Protein AF-0000000066252183 (afdb_homodimer)

Structure (mmCIF, N/CA/C/O backbone):
data_AF-0000000066252183-model_v1
#
loop_
_entity.id
_entity.type
_entity.pdbx_description
1 polymer 'Terpene synthase 10'
#
loop_
_atom_site.group_PDB
_atom_site.id
_atom_site.type_symbol
_atom_site.label_atom_id
_atom_site.label_alt_id
_atom_site.label_comp_id
_atom_site.label_asym_id
_atom_site.label_entity_id
_atom_site.label_seq_id
_atom_site.pdbx_PDB_ins_code
_atom_site.Cartn_x
_atom_site.Cartn_y
_atom_site.Cartn_z
_atom_site.occupancy
_atom_site.B_iso_or_equiv
_atom_site.auth_seq_id
_atom_site.auth_comp_id
_atom_site.auth_asym_id
_atom_site.auth_atom_id
_atom_site.pdbx_PDB_model_num
ATOM 1 N N . MET A 1 1 ? -1.312 -33.531 32.344 1 22.98 1 MET A N 1
ATOM 2 C CA . MET A 1 1 ? -0.776 -32.156 32.281 1 22.98 1 MET A CA 1
A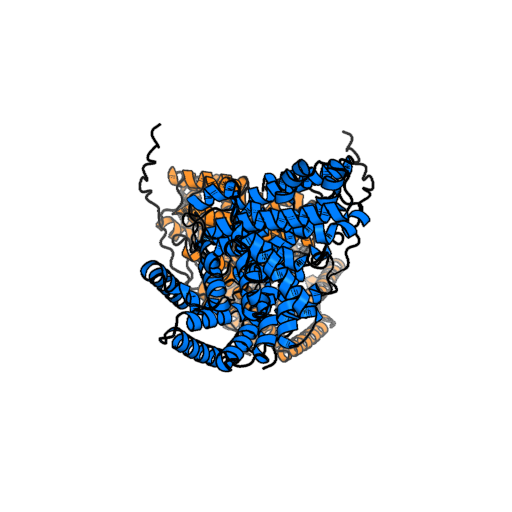TOM 3 C C . MET A 1 1 ? -1.88 -31.156 32 1 22.98 1 MET A C 1
ATOM 5 O O . MET A 1 1 ? -2.6 -31.281 31.016 1 22.98 1 MET A O 1
ATOM 9 N N . THR A 1 2 ? -2.449 -30.422 33 1 26.28 2 THR A N 1
ATOM 10 C CA . THR A 1 2 ? -3.789 -29.844 33.062 1 26.28 2 THR A CA 1
ATOM 11 C C . THR A 1 2 ? -3.896 -28.609 32.188 1 26.28 2 THR A C 1
ATOM 13 O O . THR A 1 2 ? -3.07 -27.688 32.281 1 26.28 2 THR A O 1
ATOM 16 N N . ASP A 1 3 ? -4.348 -28.656 31.016 1 26.62 3 ASP A N 1
ATOM 17 C CA . ASP A 1 3 ? -4.52 -27.625 30 1 26.62 3 ASP A CA 1
ATOM 18 C C . ASP A 1 3 ? -5.23 -26.406 30.562 1 26.62 3 ASP A C 1
ATOM 20 O O . ASP A 1 3 ? -6.344 -26.5 31.078 1 26.62 3 ASP A O 1
ATOM 24 N N . PRO A 1 4 ? -4.484 -25.469 31.281 1 29.45 4 PRO A N 1
ATOM 25 C CA . PRO A 1 4 ? -5.309 -24.516 32.031 1 29.45 4 PRO A CA 1
ATOM 26 C C . PRO A 1 4 ? -6.457 -23.953 31.203 1 29.45 4 PRO A C 1
ATOM 28 O O . PRO A 1 4 ? -6.254 -23.547 30.047 1 29.45 4 PRO A O 1
ATOM 31 N N . ILE A 1 5 ? -7.629 -24.359 31.375 1 32.97 5 ILE A N 1
ATOM 32 C CA . ILE A 1 5 ? -8.914 -23.859 30.891 1 32.97 5 ILE A CA 1
ATOM 33 C C . ILE A 1 5 ? -8.977 -22.344 31.062 1 32.97 5 ILE A C 1
ATOM 35 O O . ILE A 1 5 ? -9.039 -21.844 32.188 1 32.97 5 ILE A O 1
ATOM 39 N N . MET A 1 6 ? -8.047 -21.594 30.359 1 35.22 6 MET A N 1
ATOM 40 C CA . MET A 1 6 ? -8.148 -20.141 30.484 1 35.22 6 MET A CA 1
ATOM 41 C C . MET A 1 6 ? -9.609 -19.703 30.562 1 35.22 6 MET A C 1
ATOM 43 O O . MET A 1 6 ? -10.398 -20 29.672 1 35.22 6 MET A O 1
ATOM 47 N N . SER A 1 7 ? -10.133 -19.75 31.641 1 35.5 7 SER A N 1
ATOM 48 C CA . SER A 1 7 ? -11.461 -19.25 32 1 35.5 7 SER A CA 1
ATOM 49 C C . SER A 1 7 ? -11.797 -17.969 31.25 1 35.5 7 SER A C 1
ATOM 51 O O . SER A 1 7 ? -11.016 -17.016 31.25 1 35.5 7 SER A O 1
ATOM 53 N N . ASN A 1 8 ? -12.344 -18.016 30.094 1 42.97 8 ASN A N 1
ATOM 54 C CA . ASN A 1 8 ? -12.891 -16.906 29.328 1 42.97 8 ASN A CA 1
ATOM 55 C C . ASN A 1 8 ? -13.625 -15.906 30.234 1 42.97 8 ASN A C 1
ATOM 57 O O . ASN A 1 8 ? -14.828 -16.031 30.453 1 42.97 8 ASN A O 1
ATOM 61 N N . GLU A 1 9 ? -13.156 -15.547 31.297 1 46.84 9 GLU A N 1
ATOM 62 C CA . GLU A 1 9 ? -13.844 -14.539 32.094 1 46.84 9 GLU A CA 1
ATOM 63 C C . GLU A 1 9 ? -14.305 -13.367 31.234 1 46.84 9 GLU A C 1
ATOM 65 O O . GLU A 1 9 ? -13.555 -12.867 30.406 1 46.84 9 GLU A O 1
ATOM 70 N N . THR A 1 10 ? -15.578 -13.172 31.078 1 63.84 10 THR A N 1
ATOM 71 C CA . THR A 1 10 ? -16.312 -12.141 30.328 1 63.84 10 THR A CA 1
ATOM 72 C C . THR A 1 10 ? -15.781 -10.75 30.688 1 63.84 10 THR A C 1
ATOM 74 O O . THR A 1 10 ? -15.898 -10.305 31.828 1 63.84 10 THR A O 1
ATOM 77 N N . ILE A 1 11 ? -14.719 -10.242 30.078 1 77 11 ILE A N 1
ATOM 78 C CA . ILE A 1 11 ? -14.156 -8.906 30.266 1 77 11 ILE A CA 1
ATOM 79 C C . ILE A 1 11 ? -15.211 -7.852 29.969 1 77 11 ILE A C 1
ATOM 81 O O . ILE A 1 11 ? -15.805 -7.852 28.891 1 77 11 ILE A O 1
ATOM 85 N N . ILE A 1 12 ? -15.656 -7.188 31 1 79.44 12 ILE A N 1
ATOM 86 C CA . ILE A 1 12 ? -16.578 -6.074 30.812 1 79.44 12 ILE A CA 1
ATOM 87 C C . ILE A 1 12 ? -15.82 -4.875 30.234 1 79.44 12 ILE A C 1
ATOM 89 O O . ILE A 1 12 ? -14.883 -4.375 30.859 1 79.44 12 ILE A O 1
ATOM 93 N N . ARG A 1 13 ? -16.109 -4.496 29.016 1 87.31 13 ARG A N 1
ATOM 94 C CA . ARG A 1 13 ? -15.422 -3.398 28.344 1 87.31 13 ARG A CA 1
ATOM 95 C C . ARG A 1 13 ? -16.281 -2.139 28.328 1 87.31 13 ARG A C 1
ATOM 97 O O . ARG A 1 13 ? -17.5 -2.215 28.188 1 87.31 13 ARG A O 1
ATOM 104 N N . ARG A 1 14 ? -15.633 -1.031 28.516 1 83.94 14 ARG A N 1
ATOM 105 C CA . ARG A 1 14 ? -16.297 0.264 28.469 1 83.94 14 ARG A CA 1
ATOM 106 C C . ARG A 1 14 ? -16.562 0.686 27.016 1 83.94 14 ARG A C 1
ATOM 108 O O . ARG A 1 14 ? -15.898 0.203 26.094 1 83.94 14 ARG A O 1
ATOM 115 N N . SER A 1 15 ? -17.672 1.51 26.875 1 83 15 SER A N 1
ATOM 116 C CA . SER A 1 15 ? -18 2.102 25.578 1 83 15 SER A CA 1
ATOM 117 C C . SER A 1 15 ? -18.312 3.59 25.719 1 83 15 SER A C 1
ATOM 119 O O . SER A 1 15 ? -18.953 4.012 26.672 1 83 15 SER A O 1
ATOM 121 N N . ALA A 1 16 ? -17.734 4.379 24.906 1 82.62 16 ALA A N 1
ATOM 122 C CA . ALA A 1 16 ? -18.016 5.812 24.891 1 82.62 16 ALA A CA 1
ATOM 123 C C . ALA A 1 16 ? -19.188 6.141 23.984 1 82.62 16 ALA A C 1
ATOM 125 O O . ALA A 1 16 ? -19.688 7.262 23.984 1 82.62 16 ALA A O 1
ATOM 126 N N . ASN A 1 17 ? -19.703 5.25 23.281 1 82.94 17 ASN A N 1
ATOM 127 C CA . ASN A 1 17 ? -20.859 5.391 22.391 1 82.94 17 ASN A CA 1
ATOM 128 C C . ASN A 1 17 ? -20.656 6.508 21.375 1 82.94 17 ASN A C 1
ATOM 130 O O . ASN A 1 17 ? -21.5 7.387 21.234 1 82.94 17 ASN A O 1
ATOM 134 N N . TYR A 1 18 ? -19.5 6.449 20.781 1 86.81 18 TYR A N 1
ATOM 135 C CA . TYR A 1 18 ? -19.25 7.438 19.75 1 86.81 18 TYR A CA 1
ATOM 136 C C . TYR A 1 18 ? -20.219 7.262 18.578 1 86.81 18 TYR A C 1
ATOM 138 O O . TYR A 1 18 ? -20.562 6.137 18.219 1 86.81 18 TYR A O 1
ATOM 146 N N . ARG A 1 19 ? -20.688 8.383 18.016 1 88.38 19 ARG A N 1
ATOM 147 C CA . ARG A 1 19 ? -21.609 8.336 16.891 1 88.38 19 ARG A CA 1
ATOM 148 C C . ARG A 1 19 ? -20.891 7.883 15.617 1 88.38 19 ARG A C 1
ATOM 150 O O . ARG A 1 19 ? -19.703 8.172 15.43 1 88.38 19 ARG A O 1
ATOM 157 N N . PRO A 1 20 ? -21.531 7.246 14.703 1 90.06 20 PRO A N 1
ATOM 158 C CA . PRO A 1 20 ? -20.953 6.895 13.406 1 90.06 20 PRO A CA 1
ATOM 159 C C . PRO A 1 20 ? -20.578 8.117 12.578 1 90.06 20 PRO A C 1
ATOM 161 O O . PRO A 1 20 ? -21.109 9.211 12.805 1 90.06 20 PRO A O 1
ATOM 164 N N . PRO A 1 21 ? -19.703 7.898 11.688 1 92.19 21 PRO A N 1
ATOM 165 C CA . PRO A 1 21 ? -19.328 9.031 10.836 1 92.19 21 PRO A CA 1
ATOM 166 C C . PRO A 1 21 ? -20.484 9.531 9.984 1 92.19 21 PRO A C 1
ATOM 168 O O . PRO A 1 21 ? -21.297 8.727 9.508 1 92.19 21 PRO A O 1
ATOM 171 N N . ILE A 1 22 ? -20.562 10.797 9.742 1 92.25 22 ILE A N 1
ATOM 172 C CA . ILE A 1 22 ? -21.672 11.367 8.992 1 92.25 22 ILE A CA 1
ATOM 173 C C . ILE A 1 22 ? -21.297 11.477 7.516 1 92.25 22 ILE A C 1
ATOM 175 O O . ILE A 1 22 ? -22.141 11.797 6.676 1 92.25 22 ILE A O 1
ATOM 179 N N . TRP A 1 23 ? -20.078 11.297 7.184 1 92.88 23 TRP A N 1
ATOM 180 C CA . TRP A 1 23 ? -19.609 11.328 5.801 1 92.88 23 TRP A CA 1
ATOM 181 C C . TRP A 1 23 ? -19.391 9.914 5.273 1 92.88 23 TRP A C 1
ATOM 183 O O . TRP A 1 23 ? -18.438 9.227 5.676 1 92.88 23 TRP A O 1
ATOM 193 N N . ASP A 1 24 ? -20.172 9.523 4.383 1 90.25 24 ASP A N 1
ATOM 194 C CA . ASP A 1 24 ? -20.141 8.156 3.877 1 90.25 24 ASP A CA 1
ATOM 195 C C . ASP A 1 24 ? -19.047 7.988 2.82 1 90.25 24 ASP A C 1
ATOM 197 O O . ASP A 1 24 ? -18.672 8.953 2.156 1 90.25 24 ASP A O 1
ATOM 201 N N . PHE A 1 25 ? -18.578 6.762 2.725 1 93.75 25 PHE A N 1
ATOM 202 C CA . PHE A 1 25 ? -17.531 6.418 1.764 1 93.75 25 PHE A CA 1
ATOM 203 C C . PHE A 1 25 ? -17.938 6.816 0.351 1 93.75 25 PHE A C 1
ATOM 205 O O . PHE A 1 25 ? -17.172 7.434 -0.38 1 93.75 25 PHE A O 1
ATOM 212 N N . ASP A 1 26 ? -19.078 6.43 -0.057 1 94.5 26 ASP A N 1
ATOM 213 C CA . ASP A 1 26 ? -19.547 6.676 -1.415 1 94.5 26 ASP A CA 1
ATOM 214 C C . ASP A 1 26 ? -19.688 8.172 -1.688 1 94.5 26 ASP A C 1
ATOM 216 O O . ASP A 1 26 ? -19.438 8.625 -2.809 1 94.5 26 ASP A O 1
ATOM 220 N N . PHE A 1 27 ? -20.094 8.852 -0.647 1 95.81 27 PHE A N 1
ATOM 221 C CA . PHE A 1 27 ? -20.188 10.305 -0.787 1 95.81 27 PHE A CA 1
ATOM 222 C C . PHE A 1 27 ? -18.828 10.906 -1.111 1 95.81 27 PHE A C 1
ATOM 224 O O . PHE A 1 27 ? -18.703 11.68 -2.061 1 95.81 27 PHE A O 1
ATOM 231 N N . VAL A 1 28 ? -17.828 10.547 -0.334 1 96.44 28 VAL A N 1
ATOM 232 C CA . VAL A 1 28 ? -16.484 11.094 -0.521 1 96.44 28 VAL A CA 1
ATOM 233 C C . VAL A 1 28 ? -15.969 10.719 -1.905 1 96.44 28 VAL A C 1
ATOM 235 O O . VAL A 1 28 ? -15.375 11.547 -2.598 1 96.44 28 VAL A O 1
ATOM 238 N N . GLN A 1 29 ? -16.203 9.461 -2.354 1 96.38 29 GLN A N 1
ATOM 239 C CA . GLN A 1 29 ? -15.727 8.984 -3.645 1 96.38 29 GLN A CA 1
ATOM 240 C C . GLN A 1 29 ? -16.438 9.688 -4.797 1 96.38 29 GLN A C 1
ATOM 242 O O . GLN A 1 29 ? -15.93 9.727 -5.918 1 96.38 29 GLN A O 1
ATOM 247 N N . SER A 1 30 ? -17.578 10.281 -4.566 1 95.94 30 SER A N 1
ATOM 248 C CA . SER A 1 30 ? -18.375 10.922 -5.609 1 95.94 30 SER A CA 1
ATOM 249 C C . SER A 1 30 ? -17.969 12.383 -5.789 1 95.94 30 SER A C 1
ATOM 251 O O . SER A 1 30 ? -18.391 13.031 -6.746 1 95.94 30 SER A O 1
ATOM 253 N N . LEU A 1 31 ? -17.188 12.891 -4.828 1 95.75 31 LEU A N 1
ATOM 254 C CA . LEU A 1 31 ? -16.781 14.289 -4.914 1 95.75 31 LEU A CA 1
ATOM 255 C C . LEU A 1 31 ? -16.062 14.57 -6.23 1 95.75 31 LEU A C 1
ATOM 257 O O . LEU A 1 31 ? -15.195 13.805 -6.641 1 95.75 31 LEU A O 1
ATOM 261 N N . LYS A 1 32 ? -16.469 15.625 -6.98 1 92.25 32 LYS A N 1
ATOM 262 C CA . LYS A 1 32 ? -15.875 16.047 -8.25 1 92.25 32 LYS A CA 1
ATOM 263 C C . LYS A 1 32 ? -15.789 17.562 -8.344 1 92.25 32 LYS A C 1
ATOM 265 O O . LYS A 1 32 ? -16.531 18.281 -7.676 1 92.25 32 LYS A O 1
ATOM 270 N N . SER A 1 33 ? -14.82 18.016 -9.031 1 91.81 33 SER A N 1
ATOM 271 C CA . SER A 1 33 ? -14.664 19.453 -9.242 1 91.81 33 SER A CA 1
ATOM 272 C C . SER A 1 33 ? -14.812 19.812 -10.719 1 91.81 33 SER A C 1
ATOM 274 O O . SER A 1 33 ? -14.32 19.094 -11.594 1 91.81 33 SER A O 1
ATOM 276 N N . GLU A 1 34 ? -15.523 20.859 -11.016 1 88.44 34 GLU A N 1
ATOM 277 C CA . GLU A 1 34 ? -15.688 21.344 -12.375 1 88.44 34 GLU A CA 1
ATOM 278 C C . GLU A 1 34 ? -14.57 22.312 -12.75 1 88.44 34 GLU A C 1
ATOM 280 O O . GLU A 1 34 ? -14.5 22.781 -13.891 1 88.44 34 GLU A O 1
ATOM 285 N N . PHE A 1 35 ? -13.688 22.562 -11.875 1 89.06 35 PHE A N 1
ATOM 286 C CA . PHE A 1 35 ? -12.703 23.625 -12.078 1 89.06 35 PHE A CA 1
ATOM 287 C C . PHE A 1 35 ? -11.336 23.016 -12.406 1 89.06 35 PHE A C 1
ATOM 289 O O . PHE A 1 35 ? -10.312 23.703 -12.297 1 89.06 35 PHE A O 1
ATOM 296 N N . VAL A 1 36 ? -11.164 21.766 -12.758 1 87.19 36 VAL A N 1
ATOM 297 C CA . VAL A 1 36 ? -9.898 21.094 -13.047 1 87.19 36 VAL A CA 1
ATOM 298 C C . VAL A 1 36 ? -9.641 21.109 -14.555 1 87.19 36 VAL A C 1
ATOM 300 O O . VAL A 1 36 ? -8.562 20.719 -15.008 1 87.19 36 VAL A O 1
ATOM 303 N N . GLY A 1 37 ? -10.344 21.656 -15.336 1 86.12 37 GLY A N 1
ATOM 304 C CA . GLY A 1 37 ? -10.195 21.641 -16.781 1 86.12 37 GLY A CA 1
ATOM 305 C C . GLY A 1 37 ? -9.031 22.484 -17.266 1 86.12 37 GLY A C 1
ATOM 306 O O . GLY A 1 37 ? -8.57 23.375 -16.562 1 86.12 37 GLY A O 1
ATOM 307 N N . GLU A 1 38 ? -8.555 22.281 -18.359 1 89.31 38 GLU A N 1
ATOM 308 C CA . GLU A 1 38 ? -7.418 22.953 -18.969 1 89.31 38 GLU A CA 1
ATOM 309 C C . GLU A 1 38 ? -7.672 24.453 -19.094 1 89.31 38 GLU A C 1
ATOM 311 O O . GLU A 1 38 ? -6.754 25.266 -18.953 1 89.31 38 GLU A O 1
ATOM 316 N N . LEU A 1 39 ? -8.859 24.812 -19.297 1 90.5 39 LEU A N 1
ATOM 317 C CA . LEU A 1 39 ? -9.195 26.234 -19.484 1 90.5 39 LEU A CA 1
ATOM 318 C C . LEU A 1 39 ? -9 27 -18.172 1 90.5 39 LEU A C 1
ATOM 320 O O . LEU A 1 39 ? -8.484 28.125 -18.188 1 90.5 39 LEU A O 1
ATOM 324 N N . ASN A 1 40 ? -9.445 26.516 -17.125 1 92.44 40 ASN A N 1
ATOM 325 C CA . ASN A 1 40 ? -9.273 27.156 -15.82 1 92.44 40 ASN A CA 1
ATOM 326 C C . ASN A 1 40 ? -7.797 27.266 -15.445 1 92.44 40 ASN A C 1
ATOM 328 O O . ASN A 1 40 ? -7.371 28.281 -14.883 1 92.44 40 ASN A O 1
ATOM 332 N N . ILE A 1 41 ? -7.078 26.266 -15.789 1 93.19 41 ILE A N 1
ATOM 333 C CA . ILE A 1 41 ? -5.652 26.266 -15.477 1 93.19 41 ILE A CA 1
ATOM 334 C C . ILE A 1 41 ? -4.945 27.359 -16.266 1 93.19 41 ILE A C 1
ATOM 336 O O . ILE A 1 41 ? -4.098 28.078 -15.734 1 93.19 41 ILE A O 1
ATOM 340 N N . LYS A 1 42 ? -5.297 27.469 -17.516 1 94.88 42 LYS A N 1
ATOM 341 C CA . LYS A 1 42 ? -4.715 28.516 -18.344 1 94.88 42 LYS A CA 1
ATOM 342 C C . LYS A 1 42 ? -5.062 29.906 -17.797 1 94.88 42 LYS A C 1
ATOM 344 O O . LYS A 1 42 ? -4.219 30.797 -17.812 1 94.88 42 LYS A O 1
ATOM 349 N N . ARG A 1 43 ? -6.277 30.078 -17.391 1 96.38 43 ARG A N 1
ATOM 350 C CA . ARG A 1 43 ? -6.703 31.359 -16.828 1 96.38 43 ARG A CA 1
ATOM 351 C C . ARG A 1 43 ? -5.953 31.672 -15.547 1 96.38 43 ARG A C 1
ATOM 353 O O . ARG A 1 43 ? -5.527 32.812 -15.336 1 96.38 43 ARG A O 1
ATOM 360 N N . ILE A 1 44 ? -5.805 30.734 -14.68 1 96.69 44 ILE A N 1
ATOM 361 C CA . ILE A 1 44 ? -5.055 30.891 -13.445 1 96.69 44 ILE A CA 1
ATOM 362 C C . ILE A 1 44 ? -3.623 31.328 -13.758 1 96.69 44 ILE A C 1
ATOM 364 O O . ILE A 1 44 ? -3.088 32.219 -13.117 1 96.69 44 ILE A O 1
ATOM 368 N N . ASP A 1 45 ? -3.061 30.703 -14.75 1 96.81 45 ASP A N 1
ATOM 369 C CA . ASP A 1 45 ? -1.682 31.016 -15.109 1 96.81 45 ASP A CA 1
ATOM 370 C C . ASP A 1 45 ? -1.559 32.438 -15.617 1 96.81 45 ASP A C 1
ATOM 372 O O . ASP A 1 45 ? -0.596 33.156 -15.289 1 96.81 45 ASP A O 1
ATOM 376 N N . LYS A 1 46 ? -2.518 32.781 -16.359 1 97.44 46 LYS A N 1
ATOM 377 C CA . LYS A 1 46 ? -2.516 34.156 -16.859 1 97.44 46 LYS A CA 1
ATOM 378 C C . LYS A 1 46 ? -2.662 35.156 -15.711 1 97.44 46 LYS A C 1
ATOM 380 O O . LYS A 1 46 ? -1.974 36.188 -15.68 1 97.44 46 LYS A O 1
ATOM 385 N N . LEU A 1 47 ? -3.555 34.938 -14.812 1 97.94 47 LEU A N 1
ATOM 386 C CA . LEU A 1 47 ? -3.779 35.812 -13.672 1 97.94 47 LEU A CA 1
ATOM 387 C C . LEU A 1 47 ? -2.543 35.875 -12.781 1 97.94 47 LEU A C 1
ATOM 389 O O . LEU A 1 47 ? -2.221 36.938 -12.227 1 97.94 47 LEU A O 1
ATOM 393 N N . LYS A 1 48 ? -1.855 34.812 -12.562 1 97.56 48 LYS A N 1
ATOM 394 C CA . LYS A 1 48 ? -0.622 34.781 -11.789 1 97.56 48 LYS A CA 1
ATOM 395 C C . LYS A 1 48 ? 0.432 35.688 -12.391 1 97.56 48 LYS A C 1
ATOM 397 O O . LYS A 1 48 ? 1.15 36.375 -11.672 1 97.56 48 LYS A O 1
ATOM 402 N N . GLU A 1 49 ? 0.483 35.656 -13.734 1 96.75 49 GLU A N 1
ATOM 403 C CA . GLU A 1 49 ? 1.418 36.531 -14.414 1 96.75 49 GLU A CA 1
ATOM 404 C C . GLU A 1 49 ? 1.068 38 -14.172 1 96.75 49 GLU A C 1
ATOM 406 O O . GLU A 1 49 ? 1.957 38.844 -13.984 1 96.75 49 GLU A O 1
ATOM 411 N N . ASP A 1 50 ? -0.139 38.281 -14.203 1 96.19 50 ASP A N 1
ATOM 412 C CA . ASP A 1 50 ? -0.591 39.625 -13.938 1 96.19 50 ASP A CA 1
ATOM 413 C C . ASP A 1 50 ? -0.198 40.062 -12.531 1 96.19 50 ASP A C 1
ATOM 415 O O . ASP A 1 50 ? 0.235 41.219 -12.328 1 96.19 50 ASP A O 1
ATOM 419 N N . VAL A 1 51 ? -0.424 39.219 -11.594 1 96.06 51 VAL A N 1
ATOM 420 C CA . VAL A 1 51 ? -0.11 39.562 -10.203 1 96.06 51 VAL A CA 1
ATOM 421 C C . VAL A 1 51 ? 1.399 39.719 -10.039 1 96.06 51 VAL A C 1
ATOM 423 O O . VAL A 1 51 ? 1.859 40.594 -9.297 1 96.06 51 VAL A O 1
ATOM 426 N N . LYS A 1 52 ? 2.195 38.844 -10.688 1 95.38 52 LYS A N 1
ATOM 427 C CA . LYS A 1 52 ? 3.646 39 -10.656 1 95.38 52 LYS A CA 1
ATOM 428 C C . LYS A 1 52 ? 4.07 40.375 -11.172 1 95.38 52 LYS A C 1
ATOM 430 O O . LYS A 1 52 ? 4.988 41 -10.625 1 95.38 52 LYS A O 1
ATOM 435 N N . MET A 1 53 ? 3.367 40.781 -12.18 1 93.81 53 MET A N 1
ATOM 436 C CA . MET A 1 53 ? 3.65 42.125 -12.719 1 93.81 53 MET A CA 1
ATOM 437 C C . MET A 1 53 ? 3.318 43.188 -11.703 1 93.81 53 MET A C 1
ATOM 439 O O . MET A 1 53 ? 4.047 44.188 -11.578 1 93.81 53 MET A O 1
ATOM 443 N N . MET A 1 54 ? 2.225 43 -11 1 92.81 54 MET A N 1
ATOM 444 C CA . MET A 1 54 ? 1.837 43.969 -9.953 1 92.81 54 MET A CA 1
ATOM 445 C C . MET A 1 54 ? 2.898 44.031 -8.859 1 92.81 54 MET A C 1
ATOM 447 O O . MET A 1 54 ? 3.223 45.094 -8.375 1 92.81 54 MET A O 1
ATOM 451 N N . LEU A 1 55 ? 3.457 42.906 -8.484 1 93 55 LEU A N 1
ATOM 452 C CA . LEU A 1 55 ? 4.438 42.781 -7.41 1 93 55 LEU A CA 1
ATOM 453 C C . LEU A 1 55 ? 5.77 43.406 -7.828 1 93 55 LEU A C 1
ATOM 455 O O . LEU A 1 55 ? 6.527 43.875 -6.984 1 93 55 LEU A O 1
ATOM 459 N N . ASN A 1 56 ? 5.977 43.438 -9.062 1 89.38 56 ASN A N 1
ATOM 460 C CA . ASN A 1 56 ? 7.25 43.938 -9.562 1 89.38 56 ASN A CA 1
ATOM 461 C C . ASN A 1 56 ? 7.168 45.438 -9.891 1 89.38 56 ASN A C 1
ATOM 463 O O . ASN A 1 56 ? 8.188 46.062 -10.148 1 89.38 56 ASN A O 1
ATOM 467 N N . LYS A 1 57 ? 6.02 45.875 -9.836 1 86.88 57 LYS A N 1
ATOM 468 C CA . LYS A 1 57 ? 5.863 47.281 -10.086 1 86.88 57 LYS A CA 1
ATOM 469 C C . LYS A 1 57 ? 6.418 48.125 -8.93 1 86.88 57 LYS A C 1
ATOM 471 O O . LYS A 1 57 ? 6.297 47.719 -7.77 1 86.88 57 LYS A O 1
ATOM 476 N N . THR A 1 58 ? 6.953 49.219 -9.273 1 77.25 58 THR A N 1
ATOM 477 C CA . THR A 1 58 ? 7.469 50.125 -8.258 1 77.25 58 THR A CA 1
ATOM 478 C C . THR A 1 58 ? 6.324 50.844 -7.531 1 77.25 58 THR A C 1
ATOM 480 O O . THR A 1 58 ? 5.492 51.5 -8.164 1 77.25 58 THR A O 1
ATOM 483 N N . MET A 1 59 ? 6.203 50.594 -6.281 1 81.38 59 MET A N 1
ATOM 484 C CA . MET A 1 59 ? 5.188 51.188 -5.43 1 81.38 59 MET A CA 1
ATOM 485 C C . MET A 1 59 ? 5.781 51.625 -4.094 1 81.38 59 MET A C 1
ATOM 487 O O . MET A 1 59 ? 6.898 51.219 -3.75 1 81.38 59 MET A O 1
ATOM 491 N N . ALA A 1 60 ? 5.008 52.438 -3.49 1 84.5 60 ALA A N 1
ATOM 492 C CA . ALA A 1 60 ? 5.379 52.781 -2.121 1 84.5 60 ALA A CA 1
ATOM 493 C C . ALA A 1 60 ? 5.371 51.531 -1.221 1 84.5 60 ALA A C 1
ATOM 495 O O . ALA A 1 60 ? 4.551 50.656 -1.401 1 84.5 60 ALA A O 1
ATOM 496 N N . PRO A 1 61 ? 6.293 51.562 -0.328 1 84.31 61 PRO A N 1
ATOM 497 C CA . PRO A 1 61 ? 6.391 50.406 0.572 1 84.31 61 PRO A CA 1
ATOM 498 C C . PRO A 1 61 ? 5.059 50.062 1.241 1 84.31 61 PRO A C 1
ATOM 500 O O . PRO A 1 61 ? 4.73 48.906 1.413 1 84.31 61 PRO A O 1
ATOM 503 N N . SER A 1 62 ? 4.293 51.031 1.54 1 87.38 62 SER A N 1
ATOM 504 C CA . SER A 1 62 ? 3.004 50.812 2.189 1 87.38 62 SER A CA 1
ATOM 505 C C . SER A 1 62 ? 2.049 50.031 1.278 1 87.38 62 SER A C 1
ATOM 507 O O . SER A 1 62 ? 1.349 49.125 1.728 1 87.38 62 SER A O 1
ATOM 509 N N . ASP A 1 63 ? 2.086 50.375 0.046 1 90.25 63 ASP A N 1
ATOM 510 C CA . ASP A 1 63 ? 1.22 49.719 -0.921 1 90.25 63 ASP A CA 1
ATOM 511 C C . ASP A 1 63 ? 1.67 48.281 -1.16 1 90.25 63 ASP A C 1
ATOM 513 O O . ASP A 1 63 ? 0.842 47.375 -1.381 1 90.25 63 ASP A O 1
ATOM 517 N N . GLN A 1 64 ? 2.951 48.125 -1.095 1 91.44 64 GLN A N 1
ATOM 518 C CA . GLN A 1 64 ? 3.5 46.781 -1.291 1 91.44 64 GLN A CA 1
ATOM 519 C C . GLN A 1 64 ? 3.102 45.844 -0.149 1 91.44 64 GLN A C 1
ATOM 521 O O . GLN A 1 64 ? 2.721 44.688 -0.382 1 91.44 64 GLN A O 1
ATOM 526 N N . PHE A 1 65 ? 3.152 46.375 1.006 1 92.56 65 PHE A N 1
ATOM 527 C CA . PHE A 1 65 ? 2.797 45.562 2.164 1 92.56 65 PHE A CA 1
ATOM 528 C C . PHE A 1 65 ? 1.3 45.281 2.191 1 92.56 65 PHE A C 1
ATOM 530 O O . PHE A 1 65 ? 0.873 44.188 2.617 1 92.56 65 PHE A O 1
ATOM 537 N N . GLU A 1 66 ? 0.529 46.25 1.72 1 93.62 66 GLU A N 1
ATOM 538 C CA . GLU A 1 66 ? -0.908 46 1.621 1 93.62 66 GLU A CA 1
ATOM 539 C C . GLU A 1 66 ? -1.219 44.906 0.622 1 93.62 66 GLU A C 1
ATOM 541 O O . GLU A 1 66 ? -2.119 44.094 0.848 1 93.62 66 GLU A O 1
ATOM 546 N N . LEU A 1 67 ? -0.465 44.938 -0.431 1 95.06 67 LEU A N 1
ATOM 547 C CA . LEU A 1 67 ? -0.647 43.906 -1.448 1 95.06 67 LEU A CA 1
ATOM 548 C C . LEU A 1 67 ? -0.246 42.562 -0.914 1 95.06 67 LEU A C 1
ATOM 550 O O . LEU A 1 67 ? -0.956 41.562 -1.126 1 95.06 67 LEU A O 1
ATOM 554 N N . ILE A 1 68 ? 0.89 42.5 -0.217 1 95.88 68 ILE A N 1
ATOM 555 C CA . ILE A 1 68 ? 1.374 41.25 0.344 1 95.88 68 ILE A CA 1
ATOM 556 C C . ILE A 1 68 ? 0.364 40.719 1.355 1 95.88 68 ILE A C 1
ATOM 558 O O . ILE A 1 68 ? 0.046 39.5 1.353 1 95.88 68 ILE A O 1
ATOM 562 N N . ASP A 1 69 ? -0.104 41.562 2.213 1 96.38 69 ASP A N 1
ATOM 563 C CA . ASP A 1 69 ? -1.109 41.156 3.195 1 96.38 69 ASP A CA 1
ATOM 564 C C . ASP A 1 69 ? -2.35 40.594 2.514 1 96.38 69 ASP A C 1
ATOM 566 O O . ASP A 1 69 ? -2.887 39.562 2.951 1 96.38 69 ASP A O 1
ATOM 570 N N . THR A 1 70 ? -2.77 41.281 1.464 1 96.88 70 THR A N 1
ATOM 571 C CA . THR A 1 70 ? -3.945 40.844 0.719 1 96.88 70 THR A CA 1
ATOM 572 C C . THR A 1 70 ? -3.709 39.469 0.089 1 96.88 70 THR A C 1
ATOM 574 O O . THR A 1 70 ? -4.574 38.594 0.154 1 96.88 70 THR A O 1
ATOM 577 N N . LEU A 1 71 ? -2.545 39.281 -0.482 1 97.69 71 LEU A N 1
ATOM 578 C CA . LEU A 1 71 ? -2.213 38.031 -1.113 1 97.69 71 LEU A CA 1
ATOM 579 C C . LEU A 1 71 ? -2.189 36.906 -0.085 1 97.69 71 LEU A C 1
ATOM 581 O O . LEU A 1 71 ? -2.652 35.781 -0.361 1 97.69 71 LEU A O 1
ATOM 585 N N . GLN A 1 72 ? -1.684 37.188 1.067 1 97.19 72 GLN A N 1
ATOM 586 C CA . GLN A 1 72 ? -1.629 36.188 2.129 1 97.19 72 GLN A CA 1
ATOM 587 C C . GLN A 1 72 ? -3.029 35.812 2.604 1 97.19 72 GLN A C 1
ATOM 589 O O . GLN A 1 72 ? -3.342 34.625 2.758 1 97.19 72 GLN A O 1
ATOM 594 N N . ARG A 1 73 ? -3.834 36.781 2.793 1 97.38 73 ARG A N 1
ATOM 595 C CA . ARG A 1 73 ? -5.168 36.562 3.338 1 97.38 73 ARG A CA 1
ATOM 596 C C . ARG A 1 73 ? -6.074 35.906 2.307 1 97.38 73 ARG A C 1
ATOM 598 O O . ARG A 1 73 ? -7.004 35.188 2.664 1 97.38 73 ARG A O 1
ATOM 605 N N . LEU A 1 74 ? -5.758 36.094 1.008 1 98.25 74 LEU A N 1
ATOM 606 C CA . LEU A 1 74 ? -6.504 35.469 -0.069 1 98.25 74 LEU A CA 1
ATOM 607 C C . LEU A 1 74 ? -5.977 34.062 -0.336 1 98.25 74 LEU A C 1
ATOM 609 O O . LEU A 1 74 ? -6.531 33.312 -1.164 1 98.25 74 LEU A O 1
ATOM 613 N N . GLY A 1 75 ? -4.945 33.688 0.368 1 97.44 75 GLY A N 1
ATOM 614 C CA . GLY A 1 75 ? -4.391 32.344 0.22 1 97.44 75 GLY A CA 1
ATOM 615 C C . GLY A 1 75 ? -3.6 32.188 -1.062 1 97.44 75 GLY A C 1
ATOM 616 O O . GLY A 1 75 ? -3.516 31.062 -1.597 1 97.44 75 GLY A O 1
ATOM 617 N N . LEU A 1 76 ? -2.986 33.25 -1.573 1 97.94 76 LEU A N 1
ATOM 618 C CA . LEU A 1 76 ? -2.309 33.219 -2.865 1 97.94 76 LEU A CA 1
ATOM 619 C C . LEU A 1 76 ? -0.799 33.344 -2.689 1 97.94 76 LEU A C 1
ATOM 621 O O . LEU A 1 76 ? -0.038 33.125 -3.637 1 97.94 76 LEU A O 1
ATOM 625 N N . ALA A 1 77 ? -0.365 33.625 -1.5 1 96.5 77 ALA A N 1
ATOM 626 C CA . ALA A 1 77 ? 1.024 34 -1.245 1 96.5 77 ALA A CA 1
ATOM 627 C C . ALA A 1 77 ? 1.973 32.875 -1.634 1 96.5 77 ALA A C 1
ATOM 629 O O . ALA A 1 77 ? 3.107 33.125 -2.049 1 96.5 77 ALA A O 1
ATOM 630 N N . TYR A 1 78 ? 1.526 31.625 -1.561 1 95.38 78 TYR A N 1
ATOM 631 C CA . TYR A 1 78 ? 2.412 30.5 -1.809 1 95.38 78 TYR A CA 1
ATOM 632 C C . TYR A 1 78 ? 2.805 30.422 -3.279 1 95.38 78 TYR A C 1
ATOM 634 O O . TYR A 1 78 ? 3.797 29.781 -3.633 1 95.38 78 TYR A O 1
ATOM 642 N N . HIS A 1 79 ? 2.102 31.094 -4.16 1 96.81 79 HIS A N 1
ATOM 643 C CA . HIS A 1 79 ? 2.457 31.156 -5.574 1 96.81 79 HIS A CA 1
ATOM 644 C C . HIS A 1 79 ? 3.607 32.125 -5.812 1 96.81 79 HIS A C 1
ATOM 646 O O . HIS A 1 79 ? 4.262 32.094 -6.855 1 96.81 79 HIS A O 1
ATOM 652 N N . PHE A 1 80 ? 3.834 33.031 -4.879 1 96.94 80 PHE A N 1
ATOM 653 C CA . PHE A 1 80 ? 4.738 34.156 -5.117 1 96.94 80 PHE A CA 1
ATOM 654 C C . PHE A 1 80 ? 5.789 34.25 -4.016 1 96.94 80 PHE A C 1
ATOM 656 O O . PHE A 1 80 ? 6.164 35.344 -3.6 1 96.94 80 PHE A O 1
ATOM 663 N N . GLY A 1 81 ? 6.195 33.188 -3.498 1 93.56 81 GLY A N 1
ATOM 664 C CA . GLY A 1 81 ? 7.105 33.125 -2.365 1 93.56 81 GLY A CA 1
ATOM 665 C C . GLY A 1 81 ? 8.398 33.875 -2.604 1 93.56 81 GLY A C 1
ATOM 666 O O . GLY A 1 81 ? 8.844 34.656 -1.739 1 93.56 81 GLY A O 1
ATOM 667 N N . ASP A 1 82 ? 8.953 33.719 -3.742 1 93.06 82 ASP A N 1
ATOM 668 C CA . ASP A 1 82 ? 10.227 34.375 -4.051 1 93.06 82 ASP A CA 1
ATOM 669 C C . ASP A 1 82 ? 10.07 35.875 -4.164 1 93.06 82 ASP A C 1
ATOM 671 O O . ASP A 1 82 ? 10.891 36.656 -3.645 1 93.06 82 ASP A O 1
ATOM 675 N N . GLU A 1 83 ? 9.023 36.281 -4.852 1 94.31 83 GLU A N 1
ATOM 676 C CA . GLU A 1 83 ? 8.758 37.719 -5.016 1 94.31 83 GLU A CA 1
ATOM 677 C C . GLU A 1 83 ? 8.531 38.375 -3.666 1 94.31 83 GLU A C 1
ATOM 679 O O . GLU A 1 83 ? 9.094 39.438 -3.393 1 94.31 83 GLU A O 1
ATOM 684 N N . ILE A 1 84 ? 7.75 37.781 -2.824 1 95.19 84 ILE A N 1
ATOM 685 C CA . ILE A 1 84 ? 7.406 38.344 -1.521 1 95.19 84 ILE A CA 1
ATOM 686 C C . ILE A 1 84 ? 8.656 38.406 -0.652 1 95.19 84 ILE A C 1
ATOM 688 O O . ILE A 1 84 ? 8.891 39.438 0.006 1 95.19 84 ILE A O 1
ATOM 692 N N . LYS A 1 85 ? 9.445 37.375 -0.683 1 93.06 85 LYS A N 1
ATOM 693 C CA . LYS A 1 85 ? 10.68 37.375 0.093 1 93.06 85 LYS A CA 1
ATOM 694 C C . LYS A 1 85 ? 11.602 38.531 -0.33 1 93.06 85 LYS A C 1
ATOM 696 O O . LYS A 1 85 ? 12.203 39.188 0.516 1 93.06 85 LYS A O 1
ATOM 701 N N . ARG A 1 86 ? 11.703 38.719 -1.585 1 92.94 86 ARG A N 1
ATOM 702 C CA . ARG A 1 86 ? 12.547 39.781 -2.113 1 92.94 86 ARG A CA 1
ATOM 703 C C . ARG A 1 86 ? 12.039 41.156 -1.68 1 92.94 86 ARG A C 1
ATOM 705 O O . ARG A 1 86 ? 12.82 42 -1.263 1 92.94 86 ARG A O 1
ATOM 712 N N . ILE A 1 87 ? 10.789 41.312 -1.771 1 93.44 87 ILE A N 1
ATOM 713 C CA . ILE A 1 87 ? 10.188 42.625 -1.44 1 93.44 87 ILE A CA 1
ATOM 714 C C . ILE A 1 87 ? 10.344 42.875 0.053 1 93.44 87 ILE A C 1
ATOM 716 O O . ILE A 1 87 ? 10.742 44 0.447 1 93.44 87 ILE A O 1
ATOM 720 N N . VAL A 1 88 ? 10.023 41.969 0.899 1 93.19 88 VAL A N 1
ATOM 721 C CA . VAL A 1 88 ? 10.094 42.125 2.348 1 93.19 88 VAL A CA 1
ATOM 722 C C . VAL A 1 88 ? 11.531 42.406 2.77 1 93.19 88 VAL A C 1
ATOM 724 O O . VAL A 1 88 ? 11.781 43.281 3.604 1 93.19 88 VAL A O 1
ATOM 727 N N . LYS A 1 89 ? 12.438 41.688 2.176 1 91.75 89 LYS A N 1
ATOM 728 C CA . LYS A 1 89 ? 13.852 41.906 2.467 1 91.75 89 LYS A CA 1
ATOM 729 C C . LYS A 1 89 ? 14.281 43.312 2.066 1 91.75 89 LYS A C 1
ATOM 731 O O . LYS A 1 89 ? 15 43.969 2.811 1 91.75 89 LYS A O 1
ATOM 736 N N . SER A 1 90 ? 13.867 43.719 0.954 1 89.75 90 SER A N 1
ATOM 737 C CA . SER A 1 90 ? 14.219 45.031 0.454 1 89.75 90 SER A CA 1
ATOM 738 C C . SER A 1 90 ? 13.68 46.125 1.367 1 89.75 90 SER A C 1
ATOM 740 O O . SER A 1 90 ? 14.383 47.094 1.674 1 89.75 90 SER A O 1
ATOM 742 N N . ILE A 1 91 ? 12.492 46 1.781 1 86.69 91 ILE A N 1
ATOM 743 C CA . ILE A 1 91 ? 11.859 47 2.637 1 86.69 91 ILE A CA 1
ATOM 744 C C . ILE A 1 91 ? 12.555 47 3.998 1 86.69 91 ILE A C 1
ATOM 746 O O . ILE A 1 91 ? 12.797 48.094 4.559 1 86.69 91 ILE A O 1
ATOM 750 N N . TYR A 1 92 ? 12.836 45.906 4.551 1 88.88 92 TYR A N 1
ATOM 751 C CA . TYR A 1 92 ? 13.523 45.812 5.836 1 88.88 92 TYR A CA 1
ATOM 752 C C . TYR A 1 92 ? 14.875 46.5 5.785 1 88.88 92 TYR A C 1
ATOM 754 O O . TYR A 1 92 ? 15.234 47.25 6.707 1 88.88 92 TYR A O 1
ATOM 762 N N . ASN A 1 93 ? 15.57 46.312 4.695 1 87.25 93 ASN A N 1
ATOM 763 C CA . ASN A 1 93 ? 16.891 46.906 4.539 1 87.25 93 ASN A CA 1
ATOM 764 C C . ASN A 1 93 ? 16.797 48.406 4.395 1 87.25 93 ASN A C 1
ATOM 766 O O . ASN A 1 93 ? 17.656 49.156 4.898 1 87.25 93 ASN A O 1
ATOM 770 N N . SER A 1 94 ? 15.836 48.812 3.703 1 82.31 94 SER A N 1
ATOM 771 C CA . SER A 1 94 ? 15.664 50.25 3.516 1 82.31 94 SER A CA 1
ATOM 772 C C . SER A 1 94 ? 15.328 50.938 4.832 1 82.31 94 SER A C 1
ATOM 774 O O . SER A 1 94 ? 15.789 52.062 5.086 1 82.31 94 SER A O 1
ATOM 776 N N . HIS A 1 95 ? 14.562 50.438 5.629 1 77.88 95 HIS A N 1
ATOM 777 C CA . HIS A 1 95 ? 14.164 51 6.91 1 77.88 95 HIS A CA 1
ATOM 778 C C . HIS A 1 95 ? 15.352 51.094 7.863 1 77.88 95 HIS A C 1
ATOM 780 O O . HIS A 1 95 ? 15.469 52.062 8.625 1 77.88 95 HIS A O 1
ATOM 786 N N . ARG A 1 96 ? 16.094 50.219 7.918 1 76.38 96 ARG A N 1
ATOM 787 C CA . ARG A 1 96 ? 17.266 50.219 8.773 1 76.38 96 ARG A CA 1
ATOM 788 C C . ARG A 1 96 ? 18.203 51.375 8.422 1 76.38 96 ARG A C 1
ATOM 790 O O . ARG A 1 96 ? 18.875 51.938 9.297 1 76.38 96 ARG A O 1
ATOM 797 N N . ASN A 1 97 ? 18.047 51.844 7.234 1 69.12 97 ASN A N 1
ATOM 798 C CA . ASN A 1 97 ? 18.984 52.844 6.762 1 69.12 97 ASN A CA 1
ATOM 799 C C . ASN A 1 97 ? 18.422 54.25 6.969 1 69.12 97 ASN A C 1
ATOM 801 O O . ASN A 1 97 ? 19.172 55.188 7.223 1 69.12 97 ASN A O 1
ATOM 805 N N . ASP A 1 98 ? 17.094 54.5 6.801 1 66 98 ASP A N 1
ATOM 806 C CA . ASP A 1 98 ? 16.625 55.906 6.707 1 66 98 ASP A CA 1
ATOM 807 C C . ASP A 1 98 ? 15.547 56.188 7.754 1 66 98 ASP A C 1
ATOM 809 O O . ASP A 1 98 ? 15.07 57.312 7.867 1 66 98 ASP A O 1
ATOM 813 N N . ASN A 1 99 ? 15.336 55.625 8.789 1 62.75 99 ASN A N 1
ATOM 814 C CA . ASN A 1 99 ? 14.312 55.812 9.812 1 62.75 99 ASN A CA 1
ATOM 815 C C . ASN A 1 99 ? 13.031 56.375 9.242 1 62.75 99 ASN A C 1
ATOM 817 O O . ASN A 1 99 ? 12.414 57.25 9.852 1 62.75 99 ASN A O 1
ATOM 821 N N . THR A 1 100 ? 12.57 56.188 8.07 1 62.31 100 THR A N 1
ATOM 822 C CA . THR A 1 100 ? 11.477 56.781 7.32 1 62.31 100 THR A CA 1
ATOM 823 C C . THR A 1 100 ? 10.133 56.406 7.926 1 62.31 100 THR A C 1
ATOM 825 O O . THR A 1 100 ? 9.102 57 7.582 1 62.31 100 THR A O 1
ATOM 828 N N . TRP A 1 101 ? 10.031 55.531 8.914 1 65.88 101 TRP A N 1
ATOM 829 C CA . TRP A 1 101 ? 8.766 55.062 9.453 1 65.88 101 TRP A CA 1
ATOM 830 C C . TRP A 1 101 ? 8.094 56.125 10.312 1 65.88 101 TRP A C 1
ATOM 832 O O . TRP A 1 101 ? 6.887 56.094 10.539 1 65.88 101 TRP A O 1
ATOM 842 N N . MET A 1 102 ? 8.82 57.094 10.633 1 61.94 102 MET A N 1
ATOM 843 C CA . MET A 1 102 ? 8.375 58.031 11.648 1 61.94 102 MET A CA 1
ATOM 844 C C . MET A 1 102 ? 7.238 58.906 11.117 1 61.94 102 MET A C 1
ATOM 846 O O . MET A 1 102 ? 6.516 59.531 11.898 1 61.94 102 MET A O 1
ATOM 850 N N . LYS A 1 103 ? 6.98 58.812 9.875 1 71.25 103 LYS A N 1
ATOM 851 C CA . LYS A 1 103 ? 5.961 59.719 9.359 1 71.25 103 LYS A CA 1
ATOM 852 C C . LYS A 1 103 ? 4.723 58.938 8.906 1 71.25 103 LYS A C 1
ATOM 854 O O . LYS A 1 103 ? 3.75 59.531 8.438 1 71.25 103 LYS A O 1
ATOM 859 N N . GLU A 1 104 ? 4.715 57.75 9.258 1 80.38 104 GLU A N 1
ATOM 860 C CA . GLU A 1 104 ? 3.611 56.938 8.758 1 80.38 104 GLU A CA 1
ATOM 861 C C . GLU A 1 104 ? 2.512 56.812 9.812 1 80.38 104 GLU A C 1
ATOM 863 O O . GLU A 1 104 ? 2.734 57.062 10.992 1 80.38 104 GLU A O 1
ATOM 868 N N . ASP A 1 105 ? 1.329 56.531 9.234 1 90.19 105 ASP A N 1
ATOM 869 C CA . ASP A 1 105 ? 0.18 56.375 10.125 1 90.19 105 ASP A CA 1
ATOM 870 C C . ASP A 1 105 ? 0.223 55.031 10.852 1 90.19 105 ASP A C 1
ATOM 872 O O . ASP A 1 105 ? 1.041 54.188 10.523 1 90.19 105 ASP A O 1
ATOM 876 N N . LEU A 1 106 ? -0.585 54.875 11.859 1 94.81 106 LEU A N 1
ATOM 877 C CA . LEU A 1 106 ? -0.57 53.719 12.75 1 94.81 106 LEU A CA 1
ATOM 878 C C . LEU A 1 106 ? -0.842 52.438 11.984 1 94.81 106 LEU A C 1
ATOM 880 O O . LEU A 1 106 ? -0.196 51.438 12.227 1 94.81 106 LEU A O 1
ATOM 884 N N . HIS A 1 107 ? -1.796 52.5 11.125 1 95.44 107 HIS A N 1
ATOM 885 C CA . HIS A 1 107 ? -2.125 51.344 10.32 1 95.44 107 HIS A CA 1
ATOM 886 C C . HIS A 1 107 ? -0.905 50.844 9.555 1 95.44 107 HIS A C 1
ATOM 888 O O . HIS A 1 107 ? -0.589 49.656 9.586 1 95.44 107 HIS A O 1
ATOM 894 N N . THR A 1 108 ? -0.214 51.688 8.883 1 93.69 108 THR A N 1
ATOM 895 C CA . THR A 1 108 ? 0.931 51.375 8.039 1 93.69 108 THR A CA 1
ATOM 896 C C . THR A 1 108 ? 2.064 50.781 8.883 1 93.69 108 THR A C 1
ATOM 898 O O . THR A 1 108 ? 2.658 49.75 8.523 1 93.69 108 THR A O 1
ATOM 901 N N . ILE A 1 109 ? 2.352 51.375 9.984 1 93.56 109 ILE A N 1
ATOM 902 C CA . ILE A 1 109 ? 3.447 50.938 10.844 1 93.56 109 ILE A CA 1
ATOM 903 C C . ILE A 1 109 ? 3.117 49.594 11.438 1 93.56 109 ILE A C 1
ATOM 905 O O . ILE A 1 109 ? 3.967 48.688 11.469 1 93.56 109 ILE A O 1
ATOM 909 N N . ALA A 1 110 ? 1.904 49.438 11.938 1 96.19 110 ALA A N 1
ATOM 910 C CA . ALA A 1 110 ? 1.48 48.156 12.531 1 96.19 110 ALA A CA 1
ATOM 911 C C . ALA A 1 110 ? 1.518 47.031 11.5 1 96.19 110 ALA A C 1
ATOM 913 O O . ALA A 1 110 ? 1.938 45.938 11.805 1 96.19 110 ALA A O 1
ATOM 914 N N . LEU A 1 111 ? 1.077 47.312 10.312 1 95.75 111 LEU A N 1
ATOM 915 C CA . LEU A 1 111 ? 1.095 46.312 9.234 1 95.75 111 LEU A CA 1
ATOM 916 C C . LEU A 1 111 ? 2.525 45.906 8.891 1 95.75 111 LEU A C 1
ATOM 918 O O . LEU A 1 111 ? 2.816 44.719 8.703 1 95.75 111 LEU A O 1
ATOM 922 N N . GLN A 1 112 ? 3.371 46.906 8.758 1 93.06 112 GLN A N 1
ATOM 923 C CA . GLN A 1 112 ? 4.773 46.656 8.453 1 93.06 112 GLN A CA 1
ATOM 924 C C . GLN A 1 112 ? 5.422 45.812 9.555 1 93.06 112 GLN A C 1
ATOM 926 O O . GLN A 1 112 ? 6.145 44.844 9.266 1 93.06 112 GLN A O 1
ATOM 931 N N . PHE A 1 113 ? 5.176 46.188 10.789 1 94.38 113 PHE A N 1
ATOM 932 C CA . PHE A 1 113 ? 5.699 45.438 11.93 1 94.38 113 PHE A CA 1
ATOM 933 C C . PHE A 1 113 ? 5.258 43.969 11.875 1 94.38 113 PHE A C 1
ATOM 935 O O . PHE A 1 113 ? 6.078 43.062 12.016 1 94.38 113 PHE A O 1
ATOM 942 N N . ARG A 1 114 ? 3.982 43.75 11.656 1 96.25 114 ARG A N 1
ATOM 943 C CA . ARG A 1 114 ? 3.404 42.406 11.648 1 96.25 114 ARG A CA 1
ATOM 944 C C . ARG A 1 114 ? 4.008 41.562 10.531 1 96.25 114 ARG A C 1
ATOM 946 O O . ARG A 1 114 ? 4.434 40.438 10.766 1 96.25 114 ARG A O 1
ATOM 953 N N . LEU A 1 115 ? 4.102 42.062 9.336 1 95.19 115 LEU A N 1
ATOM 954 C CA . LEU A 1 115 ? 4.566 41.312 8.18 1 95.19 115 LEU A CA 1
ATOM 955 C C . LEU A 1 115 ? 6.055 41 8.289 1 95.19 115 LEU A C 1
ATOM 957 O O . LEU A 1 115 ? 6.496 39.906 7.922 1 95.19 115 LEU A O 1
ATOM 961 N N . LEU A 1 116 ? 6.809 41.938 8.742 1 93.38 116 LEU A N 1
ATOM 962 C CA . LEU A 1 116 ? 8.234 41.719 8.898 1 93.38 116 LEU A CA 1
ATOM 963 C C . LEU A 1 116 ? 8.5 40.625 9.945 1 93.38 116 LEU A C 1
ATOM 965 O O . LEU A 1 116 ? 9.289 39.719 9.703 1 93.38 116 LEU A O 1
ATOM 969 N N . ARG A 1 117 ? 7.785 40.656 11.07 1 93.5 117 ARG A N 1
ATOM 970 C CA . ARG A 1 117 ? 7.957 39.625 12.102 1 93.5 117 ARG A CA 1
ATOM 971 C C . ARG A 1 117 ? 7.48 38.281 11.609 1 93.5 117 ARG A C 1
ATOM 973 O O . ARG A 1 117 ? 8.086 37.25 11.922 1 93.5 117 ARG A O 1
ATOM 980 N N . GLN A 1 118 ? 6.422 38.312 10.922 1 92.75 118 GLN A N 1
ATOM 981 C CA . GLN A 1 118 ? 5.887 37.062 10.367 1 92.75 118 GLN A CA 1
ATOM 982 C C . GLN A 1 118 ? 6.906 36.375 9.453 1 92.75 118 GLN A C 1
ATOM 984 O O . GLN A 1 118 ? 6.93 35.156 9.352 1 92.75 118 GLN A O 1
ATOM 989 N N . HIS A 1 119 ? 7.703 37.156 8.82 1 90 119 HIS A N 1
ATOM 990 C CA . HIS A 1 119 ? 8.672 36.625 7.879 1 90 119 HIS A CA 1
ATOM 991 C C . HIS A 1 119 ? 10.031 36.406 8.539 1 90 119 HIS A C 1
ATOM 993 O O . HIS A 1 119 ? 11.039 36.188 7.859 1 90 119 HIS A O 1
ATOM 999 N N . GLY A 1 120 ? 10.102 36.625 9.859 1 86.31 120 GLY A N 1
ATOM 1000 C CA . GLY A 1 120 ? 11.273 36.219 10.617 1 86.31 120 GLY A CA 1
ATOM 1001 C C . GLY A 1 120 ? 12.25 37.344 10.859 1 86.31 120 GLY A C 1
ATOM 1002 O O . GLY A 1 120 ? 13.383 37.125 11.281 1 86.31 120 GLY A O 1
ATOM 1003 N N . TYR A 1 121 ? 11.789 38.531 10.578 1 89.12 121 TYR A N 1
ATOM 1004 C CA . TYR A 1 121 ? 12.672 39.688 10.82 1 89.12 121 TYR A CA 1
ATOM 1005 C C . TYR A 1 121 ? 12.453 40.25 12.219 1 89.12 121 TYR A C 1
ATOM 1007 O O . TYR A 1 121 ? 11.32 40.312 12.688 1 89.12 121 TYR A O 1
ATOM 1015 N N . ASN A 1 122 ? 13.539 40.562 12.789 1 87.12 122 ASN A N 1
ATOM 1016 C CA . ASN A 1 122 ? 13.461 41.125 14.133 1 87.12 122 ASN A CA 1
ATOM 1017 C C . ASN A 1 122 ? 13.242 42.625 14.109 1 87.12 122 ASN A C 1
ATOM 1019 O O . ASN A 1 122 ? 14.133 43.375 13.711 1 87.12 122 ASN A O 1
ATOM 1023 N N . ILE A 1 123 ? 12.086 43.094 14.445 1 89.19 123 ILE A N 1
ATOM 1024 C CA . ILE A 1 123 ? 11.734 44.5 14.57 1 89.19 123 ILE A CA 1
ATOM 1025 C C . ILE A 1 123 ? 11.375 44.812 16.016 1 89.19 123 ILE A C 1
ATOM 1027 O O . ILE A 1 123 ? 10.586 44.094 16.641 1 89.19 123 ILE A O 1
ATOM 1031 N N . SER A 1 124 ? 11.898 45.844 16.469 1 91.38 124 SER A N 1
ATOM 1032 C CA . SER A 1 124 ? 11.688 46.219 17.875 1 91.38 124 SER A CA 1
ATOM 1033 C C . SER A 1 124 ? 10.289 46.781 18.094 1 91.38 124 SER A C 1
ATOM 1035 O O . SER A 1 124 ? 9.773 47.531 17.25 1 91.38 124 SER A O 1
ATOM 1037 N N . GLN A 1 125 ? 9.688 46.5 19.25 1 94.25 125 GLN A N 1
ATOM 1038 C CA . GLN A 1 125 ? 8.383 47.031 19.625 1 94.25 125 GLN A CA 1
ATOM 1039 C C . GLN A 1 125 ? 8.445 48.531 19.812 1 94.25 125 GLN A C 1
ATOM 1041 O O . GLN A 1 125 ? 7.41 49.219 19.797 1 94.25 125 GLN A O 1
ATOM 1046 N N . GLU A 1 126 ? 9.586 49.156 19.938 1 91.56 126 GLU A N 1
ATOM 1047 C CA . GLU A 1 126 ? 9.766 50.594 20.188 1 91.56 126 GLU A CA 1
ATOM 1048 C C . GLU A 1 126 ? 9.336 51.406 18.984 1 91.56 126 GLU A C 1
ATOM 1050 O O . GLU A 1 126 ? 9.164 52.625 19.078 1 91.56 126 GLU A O 1
ATOM 1055 N N . ILE A 1 127 ? 9.109 50.719 17.906 1 91.12 127 ILE A N 1
ATOM 1056 C CA . ILE A 1 127 ? 8.602 51.406 16.719 1 91.12 127 ILE A CA 1
ATOM 1057 C C . ILE A 1 127 ? 7.258 52.062 17.031 1 91.12 127 ILE A C 1
ATOM 1059 O O . ILE A 1 127 ? 6.852 53 16.359 1 91.12 127 ILE A O 1
ATOM 1063 N N . PHE A 1 128 ? 6.527 51.594 18.047 1 93.94 128 PHE A N 1
ATOM 1064 C CA . PHE A 1 128 ? 5.207 52.125 18.391 1 93.94 128 PHE A CA 1
ATOM 1065 C C . PHE A 1 128 ? 5.309 53.25 19.406 1 93.94 128 PHE A C 1
ATOM 1067 O O . PHE A 1 128 ? 4.297 53.812 19.812 1 93.94 128 PHE A O 1
ATOM 1074 N N . ASP A 1 129 ? 6.484 53.688 19.781 1 91.38 129 ASP A N 1
ATOM 1075 C CA . ASP A 1 129 ? 6.684 54.75 20.781 1 91.38 129 ASP A CA 1
ATOM 1076 C C . ASP A 1 129 ? 6.152 56.094 20.266 1 91.38 129 ASP A C 1
ATOM 1078 O O . ASP A 1 129 ? 5.699 56.906 21.047 1 91.38 129 ASP A O 1
ATOM 1082 N N . ILE A 1 130 ? 6.211 56.281 19.016 1 90.75 130 ILE A N 1
ATOM 1083 C CA . ILE A 1 130 ? 5.785 57.531 18.406 1 90.75 130 ILE A CA 1
ATOM 1084 C C . ILE A 1 130 ? 4.293 57.75 18.656 1 90.75 130 ILE A C 1
ATOM 1086 O O . ILE A 1 130 ? 3.789 58.844 18.531 1 90.75 130 ILE A O 1
ATOM 1090 N N . PHE A 1 131 ? 3.572 56.719 18.984 1 94.38 131 PHE A N 1
ATOM 1091 C CA . PHE A 1 131 ? 2.133 56.812 19.203 1 94.38 131 PHE A CA 1
ATOM 1092 C C . PHE A 1 131 ? 1.806 56.875 20.688 1 94.38 131 PHE A C 1
ATOM 1094 O O . PHE A 1 131 ? 0.636 56.844 21.078 1 94.38 131 PHE A O 1
ATOM 1101 N N . ARG A 1 132 ? 2.752 56.938 21.422 1 92.5 132 ARG A N 1
ATOM 1102 C CA . ARG A 1 132 ? 2.566 56.969 22.875 1 92.5 132 ARG A CA 1
ATOM 1103 C C . ARG A 1 132 ? 2.809 58.375 23.422 1 92.5 132 ARG A C 1
ATOM 1105 O O . ARG A 1 132 ? 3.539 59.156 22.812 1 92.5 132 ARG A O 1
ATOM 1112 N N . ASP A 1 133 ? 2.221 58.688 24.5 1 91.06 133 ASP A N 1
ATOM 1113 C CA . ASP A 1 133 ? 2.4 60 25.141 1 91.06 133 ASP A CA 1
ATOM 1114 C C . ASP A 1 133 ? 3.576 59.969 26.109 1 91.06 133 ASP A C 1
ATOM 1116 O O . ASP A 1 133 ? 4.336 59 26.156 1 91.06 133 ASP A O 1
ATOM 1120 N N . GLU A 1 134 ? 3.742 61.062 26.812 1 89.5 134 GLU A N 1
ATOM 1121 C CA . GLU A 1 134 ? 4.891 61.219 27.703 1 89.5 134 GLU A CA 1
ATOM 1122 C C . GLU A 1 134 ? 4.828 60.281 28.891 1 89.5 134 GLU A C 1
ATOM 1124 O O . GLU A 1 134 ? 5.859 59.906 29.469 1 89.5 134 GLU A O 1
ATOM 1129 N N . LEU A 1 135 ? 3.654 59.812 29.156 1 88.81 135 LEU A N 1
ATOM 1130 C CA . LEU A 1 135 ? 3.471 58.906 30.297 1 88.81 135 LEU A CA 1
ATOM 1131 C C . LEU A 1 135 ? 3.605 57.469 29.875 1 88.81 135 LEU A C 1
ATOM 1133 O O . LEU A 1 135 ? 3.535 56.562 30.703 1 88.81 135 LEU A O 1
ATOM 1137 N N . GLY A 1 136 ? 3.746 57.25 28.609 1 86.31 136 GLY A N 1
ATOM 1138 C CA . GLY A 1 136 ? 3.936 55.906 28.125 1 86.31 136 GLY A CA 1
ATOM 1139 C C . GLY A 1 136 ? 2.646 55.25 27.656 1 86.31 136 GLY A C 1
ATOM 1140 O O . GLY A 1 136 ? 2.652 54.094 27.219 1 86.31 136 GLY A O 1
ATOM 1141 N N . ASN A 1 137 ? 1.604 56 27.734 1 90.19 137 ASN A N 1
ATOM 1142 C CA . ASN A 1 137 ? 0.321 55.469 27.266 1 90.19 137 ASN A CA 1
ATOM 1143 C C . ASN A 1 137 ? 0.066 55.844 25.797 1 90.19 137 ASN A C 1
ATOM 1145 O O . ASN A 1 137 ? 0.58 56.844 25.312 1 90.19 137 ASN A O 1
ATOM 1149 N N . PHE A 1 138 ? -0.682 54.969 25.172 1 93.12 138 PHE A N 1
ATOM 1150 C CA . PHE A 1 138 ? -1.066 55.312 23.797 1 93.12 138 PHE A CA 1
ATOM 1151 C C . PHE A 1 138 ? -1.986 56.531 23.781 1 93.12 138 PHE A C 1
ATOM 1153 O O . PHE A 1 138 ? -2.852 56.688 24.641 1 93.12 138 PHE A O 1
ATOM 1160 N N . LYS A 1 139 ? -1.745 57.344 22.812 1 92.94 139 LYS A N 1
ATOM 1161 C CA . LYS A 1 139 ? -2.463 58.594 22.719 1 92.94 139 LYS A CA 1
ATOM 1162 C C . LYS A 1 139 ? -3.961 58.375 22.531 1 92.94 139 LYS A C 1
ATOM 1164 O O . LYS A 1 139 ? -4.375 57.5 21.766 1 92.94 139 LYS A O 1
ATOM 1169 N N . GLU A 1 140 ? -4.781 59.188 23.141 1 88.38 140 GLU A N 1
ATOM 1170 C CA . GLU A 1 140 ? -6.234 59.062 23.141 1 88.38 140 GLU A CA 1
ATOM 1171 C C . GLU A 1 140 ? -6.824 59.344 21.766 1 88.38 140 GLU A C 1
ATOM 1173 O O . GLU A 1 140 ? -7.879 58.812 21.422 1 88.38 140 GLU A O 1
ATOM 1178 N N . CYS A 1 141 ? -6.148 60.188 21.031 1 88.75 141 CYS A N 1
ATOM 1179 C CA . CYS A 1 141 ? -6.652 60.562 19.719 1 88.75 141 CYS A CA 1
ATOM 1180 C C . CYS A 1 141 ? -6.707 59.344 18.781 1 88.75 141 CYS A C 1
ATOM 1182 O O . CYS A 1 141 ? -7.398 59.375 17.766 1 88.75 141 CYS A O 1
ATOM 1184 N N . LEU A 1 142 ? -6.059 58.344 19.172 1 91.5 142 LEU A N 1
ATOM 1185 C CA . LEU A 1 142 ? -6 57.156 18.328 1 91.5 142 LEU A CA 1
ATOM 1186 C C . LEU A 1 142 ? -7.32 56.375 18.391 1 91.5 142 LEU A C 1
ATOM 1188 O O . LEU A 1 142 ? -7.578 55.531 17.547 1 91.5 142 LEU A O 1
ATOM 1192 N N . HIS A 1 143 ? -8.18 56.719 19.234 1 89.44 143 HIS A N 1
ATOM 1193 C CA . HIS A 1 143 ? -9.445 56 19.422 1 89.44 143 HIS A CA 1
ATOM 1194 C C . HIS A 1 143 ? -10.336 56.125 18.188 1 89.44 143 HIS A C 1
ATOM 1196 O O . HIS A 1 143 ? -11.219 55.312 17.969 1 89.44 143 HIS A O 1
ATOM 1202 N N . GLU A 1 144 ? -10.055 57.156 17.469 1 88.75 144 GLU A N 1
ATOM 1203 C CA . GLU A 1 144 ? -10.883 57.406 16.281 1 88.75 144 GLU A CA 1
ATOM 1204 C C . GLU A 1 144 ? -10.352 56.656 15.07 1 88.75 144 GLU A C 1
ATOM 1206 O O . GLU A 1 144 ? -11.078 56.438 14.094 1 88.75 144 GLU A O 1
ATOM 1211 N N . ASP A 1 145 ? -9.172 56.188 15.172 1 93.06 145 ASP A N 1
ATOM 1212 C CA . ASP A 1 145 ? -8.531 55.5 14.062 1 93.06 145 ASP A CA 1
ATOM 1213 C C . ASP A 1 145 ? -8.773 54 14.164 1 93.06 145 ASP A C 1
ATOM 1215 O O . ASP A 1 145 ? -7.852 53.219 14.484 1 93.06 145 ASP A O 1
ATOM 1219 N N . ILE A 1 146 ? -9.898 53.531 13.766 1 94.12 146 ILE A N 1
ATOM 1220 C CA . ILE A 1 146 ? -10.312 52.156 13.984 1 94.12 146 ILE A CA 1
ATOM 1221 C C . ILE A 1 146 ? -9.453 51.219 13.141 1 94.12 146 ILE A C 1
ATOM 1223 O O . ILE A 1 146 ? -9.086 50.125 13.586 1 94.12 146 ILE A O 1
ATOM 1227 N N . GLU A 1 147 ? -9.141 51.594 11.953 1 92.94 147 GLU A N 1
ATOM 1228 C CA . GLU A 1 147 ? -8.273 50.781 11.102 1 92.94 147 GLU A CA 1
ATOM 1229 C C . GLU A 1 147 ? -6.887 50.625 11.711 1 92.94 147 GLU A C 1
ATOM 1231 O O . GLU A 1 147 ? -6.297 49.531 11.664 1 92.94 147 GLU A O 1
ATOM 1236 N N . GLY A 1 148 ? -6.359 51.719 12.172 1 95.62 148 GLY A N 1
ATOM 1237 C CA . GLY A 1 148 ? -5.082 51.688 12.867 1 95.62 148 GLY A CA 1
ATOM 1238 C C . GLY A 1 148 ? -5.113 50.812 14.109 1 95.62 148 GLY A C 1
ATOM 1239 O O . GLY A 1 148 ? -4.168 50.062 14.375 1 95.62 148 GLY A O 1
ATOM 1240 N N . MET A 1 149 ? -6.199 50.938 14.836 1 96.56 149 MET A N 1
ATOM 1241 C CA . MET A 1 149 ? -6.359 50.156 16.062 1 96.56 149 MET A CA 1
ATOM 1242 C C . MET A 1 149 ? -6.434 48.656 15.727 1 96.56 149 MET A C 1
ATOM 1244 O O . MET A 1 149 ? -5.859 47.844 16.438 1 96.56 149 MET A O 1
ATOM 1248 N N . LEU A 1 150 ? -7.148 48.344 14.695 1 97.38 150 LEU A N 1
ATOM 1249 C CA . LEU A 1 150 ? -7.254 46.969 14.266 1 97.38 150 LEU A CA 1
ATOM 1250 C C . LEU A 1 150 ? -5.883 46.406 13.891 1 97.38 150 LEU A C 1
ATOM 1252 O O . LEU A 1 150 ? -5.535 45.281 14.273 1 97.38 150 LEU A O 1
ATOM 1256 N N . SER A 1 151 ? -5.125 47.188 13.117 1 97.38 151 SER A N 1
ATOM 1257 C CA . SER A 1 151 ? -3.789 46.75 12.711 1 97.38 151 SER A CA 1
ATOM 1258 C C . SER A 1 151 ? -2.871 46.594 13.922 1 97.38 151 SER A C 1
ATOM 1260 O O . SER A 1 151 ? -2.064 45.656 13.969 1 97.38 151 SER A O 1
ATOM 1262 N N . LEU A 1 152 ? -3.004 47.5 14.875 1 97.62 152 LEU A N 1
ATOM 1263 C CA . LEU A 1 152 ? -2.211 47.406 16.094 1 97.62 152 LEU A CA 1
ATOM 1264 C C . LEU A 1 152 ? -2.576 46.156 16.891 1 97.62 152 LEU A C 1
ATOM 1266 O O . LEU A 1 152 ? -1.696 45.5 17.438 1 97.62 152 LEU A O 1
ATOM 1270 N N . TYR A 1 153 ? -3.844 45.906 16.984 1 98.06 153 TYR A N 1
ATOM 1271 C CA . TYR A 1 153 ? -4.344 44.719 17.656 1 98.06 153 TYR A CA 1
ATOM 1272 C C . TYR A 1 153 ? -3.744 43.469 17.047 1 98.06 153 TYR A C 1
ATOM 1274 O O . TYR A 1 153 ? -3.217 42.594 17.766 1 98.06 153 TYR A O 1
ATOM 1282 N N . GLU A 1 154 ? -3.791 43.344 15.758 1 98.19 154 GLU A N 1
ATOM 1283 C CA . GLU A 1 154 ? -3.26 42.188 15.055 1 98.19 154 GLU A CA 1
ATOM 1284 C C . GLU A 1 154 ? -1.748 42.094 15.234 1 98.19 154 GLU A C 1
ATOM 1286 O O . GLU A 1 154 ? -1.219 40.969 15.438 1 98.19 154 GLU A O 1
ATOM 1291 N N . ALA A 1 155 ? -1.047 43.156 15.125 1 97.69 155 ALA A N 1
ATOM 1292 C CA . ALA A 1 155 ? 0.408 43.188 15.258 1 97.69 155 ALA A CA 1
ATOM 1293 C C . ALA A 1 155 ? 0.838 42.75 16.656 1 97.69 155 ALA A C 1
ATOM 1295 O O . ALA A 1 155 ? 1.884 42.094 16.812 1 97.69 155 ALA A O 1
ATOM 1296 N N . SER A 1 156 ? 0.046 43.062 17.641 1 97.94 156 SER A N 1
ATOM 1297 C CA . SER A 1 156 ? 0.4 42.812 19.031 1 97.94 156 SER A CA 1
ATOM 1298 C C . SER A 1 156 ? 0.479 41.312 19.312 1 97.94 156 SER A C 1
ATOM 1300 O O . SER A 1 156 ? 1.115 40.906 20.281 1 97.94 156 SER A O 1
ATOM 1302 N N . TYR A 1 157 ? -0.086 40.469 18.547 1 97.5 157 TYR A N 1
ATOM 1303 C CA . TYR A 1 157 ? -0.124 39.031 18.812 1 97.5 157 TYR A CA 1
ATOM 1304 C C . TYR A 1 157 ? 1.148 38.344 18.312 1 97.5 157 TYR A C 1
ATOM 1306 O O . TYR A 1 157 ? 1.324 37.156 18.5 1 97.5 157 TYR A O 1
ATOM 1314 N N . LEU A 1 158 ? 2.051 39.156 17.766 1 97.06 158 LEU A N 1
ATOM 1315 C CA . LEU A 1 158 ? 3.381 38.688 17.422 1 97.06 158 LEU A CA 1
ATOM 1316 C C . LEU A 1 158 ? 4.379 39 18.531 1 97.06 158 LEU A C 1
ATOM 1318 O O . LEU A 1 158 ? 5.59 38.875 18.344 1 97.06 158 LEU A O 1
ATOM 1322 N N . LEU A 1 159 ? 3.881 39.406 19.625 1 96.06 159 LEU A N 1
ATOM 1323 C CA . LEU A 1 159 ? 4.754 39.812 20.719 1 96.06 159 LEU A CA 1
ATOM 1324 C C . LEU A 1 159 ? 5.527 38.594 21.266 1 96.06 159 LEU A C 1
ATOM 1326 O O . LEU A 1 159 ? 5.039 37.469 21.234 1 96.06 159 LEU A O 1
ATOM 1330 N N . GLU A 1 160 ? 6.703 38.812 21.703 1 95.31 160 GLU A N 1
ATOM 1331 C CA . GLU A 1 160 ? 7.59 37.875 22.375 1 95.31 160 GLU A CA 1
ATOM 1332 C C . GLU A 1 160 ? 7.691 38.156 23.875 1 95.31 160 GLU A C 1
ATOM 1334 O O . GLU A 1 160 ? 7.184 39.156 24.344 1 95.31 160 GLU A O 1
ATOM 1339 N N . GLU A 1 161 ? 8.305 37.188 24.531 1 94.25 161 GLU A N 1
ATOM 1340 C CA . GLU A 1 161 ? 8.461 37.375 25.969 1 94.25 161 GLU A CA 1
ATOM 1341 C C . GLU A 1 161 ? 9.227 38.656 26.297 1 94.25 161 GLU A C 1
ATOM 1343 O O . GLU A 1 161 ? 10.266 38.938 25.688 1 94.25 161 GLU A O 1
ATOM 1348 N N . GLY A 1 162 ? 8.656 39.438 27.172 1 93.56 162 GLY A N 1
ATOM 1349 C CA . GLY A 1 162 ? 9.336 40.625 27.641 1 93.56 162 GLY A CA 1
ATOM 1350 C C . GLY A 1 162 ? 8.953 41.875 26.875 1 93.56 162 GLY A C 1
ATOM 1351 O O . GLY A 1 162 ? 9.398 43 27.203 1 93.56 162 GLY A O 1
ATOM 1352 N N . GLU A 1 163 ? 8.125 41.75 25.906 1 95.69 163 GLU A N 1
ATOM 1353 C CA . GLU A 1 163 ? 7.738 42.938 25.109 1 95.69 163 GLU A CA 1
ATOM 1354 C C . GLU A 1 163 ? 6.473 43.594 25.672 1 95.69 163 GLU A C 1
ATOM 1356 O O . GLU A 1 163 ? 5.387 43.406 25.109 1 95.69 163 GLU A O 1
ATOM 1361 N N . ASN A 1 164 ? 6.645 44.469 26.531 1 94.44 164 ASN A N 1
ATOM 1362 C CA . ASN A 1 164 ? 5.562 45.062 27.312 1 94.44 164 ASN A CA 1
ATOM 1363 C C . ASN A 1 164 ? 4.758 46.062 26.516 1 94.44 164 ASN A C 1
ATOM 1365 O O . ASN A 1 164 ? 3.557 46.219 26.734 1 94.44 164 ASN A O 1
ATOM 1369 N N . ILE A 1 165 ? 5.43 46.781 25.641 1 95.62 165 ILE A N 1
ATOM 1370 C CA . ILE A 1 165 ? 4.738 47.781 24.828 1 95.62 165 ILE A CA 1
ATOM 1371 C C . ILE A 1 165 ? 3.623 47.094 24.016 1 95.62 165 ILE A C 1
ATOM 1373 O O . ILE A 1 165 ? 2.518 47.656 23.922 1 95.62 165 ILE A O 1
ATOM 1377 N N . LEU A 1 166 ? 3.912 45.969 23.5 1 96.75 166 LEU A N 1
ATOM 1378 C CA . LEU A 1 166 ? 2.93 45.25 22.688 1 96.75 166 LEU A CA 1
ATOM 1379 C C . LEU A 1 166 ? 1.799 44.719 23.562 1 96.75 166 LEU A C 1
ATOM 1381 O O . LEU A 1 166 ? 0.651 44.656 23.109 1 96.75 166 LEU A O 1
ATOM 1385 N N . GLU A 1 167 ? 2.088 44.344 24.781 1 95.62 167 GLU A N 1
ATOM 1386 C CA . GLU A 1 167 ? 1.041 43.906 25.688 1 95.62 167 GLU A CA 1
ATOM 1387 C C . GLU A 1 167 ? 0.038 45.031 25.953 1 95.62 167 GLU A C 1
ATOM 1389 O O . GLU A 1 167 ? -1.174 44.812 25.922 1 95.62 167 GLU A O 1
ATOM 1394 N N . VAL A 1 168 ? 0.574 46.156 26.219 1 95.12 168 VAL A N 1
ATOM 1395 C CA . VAL A 1 168 ? -0.263 47.312 26.469 1 95.12 168 VAL A CA 1
ATOM 1396 C C . VAL A 1 168 ? -1.04 47.688 25.203 1 95.12 168 VAL A C 1
ATOM 1398 O O . VAL A 1 168 ? -2.219 48.031 25.281 1 95.12 168 VAL A O 1
ATOM 1401 N N . ALA A 1 169 ? -0.322 47.656 24.109 1 96.44 169 ALA A N 1
ATOM 1402 C CA . ALA A 1 169 ? -0.959 47.969 22.828 1 96.44 169 ALA A CA 1
ATOM 1403 C C . ALA A 1 169 ? -2.164 47.062 22.609 1 96.44 169 ALA A C 1
ATOM 1405 O O . ALA A 1 169 ? -3.205 47.5 22.125 1 96.44 169 ALA A O 1
ATOM 1406 N N . ARG A 1 170 ? -2.049 45.812 22.906 1 96.81 170 ARG A N 1
ATOM 1407 C CA . ARG A 1 170 ? -3.111 44.812 22.719 1 96.81 170 ARG A CA 1
ATOM 1408 C C . ARG A 1 170 ? -4.34 45.156 23.547 1 96.81 170 ARG A C 1
ATOM 1410 O O . ARG A 1 170 ? -5.465 45.156 23.047 1 96.81 170 ARG A O 1
ATOM 1417 N N . GLU A 1 171 ? -4.117 45.438 24.812 1 95.25 171 GLU A N 1
ATOM 1418 C CA . GLU A 1 171 ? -5.219 45.75 25.719 1 95.25 171 GLU A CA 1
ATOM 1419 C C . GLU A 1 171 ? -5.906 47.062 25.281 1 95.25 171 GLU A C 1
ATOM 1421 O O . GLU A 1 171 ? -7.137 47.156 25.297 1 95.25 171 GLU A O 1
ATOM 1426 N N . PHE A 1 172 ? -5.062 48 24.938 1 95.88 172 PHE A N 1
ATOM 1427 C CA . PHE A 1 172 ? -5.57 49.281 24.5 1 95.88 172 PHE A CA 1
ATOM 1428 C C . PHE A 1 172 ? -6.406 49.125 23.234 1 95.88 172 PHE A C 1
ATOM 1430 O O . PHE A 1 172 ? -7.535 49.625 23.156 1 95.88 172 PHE A O 1
ATOM 1437 N N . ALA A 1 173 ? -5.828 48.5 22.25 1 97.38 173 ALA A N 1
ATOM 1438 C CA . ALA A 1 173 ? -6.52 48.281 20.984 1 97.38 173 ALA A CA 1
ATOM 1439 C C . ALA A 1 173 ? -7.793 47.469 21.172 1 97.38 173 ALA A C 1
ATOM 1441 O O . ALA A 1 173 ? -8.828 47.781 20.578 1 97.38 173 ALA A O 1
ATOM 1442 N N . ALA A 1 174 ? -7.738 46.438 21.984 1 96.94 174 ALA A N 1
ATOM 1443 C CA . ALA A 1 174 ? -8.898 45.594 22.25 1 96.94 174 ALA A CA 1
ATOM 1444 C C . ALA A 1 174 ? -10.047 46.406 22.844 1 96.94 174 ALA A C 1
ATOM 1446 O O . ALA A 1 174 ? -11.203 46.219 22.453 1 96.94 174 ALA A O 1
ATOM 1447 N N . SER A 1 175 ? -9.719 47.188 23.797 1 95 175 SER A N 1
ATOM 1448 C CA . SER A 1 175 ? -10.742 48.031 24.438 1 95 175 SER A CA 1
ATOM 1449 C C . SER A 1 175 ? -11.414 48.969 23.453 1 95 175 SER A C 1
ATOM 1451 O O . SER A 1 175 ? -12.633 49.125 23.469 1 95 175 SER A O 1
ATOM 1453 N N . CYS A 1 176 ? -10.633 49.594 22.641 1 95.44 176 CYS A N 1
ATOM 1454 C CA . CYS A 1 176 ? -11.141 50.5 21.625 1 95.44 176 CYS A CA 1
ATOM 1455 C C . CYS A 1 176 ? -12.039 49.781 20.625 1 95.44 176 CYS A C 1
ATOM 1457 O O . CYS A 1 176 ? -13.117 50.25 20.281 1 95.44 176 CYS A O 1
ATOM 1459 N N . LEU A 1 177 ? -11.609 48.656 20.188 1 96.56 177 LEU A N 1
ATOM 1460 C CA . LEU A 1 177 ? -12.336 47.875 19.188 1 96.56 177 LEU A CA 1
ATOM 1461 C C . LEU A 1 177 ? -13.641 47.344 19.766 1 96.56 177 LEU A C 1
ATOM 1463 O O . LEU A 1 177 ? -14.656 47.281 19.062 1 96.56 177 LEU A O 1
ATOM 1467 N N . LYS A 1 178 ? -13.625 46.906 21.016 1 96 178 LYS A N 1
ATOM 1468 C CA . LYS A 1 178 ? -14.852 46.438 21.656 1 96 178 LYS A CA 1
ATOM 1469 C C . LYS A 1 178 ? -15.883 47.562 21.75 1 96 178 LYS A C 1
ATOM 1471 O O . LYS A 1 178 ? -17.078 47.344 21.547 1 96 178 LYS A O 1
ATOM 1476 N N . LYS A 1 179 ? -15.438 48.719 22.047 1 93.69 179 LYS A N 1
ATOM 1477 C CA . LYS A 1 179 ? -16.328 49.875 22.109 1 93.69 179 LYS A CA 1
ATOM 1478 C C . LYS A 1 179 ? -16.906 50.219 20.734 1 93.69 179 LYS A C 1
ATOM 1480 O O . LYS A 1 179 ? -18.062 50.594 20.625 1 93.69 179 LYS A O 1
ATOM 1485 N N . TYR A 1 180 ? -16.047 50.125 19.781 1 93.81 180 TYR A N 1
ATOM 1486 C CA . TYR A 1 180 ? -16.484 50.406 18.422 1 93.81 180 TYR A CA 1
ATOM 1487 C C . TYR A 1 180 ? -17.641 49.469 18.016 1 93.81 180 TYR A C 1
ATOM 1489 O O . TYR A 1 180 ? -18.578 49.906 17.359 1 93.81 180 TYR A O 1
ATOM 1497 N N . ILE A 1 181 ? -17.578 48.219 18.297 1 92.88 181 ILE A N 1
ATOM 1498 C CA . ILE A 1 181 ? -18.594 47.219 17.906 1 92.88 181 ILE A CA 1
ATOM 1499 C C . ILE A 1 181 ? -19.922 47.594 18.547 1 92.88 181 ILE A C 1
ATOM 1501 O O . ILE A 1 181 ? -20.984 47.344 17.969 1 92.88 181 ILE A O 1
ATOM 1505 N N . GLN A 1 182 ? -19.906 48.219 19.625 1 90.81 182 GLN A N 1
ATOM 1506 C CA . GLN A 1 182 ? -21.125 48.594 20.328 1 90.81 182 GLN A CA 1
ATOM 1507 C C . GLN A 1 182 ? -21.844 49.719 19.594 1 90.81 182 GLN A C 1
ATOM 1509 O O . GLN A 1 182 ? -23.078 49.781 19.625 1 90.81 182 GLN A O 1
ATOM 1514 N N . VAL A 1 183 ? -21.125 50.5 18.969 1 86.12 183 VAL A N 1
ATOM 1515 C CA . VAL A 1 183 ? -21.719 51.656 18.328 1 86.12 183 VAL A CA 1
ATOM 1516 C C . VAL A 1 183 ? -22.109 51.312 16.891 1 86.12 183 VAL A C 1
ATOM 1518 O O . VAL A 1 183 ? -23 51.938 16.312 1 86.12 183 VAL A O 1
ATOM 1521 N N . ASN A 1 184 ? -21.688 50.281 16.266 1 73.44 184 ASN A N 1
ATOM 1522 C CA . ASN A 1 184 ? -21.969 49.625 14.984 1 73.44 184 ASN A CA 1
ATOM 1523 C C . ASN A 1 184 ? -22.156 50.656 13.867 1 73.44 184 ASN A C 1
ATOM 1525 O O . ASN A 1 184 ? -23.172 50.625 13.172 1 73.44 184 ASN A O 1
ATOM 1529 N N . LYS A 1 185 ? -21.219 51.344 13.547 1 77.69 185 LYS A N 1
ATOM 1530 C CA . LYS A 1 185 ? -21.328 52.406 12.555 1 77.69 185 LYS A CA 1
ATOM 1531 C C . LYS A 1 185 ? -21.203 51.844 11.141 1 77.69 185 LYS A C 1
ATOM 1533 O O . LYS A 1 185 ? -22.047 52.125 10.281 1 77.69 185 LYS A O 1
ATOM 1538 N N . ASP A 1 186 ? -20.219 51.094 10.883 1 86.44 186 ASP A N 1
ATOM 1539 C CA . ASP A 1 186 ? -19.953 50.469 9.594 1 86.44 186 ASP A CA 1
ATOM 1540 C C . ASP A 1 186 ? -20.078 48.938 9.703 1 86.44 186 ASP A C 1
ATOM 1542 O O . ASP A 1 186 ? -19.281 48.312 10.383 1 86.44 186 ASP A O 1
ATOM 1546 N N . GLN A 1 187 ? -20.969 48.438 8.922 1 89.5 187 GLN A N 1
ATOM 1547 C CA . GLN A 1 187 ? -21.312 47.031 9.07 1 89.5 187 GLN A CA 1
ATOM 1548 C C . GLN A 1 187 ? -20.141 46.125 8.688 1 89.5 187 GLN A C 1
ATOM 1550 O O . GLN A 1 187 ? -19.859 45.125 9.367 1 89.5 187 GLN A O 1
ATOM 1555 N N . LEU A 1 188 ? -19.531 46.406 7.57 1 93.25 188 LEU A N 1
ATOM 1556 C CA . LEU A 1 188 ? -18.406 45.594 7.105 1 93.25 188 LEU A CA 1
ATOM 1557 C C . LEU A 1 188 ? -17.234 45.656 8.086 1 93.25 188 LEU A C 1
ATOM 1559 O O . LEU A 1 188 ? -16.656 44.625 8.438 1 93.25 188 LEU A O 1
ATOM 1563 N N . LEU A 1 189 ? -16.875 46.844 8.477 1 93.06 189 LEU A N 1
ATOM 1564 C CA . LEU A 1 189 ? -15.781 47.031 9.414 1 93.06 189 LEU A CA 1
ATOM 1565 C C . LEU A 1 189 ? -16.094 46.375 10.758 1 93.06 189 LEU A C 1
ATOM 1567 O O . LEU A 1 189 ? -15.195 45.812 11.398 1 93.06 189 LEU A O 1
ATOM 1571 N N . SER A 1 190 ? -17.328 46.438 11.156 1 94.44 190 SER A N 1
ATOM 1572 C CA . SER A 1 190 ? -17.734 45.781 12.391 1 94.44 190 SER A CA 1
ATOM 1573 C C . SER A 1 190 ? -17.578 44.281 12.305 1 94.44 190 SER A C 1
ATOM 1575 O O . SER A 1 190 ? -17.203 43.625 13.289 1 94.44 190 SER A O 1
ATOM 1577 N N . MET A 1 191 ? -17.875 43.781 11.164 1 94.44 191 MET A N 1
ATOM 1578 C CA . MET A 1 191 ? -17.688 42.344 10.953 1 94.44 191 MET A CA 1
ATOM 1579 C C . MET A 1 191 ? -16.219 41.969 11.047 1 94.44 191 MET A C 1
ATOM 1581 O O . MET A 1 191 ? -15.875 40.938 11.641 1 94.44 191 MET A O 1
ATOM 1585 N N . ILE A 1 192 ? -15.398 42.719 10.461 1 96.31 192 ILE A N 1
ATOM 1586 C CA . ILE A 1 192 ? -13.961 42.469 10.461 1 96.31 192 ILE A CA 1
ATOM 1587 C C . ILE A 1 192 ? -13.422 42.594 11.883 1 96.31 192 ILE A C 1
ATOM 1589 O O . ILE A 1 192 ? -12.648 41.719 12.328 1 96.31 192 ILE A O 1
ATOM 1593 N N . VAL A 1 193 ? -13.859 43.625 12.602 1 96.31 193 VAL A N 1
ATOM 1594 C CA . VAL A 1 193 ? -13.422 43.844 13.977 1 96.31 193 VAL A CA 1
ATOM 1595 C C . VAL A 1 193 ? -13.898 42.688 14.859 1 96.31 193 VAL A C 1
ATOM 1597 O O . VAL A 1 193 ? -13.141 42.156 15.68 1 96.31 193 VAL A O 1
ATOM 1600 N N . SER A 1 194 ? -15.117 42.281 14.695 1 96.12 194 SER A N 1
ATOM 1601 C CA . SER A 1 194 ? -15.664 41.188 15.477 1 96.12 194 SER A CA 1
ATOM 1602 C C . SER A 1 194 ? -14.898 39.875 15.211 1 96.12 194 SER A C 1
ATOM 1604 O O . SER A 1 194 ? -14.641 39.094 16.125 1 96.12 194 SER A O 1
ATOM 1606 N N . HIS A 1 195 ? -14.602 39.688 13.961 1 96.44 195 HIS A N 1
ATOM 1607 C CA . HIS A 1 195 ? -13.836 38.5 13.562 1 96.44 195 HIS A CA 1
ATOM 1608 C C . HIS A 1 195 ? -12.461 38.5 14.219 1 96.44 195 HIS A C 1
ATOM 1610 O O . HIS A 1 195 ? -12.008 37.438 14.703 1 96.44 195 HIS A O 1
ATOM 1616 N N . SER A 1 196 ? -11.789 39.594 14.289 1 97.38 196 SER A N 1
ATOM 1617 C CA . SER A 1 196 ? -10.469 39.719 14.891 1 97.38 196 SER A CA 1
ATOM 1618 C C . SER A 1 196 ? -10.523 39.531 16.406 1 97.38 196 SER A C 1
ATOM 1620 O O . SER A 1 196 ? -9.602 38.969 17 1 97.38 196 SER A O 1
ATOM 1622 N N . LEU A 1 197 ? -11.586 40.062 17 1 96.56 197 LEU A N 1
ATOM 1623 C CA . LEU A 1 197 ? -11.727 39.969 18.453 1 96.56 197 LEU A CA 1
ATOM 1624 C C . LEU A 1 197 ? -12.031 38.531 18.875 1 96.56 197 LEU A C 1
ATOM 1626 O O . LEU A 1 197 ? -11.68 38.125 19.984 1 96.56 197 LEU A O 1
ATOM 1630 N N . GLU A 1 198 ? -12.641 37.844 18.016 1 95.38 198 GLU A N 1
ATOM 1631 C CA . GLU A 1 198 ? -12.906 36.438 18.312 1 95.38 198 GLU A CA 1
ATOM 1632 C C . GLU A 1 198 ? -11.609 35.625 18.328 1 95.38 198 GLU A C 1
ATOM 1634 O O . GLU A 1 198 ? -11.328 34.906 19.281 1 95.38 198 GLU A O 1
ATOM 1639 N N . VAL A 1 199 ? -10.859 35.688 17.281 1 96.69 199 VAL A N 1
ATOM 1640 C CA . VAL A 1 199 ? -9.539 35.062 17.156 1 96.69 199 VAL A CA 1
ATOM 1641 C C . VAL A 1 199 ? -8.641 35.969 16.312 1 96.69 199 VAL A C 1
ATOM 1643 O O . VAL A 1 199 ? -8.961 36.281 15.172 1 96.69 199 VAL A O 1
ATOM 1646 N N . PRO A 1 200 ? -7.57 36.375 16.922 1 97.44 200 PRO A N 1
ATOM 1647 C CA . PRO A 1 200 ? -6.684 37.219 16.125 1 97.44 200 PRO A CA 1
ATOM 1648 C C . PRO A 1 200 ? -6.129 36.531 14.891 1 97.44 200 PRO A C 1
ATOM 1650 O O . PRO A 1 200 ? -5.984 35.312 14.891 1 97.44 200 PRO A O 1
ATOM 1653 N N . LEU A 1 201 ? -5.742 37.25 13.898 1 97.56 201 LEU A N 1
ATOM 1654 C CA . LEU A 1 201 ? -5.309 36.75 12.602 1 97.56 201 LEU A CA 1
ATOM 1655 C C . LEU A 1 201 ? -4.145 35.75 12.75 1 97.56 201 LEU A C 1
ATOM 1657 O O . LEU A 1 201 ? -4.125 34.719 12.117 1 97.56 201 LEU A O 1
ATOM 1661 N N . HIS A 1 202 ? -3.23 36.094 13.617 1 97.25 202 HIS A N 1
ATOM 1662 C CA . HIS A 1 202 ? -2.014 35.312 13.805 1 97.25 202 HIS A CA 1
ATOM 1663 C C . HIS A 1 202 ? -2.33 33.906 14.336 1 97.25 202 HIS A C 1
ATOM 1665 O O . HIS A 1 202 ? -1.556 32.969 14.141 1 97.25 202 HIS A O 1
ATOM 1671 N N . TRP A 1 203 ? -3.453 33.719 15.008 1 97.62 203 TRP A N 1
ATOM 1672 C CA . TRP A 1 203 ? -3.805 32.469 15.656 1 97.62 203 TRP A CA 1
ATOM 1673 C C . TRP A 1 203 ? -4.797 31.656 14.812 1 97.62 203 TRP A C 1
ATOM 1675 O O . TRP A 1 203 ? -5.152 30.531 15.156 1 97.62 203 TRP A O 1
ATOM 1685 N N . ARG A 1 204 ? -5.18 32.188 13.68 1 97.31 204 ARG A N 1
ATOM 1686 C CA . ARG A 1 204 ? -6.254 31.578 12.906 1 97.31 204 ARG A CA 1
ATOM 1687 C C . ARG A 1 204 ? -5.711 30.5 11.969 1 97.31 204 ARG A C 1
ATOM 1689 O O . ARG A 1 204 ? -4.594 30.625 11.461 1 97.31 204 ARG A O 1
ATOM 1696 N N . MET A 1 205 ? -6.504 29.5 11.734 1 97.12 205 MET A N 1
ATOM 1697 C CA . MET A 1 205 ? -6.207 28.531 10.68 1 97.12 205 MET A CA 1
ATOM 1698 C C . MET A 1 205 ? -6.227 29.188 9.305 1 97.12 205 MET A C 1
ATOM 1700 O O . MET A 1 205 ? -7.262 29.703 8.883 1 97.12 205 MET A O 1
ATOM 1704 N N . PRO A 1 206 ? -5.184 29.156 8.586 1 97.38 206 PRO A N 1
ATOM 1705 C CA . PRO A 1 206 ? -5.023 29.984 7.387 1 97.38 206 PRO A CA 1
ATOM 1706 C C . PRO A 1 206 ? -6.062 29.672 6.312 1 97.38 206 PRO A C 1
ATOM 1708 O O . PRO A 1 206 ? -6.629 30.594 5.719 1 97.38 206 PRO A O 1
ATOM 1711 N N . ARG A 1 207 ? -6.34 28.438 6.059 1 98 207 ARG A N 1
ATOM 1712 C CA . ARG A 1 207 ? -7.203 28.109 4.926 1 98 207 ARG A CA 1
ATOM 1713 C C . ARG A 1 207 ? -8.648 28.516 5.203 1 98 207 ARG A C 1
ATOM 1715 O O . ARG A 1 207 ? -9.359 28.938 4.289 1 98 207 ARG A O 1
ATOM 1722 N N . LEU A 1 208 ? -9.023 28.375 6.379 1 97.31 208 LEU A N 1
ATOM 1723 C CA . LEU A 1 208 ? -10.367 28.812 6.746 1 97.31 208 LEU A CA 1
ATOM 1724 C C . LEU A 1 208 ? -10.469 30.344 6.699 1 97.31 208 LEU A C 1
ATOM 1726 O O . LEU A 1 208 ? -11.492 30.875 6.277 1 97.31 208 LEU A O 1
ATOM 1730 N N . GLU A 1 209 ? -9.445 30.984 7.191 1 97.62 209 GLU A N 1
ATOM 1731 C CA . GLU A 1 209 ? -9.375 32.438 7.094 1 97.62 209 GLU A CA 1
ATOM 1732 C C . GLU A 1 209 ? -9.477 32.906 5.641 1 97.62 209 GLU A C 1
ATOM 1734 O O . GLU A 1 209 ? -10.133 33.906 5.34 1 97.62 209 GLU A O 1
ATOM 1739 N N . THR A 1 210 ? -8.773 32.2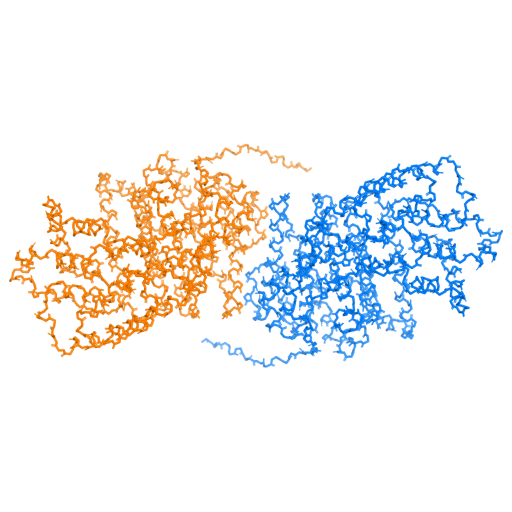19 4.793 1 98.19 210 THR A N 1
ATOM 1740 C CA . THR A 1 210 ? -8.812 32.531 3.367 1 98.19 210 THR A CA 1
ATOM 1741 C C . THR A 1 210 ? -10.25 32.469 2.846 1 98.19 210 THR A C 1
ATOM 1743 O O . THR A 1 210 ? -10.688 33.375 2.143 1 98.19 210 THR A O 1
ATOM 1746 N N . ARG A 1 211 ? -10.938 31.422 3.156 1 98 211 ARG A N 1
ATOM 1747 C CA . ARG A 1 211 ? -12.32 31.266 2.699 1 98 211 ARG A CA 1
ATOM 1748 C C . ARG A 1 211 ? -13.18 32.438 3.168 1 98 211 ARG A C 1
ATOM 1750 O O . ARG A 1 211 ? -13.969 32.969 2.391 1 98 211 ARG A O 1
ATOM 1757 N N . TRP A 1 212 ? -13.078 32.781 4.402 1 97.31 212 TRP A N 1
ATOM 1758 C CA . TRP A 1 212 ? -13.828 33.875 4.984 1 97.31 212 TRP A CA 1
ATOM 1759 C C . TRP A 1 212 ? -13.453 35.219 4.324 1 97.31 212 TRP A C 1
ATOM 1761 O O . TRP A 1 212 ? -14.32 36 3.998 1 97.31 212 TRP A O 1
ATOM 1771 N N . PHE A 1 213 ? -12.195 35.438 4.121 1 97.94 213 PHE A N 1
ATOM 1772 C CA . PHE A 1 213 ? -11.68 36.719 3.643 1 97.94 213 PHE A CA 1
ATOM 1773 C C . PHE A 1 213 ? -12.055 36.938 2.184 1 97.94 213 PHE A C 1
ATOM 1775 O O . PHE A 1 213 ? -12.289 38.062 1.761 1 97.94 213 PHE A O 1
ATOM 1782 N N . ILE A 1 214 ? -12.117 35.875 1.414 1 98.12 214 ILE A N 1
ATOM 1783 C CA . ILE A 1 214 ? -12.531 36.031 0.023 1 98.12 214 ILE A CA 1
ATOM 1784 C C . ILE A 1 214 ? -13.906 36.688 -0.04 1 98.12 214 ILE A C 1
ATOM 1786 O O . ILE A 1 214 ? -14.141 37.562 -0.848 1 98.12 214 ILE A O 1
ATOM 1790 N N . ASP A 1 215 ? -14.797 36.281 0.829 1 96.56 215 ASP A N 1
ATOM 1791 C CA . ASP A 1 215 ? -16.141 36.875 0.884 1 96.56 215 ASP A CA 1
ATOM 1792 C C . ASP A 1 215 ? -16.078 38.344 1.302 1 96.56 215 ASP A C 1
ATOM 1794 O O . ASP A 1 215 ? -16.797 39.188 0.751 1 96.56 215 ASP A O 1
ATOM 1798 N N . ILE A 1 216 ? -15.242 38.625 2.268 1 96.69 216 ILE A N 1
ATOM 1799 C CA . ILE A 1 216 ? -15.102 40 2.771 1 96.69 216 ILE A CA 1
ATOM 1800 C C . ILE A 1 216 ? -14.477 40.875 1.698 1 96.69 216 ILE A C 1
ATOM 1802 O O . ILE A 1 216 ? -14.906 42 1.488 1 96.69 216 ILE A O 1
ATOM 1806 N N . TYR A 1 217 ? -13.445 40.375 1.097 1 96.94 217 TYR A N 1
ATOM 1807 C CA . TYR A 1 217 ? -12.711 41.125 0.072 1 96.94 217 TYR A CA 1
ATOM 1808 C C . TYR A 1 217 ? -13.633 41.5 -1.076 1 96.94 217 TYR A C 1
ATOM 1810 O O . TYR A 1 217 ? -13.516 42.594 -1.625 1 96.94 217 TYR A O 1
ATOM 1818 N N . GLU A 1 218 ? -14.5 40.656 -1.398 1 96.5 218 GLU A N 1
ATOM 1819 C CA . GLU A 1 218 ? -15.445 40.875 -2.479 1 96.5 218 GLU A CA 1
ATOM 1820 C C . GLU A 1 218 ? -16.328 42.094 -2.172 1 96.5 218 GLU A C 1
ATOM 1822 O O . GLU A 1 218 ? -16.734 42.812 -3.08 1 96.5 218 GLU A O 1
ATOM 1827 N N . LYS A 1 219 ? -16.531 42.406 -0.926 1 94.94 219 LYS A N 1
ATOM 1828 C CA . LYS A 1 219 ? -17.422 43.469 -0.503 1 94.94 219 LYS A CA 1
ATOM 1829 C C . LYS A 1 219 ? -16.641 44.75 -0.191 1 94.94 219 LYS A C 1
ATOM 1831 O O . LYS A 1 219 ? -17.219 45.812 -0.027 1 94.94 219 LYS A O 1
ATOM 1836 N N . LYS A 1 220 ? -15.359 44.625 -0.112 1 93.06 220 LYS A N 1
ATOM 1837 C CA . LYS A 1 220 ? -14.516 45.719 0.312 1 93.06 220 LYS A CA 1
ATOM 1838 C C . LYS A 1 220 ? -14.406 46.781 -0.785 1 93.06 220 LYS A C 1
ATOM 1840 O O . LYS A 1 220 ? -14.297 46.438 -1.967 1 93.06 220 LYS A O 1
ATOM 1845 N N . GLN A 1 221 ? -14.328 47.969 -0.368 1 89.62 221 GLN A N 1
ATOM 1846 C CA . GLN A 1 221 ? -14.094 49.062 -1.303 1 89.62 221 GLN A CA 1
ATOM 1847 C C . GLN A 1 221 ? -12.648 49.062 -1.795 1 89.62 221 GLN A C 1
ATOM 1849 O O . GLN A 1 221 ? -11.719 48.906 -1.001 1 89.62 221 GLN A O 1
ATOM 1854 N N . GLY A 1 222 ? -12.383 49.156 -3.066 1 87.94 222 GLY A N 1
ATOM 1855 C CA . GLY A 1 222 ? -11.047 49.188 -3.635 1 87.94 222 GLY A CA 1
ATOM 1856 C C . GLY A 1 222 ? -10.492 47.812 -3.924 1 87.94 222 GLY A C 1
ATOM 1857 O O . GLY A 1 222 ? -9.297 47.656 -4.16 1 87.94 222 GLY A O 1
ATOM 1858 N N . MET A 1 223 ? -11.391 46.844 -3.822 1 93.81 223 MET A N 1
ATOM 1859 C CA . MET A 1 223 ? -10.992 45.469 -4.109 1 93.81 223 MET A CA 1
ATOM 1860 C C . MET A 1 223 ? -10.508 45.344 -5.551 1 93.81 223 MET A C 1
ATOM 1862 O O . MET A 1 223 ? -11.078 45.938 -6.461 1 93.81 223 MET A O 1
ATOM 1866 N N . ASN A 1 224 ? -9.461 44.625 -5.828 1 95.75 224 ASN A N 1
ATOM 1867 C CA . ASN A 1 224 ? -8.922 44.344 -7.152 1 95.75 224 ASN A CA 1
ATOM 1868 C C . ASN A 1 224 ? -9.602 43.125 -7.773 1 95.75 224 ASN A C 1
ATOM 1870 O O . ASN A 1 224 ? -9.406 42 -7.309 1 95.75 224 ASN A O 1
ATOM 1874 N N . PRO A 1 225 ? -10.281 43.344 -8.805 1 96.25 225 PRO A N 1
ATOM 1875 C CA . PRO A 1 225 ? -11.047 42.219 -9.391 1 96.25 225 PRO A CA 1
ATOM 1876 C C . PRO A 1 225 ? -10.156 41.094 -9.859 1 96.25 225 PRO A C 1
ATOM 1878 O O . PRO A 1 225 ? -10.578 39.906 -9.828 1 96.25 225 PRO A O 1
ATOM 1881 N N . LEU A 1 226 ? -8.969 41.344 -10.32 1 96.69 226 LEU A N 1
ATOM 1882 C CA . LEU A 1 226 ? -8.062 40.312 -10.781 1 96.69 226 LEU A CA 1
ATOM 1883 C C . LEU A 1 226 ? -7.633 39.406 -9.617 1 96.69 226 LEU A C 1
ATOM 1885 O O . LEU A 1 226 ? -7.578 38.188 -9.758 1 96.69 226 LEU A O 1
ATOM 1889 N N . LEU A 1 227 ? -7.363 40.031 -8.5 1 97.75 227 LEU A N 1
ATOM 1890 C CA . LEU A 1 227 ? -6.977 39.281 -7.316 1 97.75 227 LEU A CA 1
ATOM 1891 C C . LEU A 1 227 ? -8.133 38.438 -6.824 1 97.75 227 LEU A C 1
ATOM 1893 O O . LEU A 1 227 ? -7.934 37.281 -6.438 1 97.75 227 LEU A O 1
ATOM 1897 N N . LEU A 1 228 ? -9.32 39.031 -6.871 1 98.19 228 LEU A N 1
ATOM 1898 C CA . LEU A 1 228 ? -10.5 38.281 -6.41 1 98.19 228 LEU A CA 1
ATOM 1899 C C . LEU A 1 228 ? -10.766 37.062 -7.289 1 98.19 228 LEU A C 1
ATOM 1901 O O . LEU A 1 228 ? -11.047 36 -6.781 1 98.19 228 LEU A O 1
ATOM 1905 N N . GLU A 1 229 ? -10.695 37.281 -8.586 1 98 229 GLU A N 1
ATOM 1906 C CA . GLU A 1 229 ? -10.922 36.156 -9.516 1 98 229 GLU A CA 1
ATOM 1907 C C . GLU A 1 229 ? -9.891 35.062 -9.32 1 98 229 GLU A C 1
ATOM 1909 O O . GLU A 1 229 ? -10.234 33.875 -9.305 1 98 229 GLU A O 1
ATOM 1914 N N . LEU A 1 230 ? -8.617 35.438 -9.211 1 98.31 230 LEU A N 1
ATOM 1915 C CA . LEU A 1 230 ? -7.559 34.469 -8.984 1 98.31 230 LEU A CA 1
ATOM 1916 C C . LEU A 1 230 ? -7.785 33.719 -7.68 1 98.31 230 LEU A C 1
ATOM 1918 O O . LEU A 1 230 ? -7.582 32.5 -7.617 1 98.31 230 LEU A O 1
ATOM 1922 N N . ALA A 1 231 ? -8.188 34.406 -6.68 1 98.38 231 ALA A N 1
ATOM 1923 C CA . ALA A 1 231 ? -8.406 33.781 -5.375 1 98.38 231 ALA A CA 1
ATOM 1924 C C . ALA A 1 231 ? -9.508 32.75 -5.445 1 98.38 231 ALA A C 1
ATOM 1926 O O . ALA A 1 231 ? -9.367 31.656 -4.891 1 98.38 231 ALA A O 1
ATOM 1927 N N . LYS A 1 232 ? -10.625 33.094 -6.102 1 97.75 232 LYS A N 1
ATOM 1928 C CA . LYS A 1 232 ? -11.742 32.188 -6.223 1 97.75 232 LYS A CA 1
ATOM 1929 C C . LYS A 1 232 ? -11.359 30.953 -7.039 1 97.75 232 LYS A C 1
ATOM 1931 O O . LYS A 1 232 ? -11.641 29.828 -6.637 1 97.75 232 LYS A O 1
ATOM 1936 N N . LEU A 1 233 ? -10.688 31.141 -8.141 1 97.44 233 LEU A N 1
ATOM 1937 C CA . LEU A 1 233 ? -10.273 30.031 -9 1 97.44 233 LEU A CA 1
ATOM 1938 C C . LEU A 1 233 ? -9.25 29.141 -8.297 1 97.44 233 LEU A C 1
ATOM 1940 O O . LEU A 1 233 ? -9.336 27.922 -8.383 1 97.44 233 LEU A O 1
ATOM 1944 N N . ASP A 1 234 ? -8.305 29.812 -7.73 1 97.38 234 ASP A N 1
ATOM 1945 C CA . ASP A 1 234 ? -7.273 29.062 -7.016 1 97.38 234 ASP A CA 1
ATOM 1946 C C . ASP A 1 234 ? -7.879 28.25 -5.883 1 97.38 234 ASP A C 1
ATOM 1948 O O . ASP A 1 234 ? -7.504 27.078 -5.684 1 97.38 234 ASP A O 1
ATOM 1952 N N . PHE A 1 235 ? -8.773 28.859 -5.133 1 97.88 235 PHE A N 1
ATOM 1953 C CA . PHE A 1 235 ? -9.422 28.172 -4.031 1 97.88 235 PHE A CA 1
ATOM 1954 C C . PHE A 1 235 ? -10.125 26.906 -4.527 1 97.88 235 PHE A C 1
ATOM 1956 O O . PHE A 1 235 ? -9.977 25.844 -3.934 1 97.88 235 PHE A O 1
ATOM 1963 N N . ASN A 1 236 ? -10.844 27.016 -5.594 1 97.31 236 ASN A N 1
ATOM 1964 C CA . ASN A 1 236 ? -11.602 25.891 -6.152 1 97.31 236 ASN A CA 1
ATOM 1965 C C . ASN A 1 236 ? -10.672 24.828 -6.73 1 97.31 236 ASN A C 1
ATOM 1967 O O . ASN A 1 236 ? -10.953 23.625 -6.633 1 97.31 236 ASN A O 1
ATOM 1971 N N . ASN A 1 237 ? -9.648 25.297 -7.367 1 96.69 237 ASN A N 1
ATOM 1972 C CA . ASN A 1 237 ? -8.672 24.359 -7.914 1 96.69 237 ASN A CA 1
ATOM 1973 C C . ASN A 1 237 ? -7.984 23.562 -6.809 1 96.69 237 ASN A C 1
ATOM 1975 O O . ASN A 1 237 ? -7.727 22.359 -6.969 1 96.69 237 ASN A O 1
ATOM 1979 N N . VAL A 1 238 ? -7.602 24.203 -5.758 1 97.31 238 VAL A N 1
ATOM 1980 C CA . VAL A 1 238 ? -6.957 23.547 -4.625 1 97.31 238 VAL A CA 1
ATOM 1981 C C . VAL A 1 238 ? -7.926 22.562 -3.975 1 97.31 238 VAL A C 1
ATOM 1983 O O . VAL A 1 238 ? -7.527 21.484 -3.541 1 97.31 238 VAL A O 1
ATOM 1986 N N . GLN A 1 239 ? -9.195 22.938 -3.893 1 97.75 239 GLN A N 1
ATOM 1987 C CA . GLN A 1 239 ? -10.219 22.031 -3.359 1 97.75 239 GLN A CA 1
ATOM 1988 C C . GLN A 1 239 ? -10.266 20.734 -4.148 1 97.75 239 GLN A C 1
ATOM 1990 O O . GLN A 1 239 ? -10.484 19.656 -3.574 1 97.75 239 GLN A O 1
ATOM 1995 N N . ALA A 1 240 ? -10.078 20.812 -5.418 1 96.81 240 ALA A N 1
ATOM 1996 C CA . ALA A 1 240 ? -10.062 19.625 -6.266 1 96.81 240 ALA A CA 1
ATOM 1997 C C . ALA A 1 240 ? -8.914 18.703 -5.883 1 96.81 240 ALA A C 1
ATOM 1999 O O . ALA A 1 240 ? -9.062 17.469 -5.93 1 96.81 240 ALA A O 1
ATOM 2000 N N . THR A 1 241 ? -7.801 19.281 -5.547 1 96.81 241 THR A N 1
ATOM 2001 C CA . THR A 1 241 ? -6.672 18.484 -5.094 1 96.81 241 THR A CA 1
ATOM 2002 C C . THR A 1 241 ? -7.004 17.766 -3.787 1 96.81 241 THR A C 1
ATOM 2004 O O . THR A 1 241 ? -6.582 16.625 -3.57 1 96.81 241 THR A O 1
ATOM 2007 N N . TYR A 1 242 ? -7.723 18.422 -2.918 1 98.06 242 TYR A N 1
ATOM 2008 C CA . TYR A 1 242 ? -8.148 17.812 -1.665 1 98.06 242 TYR A CA 1
ATOM 2009 C C . TYR A 1 242 ? -9.039 16.609 -1.924 1 98.06 242 TYR A C 1
ATOM 2011 O O . TYR A 1 242 ? -8.992 15.617 -1.189 1 98.06 242 TYR A O 1
ATOM 2019 N N . HIS A 1 243 ? -9.875 16.734 -2.973 1 97.81 243 HIS A N 1
ATOM 2020 C CA . HIS A 1 243 ? -10.75 15.617 -3.314 1 97.81 243 HIS A CA 1
ATOM 2021 C C . HIS A 1 243 ? -9.938 14.367 -3.637 1 97.81 243 HIS A C 1
ATOM 2023 O O . HIS A 1 243 ? -10.273 13.273 -3.182 1 97.81 243 HIS A O 1
ATOM 2029 N N . GLU A 1 244 ? -8.914 14.555 -4.352 1 97.19 244 GLU A N 1
ATOM 2030 C CA . GLU A 1 244 ? -8.062 13.422 -4.707 1 97.19 244 GLU A CA 1
ATOM 2031 C C . GLU A 1 244 ? -7.402 12.82 -3.469 1 97.19 244 GLU A C 1
ATOM 2033 O O . GLU A 1 244 ? -7.324 11.602 -3.33 1 97.19 244 GLU A O 1
ATOM 2038 N N . ASP A 1 245 ? -6.879 13.68 -2.645 1 98.06 245 ASP A N 1
ATOM 2039 C CA . ASP A 1 245 ? -6.266 13.211 -1.401 1 98.06 245 ASP A CA 1
ATOM 2040 C C . ASP A 1 245 ? -7.277 12.453 -0.543 1 98.06 245 ASP A C 1
ATOM 2042 O O . ASP A 1 245 ? -6.965 11.398 0.012 1 98.06 245 ASP A O 1
ATOM 2046 N N . LEU A 1 246 ? -8.453 12.992 -0.46 1 97.94 246 LEU A N 1
ATOM 2047 C CA . LEU A 1 246 ? -9.516 12.414 0.352 1 97.94 246 LEU A CA 1
ATOM 2048 C C . LEU A 1 246 ? -9.93 11.047 -0.185 1 97.94 246 LEU A C 1
ATOM 2050 O O . LEU A 1 246 ? -10.164 10.117 0.589 1 97.94 246 LEU A O 1
ATOM 2054 N N . LYS A 1 247 ? -10.109 11 -1.463 1 97.88 247 LYS A N 1
ATOM 2055 C CA . LYS A 1 247 ? -10.469 9.727 -2.08 1 97.88 247 LYS A CA 1
ATOM 2056 C C . LYS A 1 247 ? -9.414 8.656 -1.792 1 97.88 247 LYS A C 1
ATOM 2058 O O . LYS A 1 247 ? -9.75 7.512 -1.489 1 97.88 247 LYS A O 1
ATOM 2063 N N . TYR A 1 248 ? -8.203 9.039 -1.861 1 97.69 248 TYR A N 1
ATOM 2064 C CA . TYR A 1 248 ? -7.098 8.125 -1.57 1 97.69 248 TYR A CA 1
ATOM 2065 C C . TYR A 1 248 ? -7.164 7.637 -0.129 1 97.69 248 TYR A C 1
ATOM 2067 O O . TYR A 1 248 ? -7.105 6.43 0.125 1 97.69 248 TYR A O 1
ATOM 2075 N N . VAL A 1 249 ? -7.293 8.5 0.843 1 98.25 249 VAL A N 1
ATOM 2076 C CA . VAL A 1 249 ? -7.18 8.109 2.246 1 98.25 249 VAL A CA 1
ATOM 2077 C C . VAL A 1 249 ? -8.445 7.391 2.689 1 98.25 249 VAL A C 1
ATOM 2079 O O . VAL A 1 249 ? -8.414 6.566 3.604 1 98.25 249 VAL A O 1
ATOM 2082 N N . THR A 1 250 ? -9.586 7.766 2.115 1 97.94 250 THR A N 1
ATOM 2083 C CA . THR A 1 250 ? -10.812 7.059 2.457 1 97.94 250 THR A CA 1
ATOM 2084 C C . THR A 1 250 ? -10.758 5.613 1.966 1 97.94 250 THR A C 1
ATOM 2086 O O . THR A 1 250 ? -11.281 4.711 2.625 1 97.94 250 THR A O 1
ATOM 2089 N N . SER A 1 251 ? -10.211 5.406 0.792 1 97.56 251 SER A N 1
ATOM 2090 C CA . SER A 1 251 ? -10 4.047 0.307 1 97.56 251 SER A CA 1
ATOM 2091 C C . SER A 1 251 ? -9.055 3.273 1.221 1 97.56 251 SER A C 1
ATOM 2093 O O . SER A 1 251 ? -9.289 2.1 1.518 1 97.56 251 SER A O 1
ATOM 2095 N N . TRP A 1 252 ? -8.016 3.875 1.572 1 97.62 252 TRP A N 1
ATOM 2096 C CA . TRP A 1 252 ? -7.09 3.26 2.52 1 97.62 252 TRP A CA 1
ATOM 2097 C C . TRP A 1 252 ? -7.809 2.873 3.809 1 97.62 252 TRP A C 1
ATOM 2099 O O . TRP A 1 252 ? -7.664 1.749 4.293 1 97.62 252 TRP A O 1
ATOM 2109 N N . TRP A 1 253 ? -8.562 3.832 4.398 1 97.75 253 TRP A N 1
ATOM 2110 C CA . TRP A 1 253 ? -9.258 3.615 5.664 1 97.75 253 TRP A CA 1
ATOM 2111 C C . TRP A 1 253 ? -10.227 2.447 5.555 1 97.75 253 TRP A C 1
ATOM 2113 O O . TRP A 1 253 ? -10.281 1.589 6.441 1 97.75 253 TRP A O 1
ATOM 2123 N N . ARG A 1 254 ? -10.969 2.443 4.508 1 96.12 254 ARG A N 1
ATOM 2124 C CA . ARG A 1 254 ? -11.898 1.345 4.277 1 96.12 254 ARG A CA 1
ATOM 2125 C C . ARG A 1 254 ? -11.164 0.012 4.199 1 96.12 254 ARG A C 1
ATOM 2127 O O . ARG A 1 254 ? -11.625 -0.993 4.742 1 96.12 254 ARG A O 1
ATOM 2134 N N . ASN A 1 255 ? -10.016 0.008 3.551 1 94.94 255 ASN A N 1
ATOM 2135 C CA . ASN A 1 255 ? -9.242 -1.212 3.346 1 94.94 255 ASN A CA 1
ATOM 2136 C C . ASN A 1 255 ? -8.648 -1.725 4.656 1 94.94 255 ASN A C 1
ATOM 2138 O O . ASN A 1 255 ? -8.414 -2.924 4.805 1 94.94 255 ASN A O 1
ATOM 2142 N N . THR A 1 256 ? -8.367 -0.861 5.566 1 96.5 256 THR A N 1
ATOM 2143 C CA . THR A 1 256 ? -7.855 -1.312 6.855 1 96.5 256 THR A CA 1
ATOM 2144 C C . THR A 1 256 ? -8.922 -2.094 7.613 1 96.5 256 THR A C 1
ATOM 2146 O O . THR A 1 256 ? -8.602 -2.963 8.43 1 96.5 256 THR A O 1
ATOM 2149 N N . GLY A 1 257 ? -10.227 -1.692 7.445 1 95.69 257 GLY A N 1
ATOM 2150 C CA . GLY A 1 257 ? -11.32 -2.34 8.141 1 95.69 257 GLY A CA 1
ATOM 2151 C C . GLY A 1 257 ? -11.43 -1.924 9.602 1 95.69 257 GLY A C 1
ATOM 2152 O O . GLY A 1 257 ? -12.305 -2.402 10.32 1 95.69 257 GLY A O 1
ATOM 2153 N N . LEU A 1 258 ? -10.586 -1.021 10.062 1 96 258 LEU A N 1
ATOM 2154 C CA . LEU A 1 258 ? -10.57 -0.61 11.461 1 96 258 LEU A CA 1
ATOM 2155 C C . LEU A 1 258 ? -11.891 0.051 11.852 1 96 258 LEU A C 1
ATOM 2157 O O . LEU A 1 258 ? -12.414 -0.19 12.938 1 96 258 LEU A O 1
ATOM 2161 N N . GLY A 1 259 ? -12.414 0.911 10.93 1 92.75 259 GLY A N 1
ATOM 2162 C CA . GLY A 1 259 ? -13.672 1.58 11.211 1 92.75 259 GLY A CA 1
ATOM 2163 C C . GLY A 1 259 ? -14.82 0.615 11.453 1 92.75 259 GLY A C 1
ATOM 2164 O O . GLY A 1 259 ? -15.68 0.867 12.305 1 92.75 259 GLY A O 1
ATOM 2165 N N . GLU A 1 260 ? -14.781 -0.455 10.812 1 91.44 260 GLU A N 1
ATOM 2166 C CA . GLU A 1 260 ? -15.844 -1.447 10.922 1 91.44 260 GLU A CA 1
ATOM 2167 C C . GLU A 1 260 ? -15.578 -2.418 12.062 1 91.44 260 GLU A C 1
ATOM 2169 O O . GLU A 1 260 ? -16.5 -2.76 12.82 1 91.44 260 GLU A O 1
ATOM 2174 N N . LYS A 1 261 ? -14.383 -2.816 12.266 1 93.25 261 LYS A N 1
ATOM 2175 C CA . LYS A 1 261 ? -14.047 -3.887 13.195 1 93.25 261 LYS A CA 1
ATOM 2176 C C . LYS A 1 261 ? -13.891 -3.354 14.617 1 93.25 261 LYS A C 1
ATOM 2178 O O . LYS A 1 261 ? -14.148 -4.07 15.586 1 93.25 261 LYS A O 1
ATOM 2183 N N . LEU A 1 262 ? -13.398 -2.143 14.695 1 94.31 262 LEU A N 1
ATOM 2184 C CA . LEU A 1 262 ? -13.266 -1.517 16 1 94.31 262 LEU A CA 1
ATOM 2185 C C . LEU A 1 262 ? -14.406 -0.535 16.25 1 94.31 262 LEU A C 1
ATOM 2187 O O . LEU A 1 262 ? -14.18 0.672 16.375 1 94.31 262 LEU A O 1
ATOM 2191 N N . SER A 1 263 ? -15.602 -1.022 16.531 1 91.06 263 SER A N 1
ATOM 2192 C CA . SER A 1 263 ? -16.828 -0.231 16.594 1 91.06 263 SER A CA 1
ATOM 2193 C C . SER A 1 263 ? -16.812 0.69 17.812 1 91.06 263 SER A C 1
ATOM 2195 O O . SER A 1 263 ? -17.562 1.673 17.859 1 91.06 263 SER A O 1
ATOM 2197 N N . PHE A 1 264 ? -15.977 0.424 18.766 1 92.62 264 PHE A N 1
ATOM 2198 C CA . PHE A 1 264 ? -15.914 1.241 19.969 1 92.62 264 PHE A CA 1
ATOM 2199 C C . PHE A 1 264 ? -15.117 2.516 19.719 1 92.62 264 PHE A C 1
ATOM 2201 O O . PHE A 1 264 ? -15.188 3.463 20.5 1 92.62 264 PHE A O 1
ATOM 2208 N N . ALA A 1 265 ? -14.312 2.527 18.672 1 94.25 265 ALA A N 1
ATOM 2209 C CA . ALA A 1 265 ? -13.414 3.648 18.406 1 94.25 265 ALA A CA 1
ATOM 2210 C C . ALA A 1 265 ? -14.062 4.676 17.484 1 94.25 265 ALA A C 1
ATOM 2212 O O . ALA A 1 265 ? -14.883 4.324 16.641 1 94.25 265 ALA A O 1
ATOM 2213 N N . ARG A 1 266 ? -13.711 5.887 17.578 1 94 266 ARG A N 1
ATOM 2214 C CA . ARG A 1 266 ? -14.195 6.965 16.719 1 94 266 ARG A CA 1
ATOM 2215 C C . ARG A 1 266 ? -13.766 6.738 15.273 1 94 266 ARG A C 1
ATOM 2217 O O . ARG A 1 266 ? -12.586 6.492 15 1 94 266 ARG A O 1
ATOM 2224 N N . ASP A 1 267 ? -14.703 6.828 14.438 1 94.06 267 ASP A N 1
ATOM 2225 C CA . ASP A 1 267 ? -14.469 6.836 13 1 94.06 267 ASP A CA 1
ATOM 2226 C C . ASP A 1 267 ? -14.578 8.25 12.43 1 94.06 267 ASP A C 1
ATOM 2228 O O . ASP A 1 267 ? -15.664 8.664 12.008 1 94.06 267 ASP A O 1
ATOM 2232 N N . ARG A 1 268 ? -13.422 9 12.414 1 95.31 268 ARG A N 1
ATOM 2233 C CA . ARG A 1 268 ? -13.398 10.43 12.125 1 95.31 268 ARG A CA 1
ATOM 2234 C C . ARG A 1 268 ? -12.406 10.75 11.016 1 95.31 268 ARG A C 1
ATOM 2236 O O . ARG A 1 268 ? -11.57 11.641 11.156 1 95.31 268 ARG A O 1
ATOM 2243 N N . LEU A 1 269 ? -12.492 10.008 9.93 1 96.62 269 LEU A N 1
ATOM 2244 C CA . LEU A 1 269 ? -11.508 10.164 8.867 1 96.62 269 LEU A CA 1
ATOM 2245 C C . LEU A 1 269 ? -11.578 11.562 8.258 1 96.62 269 LEU A C 1
ATOM 2247 O O . LEU A 1 269 ? -10.547 12.18 7.988 1 96.62 269 LEU A O 1
ATOM 2251 N N . MET A 1 270 ? -12.812 12.117 8.102 1 96.56 270 MET A N 1
ATOM 2252 C CA . MET A 1 270 ? -12.992 13.43 7.488 1 96.56 270 MET A CA 1
ATOM 2253 C C . MET A 1 270 ? -12.383 14.523 8.359 1 96.56 270 MET A C 1
ATOM 2255 O O . MET A 1 270 ? -11.703 15.422 7.859 1 96.56 270 MET A O 1
ATOM 2259 N N . GLU A 1 271 ? -12.609 14.453 9.609 1 96.94 271 GLU A N 1
ATOM 2260 C CA . GLU A 1 271 ? -12.055 15.422 10.547 1 96.94 271 GLU A CA 1
ATOM 2261 C C . GLU A 1 271 ? -10.539 15.32 10.617 1 96.94 271 GLU A C 1
ATOM 2263 O O . GLU A 1 271 ? -9.844 16.328 10.711 1 96.94 271 GLU A O 1
ATOM 2268 N N . ASN A 1 272 ? -10.094 14.055 10.586 1 98 272 ASN A N 1
ATOM 2269 C CA . ASN A 1 272 ? -8.648 13.852 10.578 1 98 272 ASN A CA 1
ATOM 2270 C C . ASN A 1 272 ? -8.008 14.461 9.336 1 98 272 ASN A C 1
ATOM 2272 O O . ASN A 1 272 ? -6.887 14.977 9.398 1 98 272 ASN A O 1
ATOM 2276 N N . PHE A 1 273 ? -8.68 14.414 8.25 1 98.25 273 PHE A N 1
ATOM 2277 C CA . PHE A 1 273 ? -8.195 15.047 7.031 1 98.25 273 PHE A CA 1
ATOM 2278 C C . PHE A 1 273 ? -8.242 16.562 7.16 1 98.25 273 PHE A C 1
ATOM 2280 O O . PHE A 1 273 ? -7.32 17.266 6.719 1 98.25 273 PHE A O 1
ATOM 2287 N N . LEU A 1 274 ? -9.32 17.047 7.727 1 98.12 274 LEU A N 1
ATOM 2288 C CA . LEU A 1 274 ? -9.461 18.484 7.938 1 98.12 274 LEU A CA 1
ATOM 2289 C C . LEU A 1 274 ? -8.266 19.047 8.703 1 98.12 274 LEU A C 1
ATOM 2291 O O . LEU A 1 274 ? -7.766 20.125 8.391 1 98.12 274 LEU A O 1
ATOM 2295 N N . TRP A 1 275 ? -7.809 18.281 9.68 1 98.38 275 TRP A N 1
ATOM 2296 C CA . TRP A 1 275 ? -6.629 18.672 10.445 1 98.38 275 TRP A CA 1
ATOM 2297 C C . TRP A 1 275 ? -5.438 18.906 9.523 1 98.38 275 TRP A C 1
ATOM 2299 O O . TRP A 1 275 ? -4.672 19.859 9.719 1 98.38 275 TRP A O 1
ATOM 2309 N N . THR A 1 276 ? -5.277 18.078 8.531 1 98.5 276 THR A N 1
ATOM 2310 C CA . THR A 1 276 ? -4.105 18.156 7.668 1 98.5 276 THR A CA 1
ATOM 2311 C C . THR A 1 276 ? -4.195 19.359 6.738 1 98.5 276 THR A C 1
ATOM 2313 O O . THR A 1 276 ? -3.178 19.969 6.402 1 98.5 276 THR A O 1
ATOM 2316 N N . VAL A 1 277 ? -5.402 19.734 6.371 1 98.06 277 VAL A N 1
ATOM 2317 C CA . VAL A 1 277 ? -5.613 20.938 5.582 1 98.06 277 VAL A CA 1
ATOM 2318 C C . VAL A 1 277 ? -5.227 22.172 6.398 1 98.06 277 VAL A C 1
ATOM 2320 O O . VAL A 1 277 ? -4.625 23.109 5.875 1 98.06 277 VAL A O 1
ATOM 2323 N N . GLY A 1 278 ? -5.566 22.141 7.66 1 97.94 278 GLY A N 1
ATOM 2324 C CA . GLY A 1 278 ? -5.219 23.25 8.539 1 97.94 278 GLY A CA 1
ATOM 2325 C C . GLY A 1 278 ? -3.729 23.375 8.789 1 97.94 278 GLY A C 1
ATOM 2326 O O . GLY A 1 278 ? -3.219 24.469 9.008 1 97.94 278 GLY A O 1
ATOM 2327 N N . VAL A 1 279 ? -3.061 22.25 8.656 1 97.94 279 VAL A N 1
ATOM 2328 C CA . VAL A 1 279 ? -1.643 22.188 9 1 97.94 279 VAL A CA 1
ATOM 2329 C C . VAL A 1 279 ? -0.802 22.531 7.773 1 97.94 279 VAL A C 1
ATOM 2331 O O . VAL A 1 279 ? 0.207 23.234 7.879 1 97.94 279 VAL A O 1
ATOM 2334 N N . ASN A 1 280 ? -1.225 22.047 6.621 1 97.44 280 ASN A N 1
ATOM 2335 C CA . ASN A 1 280 ? -0.472 22.266 5.391 1 97.44 280 ASN A CA 1
ATOM 2336 C C . ASN A 1 280 ? -1.388 22.25 4.168 1 97.44 280 ASN A C 1
ATOM 2338 O O . ASN A 1 280 ? -1.473 21.25 3.455 1 97.44 280 ASN A O 1
ATOM 2342 N N . PHE A 1 281 ? -1.879 23.391 3.713 1 96.38 281 PHE A N 1
ATOM 2343 C CA . PHE A 1 281 ? -3.004 23.438 2.785 1 96.38 281 PHE A CA 1
ATOM 2344 C C . PHE A 1 281 ? -2.514 23.484 1.344 1 96.38 281 PHE A C 1
ATOM 2346 O O . PHE A 1 281 ? -3.221 23.047 0.428 1 96.38 281 PHE A O 1
ATOM 2353 N N . PRO A 1 282 ? -1.277 24 0.981 1 96.56 282 PRO A N 1
ATOM 2354 C CA . PRO A 1 282 ? -0.926 24.141 -0.433 1 96.56 282 PRO A CA 1
ATOM 2355 C C . PRO A 1 282 ? -1.03 22.828 -1.208 1 96.56 282 PRO A C 1
ATOM 2357 O O . PRO A 1 282 ? -0.709 21.766 -0.672 1 96.56 282 PRO A O 1
ATOM 2360 N N . PRO A 1 283 ? -1.419 22.938 -2.455 1 96.25 283 PRO A N 1
ATOM 2361 C CA . PRO A 1 283 ? -1.771 21.75 -3.242 1 96.25 283 PRO A CA 1
ATOM 2362 C C . PRO A 1 283 ? -0.571 20.844 -3.516 1 96.25 283 PRO A C 1
ATOM 2364 O O . PRO A 1 283 ? -0.738 19.641 -3.738 1 96.25 283 PRO A O 1
ATOM 2367 N N . GLN A 1 284 ? 0.656 21.312 -3.488 1 95.56 284 GLN A N 1
ATOM 2368 C CA . GLN A 1 284 ? 1.828 20.5 -3.799 1 95.56 284 GLN A CA 1
ATOM 2369 C C . GLN A 1 284 ? 2.125 19.5 -2.678 1 95.56 284 GLN A C 1
ATOM 2371 O O . GLN A 1 284 ? 2.91 18.578 -2.857 1 95.56 284 GLN A O 1
ATOM 2376 N N . PHE A 1 285 ? 1.487 19.609 -1.529 1 97.44 285 PHE A N 1
ATOM 2377 C CA . PHE A 1 285 ? 1.765 18.766 -0.369 1 97.44 285 PHE A CA 1
ATOM 2378 C C . PHE A 1 285 ? 0.708 17.688 -0.222 1 97.44 285 PHE A C 1
ATOM 2380 O O . PHE A 1 285 ? 0.272 17.375 0.891 1 97.44 285 PHE A O 1
ATOM 2387 N N . GLY A 1 286 ? 0.301 17.156 -1.386 1 97.62 286 GLY A N 1
ATOM 2388 C CA . GLY A 1 286 ? -0.689 16.094 -1.374 1 97.62 286 GLY A CA 1
ATOM 2389 C C . GLY A 1 286 ? -0.235 14.859 -0.608 1 97.62 286 GLY A C 1
ATOM 2390 O O . GLY A 1 286 ? -0.994 14.305 0.186 1 97.62 286 GLY A O 1
ATOM 2391 N N . TYR A 1 287 ? 0.999 14.422 -0.858 1 97.31 287 TYR A N 1
ATOM 2392 C CA . TYR A 1 287 ? 1.539 13.258 -0.159 1 97.31 287 TYR A CA 1
ATOM 2393 C C . TYR A 1 287 ? 1.554 13.492 1.348 1 97.31 287 TYR A C 1
ATOM 2395 O O . TYR A 1 287 ? 1.215 12.594 2.121 1 97.31 287 TYR A O 1
ATOM 2403 N N . PHE A 1 288 ? 1.879 14.719 1.756 1 98.06 288 PHE A N 1
ATOM 2404 C CA . PHE A 1 288 ? 1.875 15.109 3.162 1 98.06 288 PHE A CA 1
ATOM 2405 C C . PHE A 1 288 ? 0.492 14.914 3.773 1 98.06 288 PHE A C 1
ATOM 2407 O O . PHE A 1 288 ? 0.355 14.281 4.824 1 98.06 288 PHE A O 1
ATOM 2414 N N . ARG A 1 289 ? -0.531 15.391 3.162 1 98.44 289 ARG A N 1
ATOM 2415 C CA . ARG A 1 289 ? -1.893 15.328 3.684 1 98.44 289 ARG A CA 1
ATOM 2416 C C . ARG A 1 289 ? -2.391 13.891 3.758 1 98.44 289 ARG A C 1
ATOM 2418 O O . ARG A 1 289 ? -3.037 13.5 4.734 1 98.44 289 ARG A O 1
ATOM 2425 N N . ARG A 1 290 ? -2.078 13.141 2.77 1 98.38 290 ARG A N 1
ATOM 2426 C CA . ARG A 1 290 ? -2.518 11.75 2.727 1 98.38 290 ARG A CA 1
ATOM 2427 C C . ARG A 1 290 ? -1.931 10.953 3.889 1 98.38 290 ARG A C 1
ATOM 2429 O O . ARG A 1 290 ? -2.668 10.336 4.66 1 98.38 290 ARG A O 1
ATOM 2436 N N . ILE A 1 291 ? -0.6 11.023 4.039 1 98.69 291 ILE A N 1
ATOM 2437 C CA . ILE A 1 291 ? 0.073 10.211 5.047 1 98.69 291 ILE A CA 1
ATOM 2438 C C . ILE A 1 291 ? -0.253 10.75 6.441 1 98.69 291 ILE A C 1
ATOM 2440 O O . ILE A 1 291 ? -0.459 9.969 7.379 1 98.69 291 ILE A O 1
ATOM 2444 N N . SER A 1 292 ? -0.324 12.055 6.602 1 98.75 292 SER A N 1
ATOM 2445 C CA . SER A 1 292 ? -0.665 12.633 7.898 1 98.75 292 SER A CA 1
ATOM 2446 C C . SER A 1 292 ? -2.07 12.234 8.328 1 98.75 292 SER A C 1
ATOM 2448 O O . SER A 1 292 ? -2.334 12.055 9.523 1 98.75 292 SER A O 1
ATOM 2450 N N . THR A 1 293 ? -2.947 12.141 7.383 1 98.75 293 THR A N 1
ATOM 2451 C CA . THR A 1 293 ? -4.297 11.695 7.707 1 98.75 293 THR A CA 1
ATOM 2452 C C . THR A 1 293 ? -4.281 10.273 8.258 1 98.75 293 THR A C 1
ATOM 2454 O O . THR A 1 293 ? -5.004 9.961 9.203 1 98.75 293 THR A O 1
ATOM 2457 N N . LYS A 1 294 ? -3.496 9.406 7.637 1 98.69 294 LYS A N 1
ATOM 2458 C CA . LYS A 1 294 ? -3.344 8.055 8.164 1 98.69 294 LYS A CA 1
ATOM 2459 C C . LYS A 1 294 ? -2.869 8.078 9.617 1 98.69 294 LYS A C 1
ATOM 2461 O O . LYS A 1 294 ? -3.42 7.379 10.469 1 98.69 294 LYS A O 1
ATOM 2466 N N . VAL A 1 295 ? -1.88 8.898 9.844 1 98.81 295 VAL A N 1
ATOM 2467 C CA . VAL A 1 295 ? -1.29 9.023 11.172 1 98.81 295 VAL A CA 1
ATOM 2468 C C . VAL A 1 295 ? -2.35 9.492 12.164 1 98.81 295 VAL A C 1
ATOM 2470 O O . VAL A 1 295 ? -2.535 8.875 13.219 1 98.81 295 VAL A O 1
ATOM 2473 N N . ASN A 1 296 ? -3.076 10.555 11.797 1 98.69 296 ASN A N 1
ATOM 2474 C CA . ASN A 1 296 ? -4.109 11.094 12.672 1 98.69 296 ASN A CA 1
ATOM 2475 C C . ASN A 1 296 ? -5.195 10.062 12.961 1 98.69 296 ASN A C 1
ATOM 2477 O O . ASN A 1 296 ? -5.691 9.977 14.094 1 98.69 296 ASN A O 1
ATOM 2481 N N . SER A 1 297 ? -5.57 9.344 11.977 1 98.44 297 SER A N 1
ATOM 2482 C CA . SER A 1 297 ? -6.617 8.344 12.141 1 98.44 297 SER A CA 1
ATOM 2483 C C . SER A 1 297 ? -6.18 7.227 13.078 1 98.44 297 SER A C 1
ATOM 2485 O O . SER A 1 297 ? -6.957 6.773 13.922 1 98.44 297 SER A O 1
ATOM 2487 N N . LEU A 1 298 ? -4.961 6.812 12.922 1 98.75 298 LEU A N 1
ATOM 2488 C CA . LEU A 1 298 ? -4.43 5.758 13.773 1 98.75 298 LEU A CA 1
ATOM 2489 C C . LEU A 1 298 ? -4.277 6.25 15.211 1 98.75 298 LEU A C 1
ATOM 2491 O O . LEU A 1 298 ? -4.535 5.504 16.156 1 98.75 298 LEU A O 1
ATOM 2495 N N . ILE A 1 299 ? -3.875 7.5 15.359 1 98.69 299 ILE A N 1
ATOM 2496 C CA . ILE A 1 299 ? -3.816 8.109 16.688 1 98.69 299 ILE A CA 1
ATOM 2497 C C . ILE A 1 299 ? -5.191 8.039 17.344 1 98.69 299 ILE A C 1
ATOM 2499 O O . ILE A 1 299 ? -5.312 7.652 18.516 1 98.69 299 ILE A O 1
ATOM 2503 N N . THR A 1 300 ? -6.203 8.422 16.609 1 97.75 300 THR A N 1
ATOM 2504 C CA . THR A 1 300 ? -7.562 8.477 17.125 1 97.75 300 THR A CA 1
ATOM 2505 C C . THR A 1 300 ? -8.023 7.102 17.594 1 97.75 300 THR A C 1
ATOM 2507 O O . THR A 1 300 ? -8.562 6.965 18.703 1 97.75 300 THR A O 1
ATOM 2510 N N . VAL A 1 301 ? -7.762 6.098 16.828 1 97.62 301 VAL A N 1
ATOM 2511 C CA . VAL A 1 301 ? -8.172 4.738 17.172 1 97.62 301 VAL A CA 1
ATOM 2512 C C . VAL A 1 301 ? -7.406 4.258 18.391 1 97.62 301 VAL A C 1
ATOM 2514 O O . VAL A 1 301 ? -8 3.697 19.328 1 97.62 301 VAL A O 1
ATOM 2517 N N . ILE A 1 302 ? -6.152 4.465 18.391 1 98.38 302 ILE A N 1
ATOM 2518 C CA . ILE A 1 302 ? -5.309 3.971 19.484 1 98.38 302 ILE A CA 1
ATOM 2519 C C . ILE A 1 302 ? -5.633 4.719 20.766 1 98.38 302 ILE A C 1
ATOM 2521 O O . ILE A 1 302 ? -5.645 4.125 21.844 1 98.38 302 ILE A O 1
ATOM 2525 N N . ASP A 1 303 ? -5.871 6.008 20.625 1 96.75 303 ASP A N 1
ATOM 2526 C CA . ASP A 1 303 ? -6.324 6.789 21.766 1 96.75 303 ASP A CA 1
ATOM 2527 C C . ASP A 1 303 ? -7.574 6.172 22.391 1 96.75 303 ASP A C 1
ATOM 2529 O O . ASP A 1 303 ? -7.664 6.047 23.625 1 96.75 303 ASP A O 1
ATOM 2533 N N . ASP A 1 304 ? -8.57 5.812 21.609 1 95.5 304 ASP A N 1
ATOM 2534 C CA . ASP A 1 304 ? -9.828 5.246 22.094 1 95.5 304 ASP A CA 1
ATOM 2535 C C . ASP A 1 304 ? -9.609 3.867 22.703 1 95.5 304 ASP A C 1
ATOM 2537 O O . ASP A 1 304 ? -10.32 3.473 23.625 1 95.5 304 ASP A O 1
ATOM 2541 N N . ILE A 1 305 ? -8.617 3.137 22.188 1 96.56 305 ILE A N 1
ATOM 2542 C CA . ILE A 1 305 ? -8.266 1.86 22.797 1 96.56 305 ILE A CA 1
ATOM 2543 C C . ILE A 1 305 ? -7.797 2.088 24.234 1 96.56 305 ILE A C 1
ATOM 2545 O O . ILE A 1 305 ? -8.203 1.368 25.141 1 96.56 305 ILE A O 1
ATOM 2549 N N . TYR A 1 306 ? -6.988 3.072 24.453 1 96.25 306 TYR A N 1
ATOM 2550 C CA . TYR A 1 306 ? -6.426 3.346 25.766 1 96.25 306 TYR A CA 1
ATOM 2551 C C . TYR A 1 306 ? -7.469 3.975 26.688 1 96.25 306 TYR A C 1
ATOM 2553 O O . TYR A 1 306 ? -7.527 3.66 27.875 1 96.25 306 TYR A O 1
ATOM 2561 N N . ASP A 1 307 ? -8.344 4.758 26.156 1 91.06 307 ASP A N 1
ATOM 2562 C CA . ASP A 1 307 ? -9.273 5.551 26.969 1 91.06 307 ASP A CA 1
ATOM 2563 C C . ASP A 1 307 ? -10.508 4.734 27.344 1 91.06 307 ASP A C 1
ATOM 2565 O O . ASP A 1 307 ? -11.094 4.949 28.406 1 91.06 307 ASP A O 1
ATOM 2569 N N . VAL A 1 308 ? -10.883 3.842 26.5 1 89.5 308 VAL A N 1
ATOM 2570 C CA . VAL A 1 308 ? -12.25 3.355 26.641 1 89.5 308 VAL A CA 1
ATOM 2571 C C . VAL A 1 308 ? -12.25 1.828 26.672 1 89.5 308 VAL A C 1
ATOM 2573 O O . VAL A 1 308 ? -12.906 1.217 27.516 1 89.5 308 VAL A O 1
ATOM 2576 N N . TYR A 1 309 ? -11.516 1.185 25.891 1 92.31 309 TYR A N 1
ATOM 2577 C CA . TYR A 1 309 ? -11.852 -0.19 25.547 1 92.31 309 TYR A CA 1
ATOM 2578 C C . TYR A 1 309 ? -10.867 -1.171 26.172 1 92.31 309 TYR A C 1
ATOM 2580 O O . TYR A 1 309 ? -11.273 -2.203 26.703 1 92.31 309 TYR A O 1
ATOM 2588 N N . GLY A 1 310 ? -9.609 -0.837 26.141 1 94.31 310 GLY A N 1
ATOM 2589 C CA . GLY A 1 310 ? -8.586 -1.778 26.562 1 94.31 310 GLY A CA 1
ATOM 2590 C C . GLY A 1 310 ? -8.5 -1.925 28.078 1 94.31 310 GLY A C 1
ATOM 2591 O O . GLY A 1 310 ? -8.734 -0.963 28.812 1 94.31 310 GLY A O 1
ATOM 2592 N N . THR A 1 311 ? -8.203 -3.141 28.516 1 94.94 311 THR A N 1
ATOM 2593 C CA . THR A 1 311 ? -7.859 -3.348 29.922 1 94.94 311 THR A CA 1
ATOM 2594 C C . THR A 1 311 ? -6.414 -2.932 30.188 1 94.94 311 THR A C 1
ATOM 2596 O O . THR A 1 311 ? -5.609 -2.842 29.25 1 94.94 311 THR A O 1
ATOM 2599 N N . LEU A 1 312 ? -6.086 -2.658 31.391 1 95.44 312 LEU A N 1
ATOM 2600 C CA . LEU A 1 312 ? -4.742 -2.203 31.734 1 95.44 312 LEU A CA 1
ATOM 2601 C C . LEU A 1 312 ? -3.693 -3.211 31.281 1 95.44 312 LEU A C 1
ATOM 2603 O O . LEU A 1 312 ? -2.631 -2.826 30.781 1 95.44 312 LEU A O 1
ATOM 2607 N N . ASP A 1 313 ? -3.973 -4.52 31.453 1 95.88 313 ASP A N 1
ATOM 2608 C CA . ASP A 1 313 ? -3.049 -5.562 31.016 1 95.88 313 ASP A CA 1
ATOM 2609 C C . ASP A 1 313 ? -2.863 -5.531 29.5 1 95.88 313 ASP A C 1
ATOM 2611 O O . ASP A 1 313 ? -1.74 -5.645 29 1 95.88 313 ASP A O 1
ATOM 2615 N N . GLU A 1 314 ? -3.979 -5.418 28.812 1 96.69 314 GLU A N 1
ATOM 2616 C CA . GLU A 1 314 ? -3.93 -5.344 27.359 1 96.69 314 GLU A CA 1
ATOM 2617 C C . GLU A 1 314 ? -3.141 -4.121 26.891 1 96.69 314 GLU A C 1
ATOM 2619 O O . GLU A 1 314 ? -2.367 -4.199 25.938 1 96.69 314 GLU A O 1
ATOM 2624 N N . LEU A 1 315 ? -3.367 -3.018 27.594 1 98 315 LEU A N 1
ATOM 2625 C CA . LEU A 1 315 ? -2.707 -1.769 27.234 1 98 315 LEU A CA 1
ATOM 2626 C C . LEU A 1 315 ? -1.199 -1.871 27.438 1 98 315 LEU A C 1
ATOM 2628 O O . LEU A 1 315 ? -0.422 -1.317 26.656 1 98 315 LEU A O 1
ATOM 2632 N N . GLN A 1 316 ? -0.788 -2.525 28.453 1 98 316 GLN A N 1
ATOM 2633 C CA . GLN A 1 316 ? 0.632 -2.766 28.688 1 98 316 GLN A CA 1
ATOM 2634 C C . GLN A 1 316 ? 1.243 -3.6 27.562 1 98 316 GLN A C 1
ATOM 2636 O O . GLN A 1 316 ? 2.346 -3.307 27.094 1 98 316 GLN A O 1
ATOM 2641 N N . LEU A 1 317 ? 0.516 -4.672 27.188 1 97.88 317 LEU A N 1
ATOM 2642 C CA . LEU A 1 317 ? 0.98 -5.523 26.094 1 97.88 317 LEU A CA 1
ATOM 2643 C C . LEU A 1 317 ? 1.1 -4.73 24.797 1 97.88 317 LEU A C 1
ATOM 2645 O O . LEU A 1 317 ? 2.078 -4.883 24.062 1 97.88 317 LEU A O 1
ATOM 2649 N N . PHE A 1 318 ? 0.082 -3.928 24.547 1 98.38 318 PHE A N 1
ATOM 2650 C CA . PHE A 1 318 ? 0.091 -3.125 23.328 1 98.38 318 PHE A CA 1
ATOM 2651 C C . PHE A 1 318 ? 1.25 -2.137 23.328 1 98.38 318 PHE A C 1
ATOM 2653 O O . PHE A 1 318 ? 1.927 -1.953 22.312 1 98.38 318 PHE A O 1
ATOM 2660 N N . THR A 1 319 ? 1.478 -1.452 24.453 1 98.62 319 THR A N 1
ATOM 2661 C CA . THR A 1 319 ? 2.586 -0.517 24.609 1 98.62 319 THR A CA 1
ATOM 2662 C C . THR A 1 319 ? 3.918 -1.207 24.328 1 98.62 319 THR A C 1
ATOM 2664 O O . THR A 1 319 ? 4.777 -0.66 23.625 1 98.62 319 THR A O 1
ATOM 2667 N N . ASN A 1 320 ? 4.059 -2.383 24.844 1 97.88 320 ASN A N 1
ATOM 2668 C CA . ASN A 1 320 ? 5.277 -3.156 24.625 1 97.88 320 ASN A CA 1
ATOM 2669 C C . ASN A 1 320 ? 5.473 -3.492 23.156 1 97.88 320 ASN A C 1
ATOM 2671 O O . ASN A 1 320 ? 6.594 -3.441 22.641 1 97.88 320 ASN A O 1
ATOM 2675 N N . ALA A 1 321 ? 4.395 -3.906 22.516 1 97.81 321 ALA A N 1
ATOM 2676 C CA . ALA A 1 321 ? 4.461 -4.246 21.094 1 97.81 321 ALA A CA 1
ATOM 2677 C C . ALA A 1 321 ? 4.902 -3.047 20.266 1 97.81 321 ALA A C 1
ATOM 2679 O O . ALA A 1 321 ? 5.723 -3.186 19.359 1 97.81 321 ALA A O 1
ATOM 2680 N N . VAL A 1 322 ? 4.367 -1.85 20.562 1 98.31 322 VAL A N 1
ATOM 2681 C CA . VAL A 1 322 ? 4.711 -0.64 19.812 1 98.31 322 VAL A CA 1
ATOM 2682 C C . VAL A 1 322 ? 6.16 -0.25 20.109 1 98.31 322 VAL A C 1
ATOM 2684 O O . VAL A 1 322 ? 6.898 0.142 19.203 1 98.31 322 VAL A O 1
ATOM 2687 N N . GLU A 1 323 ? 6.539 -0.349 21.359 1 97.75 323 GLU A N 1
ATOM 2688 C CA . GLU A 1 323 ? 7.902 -0.002 21.75 1 97.75 323 GLU A CA 1
ATOM 2689 C C . GLU A 1 323 ? 8.922 -0.898 21.047 1 97.75 323 GLU A C 1
ATOM 2691 O O . GLU A 1 323 ? 9.961 -0.424 20.594 1 97.75 323 GLU A O 1
ATOM 2696 N N . ARG A 1 324 ? 8.656 -2.131 20.969 1 96.44 324 ARG A N 1
ATOM 2697 C CA . ARG A 1 324 ? 9.539 -3.08 20.312 1 96.44 324 ARG A CA 1
ATOM 2698 C C . ARG A 1 324 ? 9.5 -2.9 18.797 1 96.44 324 ARG A C 1
ATOM 2700 O O . ARG A 1 324 ? 10.492 -3.137 18.109 1 96.44 324 ARG A O 1
ATOM 2707 N N . TRP A 1 325 ? 8.359 -2.453 18.312 1 97.38 325 TRP A N 1
ATOM 2708 C CA . TRP A 1 325 ? 8.102 -2.303 16.875 1 97.38 325 TRP A CA 1
ATOM 2709 C C . TRP A 1 325 ? 8.43 -3.588 16.125 1 97.38 325 TRP A C 1
ATOM 2711 O O . TRP A 1 325 ? 9.141 -3.561 15.117 1 97.38 325 TRP A O 1
ATOM 2721 N N . ASP A 1 326 ? 8.039 -4.738 16.656 1 93.69 326 ASP A N 1
ATOM 2722 C CA . ASP A 1 326 ? 8.305 -6.094 16.188 1 93.69 326 ASP A CA 1
ATOM 2723 C C . ASP A 1 326 ? 7.008 -6.879 16.016 1 93.69 326 ASP A C 1
ATOM 2725 O O . ASP A 1 326 ? 6.281 -7.102 16.984 1 93.69 326 ASP A O 1
ATOM 2729 N N . VAL A 1 327 ? 6.727 -7.266 14.805 1 95.19 327 VAL A N 1
ATOM 2730 C CA . VAL A 1 327 ? 5.465 -7.93 14.492 1 95.19 327 VAL A CA 1
ATOM 2731 C C . VAL A 1 327 ? 5.387 -9.266 15.234 1 95.19 327 VAL A C 1
ATOM 2733 O O . VAL A 1 327 ? 4.301 -9.812 15.43 1 95.19 327 VAL A O 1
ATOM 2736 N N . ASN A 1 328 ? 6.5 -9.781 15.695 1 93.44 328 ASN A N 1
ATOM 2737 C CA . ASN A 1 328 ? 6.504 -11.023 16.469 1 93.44 328 ASN A CA 1
ATOM 2738 C C . ASN A 1 328 ? 5.801 -10.844 17.812 1 93.44 328 ASN A C 1
ATOM 2740 O O . ASN A 1 328 ? 5.359 -11.82 18.422 1 93.44 328 ASN A O 1
ATOM 2744 N N . ALA A 1 329 ? 5.711 -9.648 18.281 1 93.12 329 ALA A N 1
ATOM 2745 C CA . ALA A 1 329 ? 5.074 -9.359 19.562 1 93.12 329 ALA A CA 1
ATOM 2746 C C . ALA A 1 329 ? 3.555 -9.461 19.453 1 93.12 329 ALA A C 1
ATOM 2748 O O . ALA A 1 329 ? 2.857 -9.516 20.469 1 93.12 329 ALA A O 1
ATOM 2749 N N . MET A 1 330 ? 3 -9.57 18.297 1 93.5 330 MET A N 1
ATOM 2750 C CA . MET A 1 330 ? 1.559 -9.617 18.078 1 93.5 330 MET A CA 1
ATOM 2751 C C . MET A 1 330 ? 0.949 -10.875 18.672 1 93.5 330 MET A C 1
ATOM 2753 O O . MET A 1 330 ? -0.244 -10.906 18.984 1 93.5 330 MET A O 1
ATOM 2757 N N . ASP A 1 331 ? 1.736 -11.898 18.859 1 91.19 331 ASP A N 1
ATOM 2758 C CA . ASP A 1 331 ? 1.224 -13.18 19.344 1 91.19 331 ASP A CA 1
ATOM 2759 C C . ASP A 1 331 ? 0.533 -13.016 20.703 1 91.19 331 ASP A C 1
ATOM 2761 O O . ASP A 1 331 ? -0.406 -13.75 21.016 1 91.19 331 ASP A O 1
ATOM 2765 N N . GLN A 1 332 ? 0.941 -11.992 21.453 1 93.44 332 GLN A N 1
ATOM 2766 C CA . GLN A 1 332 ? 0.428 -11.82 22.797 1 93.44 332 GLN A CA 1
ATOM 2767 C C . GLN A 1 332 ? -0.784 -10.891 22.812 1 93.44 332 GLN A C 1
ATOM 2769 O O . GLN A 1 332 ? -1.449 -10.75 23.844 1 93.44 332 GLN A O 1
ATOM 2774 N N . LEU A 1 333 ? -1.146 -10.273 21.703 1 96.69 333 LEU A N 1
ATOM 2775 C CA . LEU A 1 333 ? -2.201 -9.266 21.656 1 96.69 333 LEU A CA 1
ATOM 2776 C C . LEU A 1 333 ? -3.549 -9.914 21.344 1 96.69 333 LEU A C 1
ATOM 2778 O O . LEU A 1 333 ? -3.615 -10.898 20.609 1 96.69 333 LEU A O 1
ATOM 2782 N N . PRO A 1 334 ? -4.625 -9.453 22.031 1 94.81 334 PRO A N 1
ATOM 2783 C CA . PRO A 1 334 ? -5.941 -9.891 21.562 1 94.81 334 PRO A CA 1
ATOM 2784 C C . PRO A 1 334 ? -6.215 -9.516 20.109 1 94.81 334 PRO A C 1
ATOM 2786 O O . PRO A 1 334 ? -5.504 -8.68 19.547 1 94.81 334 PRO A O 1
ATOM 2789 N N . GLU A 1 335 ? -7.191 -10.023 19.484 1 91.56 335 GLU A N 1
ATOM 2790 C CA . GLU A 1 335 ? -7.449 -9.938 18.047 1 91.56 335 GLU A CA 1
ATOM 2791 C C . GLU A 1 335 ? -7.598 -8.484 17.594 1 91.56 335 GLU A C 1
ATOM 2793 O O . GLU A 1 335 ? -7.02 -8.078 16.594 1 91.56 335 GLU A O 1
ATOM 2798 N N . TYR A 1 336 ? -8.391 -7.707 18.359 1 92.62 336 TYR A N 1
ATOM 2799 C CA . TYR A 1 336 ? -8.648 -6.34 17.922 1 92.62 336 TYR A CA 1
ATOM 2800 C C . TYR A 1 336 ? -7.375 -5.504 17.984 1 92.62 336 TYR A C 1
ATOM 2802 O O . TYR A 1 336 ? -7.176 -4.602 17.172 1 92.62 336 TYR A O 1
ATOM 2810 N N . MET A 1 337 ? -6.453 -5.848 18.906 1 96.75 337 MET A N 1
ATOM 2811 C CA . MET A 1 337 ? -5.195 -5.113 19.016 1 96.75 337 MET A CA 1
ATOM 2812 C C . MET A 1 337 ? -4.211 -5.551 17.938 1 96.75 337 MET A C 1
ATOM 2814 O O . MET A 1 337 ? -3.379 -4.758 17.484 1 96.75 337 MET A O 1
ATOM 2818 N N . LYS A 1 338 ? -4.316 -6.859 17.516 1 96.81 338 LYS A N 1
ATOM 2819 C CA . LYS A 1 338 ? -3.471 -7.316 16.422 1 96.81 338 LYS A CA 1
ATOM 2820 C C . LYS A 1 338 ? -3.74 -6.516 15.148 1 96.81 338 LYS A C 1
ATOM 2822 O O . LYS A 1 338 ? -2.805 -6.09 14.469 1 96.81 338 LYS A O 1
ATOM 2827 N N . LEU A 1 339 ? -5.008 -6.352 14.906 1 96.88 339 LEU A N 1
ATOM 2828 C CA . LEU A 1 339 ? -5.422 -5.613 13.719 1 96.88 339 LEU A CA 1
ATOM 2829 C C . LEU A 1 339 ? -4.918 -4.176 13.773 1 96.88 339 LEU A C 1
ATOM 2831 O O . LEU A 1 339 ? -4.367 -3.67 12.789 1 96.88 339 LEU A O 1
ATOM 2835 N N . CYS A 1 340 ? -5.109 -3.564 14.898 1 97.88 340 CYS A N 1
ATOM 2836 C CA . CYS A 1 340 ? -4.703 -2.174 15.07 1 97.88 340 CYS A CA 1
ATOM 2837 C C . CYS A 1 340 ? -3.189 -2.031 14.953 1 97.88 340 CYS A C 1
ATOM 2839 O O . CYS A 1 340 ? -2.695 -1.157 14.242 1 97.88 340 CYS A O 1
ATOM 2841 N N . PHE A 1 341 ? -2.482 -2.938 15.617 1 98.25 341 PHE A N 1
ATOM 2842 C CA . PHE A 1 341 ? -1.027 -2.857 15.633 1 98.25 341 PHE A CA 1
ATOM 2843 C C . PHE A 1 341 ? -0.455 -3.062 14.242 1 98.25 341 PHE A C 1
ATOM 2845 O O . PHE A 1 341 ? 0.437 -2.328 13.812 1 98.25 341 PHE A O 1
ATOM 2852 N N . LEU A 1 342 ? -0.91 -4.047 13.609 1 98.31 342 LEU A N 1
ATOM 2853 C CA . LEU A 1 342 ? -0.358 -4.348 12.289 1 98.31 342 LEU A CA 1
ATOM 2854 C C . LEU A 1 342 ? -0.703 -3.25 11.297 1 98.31 342 LEU A C 1
ATOM 2856 O O . LEU A 1 342 ? 0.089 -2.947 10.398 1 98.31 342 LEU A O 1
ATOM 2860 N N . ALA A 1 343 ? -1.907 -2.668 11.375 1 98.31 343 ALA A N 1
ATOM 2861 C CA . ALA A 1 343 ? -2.25 -1.509 10.555 1 98.31 343 ALA A CA 1
ATOM 2862 C C . ALA A 1 343 ? -1.276 -0.359 10.789 1 98.31 343 ALA A C 1
ATOM 2864 O O . ALA A 1 343 ? -0.818 0.281 9.844 1 98.31 343 ALA A O 1
ATOM 2865 N N . LEU A 1 344 ? -0.987 -0.1 12.055 1 98.62 344 LEU A N 1
ATOM 2866 C CA . LEU A 1 344 ? -0.033 0.938 12.43 1 98.62 344 LEU A CA 1
ATOM 2867 C C . LEU A 1 344 ? 1.352 0.632 11.867 1 98.62 344 LEU A C 1
ATOM 2869 O O . LEU A 1 344 ? 1.938 1.461 11.172 1 98.62 344 LEU A O 1
ATOM 2873 N N . HIS A 1 345 ? 1.812 -0.535 12.148 1 98.44 345 HIS A N 1
ATOM 2874 C CA . HIS A 1 345 ? 3.146 -0.967 11.75 1 98.44 345 HIS A CA 1
ATOM 2875 C C . HIS A 1 345 ? 3.324 -0.865 10.234 1 98.44 345 HIS A C 1
ATOM 2877 O O . HIS A 1 345 ? 4.309 -0.298 9.758 1 98.44 345 HIS A O 1
ATOM 2883 N N . ASN A 1 346 ? 2.383 -1.411 9.484 1 98 346 ASN A N 1
ATOM 2884 C CA . ASN A 1 346 ? 2.467 -1.416 8.023 1 98 346 ASN A CA 1
ATOM 2885 C C . ASN A 1 346 ? 2.43 -0.001 7.457 1 98 346 ASN A C 1
ATOM 2887 O O . ASN A 1 346 ? 3.213 0.335 6.566 1 98 346 ASN A O 1
ATOM 2891 N N . SER A 1 347 ? 1.527 0.815 7.988 1 98.31 347 SER A N 1
ATOM 2892 C CA . SER A 1 347 ? 1.366 2.168 7.469 1 98.31 347 SER A CA 1
ATOM 2893 C C . SER A 1 347 ? 2.621 3.004 7.699 1 98.31 347 SER A C 1
ATOM 2895 O O . SER A 1 347 ? 3.076 3.711 6.797 1 98.31 347 SER A O 1
ATOM 2897 N N . ILE A 1 348 ? 3.205 2.879 8.812 1 98.44 348 ILE A N 1
ATOM 2898 C CA . ILE A 1 348 ? 4.363 3.691 9.172 1 98.44 348 ILE A CA 1
ATOM 2899 C C . ILE A 1 348 ? 5.598 3.182 8.438 1 98.44 348 ILE A C 1
ATOM 2901 O O . ILE A 1 348 ? 6.426 3.975 7.977 1 98.44 348 ILE A O 1
ATOM 2905 N N . ASN A 1 349 ? 5.715 1.901 8.305 1 97.88 349 ASN A N 1
ATOM 2906 C CA . ASN A 1 349 ? 6.848 1.347 7.574 1 97.88 349 ASN A CA 1
ATOM 2907 C C . ASN A 1 349 ? 6.785 1.706 6.09 1 97.88 349 ASN A C 1
ATOM 2909 O O . ASN A 1 349 ? 7.824 1.871 5.445 1 97.88 349 ASN A O 1
ATOM 2913 N N . GLU A 1 350 ? 5.594 1.742 5.59 1 97.25 350 GLU A N 1
ATOM 2914 C CA . GLU A 1 350 ? 5.445 2.176 4.203 1 97.25 350 GLU A CA 1
ATOM 2915 C C . GLU A 1 350 ? 5.961 3.598 4.012 1 97.25 350 GLU A C 1
ATOM 2917 O O . GLU A 1 350 ? 6.648 3.889 3.031 1 97.25 350 GLU A O 1
ATOM 2922 N N . MET A 1 351 ? 5.59 4.43 4.957 1 97.56 351 MET A N 1
ATOM 2923 C CA . MET A 1 351 ? 6.105 5.793 4.91 1 97.56 351 MET A CA 1
ATOM 2924 C C . MET A 1 351 ? 7.629 5.805 5 1 97.56 351 MET A C 1
ATOM 2926 O O . MET A 1 351 ? 8.289 6.551 4.277 1 97.56 351 MET A O 1
ATOM 2930 N N . ALA A 1 352 ? 8.172 5.043 5.891 1 97.62 352 ALA A N 1
ATOM 2931 C CA . ALA A 1 352 ? 9.617 4.965 6.07 1 97.62 352 ALA A CA 1
ATOM 2932 C C . ALA A 1 352 ? 10.305 4.469 4.797 1 97.62 352 ALA A C 1
ATOM 2934 O O . ALA A 1 352 ? 11.422 4.887 4.48 1 97.62 352 ALA A O 1
ATOM 2935 N N . TYR A 1 353 ? 9.641 3.564 4.07 1 97.69 353 TYR A N 1
ATOM 2936 C CA . TYR A 1 353 ? 10.188 3.053 2.82 1 97.69 353 TYR A CA 1
ATOM 2937 C C . TYR A 1 353 ? 10.367 4.176 1.806 1 97.69 353 TYR A C 1
ATOM 2939 O O . TYR A 1 353 ? 11.375 4.219 1.099 1 97.69 353 TYR A O 1
ATOM 2947 N N . ASP A 1 354 ? 9.414 5.039 1.719 1 96.44 354 ASP A N 1
ATOM 2948 C CA . ASP A 1 354 ? 9.492 6.152 0.778 1 96.44 354 ASP A CA 1
ATOM 2949 C C . ASP A 1 354 ? 10.68 7.055 1.087 1 96.44 354 ASP A C 1
ATOM 2951 O O . ASP A 1 354 ? 11.383 7.504 0.176 1 96.44 354 ASP A O 1
ATOM 2955 N N . ALA A 1 355 ? 10.852 7.328 2.387 1 96.06 355 ALA A N 1
ATOM 2956 C CA . ALA A 1 355 ? 11.992 8.156 2.787 1 96.06 355 ALA A CA 1
ATOM 2957 C C . ALA A 1 355 ? 13.312 7.469 2.445 1 96.06 355 ALA A C 1
ATOM 2959 O O . ALA A 1 355 ? 14.258 8.125 2.004 1 96.06 355 ALA A O 1
ATOM 2960 N N . LEU A 1 356 ? 13.375 6.188 2.682 1 96 356 LEU A N 1
ATOM 2961 C CA . LEU A 1 356 ? 14.57 5.414 2.367 1 96 356 LEU A CA 1
ATOM 2962 C C . LEU A 1 356 ? 14.844 5.422 0.867 1 96 356 LEU A C 1
ATOM 2964 O O . LEU A 1 356 ? 15.984 5.629 0.441 1 96 356 LEU A O 1
ATOM 2968 N N . ARG A 1 357 ? 13.875 5.184 0.099 1 95.19 357 ARG A N 1
ATOM 2969 C CA . ARG A 1 357 ? 13.984 5.105 -1.354 1 95.19 357 ARG A CA 1
ATOM 2970 C C . ARG A 1 357 ? 14.359 6.457 -1.95 1 95.19 357 ARG A C 1
ATOM 2972 O O . ARG A 1 357 ? 15.234 6.539 -2.82 1 95.19 357 ARG A O 1
ATOM 2979 N N . GLU A 1 358 ? 13.742 7.562 -1.434 1 94.44 358 GLU A N 1
ATOM 2980 C CA . GLU A 1 358 ? 13.875 8.875 -2.057 1 94.44 358 GLU A CA 1
ATOM 2981 C C . GLU A 1 358 ? 15.094 9.625 -1.518 1 94.44 358 GLU A C 1
ATOM 2983 O O . GLU A 1 358 ? 15.758 10.352 -2.258 1 94.44 358 GLU A O 1
ATOM 2988 N N . GLN A 1 359 ? 15.352 9.422 -0.186 1 94.44 359 GLN A N 1
ATOM 2989 C CA . GLN A 1 359 ? 16.375 10.273 0.398 1 94.44 359 GLN A CA 1
ATOM 2990 C C . GLN A 1 359 ? 17.516 9.445 0.996 1 94.44 359 GLN A C 1
ATOM 2992 O O . GLN A 1 359 ? 18.516 9.992 1.437 1 94.44 359 GLN A O 1
ATOM 2997 N N . GLY A 1 360 ? 17.328 8.141 1.108 1 91.94 360 GLY A N 1
ATOM 2998 C CA . GLY A 1 360 ? 18.391 7.262 1.58 1 91.94 360 GLY A CA 1
ATOM 2999 C C . GLY A 1 360 ? 18.5 7.215 3.092 1 91.94 360 GLY A C 1
ATOM 3000 O O . GLY A 1 360 ? 19.5 6.754 3.635 1 91.94 360 GLY A O 1
ATOM 3001 N N . PHE A 1 361 ? 17.422 7.742 3.816 1 93.69 361 PHE A N 1
ATOM 3002 C CA . PHE A 1 361 ? 17.469 7.762 5.273 1 93.69 361 PHE A CA 1
ATOM 3003 C C . PHE A 1 361 ? 16.578 6.684 5.863 1 93.69 361 PHE A C 1
ATOM 3005 O O . PHE A 1 361 ? 15.422 6.539 5.449 1 93.69 361 PHE A O 1
ATOM 3012 N N . HIS A 1 362 ? 17.141 5.887 6.723 1 94.38 362 HIS A N 1
ATOM 3013 C CA . HIS A 1 362 ? 16.375 4.949 7.527 1 94.38 362 HIS A CA 1
ATOM 3014 C C . HIS A 1 362 ? 15.727 5.645 8.719 1 94.38 362 HIS A C 1
ATOM 3016 O O . HIS A 1 362 ? 16.344 5.781 9.773 1 94.38 362 HIS A O 1
ATOM 3022 N N . ILE A 1 363 ? 14.414 5.926 8.664 1 96.31 363 ILE A N 1
ATOM 3023 C CA . ILE A 1 363 ? 13.836 6.859 9.625 1 96.31 363 ILE A CA 1
ATOM 3024 C C . ILE A 1 363 ? 12.938 6.109 10.602 1 96.31 363 ILE A C 1
ATOM 3026 O O . ILE A 1 363 ? 12.328 6.715 11.484 1 96.31 363 ILE A O 1
ATOM 3030 N N . ILE A 1 364 ? 12.82 4.766 10.555 1 96.88 364 ILE A N 1
ATOM 3031 C CA . ILE A 1 364 ? 11.93 3.971 11.391 1 96.88 364 ILE A CA 1
ATOM 3032 C C . ILE A 1 364 ? 12.266 4.195 12.859 1 96.88 364 ILE A C 1
ATOM 3034 O O . ILE A 1 364 ? 11.367 4.332 13.695 1 96.88 364 ILE A O 1
ATOM 3038 N N . PRO A 1 365 ? 13.516 4.281 13.242 1 95.81 365 PRO A N 1
ATOM 3039 C CA . PRO A 1 365 ? 13.828 4.492 14.656 1 95.81 365 PRO A CA 1
ATOM 3040 C C . PRO A 1 365 ? 13.203 5.762 15.219 1 95.81 365 PRO A C 1
ATOM 3042 O O . PRO A 1 365 ? 12.781 5.789 16.375 1 95.81 365 PRO A O 1
ATOM 3045 N N . TYR A 1 366 ? 13.086 6.801 14.453 1 96.94 366 TYR A N 1
ATOM 3046 C CA . TYR A 1 366 ? 12.508 8.062 14.906 1 96.94 366 TYR A CA 1
ATOM 3047 C C . TYR A 1 366 ? 10.992 7.949 15.023 1 96.94 366 TYR A C 1
ATOM 3049 O O . TYR A 1 366 ? 10.398 8.43 15.984 1 96.94 366 TYR A O 1
ATOM 3057 N N . LEU A 1 367 ? 10.383 7.309 14.039 1 98 367 LEU A N 1
ATOM 3058 C CA . LEU A 1 367 ? 8.93 7.172 14.016 1 98 367 LEU A CA 1
ATOM 3059 C C . LEU A 1 367 ? 8.453 6.25 15.133 1 98 367 LEU A C 1
ATOM 3061 O O . LEU A 1 367 ? 7.488 6.566 15.836 1 98 367 LEU A O 1
ATOM 3065 N N . LYS A 1 368 ? 9.141 5.113 15.266 1 97.19 368 LYS A N 1
ATOM 3066 C CA . LYS A 1 368 ? 8.711 4.176 16.297 1 97.19 368 LYS A CA 1
ATOM 3067 C C . LYS A 1 368 ? 8.875 4.777 17.688 1 97.19 368 LYS A C 1
ATOM 3069 O O . LYS A 1 368 ? 8.055 4.535 18.578 1 97.19 368 LYS A O 1
ATOM 3074 N N . LYS A 1 369 ? 9.922 5.527 17.922 1 97.81 369 LYS A N 1
ATOM 3075 C CA . LYS A 1 369 ? 10.109 6.188 19.219 1 97.81 369 LYS A CA 1
ATOM 3076 C C . LYS A 1 369 ? 8.938 7.117 19.516 1 97.81 369 LYS A C 1
ATOM 3078 O O . LYS A 1 369 ? 8.445 7.145 20.656 1 97.81 369 LYS A O 1
ATOM 3083 N N . ALA A 1 370 ? 8.57 7.922 18.547 1 98.38 370 ALA A N 1
ATOM 3084 C CA . ALA A 1 370 ? 7.469 8.859 18.75 1 98.38 370 ALA A CA 1
ATOM 3085 C C . ALA A 1 370 ? 6.184 8.117 19.109 1 98.38 370 ALA A C 1
ATOM 3087 O O . ALA A 1 370 ? 5.457 8.539 20.016 1 98.38 370 ALA A O 1
ATOM 3088 N N . TRP A 1 371 ? 5.875 7.035 18.453 1 98.75 371 TRP A N 1
ATOM 3089 C CA . TRP A 1 371 ? 4.68 6.246 18.734 1 98.75 371 TRP A CA 1
ATOM 3090 C C . TRP A 1 371 ? 4.777 5.574 20.109 1 98.75 371 TRP A C 1
ATOM 3092 O O . TRP A 1 371 ? 3.789 5.504 20.844 1 98.75 371 TRP A O 1
ATOM 3102 N N . ALA A 1 372 ? 5.961 5.055 20.422 1 98.62 372 ALA A N 1
ATOM 3103 C CA . ALA A 1 372 ? 6.168 4.43 21.719 1 98.62 372 ALA A CA 1
ATOM 3104 C C . ALA A 1 372 ? 5.957 5.434 22.859 1 98.62 372 ALA A C 1
ATOM 3106 O O . ALA A 1 372 ? 5.324 5.117 23.859 1 98.62 372 ALA A O 1
ATOM 3107 N N . ASP A 1 373 ? 6.535 6.598 22.656 1 98.62 373 ASP A N 1
ATOM 3108 C CA . ASP A 1 373 ? 6.355 7.645 23.656 1 98.62 373 ASP A CA 1
ATOM 3109 C C . ASP A 1 373 ? 4.875 7.977 23.844 1 98.62 373 ASP A C 1
ATOM 3111 O O . ASP A 1 373 ? 4.422 8.188 24.969 1 98.62 373 ASP A O 1
ATOM 3115 N N . LEU A 1 374 ? 4.141 8.062 22.812 1 98.81 374 LEU A N 1
ATOM 3116 C CA . LEU A 1 374 ? 2.711 8.352 22.875 1 98.81 374 LEU A CA 1
ATOM 3117 C C . LEU A 1 374 ? 1.976 7.262 23.656 1 98.81 374 LEU A C 1
ATOM 3119 O O . LEU A 1 374 ? 1.195 7.559 24.562 1 98.81 374 LEU A O 1
ATOM 3123 N N . CYS A 1 375 ? 2.246 6.023 23.281 1 98.81 375 CYS A N 1
ATOM 3124 C CA . CYS A 1 375 ? 1.571 4.91 23.938 1 98.81 375 CYS A CA 1
ATOM 3125 C C . CYS A 1 375 ? 1.933 4.848 25.422 1 98.81 375 CYS A C 1
ATOM 3127 O O . CYS A 1 375 ? 1.08 4.559 26.266 1 98.81 375 CYS A O 1
ATOM 3129 N N . LYS A 1 376 ? 3.191 5.09 25.703 1 98.69 376 LYS A N 1
ATOM 3130 C CA . LYS A 1 376 ? 3.609 5.137 27.094 1 98.69 376 LYS A CA 1
ATOM 3131 C C . LYS A 1 376 ? 2.867 6.227 27.859 1 98.69 376 LYS A C 1
ATOM 3133 O O . LYS A 1 376 ? 2.465 6.027 29.016 1 98.69 376 LYS A O 1
ATOM 3138 N N . SER A 1 377 ? 2.732 7.355 27.219 1 98.56 377 SER A N 1
ATOM 3139 C CA . SER A 1 377 ? 2.004 8.453 27.844 1 98.56 377 SER A CA 1
ATOM 3140 C C . SER A 1 377 ? 0.53 8.109 28.031 1 98.56 377 SER A C 1
ATOM 3142 O O . SER A 1 377 ? -0.076 8.469 29.047 1 98.56 377 SER A O 1
ATOM 3144 N N . TYR A 1 378 ? -0.123 7.488 27.094 1 98.38 378 TYR A N 1
ATOM 3145 C CA . TYR A 1 378 ? -1.492 7.004 27.234 1 98.38 378 TYR A CA 1
ATOM 3146 C C . TYR A 1 378 ? -1.614 6.039 28.406 1 98.38 378 TYR A C 1
ATOM 3148 O O . TYR A 1 378 ? -2.6 6.078 29.141 1 98.38 378 TYR A O 1
ATOM 3156 N N . LEU A 1 379 ? -0.62 5.18 28.484 1 98.38 379 LEU A N 1
ATOM 3157 C CA . LEU A 1 379 ? -0.636 4.172 29.547 1 98.38 379 LEU A CA 1
ATOM 3158 C C . LEU A 1 379 ? -0.584 4.832 30.922 1 98.38 379 LEU A C 1
ATOM 3160 O O . LEU A 1 379 ? -1.235 4.367 31.859 1 98.38 379 LEU A O 1
ATOM 3164 N N . VAL A 1 380 ? 0.211 5.875 31.062 1 97.88 380 VAL A N 1
ATOM 3165 C CA . VAL A 1 380 ? 0.269 6.633 32.312 1 97.88 380 VAL A CA 1
ATOM 3166 C C . VAL A 1 380 ? -1.125 7.145 32.688 1 97.88 380 VAL A C 1
ATOM 3168 O O . VAL A 1 380 ? -1.57 7 33.812 1 97.88 380 VAL A O 1
ATOM 3171 N N . GLU A 1 381 ? -1.809 7.73 31.719 1 96.44 381 GLU A N 1
ATOM 3172 C CA . GLU A 1 381 ? -3.148 8.258 31.953 1 96.44 381 GLU A CA 1
ATOM 3173 C C . GLU A 1 381 ? -4.137 7.145 32.281 1 96.44 381 GLU A C 1
ATOM 3175 O O . GLU A 1 381 ? -5.031 7.32 33.094 1 96.44 381 GLU A O 1
ATOM 3180 N N . ALA A 1 382 ? -4.008 6.035 31.578 1 95.69 382 ALA A N 1
ATOM 3181 C CA . ALA A 1 382 ? -4.852 4.887 31.875 1 95.69 382 ALA A CA 1
ATOM 3182 C C . ALA A 1 382 ? -4.648 4.422 33.312 1 95.69 382 ALA A C 1
ATOM 3184 O O . ALA A 1 382 ? -5.613 4.098 34.031 1 95.69 382 ALA A O 1
ATOM 3185 N N . LYS A 1 383 ? -3.422 4.371 33.75 1 96.25 383 LYS A N 1
ATOM 3186 C CA . LYS A 1 383 ? -3.123 3.992 35.125 1 96.25 383 LYS A CA 1
ATOM 3187 C C . LYS A 1 383 ? -3.74 4.977 36.125 1 96.25 383 LYS A C 1
ATOM 3189 O O . LYS A 1 383 ? -4.285 4.574 37.156 1 96.25 383 LYS A O 1
ATOM 3194 N N . TRP A 1 384 ? -3.59 6.305 35.844 1 94.88 384 TRP A N 1
ATOM 3195 C CA . TRP A 1 384 ? -4.223 7.316 36.688 1 94.88 384 TRP A CA 1
ATOM 3196 C C . TRP A 1 384 ? -5.719 7.055 36.844 1 94.88 384 TRP A C 1
ATOM 3198 O O . TRP A 1 384 ? -6.281 7.168 37.906 1 94.88 384 TRP A O 1
ATOM 3208 N N . TYR A 1 385 ? -6.363 6.711 35.719 1 90.62 385 TYR A N 1
ATOM 3209 C CA . TYR A 1 385 ? -7.797 6.457 35.688 1 90.62 385 TYR A CA 1
ATOM 3210 C C . TYR A 1 385 ? -8.156 5.258 36.562 1 90.62 385 TYR A C 1
ATOM 3212 O O . TYR A 1 385 ? -9.078 5.332 37.375 1 90.62 385 TYR A O 1
ATOM 3220 N N . TYR A 1 386 ? -7.441 4.23 36.438 1 88.88 386 TYR A N 1
ATOM 3221 C CA . TYR A 1 386 ? -7.781 2.975 37.094 1 88.88 386 TYR A CA 1
ATOM 3222 C C . TYR A 1 386 ? -7.562 3.076 38.594 1 88.88 386 TYR A C 1
ATOM 3224 O O . TYR A 1 386 ? -8.281 2.451 39.375 1 88.88 386 TYR A O 1
ATOM 3232 N N . ILE A 1 387 ? -6.672 3.92 39 1 91.88 387 ILE A N 1
ATOM 3233 C CA . ILE A 1 387 ? -6.402 4.02 40.406 1 91.88 387 ILE A CA 1
ATOM 3234 C C . ILE A 1 387 ? -7.113 5.238 41 1 91.88 387 ILE A C 1
ATOM 3236 O O . ILE A 1 387 ? -7.051 5.492 42.188 1 91.88 387 ILE A O 1
ATOM 3240 N N . GLY A 1 388 ? -7.781 6.035 40.219 1 89.75 388 GLY A N 1
ATOM 3241 C CA . GLY A 1 388 ? -8.5 7.223 40.656 1 89.75 388 GLY A CA 1
ATOM 3242 C C . GLY A 1 388 ? -7.578 8.328 41.125 1 89.75 388 GLY A C 1
ATOM 3243 O O . GLY A 1 388 ? -7.871 9 42.125 1 89.75 388 GLY A O 1
ATOM 3244 N N . TYR A 1 389 ? -6.441 8.5 40.406 1 92.5 389 TYR A N 1
ATOM 3245 C CA . TYR A 1 389 ? -5.422 9.477 40.781 1 92.5 389 TYR A CA 1
ATOM 3246 C C . TYR A 1 389 ? -5.637 10.789 40.031 1 92.5 389 TYR A C 1
ATOM 3248 O O . TYR A 1 389 ? -5.93 10.797 38.844 1 92.5 389 TYR A O 1
ATOM 3256 N N . THR A 1 390 ? -5.582 11.906 40.75 1 92.44 390 THR A N 1
ATOM 3257 C CA . THR A 1 390 ? -5.609 13.234 40.156 1 92.44 390 THR A CA 1
ATOM 3258 C C . THR A 1 390 ? -4.246 13.914 40.281 1 92.44 390 THR A C 1
ATOM 3260 O O . THR A 1 390 ? -3.85 14.32 41.375 1 92.44 390 THR A O 1
ATOM 3263 N N . PRO A 1 391 ? -3.598 14.102 39.219 1 95 391 PRO A N 1
ATOM 3264 C CA . PRO A 1 391 ? -2.271 14.719 39.25 1 95 391 PRO A CA 1
ATOM 3265 C C . PRO A 1 391 ? -2.332 16.234 39.469 1 95 391 PRO A C 1
ATOM 3267 O O . PRO A 1 391 ? -3.4 16.844 39.312 1 95 391 PRO A O 1
ATOM 3270 N N . THR A 1 392 ? -1.167 16.812 39.875 1 95.44 392 THR A N 1
ATOM 3271 C CA . THR A 1 392 ? -1.021 18.25 39.812 1 95.44 392 THR A CA 1
ATOM 3272 C C . THR A 1 392 ? -0.974 18.734 38.344 1 95.44 392 THR A C 1
ATOM 3274 O O . THR A 1 392 ? -0.793 17.938 37.438 1 95.44 392 THR A O 1
ATOM 3277 N N . LEU A 1 393 ? -1.198 20.016 38.188 1 96.12 393 LEU A N 1
ATOM 3278 C CA . LEU A 1 393 ? -1.16 20.562 36.844 1 96.12 393 LEU A CA 1
ATOM 3279 C C . LEU A 1 393 ? 0.186 20.281 36.188 1 96.12 393 LEU A C 1
ATOM 3281 O O . LEU A 1 393 ? 0.24 19.891 35.031 1 96.12 393 LEU A O 1
ATOM 3285 N N . GLN A 1 394 ? 1.267 20.484 36.906 1 96 394 GLN A N 1
ATOM 3286 C CA . GLN A 1 394 ? 2.6 20.25 36.375 1 96 394 GLN A CA 1
ATOM 3287 C C . GLN A 1 394 ? 2.811 18.781 36.031 1 96 394 GLN A C 1
ATOM 3289 O O . GLN A 1 394 ? 3.326 18.453 34.938 1 96 394 GLN A O 1
ATOM 3294 N N . GLU A 1 395 ? 2.43 17.938 36.969 1 96.31 395 GLU A N 1
ATOM 3295 C CA . GLU A 1 395 ? 2.529 16.5 36.719 1 96.31 395 GLU A CA 1
ATOM 3296 C C . GLU A 1 395 ? 1.72 16.094 35.469 1 96.31 395 GLU A C 1
ATOM 3298 O O . GLU A 1 395 ? 2.18 15.289 34.656 1 96.31 395 GLU A O 1
ATOM 3303 N N . TYR A 1 396 ? 0.562 16.641 35.406 1 96.75 396 TYR A N 1
ATOM 3304 C CA . TYR A 1 396 ? -0.306 16.375 34.281 1 96.75 396 TYR A CA 1
ATOM 3305 C C . TYR A 1 396 ? 0.341 16.859 32.969 1 96.75 396 TYR A C 1
ATOM 3307 O O . TYR A 1 396 ? 0.395 16.109 31.984 1 96.75 396 TYR A O 1
ATOM 3315 N N . MET A 1 397 ? 0.865 18 32.969 1 97.25 397 MET A N 1
ATOM 3316 C CA . MET A 1 397 ? 1.39 18.609 31.75 1 97.25 397 MET A CA 1
ATOM 3317 C C . MET A 1 397 ? 2.691 17.938 31.312 1 97.25 397 MET A C 1
ATOM 3319 O O . MET A 1 397 ? 3.02 17.906 30.125 1 97.25 397 MET A O 1
ATOM 3323 N N . ASP A 1 398 ? 3.445 17.359 32.25 1 97.12 398 ASP A N 1
ATOM 3324 C CA . ASP A 1 398 ? 4.664 16.609 31.953 1 97.12 398 ASP A CA 1
ATOM 3325 C C . ASP A 1 398 ? 4.359 15.398 31.078 1 97.12 398 ASP A C 1
ATOM 3327 O O . ASP A 1 398 ? 5.215 14.938 30.328 1 97.12 398 ASP A O 1
ATOM 3331 N N . ASN A 1 399 ? 3.143 14.953 31.141 1 98 399 ASN A N 1
ATOM 3332 C CA . ASN A 1 399 ? 2.701 13.812 30.359 1 98 399 ASN A CA 1
ATOM 3333 C C . ASN A 1 399 ? 1.84 14.25 29.172 1 98 399 ASN A C 1
ATOM 3335 O O . ASN A 1 399 ? 1.94 13.68 28.078 1 98 399 ASN A O 1
ATOM 3339 N N . ALA A 1 400 ? 1.098 15.273 29.391 1 97.69 400 ALA A N 1
ATOM 3340 C CA . ALA A 1 400 ? -0.043 15.586 28.547 1 97.69 400 ALA A CA 1
ATOM 3341 C C . ALA A 1 400 ? 0.416 16.219 27.219 1 97.69 400 ALA A C 1
ATOM 3343 O O . ALA A 1 400 ? -0.278 16.109 26.203 1 97.69 400 ALA A O 1
ATOM 3344 N N . TRP A 1 401 ? 1.583 16.891 27.234 1 97.69 401 TRP A N 1
ATOM 3345 C CA . TRP A 1 401 ? 2.039 17.469 25.969 1 97.69 401 TRP A CA 1
ATOM 3346 C C . TRP A 1 401 ? 2.484 16.375 25 1 97.69 401 TRP A C 1
ATOM 3348 O O . TRP A 1 401 ? 2.547 16.594 23.797 1 97.69 401 TRP A O 1
ATOM 3358 N N . ILE A 1 402 ? 2.756 15.125 25.5 1 98.31 402 ILE A N 1
ATOM 3359 C CA . ILE A 1 402 ? 3.051 13.977 24.656 1 98.31 402 ILE A CA 1
ATOM 3360 C C . ILE A 1 402 ? 1.758 13.234 24.312 1 98.31 402 ILE A C 1
ATOM 3362 O O . ILE A 1 402 ? 1.528 12.867 23.156 1 98.31 402 ILE A O 1
ATOM 3366 N N . SER A 1 403 ? 0.87 13.086 25.344 1 98.25 403 SER A N 1
ATOM 3367 C CA . SER A 1 403 ? -0.318 12.258 25.156 1 98.25 403 SER A CA 1
ATOM 3368 C C . SER A 1 403 ? -1.333 12.93 24.25 1 98.25 403 SER A C 1
ATOM 3370 O O . SER A 1 403 ? -2.252 12.281 23.75 1 98.25 403 SER A O 1
ATOM 3372 N N . ILE A 1 404 ? -1.101 14.258 24.031 1 98.25 404 ILE A N 1
ATOM 3373 C CA . ILE A 1 404 ? -2.006 14.938 23.109 1 98.25 404 ILE A CA 1
ATOM 3374 C C . ILE A 1 404 ? -1.684 14.539 21.672 1 98.25 404 ILE A C 1
ATOM 3376 O O . ILE A 1 404 ? -2.461 14.812 20.766 1 98.25 404 ILE A O 1
ATOM 3380 N N . SER A 1 405 ? -0.557 13.82 21.406 1 98.62 405 SER A N 1
ATOM 3381 C CA . SER A 1 405 ? -0.157 13.18 20.172 1 98.62 405 SER A CA 1
ATOM 3382 C C . SER A 1 405 ? 0.518 14.164 19.219 1 98.62 405 SER A C 1
ATOM 3384 O O . SER A 1 405 ? 0.896 13.805 18.109 1 98.62 405 SER A O 1
ATOM 3386 N N . ALA A 1 406 ? 0.725 15.406 19.625 1 98.62 406 ALA A N 1
ATOM 3387 C CA . ALA A 1 406 ? 1.326 16.406 18.75 1 98.62 406 ALA A CA 1
ATOM 3388 C C . ALA A 1 406 ? 2.76 16.031 18.375 1 98.62 406 ALA A C 1
ATOM 3390 O O . ALA A 1 406 ? 3.188 16.219 17.234 1 98.62 406 ALA A O 1
ATOM 3391 N N . PRO A 1 407 ? 3.568 15.508 19.328 1 98.62 407 PRO A N 1
ATOM 3392 C CA . PRO A 1 407 ? 4.934 15.125 18.953 1 98.62 407 PRO A CA 1
ATOM 3393 C C . PRO A 1 407 ? 4.969 14.086 17.844 1 98.62 407 PRO A C 1
ATOM 3395 O O . PRO A 1 407 ? 5.746 14.219 16.891 1 98.62 407 PRO A O 1
ATOM 3398 N N . VAL A 1 408 ? 4.113 13.07 17.953 1 98.56 408 VAL A N 1
ATOM 3399 C CA . VAL A 1 408 ? 4.09 12.039 16.922 1 98.56 408 VAL A CA 1
ATOM 3400 C C . VAL A 1 408 ? 3.65 12.648 15.594 1 98.56 408 VAL A C 1
ATOM 3402 O O . VAL A 1 408 ? 4.23 12.352 14.547 1 98.56 408 VAL A O 1
ATOM 3405 N N . ILE A 1 409 ? 2.678 13.539 15.609 1 98.75 409 ILE A N 1
ATOM 3406 C CA . ILE A 1 409 ? 2.182 14.203 14.414 1 98.75 409 ILE A CA 1
ATOM 3407 C C . ILE A 1 409 ? 3.309 15 13.758 1 98.75 409 ILE A C 1
ATOM 3409 O O . ILE A 1 409 ? 3.543 14.883 12.555 1 98.75 409 ILE A O 1
ATOM 3413 N N . LEU A 1 410 ? 4.051 15.719 14.523 1 98.69 410 LEU A N 1
ATOM 3414 C CA . LEU A 1 410 ? 5.039 16.656 14 1 98.69 410 LEU A CA 1
ATOM 3415 C C . LEU A 1 410 ? 6.305 15.922 13.578 1 98.69 410 LEU A C 1
ATOM 3417 O O . LEU A 1 410 ? 6.969 16.328 12.617 1 98.69 410 LEU A O 1
ATOM 3421 N N . VAL A 1 411 ? 6.664 14.844 14.281 1 98.44 411 VAL A N 1
ATOM 3422 C CA . VAL A 1 411 ? 7.793 14.039 13.828 1 98.44 411 VAL A CA 1
ATOM 3423 C C . VAL A 1 411 ? 7.504 13.477 12.438 1 98.44 411 VAL A C 1
ATOM 3425 O O . VAL A 1 411 ? 8.367 13.523 11.555 1 98.44 411 VAL A O 1
ATOM 3428 N N . HIS A 1 412 ? 6.336 12.945 12.258 1 98.56 412 HIS A N 1
ATOM 3429 C CA . HIS A 1 412 ? 5.965 12.484 10.93 1 98.56 412 HIS A CA 1
ATOM 3430 C C . HIS A 1 412 ? 5.973 13.633 9.922 1 98.56 412 HIS A C 1
ATOM 3432 O O . HIS A 1 412 ? 6.461 13.477 8.805 1 98.56 412 HIS A O 1
ATOM 3438 N N . ALA A 1 413 ? 5.445 14.758 10.375 1 98.31 413 ALA A N 1
ATOM 3439 C CA . ALA A 1 413 ? 5.359 15.93 9.5 1 98.31 413 ALA A CA 1
ATOM 3440 C C . ALA A 1 413 ? 6.738 16.328 8.984 1 98.31 413 ALA A C 1
ATOM 3442 O O . ALA A 1 413 ? 6.887 16.734 7.832 1 98.31 413 ALA A O 1
ATOM 3443 N N . TYR A 1 414 ? 7.73 16.25 9.797 1 97.56 414 TYR A N 1
ATOM 3444 C CA . TYR A 1 414 ? 9.086 16.609 9.391 1 97.56 414 TYR A CA 1
ATOM 3445 C C . TYR A 1 414 ? 9.531 15.789 8.195 1 97.56 414 TYR A C 1
ATOM 3447 O O . TYR A 1 414 ? 10.125 16.312 7.25 1 97.56 414 TYR A O 1
ATOM 3455 N N . PHE A 1 415 ? 9.258 14.516 8.219 1 97.69 415 PHE A N 1
ATOM 3456 C CA . PHE A 1 415 ? 9.734 13.625 7.172 1 97.69 415 PHE A CA 1
ATOM 3457 C C . PHE A 1 415 ? 8.859 13.734 5.93 1 97.69 415 PHE A C 1
ATOM 3459 O O . PHE A 1 415 ? 9.242 13.273 4.852 1 97.69 415 PHE A O 1
ATOM 3466 N N . LEU A 1 416 ? 7.684 14.391 6.043 1 97.44 416 LEU A N 1
ATOM 3467 C CA . LEU A 1 416 ? 6.727 14.422 4.941 1 97.44 416 LEU A CA 1
ATOM 3468 C C . LEU A 1 416 ? 6.773 15.766 4.215 1 97.44 416 LEU A C 1
ATOM 3470 O O . LEU A 1 416 ? 6.258 15.891 3.102 1 97.44 416 LEU A O 1
ATOM 3474 N N . GLU A 1 417 ? 7.359 16.766 4.805 1 92.75 417 GLU A N 1
ATOM 3475 C CA . GLU A 1 417 ? 7.258 18.125 4.277 1 92.75 417 GLU A CA 1
ATOM 3476 C C . GLU A 1 417 ? 8.141 18.297 3.047 1 92.75 417 GLU A C 1
ATOM 3478 O O . GLU A 1 417 ? 7.992 19.281 2.307 1 92.75 417 GLU A O 1
ATOM 3483 N N . GLY A 1 418 ? 9.039 17.375 2.713 1 88.5 418 GLY A N 1
ATOM 3484 C CA . GLY A 1 418 ? 9.695 17.359 1.415 1 88.5 418 GLY A CA 1
ATOM 3485 C C . GLY A 1 418 ? 11.086 17.969 1.438 1 88.5 418 GLY A C 1
ATOM 3486 O O . GLY A 1 418 ? 11.852 17.828 0.484 1 88.5 418 GLY A O 1
ATOM 3487 N N . SER A 1 419 ? 11.453 18.625 2.5 1 92.38 419 SER A N 1
ATOM 3488 C CA . SER A 1 419 ? 12.797 19.172 2.609 1 92.38 419 SER A CA 1
ATOM 3489 C C . SER A 1 419 ? 13.828 18.078 2.859 1 92.38 419 SER A C 1
ATOM 3491 O O . SER A 1 419 ? 13.484 17 3.361 1 92.38 419 SER A O 1
ATOM 3493 N N . PRO A 1 420 ? 15.062 18.344 2.449 1 94.56 420 PRO A N 1
ATOM 3494 C CA . PRO A 1 420 ? 16.109 17.344 2.709 1 94.56 420 PRO A CA 1
ATOM 3495 C C . PRO A 1 420 ? 16.266 17.031 4.195 1 94.56 420 PRO A C 1
ATOM 3497 O O . PRO A 1 420 ? 16.25 17.938 5.023 1 94.56 420 PRO A O 1
ATOM 3500 N N . ILE A 1 421 ? 16.375 15.797 4.449 1 95.75 421 ILE A N 1
ATOM 3501 C CA . ILE A 1 421 ? 16.625 15.352 5.816 1 95.75 421 ILE A CA 1
ATOM 3502 C C . ILE A 1 421 ? 18.094 15.586 6.176 1 95.75 421 ILE A C 1
ATOM 3504 O O . ILE A 1 421 ? 19 15.266 5.395 1 95.75 421 ILE A O 1
ATOM 3508 N N . THR A 1 422 ? 18.391 16.219 7.309 1 94.56 422 THR A N 1
ATOM 3509 C CA . THR A 1 422 ? 19.766 16.484 7.742 1 94.56 422 THR A CA 1
ATOM 3510 C C . THR A 1 422 ? 20.047 15.789 9.07 1 94.56 422 THR A C 1
ATOM 3512 O O . THR A 1 422 ? 19.141 15.578 9.875 1 94.56 422 THR A O 1
ATOM 3515 N N . ASN A 1 423 ? 21.281 15.461 9.344 1 93.44 423 ASN A N 1
ATOM 3516 C CA . ASN A 1 423 ? 21.688 14.812 10.586 1 93.44 423 ASN A CA 1
ATOM 3517 C C . ASN A 1 423 ? 21.438 15.719 11.797 1 93.44 423 ASN A C 1
ATOM 3519 O O . ASN A 1 423 ? 21.109 15.234 12.883 1 93.44 423 ASN A O 1
ATOM 3523 N N . GLU A 1 424 ? 21.609 16.953 11.602 1 93.44 424 GLU A N 1
ATOM 3524 C CA . GLU A 1 424 ? 21.391 17.922 12.68 1 93.44 424 GLU A CA 1
ATOM 3525 C C . GLU A 1 424 ? 19.922 17.922 13.109 1 93.44 424 GLU A C 1
ATOM 3527 O O . GLU A 1 424 ? 19.625 17.938 14.305 1 93.44 424 GLU A O 1
ATOM 3532 N N . ALA A 1 425 ? 19.094 17.953 12.133 1 94.62 425 ALA A N 1
ATOM 3533 C CA . ALA A 1 425 ? 17.656 17.922 12.43 1 94.62 425 ALA A CA 1
ATOM 3534 C C . ALA A 1 425 ? 17.266 16.625 13.117 1 94.62 425 ALA A C 1
ATOM 3536 O O . ALA A 1 425 ? 16.438 16.625 14.039 1 94.62 425 ALA A O 1
ATOM 3537 N N . LEU A 1 426 ? 17.859 15.531 12.688 1 95.31 426 LEU A N 1
ATOM 3538 C CA . LEU A 1 426 ? 17.531 14.219 13.242 1 95.31 426 LEU A CA 1
ATOM 3539 C C . LEU A 1 426 ? 17.938 14.141 14.711 1 95.31 426 LEU A C 1
ATOM 3541 O O . LEU A 1 426 ? 17.188 13.602 15.531 1 95.31 426 LEU A O 1
ATOM 3545 N N . LYS A 1 427 ? 19.047 14.656 15.047 1 93.75 427 LYS A N 1
ATOM 3546 C CA . LYS A 1 427 ? 19.516 14.688 16.438 1 93.75 427 LYS A CA 1
ATOM 3547 C C . LYS A 1 427 ? 18.562 15.508 17.312 1 93.75 427 LYS A C 1
ATOM 3549 O O . LYS A 1 427 ? 18.234 15.094 18.422 1 93.75 427 LYS A O 1
ATOM 3554 N N . SER A 1 428 ? 18.125 16.578 16.781 1 93.19 428 SER A N 1
ATOM 3555 C CA . SER A 1 428 ? 17.219 17.453 17.5 1 93.19 428 SER A CA 1
ATOM 3556 C C . SER A 1 428 ? 15.844 16.812 17.672 1 93.19 428 SER A C 1
ATOM 3558 O O . SER A 1 428 ? 15.195 16.984 18.703 1 93.19 428 SER A O 1
ATOM 3560 N N . LEU A 1 429 ? 15.422 16.062 16.688 1 93.5 429 LEU A N 1
ATOM 3561 C CA . LEU A 1 429 ? 14.094 15.469 16.656 1 93.5 429 LEU A CA 1
ATOM 3562 C C . LEU A 1 429 ? 13.938 14.438 17.781 1 93.5 429 LEU A C 1
ATOM 3564 O O . LEU A 1 429 ? 12.836 14.242 18.297 1 93.5 429 LEU A O 1
ATOM 3568 N N . LYS A 1 430 ? 15.016 13.867 18.188 1 89.94 430 LYS A N 1
ATOM 3569 C CA . LYS A 1 430 ? 14.992 12.82 19.203 1 89.94 430 LYS A CA 1
ATOM 3570 C C . LYS A 1 430 ? 14.578 13.383 20.562 1 89.94 430 LYS A C 1
ATOM 3572 O O . LYS A 1 430 ? 13.969 12.68 21.375 1 89.94 430 LYS A O 1
ATOM 3577 N N . GLU A 1 431 ? 14.828 14.625 20.781 1 92.12 431 GLU A N 1
ATOM 3578 C CA . GLU A 1 431 ? 14.547 15.234 22.078 1 92.12 431 GLU A CA 1
ATOM 3579 C C . GLU A 1 431 ? 13.32 16.141 22 1 92.12 431 GLU A C 1
ATOM 3581 O O . GLU A 1 431 ? 13.016 16.844 22.953 1 92.12 431 GLU A O 1
ATOM 3586 N N . TYR A 1 432 ? 12.617 16.109 20.938 1 95.62 432 TYR A N 1
ATOM 3587 C CA . TYR A 1 432 ? 11.461 16.969 20.719 1 95.62 432 TYR A CA 1
ATOM 3588 C C . TYR A 1 432 ? 11.805 18.438 20.969 1 95.62 432 TYR A C 1
ATOM 3590 O O . TYR A 1 432 ? 11.484 18.984 22.016 1 95.62 432 TYR A O 1
ATOM 3598 N N . PRO A 1 433 ? 12.328 19.094 19.969 1 94.56 433 PRO A N 1
ATOM 3599 C CA . PRO A 1 433 ? 12.75 20.484 20.141 1 94.56 433 PRO A CA 1
ATOM 3600 C C . PRO A 1 433 ? 11.609 21.406 20.578 1 94.56 433 PRO A C 1
ATOM 3602 O O . PRO A 1 433 ? 10.445 20.984 20.594 1 94.56 433 PRO A O 1
ATOM 3605 N N . ASP A 1 434 ? 11.891 22.625 20.922 1 94.62 434 ASP A N 1
ATOM 3606 C CA . ASP A 1 434 ? 10.984 23.594 21.531 1 94.62 434 ASP A CA 1
ATOM 3607 C C . ASP A 1 434 ? 9.75 23.797 20.656 1 94.62 434 ASP A C 1
ATOM 3609 O O . ASP A 1 434 ? 8.625 23.875 21.156 1 94.62 434 ASP A O 1
ATOM 3613 N N . ILE A 1 435 ? 9.953 23.859 19.438 1 96 435 ILE A N 1
ATOM 3614 C CA . ILE A 1 435 ? 8.844 24.172 18.547 1 96 435 ILE A CA 1
ATOM 3615 C C . ILE A 1 435 ? 7.793 23.062 18.609 1 96 435 ILE A C 1
ATOM 3617 O O . ILE A 1 435 ? 6.594 23.328 18.531 1 96 435 ILE A O 1
ATOM 3621 N N . ILE A 1 436 ? 8.234 21.797 18.75 1 97.81 436 ILE A N 1
ATOM 3622 C CA . ILE A 1 436 ? 7.316 20.672 18.891 1 97.81 436 ILE A CA 1
ATOM 3623 C C . ILE A 1 436 ? 6.633 20.719 20.25 1 97.81 436 ILE A C 1
ATOM 3625 O O . ILE A 1 436 ? 5.418 20.547 20.344 1 97.81 436 ILE A O 1
ATOM 3629 N N . GLN A 1 437 ? 7.383 21.016 21.25 1 97.88 437 GLN A N 1
ATOM 3630 C CA . GLN A 1 437 ? 6.848 21.047 22.609 1 97.88 437 GLN A CA 1
ATOM 3631 C C . GLN A 1 437 ? 5.805 22.141 22.781 1 97.88 437 GLN A C 1
ATOM 3633 O O . GLN A 1 437 ? 4.734 21.906 23.328 1 97.88 437 GLN A O 1
ATOM 3638 N N . TRP A 1 438 ? 6.113 23.328 22.328 1 98 438 TRP A N 1
ATOM 3639 C CA . TRP A 1 438 ? 5.211 24.453 22.5 1 98 438 TRP A CA 1
ATOM 3640 C C . TRP A 1 438 ? 3.943 24.281 21.672 1 98 438 TRP A C 1
ATOM 3642 O O . TRP A 1 438 ? 2.846 24.594 22.125 1 98 438 TRP A O 1
ATOM 3652 N N . SER A 1 439 ? 4.105 23.797 20.438 1 98.38 439 SER A N 1
ATOM 3653 C CA . SER A 1 439 ? 2.928 23.484 19.641 1 98.38 439 SER A CA 1
ATOM 3654 C C . SER A 1 439 ? 2.051 22.438 20.328 1 98.38 439 SER A C 1
ATOM 3656 O O . SER A 1 439 ? 0.822 22.547 20.297 1 98.38 439 SER A O 1
ATOM 3658 N N . SER A 1 440 ? 2.703 21.469 20.906 1 98.62 440 SER A N 1
ATOM 3659 C CA . SER A 1 440 ? 1.996 20.406 21.609 1 98.62 440 SER A CA 1
ATOM 3660 C C . SER A 1 440 ? 1.241 20.969 22.812 1 98.62 440 SER A C 1
ATOM 3662 O O . SER A 1 440 ? 0.107 20.562 23.078 1 98.62 440 SER A O 1
ATOM 3664 N N . MET A 1 441 ? 1.853 21.891 23.5 1 98.31 441 MET A N 1
ATOM 3665 C CA . MET A 1 441 ? 1.228 22.5 24.672 1 98.31 441 MET A CA 1
ATOM 3666 C C . MET A 1 441 ? -0.035 23.25 24.281 1 98.31 441 MET A C 1
ATOM 3668 O O . MET A 1 441 ? -1.067 23.141 24.938 1 98.31 441 MET A O 1
ATOM 3672 N N . ILE A 1 442 ? 0.056 23.984 23.234 1 98.38 442 ILE A N 1
ATOM 3673 C CA . ILE A 1 442 ? -1.109 24.734 22.797 1 98.38 442 ILE A CA 1
ATOM 3674 C C . ILE A 1 442 ? -2.227 23.781 22.391 1 98.38 442 ILE A C 1
ATOM 3676 O O . ILE A 1 442 ? -3.395 24 22.719 1 98.38 442 ILE A O 1
ATOM 3680 N N . LEU A 1 443 ? -1.853 22.75 21.672 1 98.62 443 LEU A N 1
ATOM 3681 C CA . LEU A 1 443 ? -2.855 21.766 21.281 1 98.62 443 LEU A CA 1
ATOM 3682 C C . LEU A 1 443 ? -3.531 21.156 22.516 1 98.62 443 LEU A C 1
ATOM 3684 O O . LEU A 1 443 ? -4.754 21.016 22.547 1 98.62 443 LEU A O 1
ATOM 3688 N N . ARG A 1 444 ? -2.74 20.828 23.516 1 98.12 444 ARG A N 1
ATOM 3689 C CA . ARG A 1 444 ? -3.279 20.219 24.719 1 98.12 444 ARG A CA 1
ATOM 3690 C C . ARG A 1 444 ? -4.211 21.188 25.453 1 98.12 444 ARG A C 1
ATOM 3692 O O . ARG A 1 444 ? -5.328 20.828 25.812 1 98.12 444 ARG A O 1
ATOM 3699 N N . PHE A 1 445 ? -3.775 22.438 25.625 1 97.94 445 PHE A N 1
ATOM 3700 C CA . PHE A 1 445 ? -4.582 23.422 26.328 1 97.94 445 PHE A CA 1
ATOM 3701 C C . PHE A 1 445 ? -5.883 23.688 25.578 1 97.94 445 PHE A C 1
ATOM 3703 O O . PHE A 1 445 ? -6.949 23.781 26.203 1 97.94 445 PHE A O 1
ATOM 3710 N N . ALA A 1 446 ? -5.75 23.828 24.281 1 97.25 446 ALA A N 1
ATOM 3711 C CA . ALA A 1 446 ? -6.945 24.078 23.484 1 97.25 446 ALA A CA 1
ATOM 3712 C C . ALA A 1 446 ? -7.926 22.906 23.594 1 97.25 446 ALA A C 1
ATOM 3714 O O . ALA A 1 446 ? -9.133 23.109 23.734 1 97.25 446 ALA A O 1
ATOM 3715 N N . ASP A 1 447 ? -7.379 21.734 23.484 1 96.12 447 ASP A N 1
ATOM 3716 C CA . ASP A 1 447 ? -8.188 20.531 23.609 1 96.12 447 ASP A CA 1
ATOM 3717 C C . ASP A 1 447 ? -8.875 20.453 24.969 1 96.12 447 ASP A C 1
ATOM 3719 O O . ASP A 1 447 ? -10.062 20.141 25.062 1 96.12 447 ASP A O 1
ATOM 3723 N N . ASP A 1 448 ? -8.125 20.719 26.031 1 95.56 448 ASP A N 1
ATOM 3724 C CA . ASP A 1 448 ? -8.664 20.656 27.375 1 95.56 448 ASP A CA 1
ATOM 3725 C C . ASP A 1 448 ? -9.789 21.688 27.562 1 95.56 448 ASP A C 1
ATOM 3727 O O . ASP A 1 448 ? -10.797 21.391 28.203 1 95.56 448 ASP A O 1
ATOM 3731 N N . LEU A 1 449 ? -9.625 22.828 27.016 1 94.62 449 LEU A N 1
ATOM 3732 C CA . LEU A 1 449 ? -10.633 23.875 27.109 1 94.62 449 LEU A CA 1
ATOM 3733 C C . LEU A 1 449 ? -11.898 23.5 26.359 1 94.62 449 LEU A C 1
ATOM 3735 O O . LEU A 1 449 ? -13.016 23.797 26.812 1 94.62 449 LEU A O 1
ATOM 3739 N N . GLY A 1 450 ? -11.703 22.781 25.297 1 90.81 450 GLY A N 1
ATOM 3740 C CA . GLY A 1 450 ? -12.828 22.5 24.422 1 90.81 450 GLY A CA 1
ATOM 3741 C C . GLY A 1 450 ? -13.57 21.234 24.812 1 90.81 450 GLY A C 1
ATOM 3742 O O . GLY A 1 450 ? -14.773 21.109 24.562 1 90.81 450 GLY A O 1
ATOM 3743 N N . THR A 1 451 ? -12.875 20.266 25.422 1 87.75 451 THR A N 1
ATOM 3744 C CA . THR A 1 451 ? -13.477 18.938 25.531 1 87.75 451 THR A CA 1
ATOM 3745 C C . THR A 1 451 ? -13.711 18.578 27 1 87.75 451 THR A C 1
ATOM 3747 O O . THR A 1 451 ? -14.414 17.609 27.297 1 87.75 451 THR A O 1
ATOM 3750 N N . SER A 1 452 ? -13.203 19.266 27.938 1 81.5 452 SER A N 1
ATOM 3751 C CA . SER A 1 452 ? -13.172 18.875 29.344 1 81.5 452 SER A CA 1
ATOM 3752 C C . SER A 1 452 ? -14.57 18.562 29.859 1 81.5 452 SER A C 1
ATOM 3754 O O . SER A 1 452 ? -14.781 17.562 30.547 1 81.5 452 SER A O 1
ATOM 3756 N N . SER A 1 453 ? -15.516 19.328 29.516 1 77 453 SER A N 1
ATOM 3757 C CA . SER A 1 453 ? -16.859 19.125 30.031 1 77 453 SER A CA 1
ATOM 3758 C C . SER A 1 453 ? -17.469 17.828 29.516 1 77 453 SER A C 1
ATOM 3760 O O . SER A 1 453 ? -18.031 17.047 30.281 1 77 453 SER A O 1
ATOM 3762 N N . ASP A 1 454 ? -17.312 17.562 28.344 1 75.12 454 ASP A N 1
ATOM 3763 C CA . ASP A 1 454 ? -17.844 16.359 27.719 1 75.12 454 ASP A CA 1
ATOM 3764 C C . ASP A 1 454 ? -17.109 15.117 28.203 1 75.12 454 ASP A C 1
ATOM 3766 O O . ASP A 1 454 ? -17.719 14.062 28.391 1 75.12 454 ASP A O 1
ATOM 3770 N N . GLU A 1 455 ? -15.859 15.242 28.391 1 77.19 455 GLU A N 1
ATOM 3771 C CA . GLU A 1 455 ? -15.039 14.102 28.781 1 77.19 455 GLU A CA 1
ATOM 3772 C C . GLU A 1 455 ? -15.312 13.695 30.234 1 77.19 455 GLU A C 1
ATOM 3774 O O . GLU A 1 455 ? -15.305 12.508 30.562 1 77.19 455 GLU A O 1
ATOM 3779 N N . LEU A 1 456 ? -15.531 14.625 31.016 1 74.19 456 LEU A N 1
ATOM 3780 C CA . LEU A 1 456 ? -15.852 14.336 32.406 1 74.19 456 LEU A CA 1
ATOM 3781 C C . LEU A 1 456 ? -17.188 13.617 32.531 1 74.19 456 LEU A C 1
ATOM 3783 O O . LEU A 1 456 ? -17.359 12.742 33.406 1 74.19 456 LEU A O 1
ATOM 3787 N N . LYS A 1 457 ? -18.016 13.984 31.703 1 74.25 457 LYS A N 1
ATOM 3788 C CA . LYS A 1 457 ? -19.312 13.312 31.688 1 74.25 457 LYS A CA 1
ATOM 3789 C C . LYS A 1 457 ? -19.156 11.836 31.328 1 74.25 457 LYS A C 1
ATOM 3791 O O . LYS A 1 457 ? -19.938 11 31.781 1 74.25 457 LYS A O 1
ATOM 3796 N N . ARG A 1 458 ? -18.125 11.594 30.594 1 71.88 458 ARG A N 1
ATOM 3797 C CA . ARG A 1 458 ? -17.906 10.219 30.156 1 71.88 458 ARG A CA 1
ATOM 3798 C C . ARG A 1 458 ? -17.031 9.461 31.141 1 71.88 458 ARG A C 1
ATOM 3800 O O . ARG A 1 458 ? -16.812 8.258 31 1 71.88 458 ARG A O 1
ATOM 3807 N N . GLY A 1 459 ? -16.609 10.141 32.156 1 69.69 459 GLY A N 1
ATOM 3808 C CA . GLY A 1 459 ? -15.812 9.5 33.188 1 69.69 459 GLY A CA 1
ATOM 3809 C C . GLY A 1 459 ? -14.336 9.445 32.844 1 69.69 459 GLY A C 1
ATOM 3810 O O . GLY A 1 459 ? -13.641 8.5 33.219 1 69.69 459 GLY A O 1
ATOM 3811 N N . ASP A 1 460 ? -13.906 10.445 32.156 1 79.44 460 ASP A N 1
ATOM 3812 C CA . ASP A 1 460 ? -12.508 10.477 31.75 1 79.44 460 ASP A CA 1
ATOM 3813 C C . ASP A 1 460 ? -11.633 11.086 32.844 1 79.44 460 ASP A C 1
ATOM 3815 O O . ASP A 1 460 ? -12.141 11.602 33.844 1 79.44 460 ASP A O 1
ATOM 3819 N N . ASN A 1 461 ? -10.344 11 32.656 1 83.06 461 ASN A N 1
ATOM 3820 C CA . ASN A 1 461 ? -9.359 11.555 33.594 1 83.06 461 ASN A CA 1
ATOM 3821 C C . ASN A 1 461 ? -9.461 13.078 33.688 1 83.06 461 ASN A C 1
ATOM 3823 O O . ASN A 1 461 ? -9.867 13.727 32.719 1 83.06 461 ASN A O 1
ATOM 3827 N N . PRO A 1 462 ? -9.141 13.562 34.844 1 88.69 462 PRO A N 1
ATOM 3828 C CA . PRO A 1 462 ? -9.023 15.016 34.938 1 88.69 462 PRO A CA 1
ATOM 3829 C C . PRO A 1 462 ? -8.031 15.602 33.938 1 88.69 462 PRO A C 1
ATOM 3831 O O . PRO A 1 462 ? -6.992 14.992 33.656 1 88.69 462 PRO A O 1
ATOM 3834 N N . LYS A 1 463 ? -8.406 16.75 33.406 1 93.75 463 LYS A N 1
ATOM 3835 C CA . LYS A 1 463 ? -7.543 17.469 32.469 1 93.75 463 LYS A CA 1
ATOM 3836 C C . LYS A 1 463 ? -6.875 18.656 33.156 1 93.75 463 LYS A C 1
ATOM 3838 O O . LYS A 1 463 ? -6.871 18.766 34.375 1 93.75 463 LYS A O 1
ATOM 3843 N N . SER A 1 464 ? -6.262 19.5 32.375 1 95.25 464 SER A N 1
ATOM 3844 C CA . SER A 1 464 ? -5.5 20.625 32.906 1 95.25 464 SER A CA 1
ATOM 3845 C C . SER A 1 464 ? -6.375 21.5 33.812 1 95.25 464 SER A C 1
ATOM 3847 O O . SER A 1 464 ? -5.934 21.953 34.875 1 95.25 464 SER A O 1
ATOM 3849 N N . ILE A 1 465 ? -7.656 21.703 33.438 1 94.75 465 ILE A N 1
ATOM 3850 C CA . ILE A 1 465 ? -8.578 22.547 34.188 1 94.75 465 ILE A CA 1
ATOM 3851 C C . ILE A 1 465 ? -8.828 21.953 35.594 1 94.75 465 ILE A C 1
ATOM 3853 O O . ILE A 1 465 ? -8.672 22.641 36.594 1 94.75 465 ILE A O 1
ATOM 3857 N N . GLN A 1 466 ? -9.172 20.672 35.594 1 93.19 466 GLN A N 1
ATOM 3858 C CA . GLN A 1 466 ? -9.469 20 36.875 1 93.19 466 GLN A CA 1
ATOM 3859 C C . GLN A 1 466 ? -8.219 19.875 37.719 1 93.19 466 GLN A C 1
ATOM 3861 O O . GLN A 1 466 ? -8.289 19.984 38.969 1 93.19 466 GLN A O 1
ATOM 3866 N N . CYS A 1 467 ? -7.125 19.594 37.094 1 95.06 467 CYS A N 1
ATOM 3867 C CA . CYS A 1 467 ? -5.879 19.5 37.812 1 95.06 467 CYS A CA 1
ATOM 3868 C C . CYS A 1 467 ? -5.535 20.812 38.5 1 95.06 467 CYS A C 1
ATOM 3870 O O . CYS A 1 467 ? -5.113 20.844 39.656 1 95.06 467 CYS A O 1
ATOM 3872 N N . TYR A 1 468 ? -5.727 21.906 37.75 1 95.88 468 TYR A N 1
ATOM 3873 C CA . TYR A 1 468 ? -5.449 23.219 38.312 1 95.88 468 TYR A CA 1
ATOM 3874 C C . TYR A 1 468 ? -6.402 23.547 39.438 1 95.88 468 TYR A C 1
ATOM 3876 O O . TYR A 1 468 ? -5.988 24.125 40.469 1 95.88 468 TYR A O 1
ATOM 3884 N N . ILE A 1 469 ? -7.672 23.234 39.312 1 95 469 ILE A N 1
ATOM 3885 C CA . ILE A 1 469 ? -8.664 23.438 40.375 1 95 469 ILE A CA 1
ATOM 3886 C C . ILE A 1 469 ? -8.266 22.641 41.625 1 95 469 ILE A C 1
ATOM 3888 O O . ILE A 1 469 ? -8.328 23.156 42.719 1 95 469 ILE A O 1
ATOM 3892 N N . TYR A 1 470 ? -7.871 21.469 41.312 1 93.25 470 TYR A N 1
ATOM 3893 C CA . TYR A 1 470 ? -7.48 20.578 42.406 1 93.25 470 TYR A CA 1
ATOM 3894 C C . TYR A 1 470 ? -6.289 21.141 43.156 1 93.25 470 TYR A C 1
ATOM 3896 O O . TYR A 1 470 ? -6.258 21.094 44.406 1 93.25 470 TYR A O 1
ATOM 3904 N N . GLU A 1 471 ? -5.371 21.609 42.469 1 94.25 471 GLU A N 1
ATOM 3905 C CA . GLU A 1 471 ? -4.121 22.094 43.031 1 94.25 471 GLU A CA 1
ATOM 3906 C C . GLU A 1 471 ? -4.316 23.438 43.75 1 94.25 471 GLU A C 1
ATOM 3908 O O . GLU A 1 471 ? -3.668 23.703 44.75 1 94.25 471 GLU A O 1
ATOM 3913 N N . THR A 1 472 ? -5.16 24.328 43.281 1 95.88 472 THR A N 1
ATOM 3914 C CA . THR A 1 472 ? -5.184 25.703 43.75 1 95.88 472 THR A CA 1
ATOM 3915 C C . THR A 1 472 ? -6.5 26.016 44.469 1 95.88 472 THR A C 1
ATOM 3917 O O . THR A 1 472 ? -6.598 27 45.219 1 95.88 472 THR A O 1
ATOM 3920 N N . GLY A 1 473 ? -7.555 25.312 44.219 1 95.25 473 GLY A N 1
ATOM 3921 C CA . GLY A 1 473 ? -8.852 25.531 44.844 1 95.25 473 GLY A CA 1
ATOM 3922 C C . GLY A 1 473 ? -9.648 26.625 44.156 1 95.25 473 GLY A C 1
ATOM 3923 O O . GLY A 1 473 ? -10.734 26.984 44.625 1 95.25 473 GLY A O 1
ATOM 3924 N N . VAL A 1 474 ? -9.266 27.031 43.031 1 96.12 474 VAL A N 1
ATOM 3925 C CA . VAL A 1 474 ? -9.93 28.141 42.375 1 96.12 474 VAL A CA 1
ATOM 3926 C C . VAL A 1 474 ? -11.188 27.641 41.656 1 96.12 474 VAL A C 1
ATOM 3928 O O . VAL A 1 474 ? -11.414 26.438 41.562 1 96.12 474 VAL A O 1
ATOM 3931 N N . SER A 1 475 ? -12.031 28.594 41.219 1 95.81 475 SER A N 1
ATOM 3932 C CA . SER A 1 475 ? -13.25 28.25 40.5 1 95.81 475 SER A CA 1
ATOM 3933 C C . SER A 1 475 ? -12.93 27.766 39.062 1 95.81 475 SER A C 1
ATOM 3935 O O . SER A 1 475 ? -11.828 28 38.562 1 95.81 475 SER A O 1
ATOM 3937 N N . GLU A 1 476 ? -13.844 27.141 38.438 1 93.69 476 GLU A N 1
ATOM 3938 C CA . GLU A 1 476 ? -13.695 26.656 37.094 1 93.69 476 GLU A CA 1
ATOM 3939 C C . GLU A 1 476 ? -13.398 27.812 36.125 1 93.69 476 GLU A C 1
ATOM 3941 O O . GLU A 1 476 ? -12.578 27.672 35.219 1 93.69 476 GLU A O 1
ATOM 3946 N N . LEU A 1 477 ? -14.109 28.859 36.312 1 95.25 477 LEU A N 1
ATOM 3947 C CA . LEU A 1 477 ? -13.914 30.031 35.469 1 95.25 477 LEU A CA 1
ATOM 3948 C C . LEU A 1 477 ? -12.484 30.531 35.531 1 95.25 477 LEU A C 1
ATOM 3950 O O . LEU A 1 477 ? -11.859 30.812 34.531 1 95.25 477 LEU A O 1
ATOM 3954 N N . LYS A 1 478 ? -11.961 30.672 36.719 1 96.5 478 LYS A N 1
ATOM 3955 C CA . LYS A 1 478 ? -10.594 31.141 36.906 1 96.5 478 LYS A CA 1
ATOM 3956 C C . LYS A 1 478 ? -9.578 30.156 36.375 1 96.5 478 LYS A C 1
ATOM 3958 O O . LYS A 1 478 ? -8.523 30.547 35.844 1 96.5 478 LYS A O 1
ATOM 3963 N N . ALA A 1 479 ? -9.898 28.906 36.531 1 96.12 479 ALA A N 1
ATOM 3964 C CA . ALA A 1 479 ? -9.023 27.875 36 1 96.12 479 ALA A CA 1
ATOM 3965 C C . ALA A 1 479 ? -8.953 27.953 34.469 1 96.12 479 ALA A C 1
ATOM 3967 O O . ALA A 1 479 ? -7.875 27.828 33.875 1 96.12 479 ALA A O 1
ATOM 3968 N N . ARG A 1 480 ? -10.055 28.156 33.844 1 96.06 480 ARG A N 1
ATOM 3969 C CA . ARG A 1 480 ? -10.109 28.297 32.375 1 96.06 480 ARG A CA 1
ATOM 3970 C C . ARG A 1 480 ? -9.336 29.531 31.922 1 96.06 480 ARG A C 1
ATOM 3972 O O . ARG A 1 480 ? -8.625 29.484 30.922 1 96.06 480 ARG A O 1
ATOM 3979 N N . GLU A 1 481 ? -9.492 30.594 32.656 1 96.44 481 GLU A N 1
ATOM 3980 C CA . GLU A 1 481 ? -8.742 31.812 32.375 1 96.44 481 GLU A CA 1
ATOM 3981 C C . GLU A 1 481 ? -7.242 31.578 32.469 1 96.44 481 GLU A C 1
ATOM 3983 O O . GLU A 1 481 ? -6.473 32.094 31.656 1 96.44 481 GLU A O 1
ATOM 3988 N N . HIS A 1 482 ? -6.914 30.828 33.469 1 96.88 482 HIS A N 1
ATOM 3989 C CA . HIS A 1 482 ? -5.5 30.516 33.656 1 96.88 482 HIS A CA 1
ATOM 3990 C C . HIS A 1 482 ? -4.957 29.719 32.469 1 96.88 482 HIS A C 1
ATOM 3992 O O . HIS A 1 482 ? -3.854 29.984 31.984 1 96.88 482 HIS A O 1
ATOM 3998 N N . ILE A 1 483 ? -5.715 28.719 32.062 1 96.81 483 ILE A N 1
ATOM 3999 C CA . ILE A 1 483 ? -5.293 27.906 30.922 1 96.81 483 ILE A CA 1
ATOM 4000 C C . ILE A 1 483 ? -5.211 28.766 29.656 1 96.81 483 ILE A C 1
ATOM 4002 O O . ILE A 1 483 ? -4.289 28.625 28.859 1 96.81 483 ILE A O 1
ATOM 4006 N N . GLN A 1 484 ? -6.141 29.672 29.453 1 96.25 484 GLN A N 1
ATOM 4007 C CA . GLN A 1 484 ? -6.09 30.625 28.344 1 96.25 484 GLN A CA 1
ATOM 4008 C C . GLN A 1 484 ? -4.836 31.484 28.406 1 96.25 484 GLN A C 1
ATOM 4010 O O . GLN A 1 484 ? -4.215 31.766 27.391 1 96.25 484 GLN A O 1
ATOM 4015 N N . TYR A 1 485 ? -4.57 31.859 29.609 1 96.56 485 TYR A N 1
ATOM 4016 C CA . TYR A 1 485 ? -3.359 32.656 29.844 1 96.56 485 TYR A CA 1
ATOM 4017 C C . TYR A 1 485 ? -2.117 31.859 29.422 1 96.56 485 TYR A C 1
ATOM 4019 O O . TYR A 1 485 ? -1.22 32.406 28.781 1 96.56 485 TYR A O 1
ATOM 4027 N N . LEU A 1 486 ? -2.066 30.594 29.75 1 97.25 486 LEU A N 1
ATOM 4028 C CA . LEU A 1 486 ? -0.93 29.75 29.406 1 97.25 486 LEU A CA 1
ATOM 4029 C C . LEU A 1 486 ? -0.794 29.609 27.891 1 97.25 486 LEU A C 1
ATOM 4031 O O . LEU A 1 486 ? 0.319 29.516 27.359 1 97.25 486 LEU A O 1
ATOM 4035 N N . ILE A 1 487 ? -1.903 29.562 27.172 1 97.69 487 ILE A N 1
ATOM 4036 C CA . ILE A 1 487 ? -1.88 29.516 25.719 1 97.69 487 ILE A CA 1
ATOM 4037 C C . ILE A 1 487 ? -1.179 30.766 25.172 1 97.69 487 ILE A C 1
ATOM 4039 O O . ILE A 1 487 ? -0.29 30.672 24.328 1 97.69 487 ILE A O 1
ATOM 4043 N N . GLY A 1 488 ? -1.56 31.938 25.688 1 96.88 488 GLY A N 1
ATOM 4044 C CA . GLY A 1 488 ? -0.933 33.188 25.281 1 96.88 488 GLY A CA 1
ATOM 4045 C C . GLY A 1 488 ? 0.562 33.219 25.531 1 96.88 488 GLY A C 1
ATOM 4046 O O . GLY A 1 488 ? 1.336 33.656 24.672 1 96.88 488 GLY A O 1
ATOM 4047 N N . GLU A 1 489 ? 0.927 32.719 26.688 1 97.38 489 GLU A N 1
ATOM 4048 C CA . GLU A 1 489 ? 2.342 32.688 27.047 1 97.38 489 GLU A CA 1
ATOM 4049 C C . GLU A 1 489 ? 3.125 31.766 26.125 1 97.38 489 GLU A C 1
ATOM 4051 O O . GLU A 1 489 ? 4.266 32.062 25.766 1 97.38 489 GLU A O 1
ATOM 4056 N N . THR A 1 490 ? 2.502 30.672 25.812 1 98.12 490 THR A N 1
ATOM 4057 C CA . THR A 1 490 ? 3.16 29.703 24.953 1 98.12 490 THR A CA 1
ATOM 4058 C C . THR A 1 490 ? 3.312 30.25 23.531 1 98.12 490 THR A C 1
ATOM 4060 O O . THR A 1 490 ? 4.316 30 22.859 1 98.12 490 THR A O 1
ATOM 4063 N N . TRP A 1 491 ? 2.355 31.016 23.031 1 97.88 491 TRP A N 1
ATOM 4064 C CA . TRP A 1 491 ? 2.443 31.641 21.719 1 97.88 491 TRP A CA 1
ATOM 4065 C C . TRP A 1 491 ? 3.631 32.594 21.656 1 97.88 491 TRP A C 1
ATOM 4067 O O . TRP A 1 491 ? 4.285 32.719 20.625 1 97.88 491 TRP A O 1
ATOM 4077 N N . LYS A 1 492 ? 3.9 33.344 22.75 1 97.06 492 LYS A N 1
ATOM 4078 C CA . LYS A 1 492 ? 5.059 34.219 22.797 1 97.06 492 LYS A CA 1
ATOM 4079 C C . LYS A 1 492 ? 6.348 33.469 22.484 1 97.06 492 LYS A C 1
ATOM 4081 O O . LYS A 1 492 ? 7.227 33.969 21.797 1 97.06 492 LYS A O 1
ATOM 4086 N N . LYS A 1 493 ? 6.414 32.25 23.016 1 96.69 493 LYS A N 1
ATOM 4087 C CA . LYS A 1 493 ? 7.59 31.422 22.812 1 96.69 493 LYS A CA 1
ATOM 4088 C C . LYS A 1 493 ? 7.68 30.953 21.359 1 96.69 493 LYS A C 1
ATOM 4090 O O . LYS A 1 493 ? 8.758 30.938 20.766 1 96.69 493 LYS A O 1
ATOM 4095 N N . ILE A 1 494 ? 6.547 30.547 20.797 1 96.62 494 ILE A N 1
ATOM 4096 C CA . ILE A 1 494 ? 6.52 30.125 19.406 1 96.62 494 ILE A CA 1
ATOM 4097 C C . ILE A 1 494 ? 6.969 31.266 18.5 1 96.62 494 ILE A C 1
ATOM 4099 O O . ILE A 1 494 ? 7.723 31.047 17.547 1 96.62 494 ILE A O 1
ATOM 4103 N N . ASN A 1 495 ? 6.48 32.469 18.812 1 95.69 495 ASN A N 1
ATOM 4104 C CA . ASN A 1 495 ? 6.844 33.656 18.016 1 95.69 495 ASN A CA 1
ATOM 4105 C C . ASN A 1 495 ? 8.352 33.875 17.984 1 95.69 495 ASN A C 1
ATOM 4107 O O . ASN A 1 495 ? 8.922 34.188 16.953 1 95.69 495 ASN A O 1
ATOM 4111 N N . LYS A 1 496 ? 8.914 33.688 19.109 1 92.94 496 LYS A N 1
ATOM 4112 C CA . LYS A 1 496 ? 10.367 33.812 19.188 1 92.94 496 LYS A CA 1
ATOM 4113 C C . LYS A 1 496 ? 11.078 32.75 18.375 1 92.94 496 LYS A C 1
ATOM 4115 O O . LYS A 1 496 ? 12.055 33.031 17.672 1 92.94 496 LYS A O 1
ATOM 4120 N N . GLU A 1 497 ? 10.547 31.531 18.484 1 89.88 497 GLU A N 1
ATOM 4121 C CA . GLU A 1 497 ? 11.141 30.406 17.781 1 89.88 497 GLU A CA 1
ATOM 4122 C C . GLU A 1 497 ? 11.039 30.578 16.266 1 89.88 497 GLU A C 1
ATOM 4124 O O . GLU A 1 497 ? 11.922 30.141 15.531 1 89.88 497 GLU A O 1
ATOM 4129 N N . ARG A 1 498 ? 10.086 31.172 15.766 1 90.81 498 ARG A N 1
ATOM 4130 C CA . ARG A 1 498 ? 9.844 31.359 14.344 1 90.81 498 ARG A CA 1
ATOM 4131 C C . ARG A 1 498 ? 10.852 32.312 13.734 1 90.81 498 ARG A C 1
ATOM 4133 O O . ARG A 1 498 ? 11.109 32.281 12.531 1 90.81 498 ARG A O 1
ATOM 4140 N N . GLU A 1 499 ? 11.438 33.188 14.578 1 84.38 499 GLU A N 1
ATOM 4141 C CA . GLU A 1 499 ? 12.414 34.156 14.125 1 84.38 499 GLU A CA 1
ATOM 4142 C C . GLU A 1 499 ? 13.828 33.625 14.188 1 84.38 499 GLU A C 1
ATOM 4144 O O . GLU A 1 499 ? 14.758 34.188 13.617 1 84.38 499 GLU A O 1
ATOM 4149 N N . TYR A 1 500 ? 13.891 32.438 14.742 1 76.12 500 TYR A N 1
ATOM 4150 C CA . TYR A 1 500 ? 15.219 31.906 15 1 76.12 500 TYR A CA 1
ATOM 4151 C C . TYR A 1 500 ? 15.906 31.5 13.703 1 76.12 500 TYR A C 1
ATOM 4153 O O . TYR A 1 500 ? 15.484 30.562 13.031 1 76.12 500 TYR A O 1
ATOM 4161 N N . ILE A 1 501 ? 16.969 32.062 13.398 1 75.5 501 ILE A N 1
ATOM 4162 C CA . ILE A 1 501 ? 17.656 31.938 12.125 1 75.5 501 ILE A CA 1
ATOM 4163 C C . ILE A 1 501 ? 18.453 30.641 12.102 1 75.5 501 ILE A C 1
ATOM 4165 O O . ILE A 1 501 ? 18.578 30 11.055 1 75.5 501 ILE A O 1
ATOM 4169 N N . ASP A 1 502 ? 18.938 30.125 13.234 1 81.94 502 ASP A N 1
ATOM 4170 C CA . ASP A 1 502 ? 19.844 28.969 13.258 1 81.94 502 ASP A CA 1
ATOM 4171 C C . ASP A 1 502 ? 19.078 27.688 13.578 1 81.94 502 ASP A C 1
ATOM 4173 O O . ASP A 1 502 ? 19.625 26.766 14.18 1 81.94 502 ASP A O 1
ATOM 4177 N N . SER A 1 503 ? 17.891 27.703 13.211 1 88.25 503 SER A N 1
ATOM 4178 C CA . SER A 1 503 ? 17.109 26.484 13.43 1 88.25 503 SER A CA 1
ATOM 4179 C C . SER A 1 503 ? 17.562 25.359 12.508 1 88.25 503 SER A C 1
ATOM 4181 O O . SER A 1 503 ? 17.844 25.594 11.328 1 88.25 503 SER A O 1
ATOM 4183 N N . PRO A 1 504 ? 17.688 24.156 13.039 1 92.12 504 PRO A N 1
ATOM 4184 C CA . PRO A 1 504 ? 18.031 23.031 12.172 1 92.12 504 PRO A CA 1
ATOM 4185 C C . PRO A 1 504 ? 16.891 22.609 11.258 1 9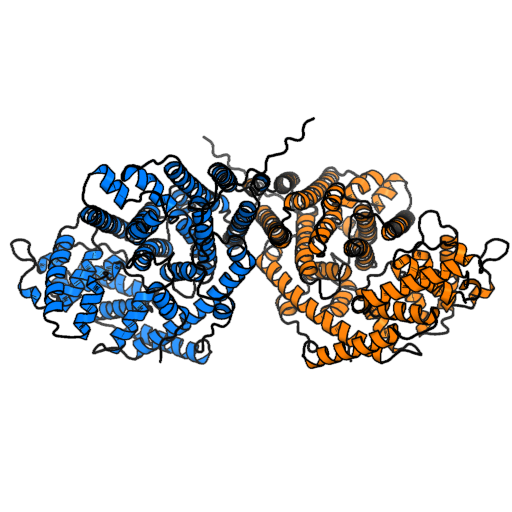2.12 504 PRO A C 1
ATOM 4187 O O . PRO A 1 504 ? 17.078 21.797 10.344 1 92.12 504 PRO A O 1
ATOM 4190 N N . PHE A 1 505 ? 15.742 23.188 11.438 1 94 505 PHE A N 1
ATOM 4191 C CA . PHE A 1 505 ? 14.562 22.781 10.688 1 94 505 PHE A CA 1
ATOM 4192 C C . PHE A 1 505 ? 14.25 23.781 9.57 1 94 505 PHE A C 1
ATOM 4194 O O . PHE A 1 505 ? 14.609 24.953 9.664 1 94 505 PHE A O 1
ATOM 4201 N N . SER A 1 506 ? 13.664 23.266 8.531 1 93 506 SER A N 1
ATOM 4202 C CA . SER A 1 506 ? 13.234 24.094 7.418 1 93 506 SER A CA 1
ATOM 4203 C C . SER A 1 506 ? 12.133 25.062 7.844 1 93 506 SER A C 1
ATOM 4205 O O . SER A 1 506 ? 11.422 24.812 8.82 1 93 506 SER A O 1
ATOM 4207 N N . LYS A 1 507 ? 11.922 26.125 7.105 1 91.5 507 LYS A N 1
ATOM 4208 C CA . LYS A 1 507 ? 10.852 27.078 7.359 1 91.5 507 LYS A CA 1
ATOM 4209 C C . LYS A 1 507 ? 9.484 26.422 7.18 1 91.5 507 LYS A C 1
ATOM 4211 O O . LYS A 1 507 ? 8.523 26.781 7.875 1 91.5 507 LYS A O 1
ATOM 4216 N N . ILE A 1 508 ? 9.414 25.484 6.312 1 93.62 508 ILE A N 1
ATOM 4217 C CA . ILE A 1 508 ? 8.164 24.766 6.078 1 93.62 508 ILE A CA 1
ATOM 4218 C C . ILE A 1 508 ? 7.762 24 7.336 1 93.62 508 ILE A C 1
ATOM 4220 O O . ILE A 1 508 ? 6.602 24.047 7.754 1 93.62 508 ILE A O 1
ATOM 4224 N N . PHE A 1 509 ? 8.758 23.406 7.941 1 96.31 509 PHE A N 1
ATOM 4225 C CA . PHE A 1 509 ? 8.453 22.625 9.133 1 96.31 509 PHE A CA 1
ATOM 4226 C C . PHE A 1 509 ? 8.016 23.531 10.281 1 96.31 509 PHE A C 1
ATOM 4228 O O . PHE A 1 509 ? 7.074 23.219 11.008 1 96.31 509 PHE A O 1
ATOM 4235 N N . ILE A 1 510 ? 8.664 24.562 10.43 1 95.56 510 ILE A N 1
ATOM 4236 C CA . ILE A 1 510 ? 8.328 25.516 11.484 1 95.56 510 ILE A CA 1
ATOM 4237 C C . ILE A 1 510 ? 6.906 26.031 11.273 1 95.56 510 ILE A C 1
ATOM 4239 O O . ILE A 1 510 ? 6.137 26.156 12.234 1 95.56 510 ILE A O 1
ATOM 4243 N N . GLU A 1 511 ? 6.562 26.281 10.078 1 95.38 511 GLU A N 1
ATOM 4244 C CA . GLU A 1 511 ? 5.211 26.734 9.758 1 95.38 511 GLU A CA 1
ATOM 4245 C C . GLU A 1 511 ? 4.184 25.641 10.055 1 95.38 511 GLU A C 1
ATOM 4247 O O . GLU A 1 511 ? 3.102 25.938 10.57 1 95.38 511 GLU A O 1
ATOM 4252 N N . VAL A 1 512 ? 4.52 24.453 9.734 1 97.69 512 VAL A N 1
ATOM 4253 C CA . VAL A 1 512 ? 3.635 23.312 9.977 1 97.69 512 VAL A CA 1
ATOM 4254 C C . VAL A 1 512 ? 3.373 23.188 11.477 1 97.69 512 VAL A C 1
ATOM 4256 O O . VAL A 1 512 ? 2.227 23.016 11.898 1 97.69 512 VAL A O 1
ATOM 4259 N N . ALA A 1 513 ? 4.441 23.234 12.227 1 97.88 513 ALA A N 1
ATOM 4260 C CA . ALA A 1 513 ? 4.309 23.141 13.672 1 97.88 513 ALA A CA 1
ATOM 4261 C C . ALA A 1 513 ? 3.445 24.281 14.219 1 97.88 513 ALA A C 1
ATOM 4263 O O . ALA A 1 513 ? 2.604 24.062 15.094 1 97.88 513 ALA A O 1
ATOM 4264 N N . THR A 1 514 ? 3.633 25.453 13.688 1 97.56 514 THR A N 1
ATOM 4265 C CA . THR A 1 514 ? 2.844 26.609 14.094 1 97.56 514 THR A CA 1
ATOM 4266 C C . THR A 1 514 ? 1.381 26.438 13.695 1 97.56 514 THR A C 1
ATOM 4268 O O . THR A 1 514 ? 0.478 26.75 14.477 1 97.56 514 THR A O 1
ATOM 4271 N N . ASN A 1 515 ? 1.202 25.906 12.539 1 98.25 515 ASN A N 1
ATOM 4272 C CA . ASN A 1 515 ? -0.15 25.688 12.039 1 98.25 515 ASN A CA 1
ATOM 4273 C C . ASN A 1 515 ? -0.894 24.641 12.852 1 98.25 515 ASN A C 1
ATOM 4275 O O . ASN A 1 515 ? -2.121 24.688 12.961 1 98.25 515 ASN A O 1
ATOM 4279 N N . LEU A 1 516 ? -0.119 23.719 13.383 1 98.75 516 LEU A N 1
ATOM 4280 C CA . LEU A 1 516 ? -0.782 22.734 14.25 1 98.75 516 LEU A CA 1
ATOM 4281 C C . LEU A 1 516 ? -1.426 23.422 15.445 1 98.75 516 LEU A C 1
ATOM 4283 O O . LEU A 1 516 ? -2.549 23.094 15.828 1 98.75 516 LEU A O 1
ATOM 4287 N N . ALA A 1 517 ? -0.743 24.375 15.984 1 98.38 517 ALA A N 1
ATOM 4288 C CA . ALA A 1 517 ? -1.286 25.172 17.078 1 98.38 517 ALA A CA 1
ATOM 4289 C C . ALA A 1 517 ? -2.506 25.969 16.641 1 98.38 517 ALA A C 1
ATOM 4291 O O . ALA A 1 517 ? -3.514 26.016 17.344 1 98.38 517 ALA A O 1
ATOM 4292 N N . ARG A 1 518 ? -2.412 26.531 15.492 1 98.25 518 ARG A N 1
ATOM 4293 C CA . ARG A 1 518 ? -3.525 27.312 14.945 1 98.25 518 ARG A CA 1
ATOM 4294 C C . ARG A 1 518 ? -4.746 26.422 14.719 1 98.25 518 ARG A C 1
ATOM 4296 O O . ARG A 1 518 ? -5.871 26.812 15.031 1 98.25 518 ARG A O 1
ATOM 4303 N N . MET A 1 519 ? -4.469 25.266 14.188 1 98.25 519 MET A N 1
ATOM 4304 C CA . MET A 1 519 ? -5.551 24.328 13.891 1 98.25 519 MET A CA 1
ATOM 4305 C C . MET A 1 519 ? -6.207 23.844 15.172 1 98.25 519 MET A C 1
ATOM 4307 O O . MET A 1 519 ? -7.418 23.609 15.211 1 98.25 519 MET A O 1
ATOM 4311 N N . ALA A 1 520 ? -5.398 23.656 16.172 1 97.81 520 ALA A N 1
ATOM 4312 C CA . ALA A 1 520 ? -5.941 23.234 17.469 1 97.81 520 ALA A CA 1
ATOM 4313 C C . ALA A 1 520 ? -6.938 24.266 18 1 97.81 520 ALA A C 1
ATOM 4315 O O . ALA A 1 520 ? -8.016 23.891 18.484 1 97.81 520 ALA A O 1
ATOM 4316 N N . GLN A 1 521 ? -6.551 25.516 17.891 1 95.56 521 GLN A N 1
ATOM 4317 C CA . GLN A 1 521 ? -7.438 26.578 18.344 1 95.56 521 GLN A CA 1
ATOM 4318 C C . GLN A 1 521 ? -8.719 26.625 17.516 1 95.56 521 GLN A C 1
ATOM 4320 O O . GLN A 1 521 ? -9.805 26.828 18.062 1 95.56 521 GLN A O 1
ATOM 4325 N N . CYS A 1 522 ? -8.57 26.359 16.312 1 95.88 522 CYS A N 1
ATOM 4326 C CA . CYS A 1 522 ? -9.719 26.328 15.406 1 95.88 522 CYS A CA 1
ATOM 4327 C C . CYS A 1 522 ? -10.633 25.156 15.734 1 95.88 522 CYS A C 1
ATOM 4329 O O . CYS A 1 522 ? -11.844 25.344 15.875 1 95.88 522 CYS A O 1
ATOM 4331 N N . MET A 1 523 ? -10.086 24 15.953 1 95.69 523 MET A N 1
ATOM 4332 C CA . MET A 1 523 ? -10.844 22.766 16.125 1 95.69 523 MET A CA 1
ATOM 4333 C C . MET A 1 523 ? -11.617 22.781 17.438 1 95.69 523 MET A C 1
ATOM 4335 O O . MET A 1 523 ? -12.719 22.25 17.531 1 95.69 523 MET A O 1
ATOM 4339 N N . TYR A 1 524 ? -11.062 23.484 18.453 1 94.19 524 TYR A N 1
ATOM 4340 C CA . TYR A 1 524 ? -11.633 23.328 19.781 1 94.19 524 TYR A CA 1
ATOM 4341 C C . TYR A 1 524 ? -12.211 24.656 20.281 1 94.19 524 TYR A C 1
ATOM 4343 O O . TYR A 1 524 ? -12.578 24.781 21.453 1 94.19 524 TYR A O 1
ATOM 4351 N N . GLN A 1 525 ? -12.305 25.625 19.375 1 90.56 525 GLN A N 1
ATOM 4352 C CA . GLN A 1 525 ? -12.797 26.953 19.719 1 90.56 525 GLN A CA 1
ATOM 4353 C C . GLN A 1 525 ? -14.219 26.875 20.281 1 90.56 525 GLN A C 1
ATOM 4355 O O . GLN A 1 525 ? -14.562 27.609 21.219 1 90.56 525 GLN A O 1
ATOM 4360 N N . HIS A 1 526 ? -15.047 26.016 19.781 1 87.38 526 HIS A N 1
ATOM 4361 C CA . HIS A 1 526 ? -16.453 25.953 20.172 1 87.38 526 HIS A CA 1
ATOM 4362 C C . HIS A 1 526 ? -16.812 24.562 20.672 1 87.38 526 HIS A C 1
ATOM 4364 O O . HIS A 1 526 ? -17.906 24.062 20.391 1 87.38 526 HIS A O 1
ATOM 4370 N N . GLY A 1 527 ? -15.812 23.938 21.281 1 86.19 527 GLY A N 1
ATOM 4371 C CA . GLY A 1 527 ? -16.062 22.609 21.812 1 86.19 527 GLY A CA 1
ATOM 4372 C C . GLY A 1 527 ? -15.242 21.531 21.125 1 86.19 527 GLY A C 1
ATOM 4373 O O . GLY A 1 527 ? -14.195 21.812 20.531 1 86.19 527 GLY A O 1
ATOM 4374 N N . ASP A 1 528 ? -15.742 20.375 21.297 1 85.88 528 ASP A N 1
ATOM 4375 C CA . ASP A 1 528 ? -15.008 19.219 20.797 1 85.88 528 ASP A CA 1
ATOM 4376 C C . ASP A 1 528 ? -15.258 19.016 19.297 1 85.88 528 ASP A C 1
ATOM 4378 O O . ASP A 1 528 ? -15.961 18.094 18.906 1 85.88 528 ASP A O 1
ATOM 4382 N N . GLY A 1 529 ? -14.578 19.688 18.562 1 83.81 529 GLY A N 1
ATOM 4383 C CA . GLY A 1 529 ? -14.766 19.641 17.109 1 83.81 529 GLY A CA 1
ATOM 4384 C C . GLY A 1 529 ? -14.242 18.359 16.5 1 83.81 529 GLY A C 1
ATOM 4385 O O . GLY A 1 529 ? -14.609 18.016 15.367 1 83.81 529 GLY A O 1
ATOM 4386 N N . HIS A 1 530 ? -13.461 17.656 17.203 1 83.5 530 HIS A N 1
ATOM 4387 C CA . HIS A 1 530 ? -12.898 16.422 16.672 1 83.5 530 HIS A CA 1
ATOM 4388 C C . HIS A 1 530 ? -13.828 15.242 16.938 1 83.5 530 HIS A C 1
ATOM 4390 O O . HIS A 1 530 ? -14.055 14.414 16.047 1 83.5 530 HIS A O 1
ATOM 4396 N N . GLY A 1 531 ? -14.336 15.18 18.125 1 81 531 GLY A N 1
ATOM 4397 C CA . GLY A 1 531 ? -15.188 14.07 18.516 1 81 531 GLY A CA 1
ATOM 4398 C C . GLY A 1 531 ? -16.625 14.211 18.047 1 81 531 GLY A C 1
ATOM 4399 O O . GLY A 1 531 ? -17.312 13.211 17.828 1 81 531 GLY A O 1
ATOM 4400 N N . ILE A 1 532 ? -17.016 15.453 17.984 1 80.12 532 ILE A N 1
ATOM 4401 C CA . ILE A 1 532 ? -18.375 15.758 17.578 1 80.12 532 ILE A CA 1
ATOM 4402 C C . ILE A 1 532 ? -18.375 16.359 16.172 1 80.12 532 ILE A C 1
ATOM 4404 O O . ILE A 1 532 ? -17.891 17.469 15.977 1 80.12 532 ILE A O 1
ATOM 4408 N N . GLU A 1 533 ? -18.969 15.727 15.344 1 81.19 533 GLU A N 1
ATOM 4409 C CA . GLU A 1 533 ? -18.828 16.078 13.93 1 81.19 533 GLU A CA 1
ATOM 4410 C C . GLU A 1 533 ? -19.875 17.125 13.523 1 81.19 533 GLU A C 1
ATOM 4412 O O . GLU A 1 533 ? -19.734 17.781 12.484 1 81.19 533 GLU A O 1
ATOM 4417 N N . ASP A 1 534 ? -20.859 17.219 14.391 1 80.06 534 ASP A N 1
ATOM 4418 C CA . ASP A 1 534 ? -21.953 18.109 14.016 1 80.06 534 ASP A CA 1
ATOM 4419 C C . ASP A 1 534 ? -21.672 19.547 14.484 1 80.06 534 ASP A C 1
ATOM 4421 O O . ASP A 1 534 ? -20.766 19.781 15.273 1 80.06 534 ASP A O 1
ATOM 4425 N N . GLY A 1 535 ? -22.141 20.484 13.75 1 82.19 535 GLY A N 1
ATOM 4426 C CA . GLY A 1 535 ? -21.984 21.891 14.109 1 82.19 535 GLY A CA 1
ATOM 4427 C C . GLY A 1 535 ? -20.938 22.609 13.258 1 82.19 535 GLY A C 1
ATOM 4428 O O . GLY A 1 535 ? -20.984 22.531 12.031 1 82.19 535 GLY A O 1
ATOM 4429 N N . GLU A 1 536 ? -20.031 23.234 13.977 1 86.31 536 GLU A N 1
ATOM 4430 C CA . GLU A 1 536 ? -19.094 24.109 13.289 1 86.31 536 GLU A CA 1
ATOM 4431 C C . GLU A 1 536 ? -18.109 23.312 12.445 1 86.31 536 GLU A C 1
ATOM 4433 O O . GLU A 1 536 ? -17.703 23.75 11.367 1 86.31 536 GLU A O 1
ATOM 4438 N N . THR A 1 537 ? -17.734 22.219 12.977 1 89.75 537 THR A N 1
ATOM 4439 C CA . THR A 1 537 ? -16.797 21.391 12.234 1 89.75 537 THR A CA 1
ATOM 4440 C C . THR A 1 537 ? -17.391 20.938 10.906 1 89.75 537 THR A C 1
ATOM 4442 O O . THR A 1 537 ? -16.703 20.891 9.891 1 89.75 537 THR A O 1
ATOM 4445 N N . LYS A 1 538 ? -18.656 20.531 10.914 1 93.38 538 LYS A N 1
ATOM 4446 C CA . LYS A 1 538 ? -19.344 20.172 9.68 1 93.38 538 LYS A CA 1
ATOM 4447 C C . LYS A 1 538 ? -19.328 21.312 8.68 1 93.38 538 LYS A C 1
ATOM 4449 O O . LYS A 1 538 ? -19.109 21.109 7.484 1 93.38 538 LYS A O 1
ATOM 4454 N N . ASP A 1 539 ? -19.5 22.469 9.211 1 93.88 539 ASP A N 1
ATOM 4455 C CA . ASP A 1 539 ? -19.484 23.656 8.367 1 93.88 539 ASP A CA 1
ATOM 4456 C C . ASP A 1 539 ? -18.109 23.875 7.754 1 93.88 539 ASP A C 1
ATOM 4458 O O . ASP A 1 539 ? -17.984 24.281 6.598 1 93.88 539 ASP A O 1
ATOM 4462 N N . HIS A 1 540 ? -17.125 23.703 8.57 1 94.94 540 HIS A N 1
ATOM 4463 C CA . HIS A 1 540 ? -15.758 23.844 8.07 1 94.94 540 HIS A CA 1
ATOM 4464 C C . HIS A 1 540 ? -15.484 22.844 6.945 1 94.94 540 HIS A C 1
ATOM 4466 O O . HIS A 1 540 ? -14.891 23.203 5.922 1 94.94 540 HIS A O 1
ATOM 4472 N N . VAL A 1 541 ? -15.906 21.625 7.148 1 95.62 541 VAL A N 1
ATOM 4473 C CA . VAL A 1 541 ? -15.719 20.578 6.141 1 95.62 541 VAL A CA 1
ATOM 4474 C C . VAL A 1 541 ? -16.453 20.969 4.859 1 95.62 541 VAL A C 1
ATOM 4476 O O . VAL A 1 541 ? -15.883 20.891 3.766 1 95.62 541 VAL A O 1
ATOM 4479 N N . LEU A 1 542 ? -17.688 21.406 4.984 1 95.62 542 LEU A N 1
ATOM 4480 C CA . LEU A 1 542 ? -18.484 21.781 3.822 1 95.62 542 LEU A CA 1
ATOM 4481 C C . LEU A 1 542 ? -17.844 22.938 3.066 1 95.62 542 LEU A C 1
ATOM 4483 O O . LEU A 1 542 ? -17.75 22.906 1.837 1 95.62 542 LEU A O 1
ATOM 4487 N N . SER A 1 543 ? -17.344 23.859 3.822 1 96 543 SER A N 1
ATOM 4488 C CA . SER A 1 543 ? -16.828 25.078 3.217 1 96 543 SER A CA 1
ATOM 4489 C C . SER A 1 543 ? -15.469 24.828 2.553 1 96 543 SER A C 1
ATOM 4491 O O . SER A 1 543 ? -15.18 25.375 1.491 1 96 543 SER A O 1
ATOM 4493 N N . LEU A 1 544 ? -14.625 23.984 3.119 1 97.44 544 LEU A N 1
ATOM 4494 C CA . LEU A 1 544 ? -13.25 23.828 2.646 1 97.44 544 LEU A CA 1
ATOM 4495 C C . LEU A 1 544 ? -13.141 22.656 1.686 1 97.44 544 LEU A C 1
ATOM 4497 O O . LEU A 1 544 ? -12.297 22.656 0.785 1 97.44 544 LEU A O 1
ATOM 4501 N N . LEU A 1 545 ? -14.016 21.594 1.879 1 97.19 545 LEU A N 1
ATOM 4502 C CA . LEU A 1 545 ? -13.727 20.328 1.213 1 97.19 545 LEU A CA 1
ATOM 4503 C C . LEU A 1 545 ? -14.852 19.953 0.259 1 97.19 545 LEU A C 1
ATOM 4505 O O . LEU A 1 545 ? -14.672 19.109 -0.623 1 97.19 545 LEU A O 1
ATOM 4509 N N . VAL A 1 546 ? -16.016 20.578 0.358 1 96.38 546 VAL A N 1
ATOM 4510 C CA . VAL A 1 546 ? -17.156 20.047 -0.371 1 96.38 546 VAL A CA 1
ATOM 4511 C C . VAL A 1 546 ? -17.703 21.109 -1.328 1 96.38 546 VAL A C 1
ATOM 4513 O O . VAL A 1 546 ? -17.766 20.875 -2.539 1 96.38 546 VAL A O 1
ATOM 4516 N N . LYS A 1 547 ? -18.031 22.344 -0.802 1 96.12 547 LYS A N 1
ATOM 4517 C CA . LYS A 1 547 ? -18.672 23.391 -1.593 1 96.12 547 LYS A CA 1
ATOM 4518 C C . LYS A 1 547 ? -17.656 24.312 -2.227 1 96.12 547 LYS A C 1
ATOM 4520 O O . LYS A 1 547 ? -16.891 24.984 -1.521 1 96.12 547 LYS A O 1
ATOM 4525 N N . PRO A 1 548 ? -17.688 24.438 -3.502 1 96.31 548 PRO A N 1
ATOM 4526 C CA . PRO A 1 548 ? -16.797 25.422 -4.133 1 96.31 548 PRO A CA 1
ATOM 4527 C C . PRO A 1 548 ? -17.266 26.859 -3.93 1 96.31 548 PRO A C 1
ATOM 4529 O O . PRO A 1 548 ? -18.406 27.078 -3.521 1 96.31 548 PRO A O 1
ATOM 4532 N N . ILE A 1 549 ? -16.375 27.734 -4.129 1 96.75 549 ILE A N 1
ATOM 4533 C CA . ILE A 1 549 ? -16.75 29.156 -4.113 1 96.75 549 ILE A CA 1
ATOM 4534 C C . ILE A 1 549 ? -17.406 29.516 -5.441 1 96.75 549 ILE A C 1
ATOM 4536 O O . ILE A 1 549 ? -16.859 29.25 -6.512 1 96.75 549 ILE A O 1
ATOM 4540 N N . PRO A 1 550 ? -18.578 30.094 -5.391 1 93.38 550 PRO A N 1
ATOM 4541 C CA . PRO A 1 550 ? -19.219 30.531 -6.633 1 93.38 550 PRO A CA 1
ATOM 4542 C C . PRO A 1 550 ? -18.406 31.578 -7.379 1 93.38 550 PRO A C 1
ATOM 4544 O O . PRO A 1 550 ? -17.828 32.469 -6.754 1 93.38 550 PRO A O 1
ATOM 4547 N N . MET A 1 551 ? -18.453 31.516 -8.742 1 90.38 551 MET A N 1
ATOM 4548 C CA . MET A 1 551 ? -17.688 32.469 -9.555 1 90.38 551 MET A CA 1
ATOM 4549 C C . MET A 1 551 ? -18.531 33.688 -9.898 1 90.38 551 MET A C 1
ATOM 4551 O O . MET A 1 551 ? -19.734 33.562 -10.109 1 90.38 551 MET A O 1
ATOM 4555 N N . MET B 1 1 ? 40.25 9.086 21.234 1 23.09 1 MET B N 1
ATOM 4556 C CA . MET B 1 1 ? 39.469 7.887 20.969 1 23.09 1 MET B CA 1
ATOM 4557 C C . MET B 1 1 ? 39.25 7.703 19.469 1 23.09 1 MET B C 1
ATOM 4559 O O . MET B 1 1 ? 38.719 8.594 18.797 1 23.09 1 MET B O 1
ATOM 4563 N N . THR B 1 2 ? 40.031 6.898 18.75 1 26.19 2 THR B N 1
ATOM 4564 C CA . THR B 1 2 ? 40.375 6.957 17.328 1 26.19 2 THR B CA 1
ATOM 4565 C C . THR B 1 2 ? 39.219 6.457 16.469 1 26.19 2 THR B C 1
ATOM 4567 O O . THR B 1 2 ? 38.656 5.395 16.734 1 26.19 2 THR B O 1
ATOM 4570 N N . ASP B 1 3 ? 38.406 7.277 15.938 1 27.16 3 ASP B N 1
ATOM 4571 C CA . ASP B 1 3 ? 37.25 7.031 15.078 1 27.16 3 ASP B CA 1
ATOM 4572 C C . ASP B 1 3 ? 37.594 6.023 13.984 1 27.16 3 ASP B C 1
ATOM 4574 O O . ASP B 1 3 ? 38.5 6.242 13.188 1 27.16 3 ASP B O 1
ATOM 4578 N N . PRO B 1 4 ? 37.531 4.664 14.281 1 29.05 4 PRO B N 1
ATOM 4579 C CA . PRO B 1 4 ? 38.156 3.832 13.242 1 29.05 4 PRO B CA 1
ATOM 4580 C C . PRO B 1 4 ? 37.688 4.223 11.836 1 29.05 4 PRO B C 1
ATOM 4582 O O . PRO B 1 4 ? 36.5 4.422 11.602 1 29.05 4 PRO B O 1
ATOM 4585 N N . ILE B 1 5 ? 38.438 4.895 11.086 1 32.56 5 ILE B N 1
ATOM 4586 C CA . ILE B 1 5 ? 38.375 5.188 9.656 1 32.56 5 ILE B CA 1
ATOM 4587 C C . ILE B 1 5 ? 37.969 3.924 8.891 1 32.56 5 ILE B C 1
ATOM 4589 O O . ILE B 1 5 ? 38.781 2.982 8.797 1 32.56 5 ILE B O 1
ATOM 4593 N N . MET B 1 6 ? 36.75 3.357 9.195 1 34.69 6 MET B N 1
ATOM 4594 C CA . MET B 1 6 ? 36.375 2.191 8.391 1 34.69 6 MET B CA 1
ATOM 4595 C C . MET B 1 6 ? 36.844 2.365 6.949 1 34.69 6 MET B C 1
ATOM 4597 O O . MET B 1 6 ? 36.469 3.338 6.289 1 34.69 6 MET B O 1
ATOM 4601 N N . SER B 1 7 ? 37.969 2.055 6.715 1 35.34 7 SER B N 1
ATOM 4602 C CA . SER B 1 7 ? 38.594 1.965 5.398 1 35.34 7 SER B CA 1
ATOM 4603 C C . SER B 1 7 ? 37.594 1.468 4.352 1 35.34 7 SER B C 1
ATOM 4605 O O . SER B 1 7 ? 36.938 0.434 4.543 1 35.34 7 SER B O 1
ATOM 4607 N N . ASN B 1 8 ? 36.844 2.277 3.73 1 42.97 8 ASN B N 1
ATOM 4608 C CA . ASN B 1 8 ? 35.969 1.983 2.582 1 42.97 8 ASN B CA 1
ATOM 4609 C C . ASN B 1 8 ? 36.656 1.021 1.612 1 42.97 8 ASN B C 1
ATOM 4611 O O . ASN B 1 8 ? 37.406 1.448 0.72 1 42.97 8 ASN B O 1
ATOM 4615 N N . GLU B 1 9 ? 37.25 0.029 2.006 1 46.56 9 GLU B N 1
ATOM 4616 C CA . GLU B 1 9 ? 37.844 -0.915 1.052 1 46.56 9 GLU B CA 1
ATOM 4617 C C . GLU B 1 9 ? 36.875 -1.198 -0.093 1 46.56 9 GLU B C 1
ATOM 4619 O O . GLU B 1 9 ? 35.688 -1.417 0.135 1 46.56 9 GLU B O 1
ATOM 4624 N N . THR B 1 10 ? 37.156 -0.789 -1.283 1 63.44 10 THR B N 1
ATOM 4625 C CA . THR B 1 10 ? 36.469 -0.916 -2.553 1 63.44 10 THR B CA 1
ATOM 4626 C C . THR B 1 10 ? 36.031 -2.357 -2.785 1 63.44 10 THR B C 1
ATOM 4628 O O . THR B 1 10 ? 36.844 -3.25 -2.938 1 63.44 10 THR B O 1
ATOM 4631 N N . ILE B 1 11 ? 34.906 -2.846 -2.254 1 76.81 11 ILE B N 1
ATOM 4632 C CA . ILE B 1 11 ? 34.344 -4.176 -2.455 1 76.81 11 ILE B CA 1
ATOM 4633 C C . ILE B 1 11 ? 34.094 -4.418 -3.945 1 76.81 11 ILE B C 1
ATOM 4635 O O . ILE B 1 11 ? 33.438 -3.629 -4.609 1 76.81 11 ILE B O 1
ATOM 4639 N N . ILE B 1 12 ? 34.906 -5.309 -4.504 1 79.44 12 ILE B N 1
ATOM 4640 C CA . ILE B 1 12 ? 34.688 -5.703 -5.891 1 79.44 12 ILE B CA 1
ATOM 4641 C C . ILE B 1 12 ? 33.438 -6.598 -5.98 1 79.44 12 ILE B C 1
ATOM 4643 O O . ILE B 1 12 ? 33.406 -7.664 -5.363 1 79.44 12 ILE B O 1
ATOM 4647 N N . ARG B 1 13 ? 32.406 -6.117 -6.625 1 87.31 13 ARG B N 1
ATOM 4648 C CA . ARG B 1 13 ? 31.141 -6.863 -6.73 1 87.31 13 ARG B CA 1
ATOM 4649 C C . ARG B 1 13 ? 31 -7.484 -8.117 1 87.31 13 ARG B C 1
ATOM 4651 O O . ARG B 1 13 ? 31.375 -6.879 -9.117 1 87.31 13 ARG B O 1
ATOM 4658 N N . ARG B 1 14 ? 30.484 -8.672 -8.117 1 84.06 14 ARG B N 1
ATOM 4659 C CA . ARG B 1 14 ? 30.203 -9.367 -9.367 1 84.06 14 ARG B CA 1
ATOM 4660 C C . ARG B 1 14 ? 28.938 -8.836 -10.031 1 84.06 14 ARG B C 1
ATOM 4662 O O . ARG B 1 14 ? 28.094 -8.234 -9.367 1 84.06 14 ARG B O 1
ATOM 4669 N N . SER B 1 15 ? 28.953 -8.961 -11.422 1 82.81 15 SER B N 1
ATOM 4670 C CA . SER B 1 15 ? 27.766 -8.609 -12.203 1 82.81 15 SER B CA 1
ATOM 4671 C C . SER B 1 15 ? 27.438 -9.688 -13.234 1 82.81 15 SER B C 1
ATOM 4673 O O . SER B 1 15 ? 28.344 -10.258 -13.844 1 82.81 15 SER B O 1
ATOM 4675 N N . ALA B 1 16 ? 26.234 -10.07 -13.289 1 82.81 16 ALA B N 1
ATOM 4676 C CA . ALA B 1 16 ? 25.797 -11.039 -14.297 1 82.81 16 ALA B CA 1
ATOM 4677 C C . ALA B 1 16 ? 25.391 -10.344 -15.586 1 82.81 16 ALA B C 1
ATOM 4679 O O . ALA B 1 16 ? 25.172 -11 -16.609 1 82.81 16 ALA B O 1
ATOM 4680 N N . ASN B 1 17 ? 25.344 -9.109 -15.648 1 82.94 17 ASN B N 1
ATOM 4681 C CA . ASN B 1 17 ? 25.016 -8.297 -16.812 1 82.94 17 ASN B CA 1
ATOM 4682 C C . ASN B 1 17 ? 23.672 -8.695 -17.406 1 82.94 17 ASN B C 1
ATOM 4684 O O . ASN B 1 17 ? 23.562 -8.953 -18.609 1 82.94 17 ASN B O 1
ATOM 4688 N N . TYR B 1 18 ? 22.734 -8.789 -16.531 1 86.88 18 TYR B N 1
ATOM 4689 C CA . TYR B 1 18 ? 21.391 -9.094 -17.016 1 86.88 18 TYR B CA 1
ATOM 4690 C C . TYR B 1 18 ? 20.875 -7.977 -17.922 1 86.88 18 TYR B C 1
ATOM 4692 O O . TYR B 1 18 ? 21.125 -6.797 -17.672 1 86.88 18 TYR B O 1
ATOM 4700 N N . ARG B 1 19 ? 20.188 -8.328 -19 1 88.12 19 ARG B N 1
ATOM 4701 C CA . ARG B 1 19 ? 19.625 -7.344 -19.922 1 88.12 19 ARG B CA 1
ATOM 4702 C C . ARG B 1 19 ? 18.453 -6.602 -19.297 1 88.12 19 ARG B C 1
ATOM 4704 O O . ARG B 1 19 ? 17.719 -7.168 -18.484 1 88.12 19 ARG B O 1
ATOM 4711 N N . PRO B 1 20 ? 18.188 -5.418 -19.625 1 90.12 20 PRO B N 1
ATOM 4712 C CA . PRO B 1 20 ? 17.016 -4.684 -19.156 1 90.12 20 PRO B CA 1
ATOM 4713 C C . PRO B 1 20 ? 15.703 -5.316 -19.625 1 90.12 20 PRO B C 1
ATOM 4715 O O . PRO B 1 20 ? 15.695 -6.07 -20.609 1 90.12 20 PRO B O 1
ATOM 4718 N N . PRO B 1 21 ? 14.688 -5.012 -18.922 1 92.19 21 PRO B N 1
ATOM 4719 C CA . PRO B 1 21 ? 13.398 -5.559 -19.344 1 92.19 21 PRO B CA 1
ATOM 4720 C C . PRO B 1 21 ? 12.961 -5.051 -20.719 1 92.19 21 PRO B C 1
ATOM 4722 O O . PRO B 1 21 ? 13.195 -3.885 -21.047 1 92.19 21 PRO B O 1
ATOM 4725 N N . ILE B 1 22 ? 12.32 -5.867 -21.453 1 92.19 22 ILE B N 1
ATOM 4726 C CA . ILE B 1 22 ? 11.922 -5.484 -22.812 1 92.19 22 ILE B CA 1
ATOM 4727 C C . ILE B 1 22 ? 10.5 -4.934 -22.797 1 92.19 22 ILE B C 1
ATOM 4729 O O . ILE B 1 22 ? 10.008 -4.43 -23.812 1 92.19 22 ILE B O 1
ATOM 4733 N N . TRP B 1 23 ? 9.797 -5.07 -21.734 1 92.94 23 TRP B N 1
ATOM 4734 C CA . TRP B 1 23 ? 8.445 -4.539 -21.594 1 92.94 23 TRP B CA 1
ATOM 4735 C C . TRP B 1 23 ? 8.453 -3.27 -20.75 1 92.94 23 TRP B C 1
ATOM 4737 O O . TRP B 1 23 ? 8.672 -3.324 -19.531 1 92.94 23 TRP B O 1
ATOM 4747 N N . ASP B 1 24 ? 8.18 -2.213 -21.328 1 90.25 24 ASP B N 1
ATOM 4748 C CA . ASP B 1 24 ? 8.266 -0.921 -20.656 1 90.25 24 ASP B CA 1
ATOM 4749 C C . ASP B 1 24 ? 7.008 -0.648 -19.844 1 90.25 24 ASP B C 1
ATOM 4751 O O . ASP B 1 24 ? 5.934 -1.168 -20.141 1 90.25 24 ASP B O 1
ATOM 4755 N N . PHE B 1 25 ? 7.191 0.143 -18.812 1 93.56 25 PHE B N 1
ATOM 4756 C CA . PHE B 1 25 ? 6.102 0.519 -17.922 1 93.56 25 PHE B CA 1
ATOM 4757 C C . PHE B 1 25 ? 4.941 1.122 -18.703 1 93.56 25 PHE B C 1
ATOM 4759 O O . PHE B 1 25 ? 3.787 0.748 -18.5 1 93.56 25 PHE B O 1
ATOM 4766 N N . ASP B 1 26 ? 5.207 2.062 -19.5 1 94.38 26 ASP B N 1
ATOM 4767 C CA . ASP B 1 26 ? 4.172 2.773 -20.25 1 94.38 26 ASP B CA 1
ATOM 4768 C C . ASP B 1 26 ? 3.43 1.829 -21.188 1 94.38 26 ASP B C 1
ATOM 4770 O O . ASP B 1 26 ? 2.225 1.98 -21.406 1 94.38 26 ASP B O 1
ATOM 4774 N N . PHE B 1 27 ? 4.199 0.923 -21.719 1 95.69 27 PHE B N 1
ATOM 4775 C CA . PHE B 1 27 ? 3.572 -0.066 -22.594 1 95.69 27 PHE B CA 1
ATOM 4776 C C . PHE B 1 27 ? 2.525 -0.87 -21.828 1 95.69 27 PHE B C 1
ATOM 4778 O O . PHE B 1 27 ? 1.386 -1.001 -22.281 1 95.69 27 PHE B O 1
ATOM 4785 N N . VAL B 1 28 ? 2.91 -1.391 -20.688 1 96.38 28 VAL B N 1
ATOM 4786 C CA . VAL B 1 28 ? 2.012 -2.215 -19.891 1 96.38 28 VAL B CA 1
ATOM 4787 C C . VAL B 1 28 ? 0.79 -1.396 -19.469 1 96.38 28 VAL B C 1
ATOM 4789 O O . VAL B 1 28 ? -0.34 -1.888 -19.531 1 96.38 28 VAL B O 1
ATOM 4792 N N . GLN B 1 29 ? 0.983 -0.113 -19.078 1 96.31 29 GLN B N 1
ATOM 4793 C CA . GLN B 1 29 ? -0.104 0.75 -18.625 1 96.31 29 GLN B CA 1
ATOM 4794 C C . GLN B 1 29 ? -1.043 1.097 -19.781 1 96.31 29 GLN B C 1
ATOM 4796 O O . GLN B 1 29 ? -2.197 1.469 -19.562 1 96.31 29 GLN B O 1
ATOM 4801 N N . SER B 1 30 ? -0.626 0.957 -21 1 95.88 30 SER B N 1
ATOM 4802 C CA . SER B 1 30 ? -1.421 1.318 -22.172 1 95.88 30 SER B CA 1
ATOM 4803 C C . SER B 1 30 ? -2.287 0.152 -22.641 1 95.88 30 SER B C 1
ATOM 4805 O O . SER B 1 30 ? -3.17 0.323 -23.484 1 95.88 30 SER B O 1
ATOM 4807 N N . LEU B 1 31 ? -1.995 -1.037 -22.094 1 95.75 31 LEU B N 1
ATOM 4808 C CA . LEU B 1 31 ? -2.76 -2.209 -22.516 1 95.75 31 LEU B CA 1
ATOM 4809 C C . LEU B 1 31 ? -4.25 -2 -22.266 1 95.75 31 LEU B C 1
ATOM 4811 O O . LEU B 1 31 ? -4.648 -1.533 -21.203 1 95.75 31 LEU B O 1
ATOM 4815 N N . LYS B 1 32 ? -5.102 -2.25 -23.281 1 92.12 32 LYS B N 1
ATOM 4816 C CA . LYS B 1 32 ? -6.555 -2.121 -23.203 1 92.12 32 LYS B CA 1
ATOM 4817 C C . LYS B 1 32 ? -7.25 -3.246 -23.969 1 92.12 32 LYS B C 1
ATOM 4819 O O . LYS B 1 32 ? -6.672 -3.828 -24.891 1 92.12 32 LYS B O 1
ATOM 4824 N N . SER B 1 33 ? -8.375 -3.611 -23.5 1 91.88 33 SER B N 1
ATOM 4825 C CA . SER B 1 33 ? -9.164 -4.641 -24.172 1 91.88 33 SER B CA 1
ATOM 4826 C C . SER B 1 33 ? -10.461 -4.066 -24.75 1 91.88 33 SER B C 1
ATOM 4828 O O . SER B 1 33 ? -11.117 -3.252 -24.094 1 91.88 33 SER B O 1
ATOM 4830 N N . GLU B 1 34 ? -10.812 -4.438 -25.953 1 88.31 34 GLU B N 1
ATOM 4831 C CA . GLU B 1 34 ? -12.062 -4.02 -26.578 1 88.31 34 GLU B CA 1
ATOM 4832 C C . GLU B 1 34 ? -13.203 -4.973 -26.219 1 88.31 34 GLU B C 1
ATOM 4834 O O . GLU B 1 34 ? -14.352 -4.742 -26.609 1 88.31 34 GLU B O 1
ATOM 4839 N N . PHE B 1 35 ? -12.93 -5.965 -25.469 1 89.19 35 PHE B N 1
ATOM 4840 C CA . PHE B 1 35 ? -13.906 -7.027 -25.234 1 89.19 35 PHE B CA 1
ATOM 4841 C C . PHE B 1 35 ? -14.5 -6.922 -23.844 1 89.19 35 PHE B C 1
ATOM 4843 O O . PHE B 1 35 ? -15.078 -7.887 -23.328 1 89.19 35 PHE B O 1
ATOM 4850 N N . VAL B 1 36 ? -14.398 -5.852 -23.094 1 87.38 36 VAL B N 1
ATOM 4851 C CA . VAL B 1 36 ? -14.898 -5.684 -21.734 1 87.38 36 VAL B CA 1
ATOM 4852 C C . VAL B 1 36 ? -16.266 -4.988 -21.766 1 87.38 36 VAL B C 1
ATOM 4854 O O . VAL B 1 36 ? -16.922 -4.844 -20.734 1 87.38 36 VAL B O 1
ATOM 4857 N N . GLY B 1 37 ? -16.828 -4.719 -22.766 1 86.12 37 GLY B N 1
ATOM 4858 C CA . GLY B 1 37 ? -18.094 -3.994 -22.859 1 86.12 37 GLY B CA 1
ATOM 4859 C C . GLY B 1 37 ? -19.281 -4.812 -22.422 1 86.12 37 GLY B C 1
ATOM 4860 O O . GLY B 1 37 ? -19.219 -6.047 -22.391 1 86.12 37 GLY B O 1
ATOM 4861 N N . GLU B 1 38 ? -20.312 -4.262 -22.094 1 89.31 38 GLU B N 1
ATOM 4862 C CA . GLU B 1 38 ? -21.547 -4.887 -21.594 1 89.31 38 GLU B CA 1
ATOM 4863 C C . GLU B 1 38 ? -22.109 -5.863 -22.625 1 89.31 38 GLU B C 1
ATOM 4865 O O . GLU B 1 38 ? -22.656 -6.902 -22.25 1 89.31 38 GLU B O 1
ATOM 4870 N N . LEU B 1 39 ? -21.953 -5.59 -23.812 1 90.5 39 LEU B N 1
ATOM 4871 C CA . LEU B 1 39 ? -22.5 -6.445 -24.875 1 90.5 39 LEU B CA 1
ATOM 4872 C C . LEU B 1 39 ? -21.781 -7.789 -24.891 1 90.5 39 LEU B C 1
ATOM 4874 O O . LEU B 1 39 ? -22.422 -8.836 -25.062 1 90.5 39 LEU B O 1
ATOM 4878 N N . ASN B 1 40 ? -20.547 -7.809 -24.844 1 92.5 40 ASN B N 1
ATOM 4879 C CA . ASN B 1 40 ? -19.766 -9.039 -24.828 1 92.5 40 ASN B CA 1
ATOM 4880 C C . ASN B 1 40 ? -20.094 -9.883 -23.594 1 92.5 40 ASN B C 1
ATOM 4882 O O . ASN B 1 40 ? -20.172 -11.109 -23.688 1 92.5 40 ASN B O 1
ATOM 4886 N N . ILE B 1 41 ? -20.281 -9.219 -22.531 1 93.19 41 ILE B N 1
ATOM 4887 C CA . ILE B 1 41 ? -20.594 -9.914 -21.297 1 93.19 41 ILE B CA 1
ATOM 4888 C C . ILE B 1 41 ? -21.953 -10.594 -21.406 1 93.19 41 ILE B C 1
ATOM 4890 O O . ILE B 1 41 ? -22.109 -11.742 -20.984 1 93.19 41 ILE B O 1
ATOM 4894 N N . LYS B 1 42 ? -22.891 -9.883 -21.953 1 94.94 42 LYS B N 1
ATOM 4895 C CA . LYS B 1 42 ? -24.219 -10.461 -22.156 1 94.94 42 LYS B CA 1
ATOM 4896 C C . LYS B 1 42 ? -24.156 -11.664 -23.078 1 94.94 42 LYS B C 1
ATOM 4898 O O . LYS B 1 42 ? -24.828 -12.664 -22.859 1 94.94 42 LYS B O 1
ATOM 4903 N N . ARG B 1 43 ? -23.375 -11.562 -24.125 1 96.38 43 ARG B N 1
ATOM 4904 C CA . ARG B 1 43 ? -23.234 -12.672 -25.062 1 96.38 43 ARG B CA 1
ATOM 4905 C C . ARG B 1 43 ? -22.578 -13.875 -24.391 1 96.38 43 ARG B C 1
ATOM 4907 O O . ARG B 1 43 ? -23 -15.016 -24.594 1 96.38 43 ARG B O 1
ATOM 4914 N N . ILE B 1 44 ? -21.562 -13.68 -23.625 1 96.69 44 ILE B N 1
ATOM 4915 C CA . ILE B 1 44 ? -20.891 -14.742 -22.891 1 96.69 44 ILE B CA 1
ATOM 4916 C C . ILE B 1 44 ? -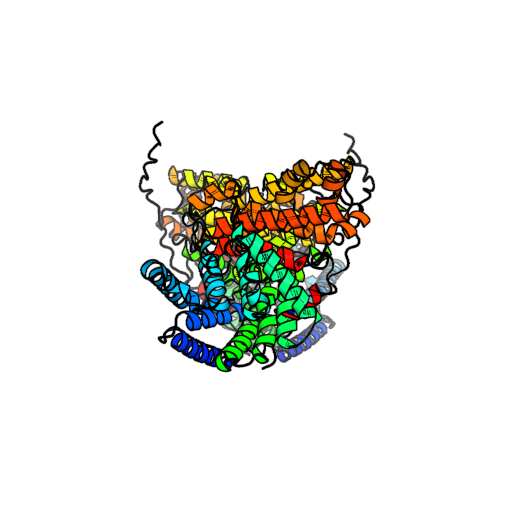21.891 -15.438 -21.969 1 96.69 44 ILE B C 1
ATOM 4918 O O . ILE B 1 44 ? -21.922 -16.672 -21.906 1 96.69 44 ILE B O 1
ATOM 4922 N N . ASP B 1 45 ? -22.703 -14.656 -21.344 1 96.81 45 ASP B N 1
ATOM 4923 C CA . ASP B 1 45 ? -23.672 -15.219 -20.406 1 96.81 45 ASP B CA 1
ATOM 4924 C C . ASP B 1 45 ? -24.688 -16.094 -21.141 1 96.81 45 ASP B C 1
ATOM 4926 O O . ASP B 1 45 ? -25.062 -17.156 -20.656 1 96.81 45 ASP B O 1
ATOM 4930 N N . LYS B 1 46 ? -25.062 -15.602 -22.234 1 97.44 46 LYS B N 1
ATOM 4931 C CA . LYS B 1 46 ? -26 -16.391 -23.031 1 97.44 46 LYS B CA 1
ATOM 4932 C C . LYS B 1 46 ? -25.359 -17.688 -23.5 1 97.44 46 LYS B C 1
ATOM 4934 O O . LYS B 1 46 ? -26 -18.75 -23.453 1 97.44 46 LYS B O 1
ATOM 4939 N N . LEU B 1 47 ? -24.172 -17.641 -23.969 1 97.94 47 LEU B N 1
ATOM 4940 C CA . LEU B 1 47 ? -23.453 -18.828 -24.438 1 97.94 47 LEU B CA 1
ATOM 4941 C C . LEU B 1 47 ? -23.234 -19.812 -23.297 1 97.94 47 LEU B C 1
ATOM 4943 O O . LEU B 1 47 ? -23.297 -21.031 -23.5 1 97.94 47 LEU B O 1
ATOM 4947 N N . LYS B 1 48 ? -22.906 -19.391 -22.141 1 97.56 48 LYS B N 1
ATOM 4948 C CA . LYS B 1 48 ? -22.75 -20.25 -20.969 1 97.56 48 LYS B CA 1
ATOM 4949 C C . LYS B 1 48 ? -24.016 -21.016 -20.672 1 97.56 48 LYS B C 1
ATOM 4951 O O . LYS B 1 48 ? -23.969 -22.203 -20.328 1 97.56 48 LYS B O 1
ATOM 4956 N N . GLU B 1 49 ? -25.156 -20.297 -20.812 1 96.75 49 GLU B N 1
ATOM 4957 C CA . GLU B 1 49 ? -26.438 -20.969 -20.609 1 96.75 49 GLU B CA 1
ATOM 4958 C C . GLU B 1 49 ? -26.641 -22.078 -21.641 1 96.75 49 GLU B C 1
ATOM 4960 O O . GLU B 1 49 ? -27.156 -23.141 -21.297 1 96.75 49 GLU B O 1
ATOM 4965 N N . ASP B 1 50 ? -26.297 -21.797 -22.781 1 96.25 50 ASP B N 1
ATOM 4966 C CA . ASP B 1 50 ? -26.406 -22.812 -23.844 1 96.25 50 ASP B CA 1
ATOM 4967 C C . ASP B 1 50 ? -25.562 -24.047 -23.516 1 96.25 50 ASP B C 1
ATOM 4969 O O . ASP B 1 50 ? -26 -25.172 -23.719 1 96.25 50 ASP B O 1
ATOM 4973 N N . VAL B 1 51 ? -24.359 -23.812 -23.109 1 96.12 51 VAL B N 1
ATOM 4974 C CA . VAL B 1 51 ? -23.453 -24.906 -22.797 1 96.12 51 VAL B CA 1
ATOM 4975 C C . VAL B 1 51 ? -23.984 -25.688 -21.594 1 96.12 51 VAL B C 1
ATOM 4977 O O . VAL B 1 51 ? -23.875 -26.906 -21.547 1 96.12 51 VAL B O 1
ATOM 4980 N N . LYS B 1 52 ? -24.516 -24.984 -20.578 1 95.44 52 LYS B N 1
ATOM 4981 C CA . LYS B 1 52 ? -25.109 -25.672 -19.438 1 95.44 52 LYS B CA 1
ATOM 4982 C C . LYS B 1 52 ? -26.234 -26.609 -19.891 1 95.44 52 LYS B C 1
ATOM 4984 O O . LYS B 1 52 ? -26.391 -27.703 -19.359 1 95.44 52 LYS B O 1
ATOM 4989 N N . MET B 1 53 ? -26.953 -26.109 -20.859 1 93.94 53 MET B N 1
ATOM 4990 C CA . MET B 1 53 ? -28.031 -26.938 -21.406 1 93.94 53 MET B CA 1
ATOM 4991 C C . MET B 1 53 ? -27.469 -28.172 -22.094 1 93.94 53 MET B C 1
ATOM 4993 O O . MET B 1 53 ? -28.031 -29.266 -21.984 1 93.94 53 MET B O 1
ATOM 4997 N N . MET B 1 54 ? -26.359 -27.984 -22.781 1 92.94 54 MET B N 1
ATOM 4998 C CA . MET B 1 54 ? -25.688 -29.109 -23.438 1 92.94 54 MET B CA 1
ATOM 4999 C C . MET B 1 54 ? -25.234 -30.141 -22.422 1 92.94 54 MET B C 1
ATOM 5001 O O . MET B 1 54 ? -25.359 -31.344 -22.641 1 92.94 54 MET B O 1
ATOM 5005 N N . LEU B 1 55 ? -24.703 -29.688 -21.297 1 93.12 55 LEU B N 1
ATOM 5006 C CA . LEU B 1 55 ? -24.172 -30.562 -20.25 1 93.12 55 LEU B CA 1
ATOM 5007 C C . LEU B 1 55 ? -25.281 -31.312 -19.531 1 93.12 55 LEU B C 1
ATOM 5009 O O . LEU B 1 55 ? -25.062 -32.406 -19.016 1 93.12 55 LEU B O 1
ATOM 5013 N N . ASN B 1 56 ? -26.406 -30.734 -19.547 1 89.62 56 ASN B N 1
ATOM 5014 C CA . ASN B 1 56 ? -27.516 -31.344 -18.828 1 89.62 56 ASN B CA 1
ATOM 5015 C C . ASN B 1 56 ? -28.328 -32.281 -19.734 1 89.62 56 ASN B C 1
ATOM 5017 O O . ASN B 1 56 ? -29.188 -33 -19.25 1 89.62 56 ASN B O 1
ATOM 5021 N N . LYS B 1 57 ? -27.984 -32.219 -20.922 1 87.31 57 LYS B N 1
ATOM 5022 C CA . LYS B 1 57 ? -28.688 -33.094 -21.828 1 87.31 57 LYS B CA 1
ATOM 5023 C C . LYS B 1 57 ? -28.25 -34.562 -21.625 1 87.31 57 LYS B C 1
ATOM 5025 O O . LYS B 1 57 ? -27.094 -34.812 -21.328 1 87.31 57 LYS B O 1
ATOM 5030 N N . THR B 1 58 ? -29.172 -35.406 -21.812 1 77.31 58 THR B N 1
ATOM 5031 C CA . THR B 1 58 ? -28.875 -36.844 -21.688 1 77.31 58 THR B CA 1
ATOM 5032 C C . THR B 1 58 ? -28.094 -37.312 -22.906 1 77.31 58 THR B C 1
ATOM 5034 O O . THR B 1 58 ? -28.531 -37.188 -24.047 1 77.31 58 THR B O 1
ATOM 5037 N N . MET B 1 59 ? -26.891 -37.75 -22.672 1 81.62 59 MET B N 1
ATOM 5038 C CA . MET B 1 59 ? -26.016 -38.281 -23.719 1 81.62 59 MET B CA 1
ATOM 5039 C C . MET B 1 59 ? -25.297 -39.531 -23.234 1 81.62 59 MET B C 1
ATOM 5041 O O . MET B 1 59 ? -25.297 -39.812 -22.031 1 81.62 59 MET B O 1
ATOM 5045 N N . ALA B 1 60 ? -24.797 -40.156 -24.219 1 84.56 60 ALA B N 1
ATOM 5046 C CA . ALA B 1 60 ? -23.938 -41.281 -23.875 1 84.56 60 ALA B CA 1
ATOM 5047 C C . ALA B 1 60 ? -22.703 -40.812 -23.094 1 84.56 60 ALA B C 1
ATOM 5049 O O . ALA B 1 60 ? -22.188 -39.719 -23.328 1 84.56 60 ALA B O 1
ATOM 5050 N N . PRO B 1 61 ? -22.344 -41.656 -22.188 1 84.44 61 PRO B N 1
ATOM 5051 C CA . PRO B 1 61 ? -21.188 -41.281 -21.359 1 84.44 61 PRO B CA 1
ATOM 5052 C C . PRO B 1 61 ? -19.969 -40.875 -22.188 1 84.44 61 PRO B C 1
ATOM 5054 O O . PRO B 1 61 ? -19.25 -39.938 -21.812 1 84.44 61 PRO B O 1
ATOM 5057 N N . SER B 1 62 ? -19.781 -41.469 -23.281 1 87.31 62 SER B N 1
ATOM 5058 C CA . SER B 1 62 ? -18.641 -41.156 -24.141 1 87.31 62 SER B CA 1
ATOM 5059 C C . SER B 1 62 ? -18.734 -39.719 -24.688 1 87.31 62 SER B C 1
ATOM 5061 O O . SER B 1 62 ? -17.734 -39 -24.719 1 87.31 62 SER B O 1
ATOM 5063 N N . ASP B 1 63 ? -19.906 -39.344 -25.031 1 90.25 63 ASP B N 1
ATOM 5064 C CA . ASP B 1 63 ? -20.109 -38 -25.547 1 90.25 63 ASP B CA 1
ATOM 5065 C C . ASP B 1 63 ? -19.938 -36.969 -24.453 1 90.25 63 ASP B C 1
ATOM 5067 O O . ASP B 1 63 ? -19.453 -35.875 -24.719 1 90.25 63 ASP B O 1
ATOM 5071 N N . GLN B 1 64 ? -20.344 -37.375 -23.297 1 91.44 64 GLN B N 1
ATOM 5072 C CA . GLN B 1 64 ? -20.203 -36.438 -22.156 1 91.44 64 GLN B CA 1
ATOM 5073 C C . GLN B 1 64 ? -18.75 -36.188 -21.828 1 91.44 64 GLN B C 1
ATOM 5075 O O . GLN B 1 64 ? -18.344 -35.062 -21.578 1 91.44 64 GLN B O 1
ATOM 5080 N N . PHE B 1 65 ? -18 -37.219 -21.875 1 92.5 65 PHE B N 1
ATOM 5081 C CA . PHE B 1 65 ? -16.594 -37.062 -21.562 1 92.5 65 PHE B CA 1
ATOM 5082 C C . PHE B 1 65 ? -15.859 -36.312 -22.656 1 92.5 65 PHE B C 1
ATOM 5084 O O . PHE B 1 65 ? -14.922 -35.562 -22.375 1 92.5 65 PHE B O 1
ATOM 5091 N N . GLU B 1 66 ? -16.312 -36.5 -23.875 1 93.62 66 GLU B N 1
ATOM 5092 C CA . GLU B 1 66 ? -15.727 -35.719 -24.969 1 93.62 66 GLU B CA 1
ATOM 5093 C C . GLU B 1 66 ? -16.016 -34.25 -24.812 1 93.62 66 GLU B C 1
ATOM 5095 O O . GLU B 1 66 ? -15.156 -33.406 -25.094 1 93.62 66 GLU B O 1
ATOM 5100 N N . LEU B 1 67 ? -17.219 -34 -24.375 1 95.06 67 LEU B N 1
ATOM 5101 C CA . LEU B 1 67 ? -17.609 -32.625 -24.141 1 95.06 67 LEU B CA 1
ATOM 5102 C C . LEU B 1 67 ? -16.797 -32 -23 1 95.06 67 LEU B C 1
ATOM 5104 O O . LEU B 1 67 ? -16.312 -30.891 -23.109 1 95.06 67 LEU B O 1
ATOM 5108 N N . ILE B 1 68 ? -16.641 -32.781 -21.922 1 95.88 68 ILE B N 1
ATOM 5109 C CA . ILE B 1 68 ? -15.891 -32.281 -20.766 1 95.88 68 ILE B CA 1
ATOM 5110 C C . ILE B 1 68 ? -14.438 -32.031 -21.172 1 95.88 68 ILE B C 1
ATOM 5112 O O . ILE B 1 68 ? -13.859 -31.016 -20.812 1 95.88 68 ILE B O 1
ATOM 5116 N N . ASP B 1 69 ? -13.859 -32.969 -21.875 1 96.38 69 ASP B N 1
ATOM 5117 C CA . ASP B 1 69 ? -12.484 -32.812 -22.359 1 96.38 69 ASP B CA 1
ATOM 5118 C C . ASP B 1 69 ? -12.344 -31.547 -23.203 1 96.38 69 ASP B C 1
ATOM 5120 O O . ASP B 1 69 ? -11.375 -30.797 -23.047 1 96.38 69 ASP B O 1
ATOM 5124 N N . THR B 1 70 ? -13.312 -31.359 -24.062 1 96.88 70 THR B N 1
ATOM 5125 C CA . THR B 1 70 ? -13.297 -30.188 -24.938 1 96.88 70 THR B CA 1
ATOM 5126 C C . THR B 1 70 ? -13.391 -28.906 -24.125 1 96.88 70 THR B C 1
ATOM 5128 O O . THR B 1 70 ? -12.656 -27.938 -24.375 1 96.88 70 THR B O 1
ATOM 5131 N N . LEU B 1 71 ? -14.273 -28.906 -23.141 1 97.69 71 LEU B N 1
ATOM 5132 C CA . LEU B 1 71 ? -14.445 -27.719 -22.297 1 97.69 71 LEU B CA 1
ATOM 5133 C C . LEU B 1 71 ? -13.172 -27.422 -21.531 1 97.69 71 LEU B C 1
ATOM 5135 O O . LEU B 1 71 ? -12.789 -26.25 -21.375 1 97.69 71 LEU B O 1
ATOM 5139 N N . GLN B 1 72 ? -12.531 -28.438 -21.078 1 97.19 72 GLN B N 1
ATOM 5140 C CA . GLN B 1 72 ? -11.289 -28.266 -20.344 1 97.19 72 GLN B CA 1
ATOM 5141 C C . GLN B 1 72 ? -10.188 -27.703 -21.234 1 97.19 72 GLN B C 1
ATOM 5143 O O . GLN B 1 72 ? -9.484 -26.766 -20.844 1 97.19 72 GLN B O 1
ATOM 5148 N N . ARG B 1 73 ? -10.078 -28.234 -22.391 1 97.31 73 ARG B N 1
ATOM 5149 C CA . ARG B 1 73 ? -9 -27.844 -23.297 1 97.31 73 ARG B CA 1
ATOM 5150 C C . ARG B 1 73 ? -9.242 -26.453 -23.859 1 97.31 73 ARG B C 1
ATOM 5152 O O . ARG B 1 73 ? -8.297 -25.734 -24.188 1 97.31 73 ARG B O 1
ATOM 5159 N N . LEU B 1 74 ? -10.531 -26.047 -23.906 1 98.25 74 LEU B N 1
ATOM 5160 C CA . LEU B 1 74 ? -10.883 -24.703 -24.375 1 98.25 74 LEU B CA 1
ATOM 5161 C C . LEU B 1 74 ? -10.781 -23.703 -23.234 1 98.25 74 LEU B C 1
ATOM 5163 O O . LEU B 1 74 ? -10.969 -22.5 -23.438 1 98.25 74 LEU B O 1
ATOM 5167 N N . GLY B 1 75 ? -10.469 -24.172 -22.062 1 97.44 75 GLY B N 1
ATOM 5168 C CA . GLY B 1 75 ? -10.305 -23.297 -20.922 1 97.44 75 GLY B CA 1
ATOM 5169 C C . GLY B 1 75 ? -11.617 -22.781 -20.375 1 97.44 75 GLY B C 1
ATOM 5170 O O . GLY B 1 75 ? -11.68 -21.688 -19.797 1 97.44 75 GLY B O 1
ATOM 5171 N N . LEU B 1 76 ? -12.703 -23.562 -20.516 1 97.94 76 LEU B N 1
ATOM 5172 C CA . LEU B 1 76 ? -14.039 -23.125 -20.125 1 97.94 76 LEU B CA 1
ATOM 5173 C C . LEU B 1 76 ? -14.547 -23.891 -18.906 1 97.94 76 LEU B C 1
ATOM 5175 O O . LEU B 1 76 ? -15.555 -23.516 -18.312 1 97.94 76 LEU B O 1
ATOM 5179 N N . ALA B 1 77 ? -13.828 -24.891 -18.5 1 96.5 77 ALA B N 1
ATOM 5180 C CA . ALA B 1 77 ? -14.312 -25.828 -17.5 1 96.5 77 ALA B CA 1
ATOM 5181 C C . ALA B 1 77 ? -14.586 -25.125 -16.172 1 96.5 77 ALA B C 1
ATOM 5183 O O . ALA B 1 77 ? -15.477 -25.531 -15.422 1 96.5 77 ALA B O 1
ATOM 5184 N N . TYR B 1 78 ? -13.883 -24.047 -15.883 1 95.38 78 TYR B N 1
ATOM 5185 C CA . TYR B 1 78 ? -14.016 -23.391 -14.586 1 95.38 78 TYR B CA 1
ATOM 5186 C C . TYR B 1 78 ? -15.375 -22.719 -14.453 1 95.38 78 TYR B C 1
ATOM 5188 O O . TYR B 1 78 ? -15.828 -22.422 -13.344 1 95.38 78 TYR B O 1
ATOM 5196 N N . HIS B 1 79 ? -16.094 -22.5 -15.539 1 96.81 79 HIS B N 1
ATOM 5197 C CA . HIS B 1 79 ? -17.438 -21.938 -15.492 1 96.81 79 HIS B CA 1
ATOM 5198 C C . HIS B 1 79 ? -18.469 -22.984 -15.086 1 96.81 79 HIS B C 1
ATOM 5200 O O . HIS B 1 79 ? -19.578 -22.641 -14.672 1 96.81 79 HIS B O 1
ATOM 5206 N N . PHE B 1 80 ? -18.125 -24.25 -15.227 1 97 80 PHE B N 1
ATOM 5207 C CA . PHE B 1 80 ? -19.109 -25.312 -15.102 1 97 80 PHE B CA 1
ATOM 5208 C C . PHE B 1 80 ? -18.641 -26.359 -14.094 1 97 80 PHE B C 1
ATOM 5210 O O . PHE B 1 80 ? -18.859 -27.562 -14.289 1 97 80 PHE B O 1
ATOM 5217 N N . GLY B 1 81 ? -17.969 -25.984 -13.109 1 93.62 81 GLY B N 1
ATOM 5218 C CA . GLY B 1 81 ? -17.375 -26.875 -12.141 1 93.62 81 GLY B CA 1
ATOM 5219 C C . GLY B 1 81 ? -18.375 -27.828 -11.508 1 93.62 81 GLY B C 1
ATOM 5220 O O . GLY B 1 81 ? -18.125 -29.031 -11.406 1 93.62 81 GLY B O 1
ATOM 5221 N N . ASP B 1 82 ? -19.484 -27.312 -11.141 1 93.12 82 ASP B N 1
ATOM 5222 C CA . ASP B 1 82 ? -20.5 -28.125 -10.461 1 93.12 82 ASP B CA 1
ATOM 5223 C C . ASP B 1 82 ? -21.109 -29.156 -11.414 1 93.12 82 ASP B C 1
ATOM 5225 O O . ASP B 1 82 ? -21.281 -30.312 -11.055 1 93.12 82 ASP B O 1
ATOM 5229 N N . GLU B 1 83 ? -21.406 -28.703 -12.617 1 94.44 83 GLU B N 1
ATOM 5230 C CA . GLU B 1 83 ? -21.984 -29.594 -13.609 1 94.44 83 GLU B CA 1
ATOM 5231 C C . GLU B 1 83 ? -21.016 -30.734 -13.945 1 94.44 83 GLU B C 1
ATOM 5233 O O . GLU B 1 83 ? -21.422 -31.906 -13.984 1 94.44 83 GLU B O 1
ATOM 5238 N N . ILE B 1 84 ? -19.766 -30.422 -14.125 1 95.25 84 ILE B N 1
ATOM 5239 C CA . ILE B 1 84 ? -18.75 -31.391 -14.492 1 95.25 84 ILE B CA 1
ATOM 5240 C C . ILE B 1 84 ? -18.562 -32.406 -13.359 1 95.25 84 ILE B C 1
ATOM 5242 O O . ILE B 1 84 ? -18.5 -33.594 -13.586 1 95.25 84 ILE B O 1
ATOM 5246 N N . LYS B 1 85 ? -18.516 -31.891 -12.164 1 93.06 85 LYS B N 1
ATOM 5247 C CA . LYS B 1 85 ? -18.359 -32.75 -11.008 1 93.06 85 LYS B CA 1
ATOM 5248 C C . LYS B 1 85 ? -19.516 -33.75 -10.906 1 93.06 85 LYS B C 1
ATOM 5250 O O . LYS B 1 85 ? -19.297 -34.938 -10.617 1 93.06 85 LYS B O 1
ATOM 5255 N N . ARG B 1 86 ? -20.672 -33.281 -11.125 1 92.88 86 ARG B N 1
ATOM 5256 C CA . ARG B 1 86 ? -21.859 -34.125 -11.062 1 92.88 86 ARG B CA 1
ATOM 5257 C C . ARG B 1 86 ? -21.812 -35.219 -12.141 1 92.88 86 ARG B C 1
ATOM 5259 O O . ARG B 1 86 ? -22.109 -36.375 -11.875 1 92.88 86 ARG B O 1
ATOM 5266 N N . ILE B 1 87 ? -21.453 -34.812 -13.289 1 93.44 87 ILE B N 1
ATOM 5267 C CA . ILE B 1 87 ? -21.422 -35.75 -14.422 1 93.44 87 ILE B CA 1
ATOM 5268 C C . ILE B 1 87 ? -20.344 -36.812 -14.188 1 93.44 87 ILE B C 1
ATOM 5270 O O . ILE B 1 87 ? -20.594 -38 -14.375 1 93.44 87 ILE B O 1
ATOM 5274 N N . VAL B 1 88 ? -19.156 -36.406 -13.828 1 93 88 VAL B N 1
ATOM 5275 C CA . VAL B 1 88 ? -18.031 -37.344 -13.625 1 93 88 VAL B CA 1
ATOM 5276 C C . VAL B 1 88 ? -18.359 -38.312 -12.5 1 93 88 VAL B C 1
ATOM 5278 O O . VAL B 1 88 ? -18.094 -39.5 -12.617 1 93 88 VAL B O 1
ATOM 5281 N N . LYS B 1 89 ? -18.953 -37.781 -11.469 1 91.56 89 LYS B N 1
ATOM 5282 C CA . LYS B 1 89 ? -19.359 -38.656 -10.352 1 91.56 89 LYS B CA 1
ATOM 5283 C C . LYS B 1 89 ? -20.391 -39.688 -10.797 1 91.56 89 LYS B C 1
ATOM 5285 O O . LYS B 1 89 ? -20.312 -40.844 -10.43 1 91.56 89 LYS B O 1
ATOM 5290 N N . SER B 1 90 ? -21.312 -39.219 -11.539 1 89.75 90 SER B N 1
ATOM 5291 C CA . SER B 1 90 ? -22.375 -40.125 -12.023 1 89.75 90 SER B CA 1
ATOM 5292 C C . SER B 1 90 ? -21.797 -41.219 -12.898 1 89.75 90 SER B C 1
ATOM 5294 O O . SER B 1 90 ? -22.188 -42.406 -12.766 1 89.75 90 SER B O 1
ATOM 5296 N N . ILE B 1 91 ? -20.922 -40.875 -13.742 1 86.62 91 ILE B N 1
ATOM 5297 C CA . ILE B 1 91 ? -20.344 -41.875 -14.656 1 86.62 91 ILE B CA 1
ATOM 5298 C C . ILE B 1 91 ? -19.484 -42.844 -13.867 1 86.62 91 ILE B C 1
ATOM 5300 O O . ILE B 1 91 ? -19.516 -44.062 -14.133 1 86.62 91 ILE B O 1
ATOM 5304 N N . TYR B 1 92 ? -18.719 -42.406 -12.953 1 88.69 92 TYR B N 1
ATOM 5305 C CA . TYR B 1 92 ? -17.875 -43.281 -12.125 1 88.69 92 TYR B CA 1
ATOM 5306 C C . TYR B 1 92 ? -18.719 -44.281 -11.367 1 88.69 92 TYR B C 1
ATOM 5308 O O . TYR B 1 92 ? -18.375 -45.469 -11.305 1 88.69 92 TYR B O 1
ATOM 5316 N N . ASN B 1 93 ? -19.844 -43.812 -10.859 1 87.12 93 ASN B N 1
ATOM 5317 C CA . ASN B 1 93 ? -20.719 -44.688 -10.102 1 87.12 93 ASN B CA 1
ATOM 5318 C C . ASN B 1 93 ? -21.375 -45.75 -10.992 1 87.12 93 ASN B C 1
ATOM 5320 O O . ASN B 1 93 ? -21.578 -46.875 -10.578 1 87.12 93 ASN B O 1
ATOM 5324 N N . SER B 1 94 ? -21.719 -45.344 -12.125 1 82.12 94 SER B N 1
ATOM 5325 C CA . SER B 1 94 ? -22.328 -46.281 -13.062 1 82.12 94 SER B CA 1
ATOM 5326 C C . SER B 1 94 ? -21.359 -47.344 -13.484 1 82.12 94 SER B C 1
ATOM 5328 O O . SER B 1 94 ? -21.734 -48.5 -13.656 1 82.12 94 SER B O 1
ATOM 5330 N N . HIS B 1 95 ? -20.172 -47.094 -13.727 1 77.31 95 HIS B N 1
ATOM 5331 C CA . HIS B 1 95 ? -19.156 -48.031 -14.141 1 77.31 95 HIS B CA 1
ATOM 5332 C C . HIS B 1 95 ? -18.875 -49.062 -13.047 1 77.31 95 HIS B C 1
ATOM 5334 O O . HIS B 1 95 ? -18.656 -50.25 -13.336 1 77.31 95 HIS B O 1
ATOM 5340 N N . ARG B 1 96 ? -18.828 -48.719 -11.953 1 75.44 96 ARG B N 1
ATOM 5341 C CA . ARG B 1 96 ? -18.594 -49.625 -10.828 1 75.44 96 ARG B CA 1
ATOM 5342 C C . ARG B 1 96 ? -19.688 -50.688 -10.727 1 75.44 96 ARG B C 1
ATOM 5344 O O . ARG B 1 96 ? -19.438 -51.812 -10.328 1 75.44 96 ARG B O 1
ATOM 5351 N N . ASN B 1 97 ? -20.797 -50.344 -11.305 1 68.5 97 ASN B N 1
ATOM 5352 C CA . ASN B 1 97 ? -21.938 -51.219 -11.156 1 68.5 97 ASN B CA 1
ATOM 5353 C C . ASN B 1 97 ? -22.062 -52.188 -12.336 1 68.5 97 ASN B C 1
ATOM 5355 O O . ASN B 1 97 ? -22.5 -53.344 -12.164 1 68.5 97 ASN B O 1
ATOM 5359 N N . ASP B 1 98 ? -21.781 -51.781 -13.602 1 64.69 98 ASP B N 1
ATOM 5360 C CA . ASP B 1 98 ? -22.203 -52.594 -14.742 1 64.69 98 ASP B CA 1
ATOM 5361 C C . ASP B 1 98 ? -21.016 -53 -15.586 1 64.69 98 ASP B C 1
ATOM 5363 O O . ASP B 1 98 ? -21.156 -53.781 -16.531 1 64.69 98 ASP B O 1
ATOM 5367 N N . ASN B 1 99 ? -19.859 -53.031 -15.289 1 61.09 99 ASN B N 1
ATOM 5368 C CA . ASN B 1 99 ? -18.656 -53.375 -16.047 1 61.09 99 ASN B CA 1
ATOM 5369 C C . ASN B 1 99 ? -18.844 -53.062 -17.531 1 61.09 99 ASN B C 1
ATOM 5371 O O . ASN B 1 99 ? -18.406 -53.812 -18.391 1 61.09 99 ASN B O 1
ATOM 5375 N N . THR B 1 100 ? -19.578 -52.125 -18.031 1 60.62 100 THR B N 1
ATOM 5376 C CA . THR B 1 100 ? -19.969 -51.781 -19.391 1 60.62 100 THR B CA 1
ATOM 5377 C C . THR B 1 100 ? -18.781 -51.281 -20.203 1 60.62 100 THR B C 1
ATOM 5379 O O . THR B 1 100 ? -18.875 -51.125 -21.422 1 60.62 100 THR B O 1
ATOM 5382 N N . TRP B 1 101 ? -17.609 -51.125 -19.688 1 64.06 101 TRP B N 1
ATOM 5383 C CA . TRP B 1 101 ? -16.469 -50.531 -20.391 1 64.06 101 TRP B CA 1
ATOM 5384 C C . TRP B 1 101 ? -15.914 -51.531 -21.422 1 64.06 101 TRP B C 1
ATOM 5386 O O . TRP B 1 101 ? -15.25 -51.125 -22.375 1 64.06 101 TRP B O 1
ATOM 5396 N N . MET B 1 102 ? -16.297 -52.719 -21.281 1 59.53 102 MET B N 1
ATOM 5397 C CA . MET B 1 102 ? -15.641 -53.781 -22 1 59.53 102 MET B CA 1
ATOM 5398 C C . MET B 1 102 ? -15.945 -53.719 -23.5 1 59.53 102 MET B C 1
ATOM 5400 O O . MET B 1 102 ? -15.258 -54.344 -24.312 1 59.53 102 MET B O 1
ATOM 5404 N N . LYS B 1 103 ? -16.844 -52.844 -23.859 1 68.81 103 LYS B N 1
ATOM 5405 C CA . LYS B 1 103 ? -17.188 -52.875 -25.266 1 68.81 103 LYS B CA 1
ATOM 5406 C C . LYS B 1 103 ? -16.781 -51.562 -25.953 1 68.81 103 LYS B C 1
ATOM 5408 O O . LYS B 1 103 ? -17 -51.406 -27.156 1 68.81 103 LYS B O 1
ATOM 5413 N N . GLU B 1 104 ? -16.031 -50.844 -25.25 1 78.94 104 GLU B N 1
ATOM 5414 C CA . GLU B 1 104 ? -15.711 -49.531 -25.828 1 78.94 104 GLU B CA 1
ATOM 5415 C C . GLU B 1 104 ? -14.352 -49.562 -26.516 1 78.94 104 GLU B C 1
ATOM 5417 O O . GLU B 1 104 ? -13.555 -50.469 -26.281 1 78.94 104 GLU B O 1
ATOM 5422 N N . ASP B 1 105 ? -14.281 -48.625 -27.469 1 89.75 105 ASP B N 1
ATOM 5423 C CA . ASP B 1 105 ? -13.031 -48.531 -28.219 1 89.75 105 ASP B CA 1
ATOM 5424 C C . ASP B 1 105 ? -11.93 -47.906 -27.359 1 89.75 105 ASP B C 1
ATOM 5426 O O . ASP B 1 105 ? -12.195 -47.406 -26.266 1 89.75 105 ASP B O 1
ATOM 5430 N N . LEU B 1 106 ? -10.711 -48.031 -27.781 1 94.62 106 LEU B N 1
ATOM 5431 C CA . LEU B 1 106 ? -9.531 -47.625 -27.016 1 94.62 106 LEU B CA 1
ATOM 5432 C C . LEU B 1 106 ? -9.578 -46.125 -26.688 1 94.62 106 LEU B C 1
ATOM 5434 O O . LEU B 1 106 ? -9.242 -45.719 -25.562 1 94.62 106 LEU B O 1
ATOM 5438 N N . HIS B 1 107 ? -9.945 -45.375 -27.641 1 95.38 107 HIS B N 1
ATOM 5439 C CA . HIS B 1 107 ? -10.039 -43.938 -27.438 1 95.38 107 HIS B CA 1
ATOM 5440 C C . HIS B 1 107 ? -10.977 -43.594 -26.266 1 95.38 107 HIS B C 1
ATOM 5442 O O . HIS B 1 107 ? -10.617 -42.844 -25.375 1 95.38 107 HIS B O 1
ATOM 5448 N N . THR B 1 108 ? -12.125 -44.156 -26.25 1 93.5 108 THR B N 1
ATOM 5449 C CA . THR B 1 108 ? -13.156 -43.906 -25.25 1 93.5 108 THR B CA 1
ATOM 5450 C C . THR B 1 108 ? -12.68 -44.344 -23.859 1 93.5 108 THR B C 1
ATOM 5452 O O . THR B 1 108 ? -12.828 -43.594 -22.891 1 93.5 108 THR B O 1
ATOM 5455 N N . ILE B 1 109 ? -12.109 -45.469 -23.766 1 93.38 109 ILE B N 1
ATOM 5456 C CA . ILE B 1 109 ? -11.664 -46 -22.484 1 93.38 109 ILE B CA 1
ATOM 5457 C C . ILE B 1 109 ? -10.516 -45.156 -21.953 1 93.38 109 ILE B C 1
ATOM 5459 O O . ILE B 1 109 ? -10.484 -44.812 -20.766 1 93.38 109 ILE B O 1
ATOM 5463 N N . ALA B 1 110 ? -9.562 -44.844 -22.812 1 96.06 110 ALA B N 1
ATOM 5464 C CA . ALA B 1 110 ? -8.422 -44.031 -22.406 1 96.06 110 ALA B CA 1
ATOM 5465 C C . ALA B 1 110 ? -8.859 -42.656 -21.938 1 96.06 110 ALA B C 1
ATOM 5467 O O . ALA B 1 110 ? -8.344 -42.125 -20.953 1 96.06 110 ALA B O 1
ATOM 5468 N N . LEU B 1 111 ? -9.773 -42.062 -22.641 1 95.69 111 LEU B N 1
ATOM 5469 C CA . LEU B 1 111 ? -10.305 -40.75 -22.266 1 95.69 111 LEU B CA 1
ATOM 5470 C C . LEU B 1 111 ? -11.016 -40.812 -20.922 1 95.69 111 LEU B C 1
ATOM 5472 O O . LEU B 1 111 ? -10.828 -39.938 -20.078 1 95.69 111 LEU B O 1
ATOM 5476 N N . GLN B 1 112 ? -11.828 -41.812 -20.766 1 93 112 GLN B N 1
ATOM 5477 C CA . GLN B 1 112 ? -12.539 -42 -19.5 1 93 112 GLN B CA 1
ATOM 5478 C C . GLN B 1 112 ? -11.555 -42.188 -18.344 1 93 112 GLN B C 1
ATOM 5480 O O . GLN B 1 112 ? -11.719 -41.562 -17.281 1 93 112 GLN B O 1
ATOM 5485 N N . PHE B 1 113 ? -10.578 -43 -18.547 1 94.31 113 PHE B N 1
ATOM 5486 C CA . PHE B 1 113 ? -9.555 -43.25 -17.531 1 94.31 113 PHE B CA 1
ATOM 5487 C C . PHE B 1 113 ? -8.867 -41.938 -17.141 1 94.31 113 PHE B C 1
ATOM 5489 O O . PHE B 1 113 ? -8.727 -41.625 -15.953 1 94.31 113 PHE B O 1
ATOM 5496 N N . ARG B 1 114 ? -8.453 -41.188 -18.109 1 96.12 114 ARG B N 1
ATOM 5497 C CA . ARG B 1 114 ? -7.719 -39.938 -17.891 1 96.12 114 ARG B CA 1
ATOM 5498 C C . ARG B 1 114 ? -8.562 -38.938 -17.125 1 96.12 114 ARG B C 1
ATOM 5500 O O . ARG B 1 114 ? -8.109 -38.344 -16.141 1 96.12 114 ARG B O 1
ATOM 5507 N N . LEU B 1 115 ? -9.797 -38.719 -17.5 1 95.12 115 LEU B N 1
ATOM 5508 C CA . LEU B 1 115 ? -10.656 -37.719 -16.906 1 95.12 115 LEU B CA 1
ATOM 5509 C C . LEU B 1 115 ? -11.039 -38.094 -15.477 1 95.12 115 LEU B C 1
ATOM 5511 O O . LEU B 1 115 ? -11.102 -37.25 -14.594 1 95.12 115 LEU B O 1
ATOM 5515 N N . LEU B 1 116 ? -11.32 -39.344 -15.273 1 93.31 116 LEU B N 1
ATOM 5516 C CA . LEU B 1 116 ? -11.672 -39.781 -13.938 1 93.31 116 LEU B CA 1
ATOM 5517 C C . LEU B 1 116 ? -10.492 -39.625 -12.977 1 93.31 116 LEU B C 1
ATOM 5519 O O . LEU B 1 116 ? -10.648 -39.094 -11.875 1 93.31 116 LEU B O 1
ATOM 5523 N N . ARG B 1 117 ? -9.281 -39.938 -13.406 1 93.5 117 ARG B N 1
ATOM 5524 C CA . ARG B 1 117 ? -8.094 -39.781 -12.57 1 93.5 117 ARG B CA 1
ATOM 5525 C C . ARG B 1 117 ? -7.789 -38.312 -12.328 1 93.5 117 ARG B C 1
ATOM 5527 O O . ARG B 1 117 ? -7.387 -37.938 -11.227 1 93.5 117 ARG B O 1
ATOM 5534 N N . GLN B 1 118 ? -7.961 -37.594 -13.344 1 92.62 118 GLN B N 1
ATOM 5535 C CA . GLN B 1 118 ? -7.734 -36.156 -13.227 1 92.62 118 GLN B CA 1
ATOM 5536 C C . GLN B 1 118 ? -8.641 -35.531 -12.156 1 92.62 118 GLN B C 1
ATOM 5538 O O . GLN B 1 118 ? -8.266 -34.562 -11.508 1 92.62 118 GLN B O 1
ATOM 5543 N N . HIS B 1 119 ? -9.789 -36.094 -12.008 1 89.88 119 HIS B N 1
ATOM 5544 C CA . HIS B 1 119 ? -10.758 -35.531 -11.055 1 89.88 119 HIS B CA 1
ATOM 5545 C C . HIS B 1 119 ? -10.664 -36.25 -9.711 1 89.88 119 HIS B C 1
ATOM 5547 O O . HIS B 1 119 ? -11.547 -36.094 -8.867 1 89.88 119 HIS B O 1
ATOM 5553 N N . GLY B 1 120 ? -9.672 -37.156 -9.562 1 86 120 GLY B N 1
ATOM 5554 C CA . GLY B 1 120 ? -9.344 -37.688 -8.25 1 86 120 GLY B CA 1
ATOM 5555 C C . GLY B 1 120 ? -9.961 -39.031 -7.98 1 86 120 GLY B C 1
ATOM 5556 O O . GLY B 1 120 ? -9.969 -39.5 -6.844 1 86 120 GLY B O 1
ATOM 5557 N N . TYR B 1 121 ? -10.477 -39.625 -9.039 1 89.12 121 TYR B N 1
ATOM 5558 C CA . TYR B 1 121 ? -11.055 -40.938 -8.852 1 89.12 121 TYR B CA 1
ATOM 5559 C C . TYR B 1 121 ? -10.023 -42.031 -9.125 1 89.12 121 TYR B C 1
ATOM 5561 O O . TYR B 1 121 ? -9.211 -41.906 -10.039 1 89.12 121 TYR B O 1
ATOM 5569 N N . ASN B 1 122 ? -10.109 -43 -8.289 1 86.94 122 ASN B N 1
ATOM 5570 C CA . ASN B 1 122 ? -9.164 -44.094 -8.438 1 86.94 122 ASN B CA 1
ATOM 5571 C C . ASN B 1 122 ? -9.68 -45.156 -9.406 1 86.94 122 ASN B C 1
ATOM 5573 O O . ASN B 1 122 ? -10.641 -45.875 -9.109 1 86.94 122 ASN B O 1
ATOM 5577 N N . ILE B 1 123 ? -9.102 -45.219 -10.57 1 89.12 123 ILE B N 1
ATOM 5578 C CA . ILE B 1 123 ? -9.398 -46.219 -11.578 1 89.12 123 ILE B CA 1
ATOM 5579 C C . ILE B 1 123 ? -8.164 -47.094 -11.82 1 89.12 123 ILE B C 1
ATOM 5581 O O . ILE B 1 123 ? -7.062 -46.562 -12.016 1 89.12 123 ILE B O 1
ATOM 5585 N N . SER B 1 124 ? -8.398 -48.312 -11.867 1 91.25 124 SER B N 1
ATOM 5586 C CA . SER B 1 124 ? -7.285 -49.25 -12.016 1 91.25 124 SER B CA 1
ATOM 5587 C C . SER B 1 124 ? -6.766 -49.281 -13.445 1 91.25 124 SER B C 1
ATOM 5589 O O . SER B 1 124 ? -7.547 -49.188 -14.398 1 91.25 124 SER B O 1
ATOM 5591 N N . GLN B 1 125 ? -5.449 -49.438 -13.602 1 94.12 125 GLN B N 1
ATOM 5592 C CA . GLN B 1 125 ? -4.824 -49.562 -14.914 1 94.12 125 GLN B CA 1
ATOM 5593 C C . GLN B 1 125 ? -5.273 -50.844 -15.633 1 94.12 125 GLN B C 1
ATOM 5595 O O . GLN B 1 125 ? -5.133 -50.938 -16.844 1 94.12 125 GLN B O 1
ATOM 5600 N N . GLU B 1 126 ? -5.871 -51.781 -14.992 1 91.44 126 GLU B N 1
ATOM 5601 C CA . GLU B 1 126 ? -6.281 -53.062 -15.555 1 91.44 126 GLU B CA 1
ATOM 5602 C C . GLU B 1 126 ? -7.434 -52.906 -16.547 1 91.44 126 GLU B C 1
ATOM 5604 O O . GLU B 1 126 ? -7.75 -53.812 -17.297 1 91.44 126 GLU B O 1
ATOM 5609 N N . ILE B 1 127 ? -7.973 -51.719 -16.531 1 90.94 127 ILE B N 1
ATOM 5610 C CA . ILE B 1 127 ? -9.016 -51.406 -17.5 1 90.94 127 ILE B CA 1
ATOM 5611 C C . ILE B 1 127 ? -8.469 -51.562 -18.922 1 90.94 127 ILE B C 1
ATOM 5613 O O . ILE B 1 127 ? -9.227 -51.781 -19.875 1 90.94 127 ILE B O 1
ATOM 5617 N N . PHE B 1 128 ? -7.141 -51.5 -19.125 1 93.75 128 PHE B N 1
ATOM 5618 C CA . PHE B 1 128 ? -6.523 -51.562 -20.438 1 93.75 128 PHE B CA 1
ATOM 5619 C C . PHE B 1 128 ? -6.16 -53 -20.797 1 93.75 128 PHE B C 1
ATOM 5621 O O . PHE B 1 128 ? -5.625 -53.281 -21.875 1 93.75 128 PHE B O 1
ATOM 5628 N N . ASP B 1 129 ? -6.48 -53.969 -19.984 1 91.12 129 ASP B N 1
ATOM 5629 C CA . ASP B 1 129 ?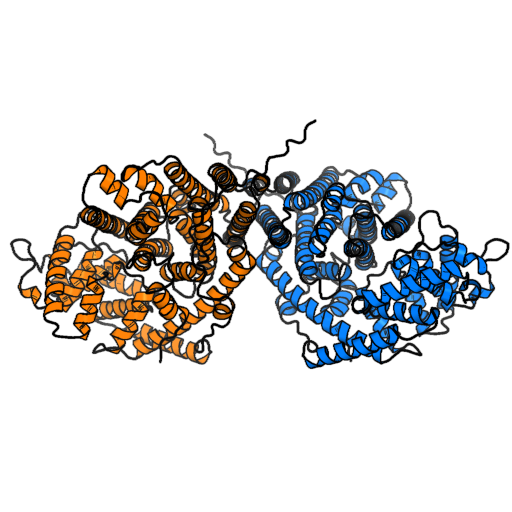 -6.137 -55.375 -20.203 1 91.12 129 ASP B CA 1
ATOM 5630 C C . ASP B 1 129 ? -6.859 -55.906 -21.438 1 91.12 129 ASP B C 1
ATOM 5632 O O . ASP B 1 129 ? -6.34 -56.812 -22.125 1 91.12 129 ASP B O 1
ATOM 5636 N N . ILE B 1 130 ? -7.996 -55.438 -21.688 1 90.38 130 ILE B N 1
ATOM 5637 C CA . ILE B 1 130 ? -8.812 -55.906 -22.797 1 90.38 130 ILE B CA 1
ATOM 5638 C C . ILE B 1 130 ? -8.094 -55.625 -24.125 1 90.38 130 ILE B C 1
ATOM 5640 O O . ILE B 1 130 ? -8.414 -56.219 -25.141 1 90.38 130 ILE B O 1
ATOM 5644 N N . PHE B 1 131 ? -7.129 -54.75 -24.125 1 94.12 131 PHE B N 1
ATOM 5645 C CA . PHE B 1 131 ? -6.414 -54.406 -25.344 1 94.12 131 PHE B CA 1
ATOM 5646 C C . PHE B 1 131 ? -5.066 -55.094 -25.406 1 94.12 131 PHE B C 1
ATOM 5648 O O . PHE B 1 131 ? -4.262 -54.844 -26.297 1 94.12 131 PHE B O 1
ATOM 5655 N N . ARG B 1 132 ? -4.855 -55.906 -24.531 1 92.31 132 ARG B N 1
ATOM 5656 C CA . ARG B 1 132 ? -3.59 -56.625 -24.469 1 92.31 132 ARG B CA 1
ATOM 5657 C C . ARG B 1 132 ? -3.766 -58.062 -24.922 1 92.31 132 ARG B C 1
ATOM 5659 O O . ARG B 1 132 ? -4.859 -58.625 -24.812 1 92.31 132 ARG B O 1
ATOM 5666 N N . ASP B 1 133 ? -2.746 -58.656 -25.422 1 90.88 133 ASP B N 1
ATOM 5667 C CA . ASP B 1 133 ? -2.783 -60.062 -25.844 1 90.88 133 ASP B CA 1
ATOM 5668 C C . ASP B 1 133 ? -2.434 -61 -24.703 1 90.88 133 ASP B C 1
ATOM 5670 O O . ASP B 1 133 ? -2.334 -60.562 -23.547 1 90.88 133 ASP B O 1
ATOM 5674 N N . GLU B 1 134 ? -2.316 -62.25 -25.016 1 89.31 134 GLU B N 1
ATOM 5675 C CA . GLU B 1 134 ? -2.105 -63.281 -24 1 89.31 134 GLU B CA 1
ATOM 5676 C C . GLU B 1 134 ? -0.726 -63.156 -23.359 1 89.31 134 GLU B C 1
ATOM 5678 O O . GLU B 1 134 ? -0.524 -63.562 -22.219 1 89.31 134 GLU B O 1
ATOM 5683 N N . LEU B 1 135 ? 0.142 -62.5 -24.062 1 88.81 135 LEU B N 1
ATOM 5684 C CA . LEU B 1 135 ? 1.506 -62.344 -23.562 1 88.81 135 LEU B CA 1
ATOM 5685 C C . LEU B 1 135 ? 1.651 -61.062 -22.75 1 88.81 135 LEU B C 1
ATOM 5687 O O . LEU B 1 135 ? 2.723 -60.781 -22.203 1 88.81 135 LEU B O 1
ATOM 5691 N N . GLY B 1 136 ? 0.618 -60.281 -22.734 1 86.19 136 GLY B N 1
ATOM 5692 C CA . GLY B 1 136 ? 0.653 -59.062 -21.938 1 86.19 136 GLY B CA 1
ATOM 5693 C C . GLY B 1 136 ? 1.028 -57.844 -22.75 1 86.19 136 GLY B C 1
ATOM 5694 O O . GLY B 1 136 ? 1.093 -56.75 -22.219 1 86.19 136 GLY B O 1
ATOM 5695 N N . ASN B 1 137 ? 1.216 -58.062 -24 1 90.06 137 ASN B N 1
ATOM 5696 C CA . ASN B 1 137 ? 1.536 -56.938 -24.891 1 90.06 137 ASN B CA 1
ATOM 5697 C C . ASN B 1 137 ? 0.282 -56.375 -25.531 1 90.06 137 ASN B C 1
ATOM 5699 O O . ASN B 1 137 ? -0.716 -57.062 -25.703 1 90.06 137 ASN B O 1
ATOM 5703 N N . PHE B 1 138 ? 0.376 -55.094 -25.812 1 92.88 138 PHE B N 1
ATOM 5704 C CA . PHE B 1 138 ? -0.738 -54.469 -26.516 1 92.88 138 PHE B CA 1
ATOM 5705 C C . PHE B 1 138 ? -0.855 -55.031 -27.922 1 92.88 138 PHE B C 1
ATOM 5707 O O . PHE B 1 138 ? 0.156 -55.281 -28.594 1 92.88 138 PHE B O 1
ATOM 5714 N N . LYS B 1 139 ? -2.057 -55.219 -28.297 1 92.69 139 LYS B N 1
ATOM 5715 C CA . LYS B 1 139 ? -2.344 -55.844 -29.578 1 92.69 139 LYS B CA 1
ATOM 5716 C C . LYS B 1 139 ? -1.811 -55.031 -30.75 1 92.69 139 LYS B C 1
ATOM 5718 O O . LYS B 1 139 ? -1.968 -53.781 -30.75 1 92.69 139 LYS B O 1
ATOM 5723 N N . GLU B 1 140 ? -1.3 -55.656 -31.766 1 88.19 140 GLU B N 1
ATOM 5724 C CA . GLU B 1 140 ? -0.662 -55 -32.906 1 88.19 140 GLU B CA 1
ATOM 5725 C C . GLU B 1 140 ? -1.688 -54.281 -33.781 1 88.19 140 GLU B C 1
ATOM 5727 O O . GLU B 1 140 ? -1.363 -53.281 -34.438 1 88.19 140 GLU B O 1
ATOM 5732 N N . CYS B 1 141 ? -2.893 -54.781 -33.75 1 88.44 141 CYS B N 1
ATOM 5733 C CA . CYS B 1 141 ? -3.936 -54.156 -34.562 1 88.44 141 CYS B CA 1
ATOM 5734 C C . CYS B 1 141 ? -4.227 -52.75 -34.125 1 88.44 141 CYS B C 1
ATOM 5736 O O . CYS B 1 141 ? -4.812 -51.969 -34.875 1 88.44 141 CYS B O 1
ATOM 5738 N N . LEU B 1 142 ? -3.779 -52.406 -33 1 91.31 142 LEU B N 1
ATOM 5739 C CA . LEU B 1 142 ? -4.035 -51.094 -32.438 1 91.31 142 LEU B CA 1
ATOM 5740 C C . LEU B 1 142 ? -3.176 -50.031 -33.125 1 91.31 142 LEU B C 1
ATOM 5742 O O . LEU B 1 142 ? -3.449 -48.844 -33.031 1 91.31 142 LEU B O 1
ATOM 5746 N N . HIS B 1 143 ? -2.238 -50.438 -33.906 1 89.19 143 HIS B N 1
ATOM 5747 C CA . HIS B 1 143 ? -1.31 -49.5 -34.562 1 89.19 143 HIS B CA 1
ATOM 5748 C C . HIS B 1 143 ? -2.031 -48.625 -35.562 1 89.19 143 HIS B C 1
ATOM 5750 O O . HIS B 1 143 ? -1.554 -47.531 -35.875 1 89.19 143 HIS B O 1
ATOM 5756 N N . GLU B 1 144 ? -3.143 -49.094 -35.969 1 88.69 144 GLU B N 1
ATOM 5757 C CA . GLU B 1 144 ? -3.879 -48.344 -36.969 1 88.69 144 GLU B CA 1
ATOM 5758 C C . GLU B 1 144 ? -4.82 -47.344 -36.344 1 88.69 144 GLU B C 1
ATOM 5760 O O . GLU B 1 144 ? -5.266 -46.406 -37 1 88.69 144 GLU B O 1
ATOM 5765 N N . ASP B 1 145 ? -5.031 -47.5 -35.094 1 92.94 145 ASP B N 1
ATOM 5766 C CA . ASP B 1 145 ? -5.941 -46.625 -34.375 1 92.94 145 ASP B CA 1
ATOM 5767 C C . ASP B 1 145 ? -5.188 -45.438 -33.75 1 92.94 145 ASP B C 1
ATOM 5769 O O . ASP B 1 145 ? -5.008 -45.375 -32.531 1 92.94 145 ASP B O 1
ATOM 5773 N N . ILE B 1 146 ? -4.891 -44.469 -34.531 1 94.06 146 ILE B N 1
ATOM 5774 C CA . ILE B 1 146 ? -4.02 -43.375 -34.125 1 94.06 146 ILE B CA 1
ATOM 5775 C C . ILE B 1 146 ? -4.711 -42.531 -33.031 1 94.06 146 ILE B C 1
ATOM 5777 O O . ILE B 1 146 ? -4.07 -42.094 -32.094 1 94.06 146 ILE B O 1
ATOM 5781 N N . GLU B 1 147 ? -5.973 -42.312 -33.156 1 92.88 147 GLU B N 1
ATOM 5782 C CA . GLU B 1 147 ? -6.715 -41.562 -32.156 1 92.88 147 GLU B CA 1
ATOM 5783 C C . GLU B 1 147 ? -6.703 -42.312 -30.812 1 92.88 147 GLU B C 1
ATOM 5785 O O . GLU B 1 147 ? -6.562 -41.688 -29.766 1 92.88 147 GLU B O 1
ATOM 5790 N N . GLY B 1 148 ? -6.949 -43.594 -30.891 1 95.5 148 GLY B N 1
ATOM 5791 C CA . GLY B 1 148 ? -6.859 -44.406 -29.688 1 95.5 148 GLY B CA 1
ATOM 5792 C C . GLY B 1 148 ? -5.48 -44.406 -29.062 1 95.5 148 GLY B C 1
ATOM 5793 O O . GLY B 1 148 ? -5.352 -44.312 -27.828 1 95.5 148 GLY B O 1
ATOM 5794 N N . MET B 1 149 ? -4.492 -44.469 -29.922 1 96.5 149 MET B N 1
ATOM 5795 C CA . MET B 1 149 ? -3.111 -44.469 -29.438 1 96.5 149 MET B CA 1
ATOM 5796 C C . MET B 1 149 ? -2.781 -43.125 -28.781 1 96.5 149 MET B C 1
ATOM 5798 O O . MET B 1 149 ? -2.102 -43.094 -27.75 1 96.5 149 MET B O 1
ATOM 5802 N N . LEU B 1 150 ? -3.234 -42.062 -29.359 1 97.31 150 LEU B N 1
ATOM 5803 C CA . LEU B 1 150 ? -3.023 -40.75 -28.797 1 97.31 150 LEU B CA 1
ATOM 5804 C C . LEU B 1 150 ? -3.674 -40.656 -27.422 1 97.31 150 LEU B C 1
ATOM 5806 O O . LEU B 1 150 ? -3.064 -40.125 -26.469 1 97.31 150 LEU B O 1
ATOM 5810 N N . SER B 1 151 ? -4.906 -41.094 -27.312 1 97.31 151 SER B N 1
ATOM 5811 C CA . SER B 1 151 ? -5.617 -41.062 -26.031 1 97.31 151 SER B CA 1
ATOM 5812 C C . SER B 1 151 ? -4.918 -41.938 -24.984 1 97.31 151 SER B C 1
ATOM 5814 O O . SER B 1 151 ? -4.844 -41.562 -23.812 1 97.31 151 SER B O 1
ATOM 5816 N N . LEU B 1 152 ? -4.43 -43.094 -25.438 1 97.62 152 LEU B N 1
ATOM 5817 C CA . LEU B 1 152 ? -3.697 -43.969 -24.531 1 97.62 152 LEU B CA 1
ATOM 5818 C C . LEU B 1 152 ? -2.406 -43.312 -24.047 1 97.62 152 LEU B C 1
ATOM 5820 O O . LEU B 1 152 ? -2.057 -43.406 -22.875 1 97.62 152 LEU B O 1
ATOM 5824 N N . TYR B 1 153 ? -1.716 -42.688 -24.953 1 98.06 153 TYR B N 1
ATOM 5825 C CA . TYR B 1 153 ? -0.499 -41.938 -24.641 1 98.06 153 TYR B CA 1
ATOM 5826 C C . TYR B 1 153 ? -0.763 -40.906 -23.578 1 98.06 153 TYR B C 1
ATOM 5828 O O . TYR B 1 153 ? -0.049 -40.844 -22.562 1 98.06 153 TYR B O 1
ATOM 5836 N N . GLU B 1 154 ? -1.781 -40.125 -23.75 1 98.19 154 GLU B N 1
ATOM 5837 C CA . GLU B 1 154 ? -2.133 -39.062 -22.812 1 98.19 154 GLU B CA 1
ATOM 5838 C C . GLU B 1 154 ? -2.551 -39.656 -21.469 1 98.19 154 GLU B C 1
ATOM 5840 O O . GLU B 1 154 ? -2.17 -39.125 -20.406 1 98.19 154 GLU B O 1
ATOM 5845 N N . ALA B 1 155 ? -3.33 -40.656 -21.469 1 97.62 155 ALA B N 1
ATOM 5846 C CA . ALA B 1 155 ? -3.812 -41.281 -20.234 1 97.62 155 ALA B CA 1
ATOM 5847 C C . ALA B 1 155 ? -2.654 -41.875 -19.422 1 97.62 155 ALA B C 1
ATOM 5849 O O . ALA B 1 155 ? -2.693 -41.875 -18.188 1 97.62 155 ALA B O 1
ATOM 5850 N N . SER B 1 156 ? -1.645 -42.344 -20.109 1 97.88 156 SER B N 1
ATOM 5851 C CA . SER B 1 156 ? -0.529 -43 -19.453 1 97.88 156 SER B CA 1
ATOM 5852 C C . SER B 1 156 ? 0.252 -42.062 -18.562 1 97.88 156 SER B C 1
ATOM 5854 O O . SER B 1 156 ? 0.966 -42.5 -17.656 1 97.88 156 SER B O 1
ATOM 5856 N N . TYR B 1 157 ? 0.16 -40.781 -18.703 1 97.5 157 TYR B N 1
ATOM 5857 C CA . TYR B 1 157 ? 0.944 -39.844 -17.938 1 97.5 157 TYR B CA 1
ATOM 5858 C C . TYR B 1 157 ? 0.287 -39.531 -16.594 1 97.5 157 TYR B C 1
ATOM 5860 O O . TYR B 1 157 ? 0.831 -38.781 -15.773 1 97.5 157 TYR B O 1
ATOM 5868 N N . LEU B 1 158 ? -0.848 -40.219 -16.359 1 97.06 158 LEU B N 1
ATOM 5869 C CA . LEU B 1 158 ? -1.475 -40.156 -15.047 1 97.06 158 LEU B CA 1
ATOM 5870 C C . LEU B 1 158 ? -1.074 -41.375 -14.211 1 97.06 158 LEU B C 1
ATOM 5872 O O . LEU B 1 158 ? -1.677 -41.625 -13.164 1 97.06 158 LEU B O 1
ATOM 5876 N N . LEU B 1 159 ? -0.122 -42.062 -14.656 1 96 159 LEU B N 1
ATOM 5877 C CA . LEU B 1 159 ? 0.29 -43.281 -13.969 1 96 159 LEU B CA 1
ATOM 5878 C C . LEU B 1 159 ? 0.89 -42.938 -12.602 1 96 159 LEU B C 1
ATOM 5880 O O . LEU B 1 159 ? 1.489 -41.875 -12.422 1 96 159 LEU B O 1
ATOM 5884 N N . GLU B 1 160 ? 0.708 -43.812 -11.664 1 95.25 160 GLU B N 1
ATOM 5885 C CA . GLU B 1 160 ? 1.269 -43.781 -10.312 1 95.25 160 GLU B CA 1
ATOM 5886 C C . GLU B 1 160 ? 2.363 -44.812 -10.141 1 95.25 160 GLU B C 1
ATOM 5888 O O . GLU B 1 160 ? 2.574 -45.656 -11.031 1 95.25 160 GLU B O 1
ATOM 5893 N N . GLU B 1 161 ? 3.037 -44.688 -9.023 1 94.12 161 GLU B N 1
ATOM 5894 C CA . GLU B 1 161 ? 4.109 -45.625 -8.75 1 94.12 161 GLU B CA 1
ATOM 5895 C C . GLU B 1 161 ? 3.582 -47.062 -8.742 1 94.12 161 GLU B C 1
ATOM 5897 O O . GLU B 1 161 ? 2.559 -47.344 -8.117 1 94.12 161 GLU B O 1
ATOM 5902 N N . GLY B 1 162 ? 4.242 -47.906 -9.484 1 93.38 162 GLY B N 1
ATOM 5903 C CA . GLY B 1 162 ? 3.91 -49.312 -9.469 1 93.38 162 GLY B CA 1
ATOM 5904 C C . GLY B 1 162 ? 2.949 -49.719 -10.57 1 93.38 162 GLY B C 1
ATOM 5905 O O . GLY B 1 162 ? 2.631 -50.906 -10.727 1 93.38 162 GLY B O 1
ATOM 5906 N N . GLU B 1 163 ? 2.512 -48.812 -11.352 1 95.56 163 GLU B N 1
ATOM 5907 C CA . GLU B 1 163 ? 1.563 -49.12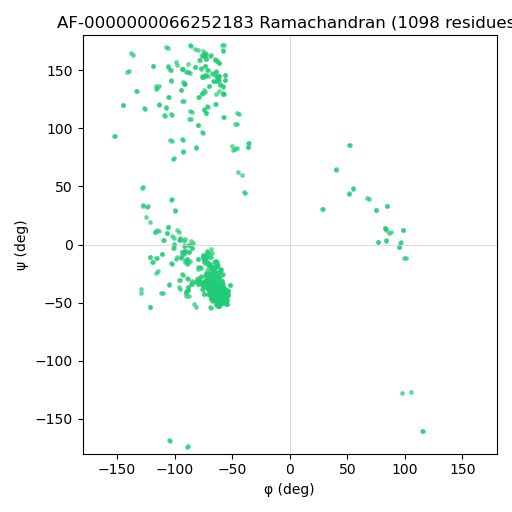5 -12.422 1 95.56 163 GLU B CA 1
ATOM 5908 C C . GLU B 1 163 ? 2.285 -49.406 -13.727 1 95.56 163 GLU B C 1
ATOM 5910 O O . GLU B 1 163 ? 2.316 -48.594 -14.633 1 95.56 163 GLU B O 1
ATOM 5915 N N . ASN B 1 164 ? 2.594 -50.625 -13.93 1 94.31 164 ASN B N 1
ATOM 5916 C CA . ASN B 1 164 ? 3.467 -51.062 -15.016 1 94.31 164 ASN B CA 1
ATOM 5917 C C . ASN B 1 164 ? 2.73 -51.094 -16.344 1 94.31 164 ASN B C 1
ATOM 5919 O O . ASN B 1 164 ? 3.332 -50.875 -17.406 1 94.31 164 ASN B O 1
ATOM 5923 N N . ILE B 1 165 ? 1.459 -51.406 -16.297 1 95.5 165 ILE B N 1
ATOM 5924 C CA . ILE B 1 165 ? 0.682 -51.5 -17.531 1 95.5 165 ILE B CA 1
ATOM 5925 C C . ILE B 1 165 ? 0.717 -50.125 -18.234 1 95.5 165 ILE B C 1
ATOM 5927 O O . ILE B 1 165 ? 0.877 -50.062 -19.453 1 95.5 165 ILE B O 1
ATOM 5931 N N . LEU B 1 166 ? 0.589 -49.094 -17.484 1 96.69 166 LEU B N 1
ATOM 5932 C CA . LEU B 1 166 ? 0.58 -47.781 -18.047 1 96.69 166 LEU B CA 1
ATOM 5933 C C . LEU B 1 166 ? 1.962 -47.375 -18.578 1 96.69 166 LEU B C 1
ATOM 5935 O O . LEU B 1 166 ? 2.08 -46.656 -19.562 1 96.69 166 LEU B O 1
ATOM 5939 N N . GLU B 1 167 ? 3.002 -47.875 -17.938 1 95.5 167 GLU B N 1
ATOM 5940 C CA . GLU B 1 167 ? 4.352 -47.625 -18.438 1 95.5 167 GLU B CA 1
ATOM 5941 C C . GLU B 1 167 ? 4.543 -48.219 -19.828 1 95.5 167 GLU B C 1
ATOM 5943 O O . GLU B 1 167 ? 5.082 -47.594 -20.734 1 95.5 167 GLU B O 1
ATOM 5948 N N . VAL B 1 168 ? 4.109 -49.406 -19.938 1 95 168 VAL B N 1
ATOM 5949 C CA . VAL B 1 168 ? 4.211 -50.125 -21.203 1 95 168 VAL B CA 1
ATOM 5950 C C . VAL B 1 168 ? 3.33 -49.438 -22.25 1 95 168 VAL B C 1
ATOM 5952 O O . VAL B 1 168 ? 3.725 -49.312 -23.406 1 95 168 VAL B O 1
ATOM 5955 N N . ALA B 1 169 ? 2.15 -49.125 -21.812 1 96.38 169 ALA B N 1
ATOM 5956 C CA . ALA B 1 169 ? 1.225 -48.406 -22.703 1 96.38 169 ALA B CA 1
ATOM 5957 C C . ALA B 1 169 ? 1.86 -47.156 -23.266 1 96.38 169 ALA B C 1
ATOM 5959 O O . ALA B 1 169 ? 1.699 -46.844 -24.453 1 96.38 169 ALA B O 1
ATOM 5960 N N . ARG B 1 170 ? 2.553 -46.406 -22.469 1 96.75 170 ARG B N 1
ATOM 5961 C CA . ARG B 1 170 ? 3.186 -45.156 -22.859 1 96.75 170 ARG B CA 1
ATOM 5962 C C . ARG B 1 170 ? 4.238 -45.406 -23.938 1 96.75 170 ARG B C 1
ATOM 5964 O O . ARG B 1 170 ? 4.27 -44.719 -24.953 1 96.75 170 ARG B O 1
ATOM 5971 N N . GLU B 1 171 ? 5.109 -46.344 -23.688 1 95.19 171 GLU B N 1
ATOM 5972 C CA . GLU B 1 171 ? 6.168 -46.656 -24.656 1 95.19 171 GLU B CA 1
ATOM 5973 C C . GLU B 1 171 ? 5.586 -47.156 -25.969 1 95.19 171 GLU B C 1
ATOM 5975 O O . GLU B 1 171 ? 6.059 -46.75 -27.047 1 95.19 171 GLU B O 1
ATOM 5980 N N . PHE B 1 172 ? 4.594 -48.031 -25.828 1 95.62 172 PHE B N 1
ATOM 5981 C CA . PHE B 1 172 ? 3.932 -48.562 -27 1 95.62 172 PHE B CA 1
ATOM 5982 C C . PHE B 1 172 ? 3.27 -47.469 -27.828 1 95.62 172 PHE B C 1
ATOM 5984 O O . PHE B 1 172 ? 3.48 -47.375 -29.031 1 95.62 172 PHE B O 1
ATOM 5991 N N . ALA B 1 173 ? 2.469 -46.688 -27.141 1 97.31 173 ALA B N 1
ATOM 5992 C CA . ALA B 1 173 ? 1.768 -45.594 -27.812 1 97.31 173 ALA B CA 1
ATOM 5993 C C . ALA B 1 173 ? 2.752 -44.594 -28.406 1 97.31 173 ALA B C 1
ATOM 5995 O O . ALA B 1 173 ? 2.555 -44.094 -29.531 1 97.31 173 ALA B O 1
ATOM 5996 N N . ALA B 1 174 ? 3.801 -44.25 -27.703 1 96.94 174 ALA B N 1
ATOM 5997 C CA . ALA B 1 174 ? 4.805 -43.312 -28.172 1 96.94 174 ALA B CA 1
ATOM 5998 C C . ALA B 1 174 ? 5.449 -43.781 -29.469 1 96.94 174 ALA B C 1
ATOM 6000 O O . ALA B 1 174 ? 5.648 -43 -30.406 1 96.94 174 ALA B O 1
ATOM 6001 N N . SER B 1 175 ? 5.805 -45.031 -29.469 1 94.94 175 SER B N 1
ATOM 6002 C CA . SER B 1 175 ? 6.438 -45.594 -30.641 1 94.94 175 SER B CA 1
ATOM 6003 C C . SER B 1 175 ? 5.516 -45.531 -31.859 1 94.94 175 SER B C 1
ATOM 6005 O O . SER B 1 175 ? 5.957 -45.219 -32.969 1 94.94 175 SER B O 1
ATOM 6007 N N . CYS B 1 176 ? 4.293 -45.875 -31.672 1 95.38 176 CYS B N 1
ATOM 6008 C CA . CYS B 1 176 ? 3.303 -45.844 -32.719 1 95.38 176 CYS B CA 1
ATOM 6009 C C . CYS B 1 176 ? 3.113 -44.438 -33.25 1 95.38 176 CYS B C 1
ATOM 6011 O O . CYS B 1 176 ? 3.064 -44.188 -34.469 1 95.38 176 CYS B O 1
ATOM 6013 N N . LEU B 1 177 ? 3.012 -43.5 -32.375 1 96.56 177 LEU B N 1
ATOM 6014 C CA . LEU B 1 177 ? 2.756 -42.125 -32.719 1 96.56 177 LEU B CA 1
ATOM 6015 C C . LEU B 1 177 ? 3.957 -41.5 -33.438 1 96.56 177 LEU B C 1
ATOM 6017 O O . LEU B 1 177 ? 3.795 -40.719 -34.375 1 96.56 177 LEU B O 1
ATOM 6021 N N . LYS B 1 178 ? 5.16 -41.844 -33 1 96 178 LYS B N 1
ATOM 6022 C CA . LYS B 1 178 ? 6.363 -41.375 -33.688 1 96 178 LYS B CA 1
ATOM 6023 C C . LYS B 1 178 ? 6.426 -41.875 -35.125 1 96 178 LYS B C 1
ATOM 6025 O O . LYS B 1 178 ? 6.828 -41.156 -36.031 1 96 178 LYS B O 1
ATOM 6030 N N . LYS B 1 179 ? 6.051 -43.094 -35.312 1 93.69 179 LYS B N 1
ATOM 6031 C CA . LYS B 1 179 ? 6.016 -43.656 -36.656 1 93.69 179 LYS B CA 1
ATOM 6032 C C . LYS B 1 179 ? 4.977 -42.969 -37.531 1 93.69 179 LYS B C 1
ATOM 6034 O O . LYS B 1 179 ? 5.199 -42.75 -38.719 1 93.69 179 LYS B O 1
ATOM 6039 N N . TYR B 1 180 ? 3.885 -42.719 -36.906 1 93.69 180 TYR B N 1
ATOM 6040 C CA . TYR B 1 180 ? 2.816 -42.031 -37.625 1 93.69 180 TYR B CA 1
ATOM 6041 C C . TYR B 1 180 ? 3.287 -40.688 -38.188 1 93.69 180 TYR B C 1
ATOM 6043 O O . TYR B 1 180 ? 2.953 -40.312 -39.312 1 93.69 180 TYR B O 1
ATOM 6051 N N . ILE B 1 181 ? 3.975 -39.906 -37.406 1 92.75 181 ILE B N 1
ATOM 6052 C CA . ILE B 1 181 ? 4.426 -38.562 -37.812 1 92.75 181 ILE B CA 1
ATOM 6053 C C . ILE B 1 181 ? 5.367 -38.656 -39 1 92.75 181 ILE B C 1
ATOM 6055 O O . ILE B 1 181 ? 5.41 -37.781 -39.844 1 92.75 181 ILE B O 1
ATOM 6059 N N . GLN B 1 182 ? 6.02 -39.719 -39.125 1 90.88 182 GLN B N 1
ATOM 6060 C CA . GLN B 1 182 ? 6.945 -39.906 -40.25 1 90.88 182 GLN B CA 1
ATOM 6061 C C . GLN B 1 182 ? 6.199 -40.094 -41.562 1 90.88 182 GLN B C 1
ATOM 6063 O O . GLN B 1 182 ? 6.684 -39.719 -42.625 1 90.88 182 GLN B O 1
ATOM 6068 N N . VAL B 1 183 ? 5.082 -40.656 -41.469 1 86.12 183 VAL B N 1
ATOM 6069 C CA . VAL B 1 183 ? 4.348 -40.969 -42.688 1 86.12 183 VAL B CA 1
ATOM 6070 C C . VAL B 1 183 ? 3.43 -39.812 -43.062 1 86.12 183 VAL B C 1
ATOM 6072 O O . VAL B 1 183 ? 3.066 -39.625 -44.219 1 86.12 183 VAL B O 1
ATOM 6075 N N . ASN B 1 184 ? 3.145 -38.844 -42.281 1 73.31 184 ASN B N 1
ATOM 6076 C CA . ASN B 1 184 ? 2.447 -37.562 -42.375 1 73.31 184 ASN B CA 1
ATOM 6077 C C . ASN B 1 184 ? 1.197 -37.688 -43.25 1 73.31 184 ASN B C 1
ATOM 6079 O O . ASN B 1 184 ? 1.025 -36.906 -44.188 1 73.31 184 ASN B O 1
ATOM 6083 N N . LYS B 1 185 ? 0.289 -38.406 -42.906 1 77.88 185 LYS B N 1
ATOM 6084 C CA . LYS B 1 185 ? -0.911 -38.656 -43.688 1 77.88 185 LYS B CA 1
ATOM 6085 C C . LYS B 1 185 ? -1.921 -37.5 -43.5 1 77.88 185 LYS B C 1
ATOM 6087 O O . LYS B 1 185 ? -2.383 -36.938 -44.5 1 77.88 185 LYS B O 1
ATOM 6092 N N . ASP B 1 186 ? -2.246 -37.188 -42.344 1 86 186 ASP B N 1
ATOM 6093 C CA . ASP B 1 186 ? -3.172 -36.125 -42 1 86 186 ASP B CA 1
ATOM 6094 C C . ASP B 1 186 ? -2.451 -34.969 -41.25 1 86 186 ASP B C 1
ATOM 6096 O O . ASP B 1 186 ? -1.962 -35.156 -40.156 1 86 186 ASP B O 1
ATOM 6100 N N . GLN B 1 187 ? -2.553 -33.844 -41.875 1 89.44 187 GLN B N 1
ATOM 6101 C CA . GLN B 1 187 ? -1.756 -32.719 -41.375 1 89.44 187 GLN B CA 1
ATOM 6102 C C . GLN B 1 187 ? -2.205 -32.281 -40 1 89.44 187 GLN B C 1
ATOM 6104 O O . GLN B 1 187 ? -1.373 -32 -39.125 1 89.44 187 GLN B O 1
ATOM 6109 N N . LEU B 1 188 ? -3.492 -32.156 -39.812 1 93.19 188 LEU B N 1
ATOM 6110 C CA . LEU B 1 188 ? -4.012 -31.703 -38.531 1 93.19 188 LEU B CA 1
ATOM 6111 C C . LEU B 1 188 ? -3.688 -32.719 -37.406 1 93.19 188 LEU B C 1
ATOM 6113 O O . LEU B 1 188 ? -3.234 -32.344 -36.344 1 93.19 188 LEU B O 1
ATOM 6117 N N . LEU B 1 189 ? -3.965 -33.938 -37.688 1 93 189 LEU B N 1
ATOM 6118 C CA . LEU B 1 189 ? -3.695 -35 -36.719 1 93 189 LEU B CA 1
ATOM 6119 C C . LEU B 1 189 ? -2.203 -35.094 -36.406 1 93 189 LEU B C 1
ATOM 6121 O O . LEU B 1 189 ? -1.81 -35.344 -35.25 1 93 189 LEU B O 1
ATOM 6125 N N . SER B 1 190 ? -1.404 -34.906 -37.406 1 94.44 190 SER B N 1
ATOM 6126 C CA . SER B 1 190 ? 0.042 -34.906 -37.219 1 94.44 190 SER B CA 1
ATOM 6127 C C . SER B 1 190 ? 0.482 -33.781 -36.312 1 94.44 190 SER B C 1
ATOM 6129 O O . SER B 1 190 ? 1.401 -33.938 -35.5 1 94.44 190 SER B O 1
ATOM 6131 N N . MET B 1 191 ? -0.158 -32.656 -36.469 1 94.38 191 MET B N 1
ATOM 6132 C CA . MET B 1 191 ? 0.143 -31.531 -35.594 1 94.38 191 MET B CA 1
ATOM 6133 C C . MET B 1 191 ? -0.221 -31.844 -34.125 1 94.38 191 MET B C 1
ATOM 6135 O O . MET B 1 191 ? 0.525 -31.5 -33.219 1 94.38 191 MET B O 1
ATOM 6139 N N . ILE B 1 192 ? -1.328 -32.438 -33.969 1 96.25 192 ILE B N 1
ATOM 6140 C CA . ILE B 1 192 ? -1.807 -32.781 -32.625 1 96.25 192 ILE B CA 1
ATOM 6141 C C . ILE B 1 192 ? -0.873 -33.812 -32 1 96.25 192 ILE B C 1
ATOM 6143 O O . ILE B 1 192 ? -0.494 -33.719 -30.844 1 96.25 192 ILE B O 1
ATOM 6147 N N . VAL B 1 193 ? -0.502 -34.812 -32.812 1 96.31 193 VAL B N 1
ATOM 6148 C CA . VAL B 1 193 ? 0.383 -35.875 -32.344 1 96.31 193 VAL B CA 1
ATOM 6149 C C . VAL B 1 193 ? 1.751 -35.312 -31.984 1 96.31 193 VAL B C 1
ATOM 6151 O O . VAL B 1 193 ? 2.326 -35.625 -30.938 1 96.31 193 VAL B O 1
ATOM 6154 N N . SER B 1 194 ? 2.258 -34.438 -32.812 1 96.12 194 SER B N 1
ATOM 6155 C CA . SER B 1 194 ? 3.545 -33.812 -32.562 1 96.12 194 SER B CA 1
ATOM 6156 C C . SER B 1 194 ? 3.51 -32.969 -31.281 1 96.12 194 SER B C 1
ATOM 6158 O O . SER B 1 194 ? 4.473 -32.969 -30.516 1 96.12 194 SER B O 1
ATOM 6160 N N . HIS B 1 195 ? 2.432 -32.281 -31.125 1 96.44 195 HIS B N 1
ATOM 6161 C CA . HIS B 1 195 ? 2.238 -31.453 -29.922 1 96.44 195 HIS B CA 1
ATOM 6162 C C . HIS B 1 195 ? 2.248 -32.312 -28.672 1 96.44 195 HIS B C 1
ATOM 6164 O O . HIS B 1 195 ? 2.867 -31.953 -27.672 1 96.44 195 HIS B O 1
ATOM 6170 N N . SER B 1 196 ? 1.616 -33.438 -28.672 1 97.31 196 SER B N 1
ATOM 6171 C CA . SER B 1 196 ? 1.538 -34.344 -27.547 1 97.31 196 SER B CA 1
ATOM 6172 C C . SER B 1 196 ? 2.893 -35 -27.266 1 97.31 196 SER B C 1
ATOM 6174 O O . SER B 1 196 ? 3.238 -35.219 -26.094 1 97.31 196 SER B O 1
ATOM 6176 N N . LEU B 1 197 ? 3.615 -35.312 -28.328 1 96.56 197 LEU B N 1
ATOM 6177 C CA . LEU B 1 197 ? 4.914 -35.938 -28.156 1 96.56 197 LEU B CA 1
ATOM 6178 C C . LEU B 1 197 ? 5.938 -34.969 -27.594 1 96.56 197 LEU B C 1
ATOM 6180 O O . LEU B 1 197 ? 6.883 -35.375 -26.906 1 96.56 197 LEU B O 1
ATOM 6184 N N . GLU B 1 198 ? 5.73 -33.75 -27.875 1 95.31 198 GLU B N 1
ATOM 6185 C CA . GLU B 1 198 ? 6.621 -32.75 -27.297 1 95.31 198 GLU B CA 1
ATOM 6186 C C . GLU B 1 198 ? 6.414 -32.625 -25.797 1 95.31 198 GLU B C 1
ATOM 6188 O O . GLU B 1 198 ? 7.375 -32.688 -25.016 1 95.31 198 GLU B O 1
ATOM 6193 N N . VAL B 1 199 ? 5.234 -32.406 -25.359 1 96.56 199 VAL B N 1
ATOM 6194 C CA . VAL B 1 199 ? 4.836 -32.375 -23.969 1 96.56 199 VAL B CA 1
ATOM 6195 C C . VAL B 1 199 ? 3.432 -32.938 -23.812 1 96.56 199 VAL B C 1
ATOM 6197 O O . VAL B 1 199 ? 2.482 -32.469 -24.438 1 96.56 199 VAL B O 1
ATOM 6200 N N . PRO B 1 200 ? 3.352 -33.969 -23.047 1 97.38 200 PRO B N 1
ATOM 6201 C CA . PRO B 1 200 ? 2.014 -34.531 -22.875 1 97.38 200 PRO B CA 1
ATOM 6202 C C . PRO B 1 200 ? 1.028 -33.562 -22.234 1 97.38 200 PRO B C 1
ATOM 6204 O O . PRO B 1 200 ? 1.432 -32.688 -21.469 1 97.38 200 PRO B O 1
ATOM 6207 N N . LEU B 1 201 ? -0.232 -33.75 -22.453 1 97.5 201 LEU B N 1
ATOM 6208 C CA . LEU B 1 201 ? -1.3 -32.844 -22.031 1 97.5 201 LEU B CA 1
ATOM 6209 C C . LEU B 1 201 ? -1.272 -32.625 -20.531 1 97.5 201 LEU B C 1
ATOM 6211 O O . LEU B 1 201 ? -1.411 -31.484 -20.047 1 97.5 201 LEU B O 1
ATOM 6215 N N . HIS B 1 202 ? -1.035 -33.656 -19.797 1 97.19 202 HIS B N 1
ATOM 6216 C CA . HIS B 1 202 ? -1.069 -33.625 -18.344 1 97.19 202 HIS B CA 1
ATOM 6217 C C . HIS B 1 202 ? 0.031 -32.75 -17.781 1 97.19 202 HIS B C 1
ATOM 6219 O O . HIS B 1 202 ? -0.096 -32.219 -16.672 1 97.19 202 HIS B O 1
ATOM 6225 N N . TRP B 1 203 ? 1.114 -32.531 -18.5 1 97.56 203 TRP B N 1
ATOM 6226 C CA . TRP B 1 203 ? 2.275 -31.781 -18.031 1 97.56 203 TRP B CA 1
ATOM 6227 C C . TRP B 1 203 ? 2.27 -30.359 -18.578 1 97.56 203 TRP B C 1
ATOM 6229 O O . TRP B 1 203 ? 3.127 -29.547 -18.219 1 97.56 203 TRP B O 1
ATOM 6239 N N . ARG B 1 204 ? 1.271 -30.016 -19.344 1 97.25 204 ARG B N 1
ATOM 6240 C CA . ARG B 1 204 ? 1.296 -28.734 -20.047 1 97.25 204 ARG B CA 1
ATOM 6241 C C . ARG B 1 204 ? 0.701 -27.625 -19.172 1 97.25 204 ARG B C 1
ATOM 6243 O O . ARG B 1 204 ? -0.222 -27.875 -18.406 1 97.25 204 ARG B O 1
ATOM 6250 N N . MET B 1 205 ? 1.214 -26.453 -19.359 1 97.12 205 MET B N 1
ATOM 6251 C CA . MET B 1 205 ? 0.59 -25.281 -18.766 1 97.12 205 MET B CA 1
ATOM 6252 C C . MET B 1 205 ? -0.797 -25.031 -19.344 1 97.12 205 MET B C 1
ATOM 6254 O O . MET B 1 205 ? -0.936 -24.812 -20.547 1 97.12 205 MET B O 1
ATOM 6258 N N . PRO B 1 206 ? -1.815 -25.016 -18.562 1 97.38 206 PRO B N 1
ATOM 6259 C CA . PRO B 1 206 ? -3.193 -25.078 -19.062 1 97.38 206 PRO B CA 1
ATOM 6260 C C . PRO B 1 206 ? -3.555 -23.875 -19.938 1 97.38 206 PRO B C 1
ATOM 6262 O O . PRO B 1 206 ? -4.176 -24.047 -20.984 1 97.38 206 PRO B O 1
ATOM 6265 N N . ARG B 1 207 ? -3.18 -22.688 -19.562 1 97.94 207 ARG B N 1
ATOM 6266 C CA . ARG B 1 207 ? -3.652 -21.516 -20.281 1 97.94 207 ARG B CA 1
ATOM 6267 C C . ARG B 1 207 ? -3.006 -21.422 -21.656 1 97.94 207 ARG B C 1
ATOM 6269 O O . ARG B 1 207 ? -3.643 -20.984 -22.625 1 97.94 207 ARG B O 1
ATOM 6276 N N . LEU B 1 208 ? -1.806 -21.797 -21.703 1 97.25 208 LEU B N 1
ATOM 6277 C CA . LEU B 1 208 ? -1.136 -21.812 -23 1 97.25 208 LEU B CA 1
ATOM 6278 C C . LEU B 1 208 ? -1.714 -22.906 -23.906 1 97.25 208 LEU B C 1
ATOM 6280 O O . LEU B 1 208 ? -1.863 -22.703 -25.109 1 97.25 208 LEU B O 1
ATOM 6284 N N . GLU B 1 209 ? -1.973 -24.047 -23.312 1 97.56 209 GLU B N 1
ATOM 6285 C CA . GLU B 1 209 ? -2.637 -25.125 -24.031 1 97.56 209 GLU B CA 1
ATOM 6286 C C . GLU B 1 209 ? -3.984 -24.656 -24.594 1 97.56 209 GLU B C 1
ATOM 6288 O O . GLU B 1 209 ? -4.352 -25.016 -25.719 1 97.56 209 GLU B O 1
ATOM 6293 N N . THR B 1 210 ? -4.707 -23.953 -23.781 1 98.19 210 THR B N 1
ATOM 6294 C CA . THR B 1 210 ? -5.996 -23.422 -24.203 1 98.19 210 THR B CA 1
ATOM 6295 C C . THR B 1 210 ? -5.84 -22.562 -25.453 1 98.19 210 THR B C 1
ATOM 6297 O O . THR B 1 210 ? -6.602 -22.703 -26.406 1 98.19 210 THR B O 1
ATOM 6300 N N . ARG B 1 211 ? -4.895 -21.672 -25.422 1 97.94 211 ARG B N 1
ATOM 6301 C CA . ARG B 1 211 ? -4.668 -20.797 -26.578 1 97.94 211 ARG B CA 1
ATOM 6302 C C . ARG B 1 211 ? -4.379 -21.609 -27.828 1 97.94 211 ARG B C 1
ATOM 6304 O O . ARG B 1 211 ? -4.926 -21.312 -28.906 1 97.94 211 ARG B O 1
ATOM 6311 N N . TRP B 1 212 ? -3.52 -22.547 -27.734 1 97.31 212 TRP B N 1
ATOM 6312 C CA . TRP B 1 212 ? -3.156 -23.406 -28.844 1 97.31 212 TRP B CA 1
ATOM 6313 C C . TRP B 1 212 ? -4.363 -24.219 -29.328 1 97.31 212 TRP B C 1
ATOM 6315 O O . TRP B 1 212 ? -4.598 -24.328 -30.547 1 97.31 212 TRP B O 1
ATOM 6325 N N . PHE B 1 213 ? -5.125 -24.766 -28.438 1 97.88 213 PHE B N 1
ATOM 6326 C CA . PHE B 1 213 ? -6.215 -25.672 -28.766 1 97.88 213 PHE B CA 1
ATOM 6327 C C . PHE B 1 213 ? -7.367 -24.922 -29.422 1 97.88 213 PHE B C 1
ATOM 6329 O O . PHE B 1 213 ? -8.062 -25.484 -30.281 1 97.88 213 PHE B O 1
ATOM 6336 N N . ILE B 1 214 ? -7.578 -23.703 -29.047 1 98.12 214 ILE B N 1
ATOM 6337 C CA . ILE B 1 214 ? -8.617 -22.906 -29.688 1 98.12 214 ILE B CA 1
ATOM 6338 C C . ILE B 1 214 ? -8.375 -22.859 -31.188 1 98.12 214 ILE B C 1
ATOM 6340 O O . ILE B 1 214 ? -9.297 -23.031 -31.984 1 98.12 214 ILE B O 1
ATOM 6344 N N . ASP B 1 215 ? -7.145 -22.688 -31.578 1 96.56 215 ASP B N 1
ATOM 6345 C CA . ASP B 1 215 ? -6.785 -22.656 -33 1 96.56 215 ASP B CA 1
ATOM 6346 C C . ASP B 1 215 ? -7.016 -24.016 -33.656 1 96.56 215 ASP B C 1
ATOM 6348 O O . ASP B 1 215 ? -7.504 -24.078 -34.781 1 96.56 215 ASP B O 1
ATOM 6352 N N . ILE B 1 216 ? -6.648 -25.062 -32.938 1 96.62 216 ILE B N 1
ATOM 6353 C CA . ILE B 1 216 ? -6.801 -26.406 -33.469 1 96.62 216 ILE B CA 1
ATOM 6354 C C . ILE B 1 216 ? -8.281 -26.75 -33.594 1 96.62 216 ILE B C 1
ATOM 6356 O O . ILE B 1 216 ? -8.719 -27.344 -34.594 1 96.62 216 ILE B O 1
ATOM 6360 N N . TYR B 1 217 ? -9.016 -26.453 -32.562 1 96.94 217 TYR B N 1
ATOM 6361 C CA . TYR B 1 217 ? -10.445 -26.75 -32.5 1 96.94 217 TYR B CA 1
ATOM 6362 C C . TYR B 1 217 ? -11.188 -26.094 -33.656 1 96.94 217 TYR B C 1
ATOM 6364 O O . TYR B 1 217 ? -12.109 -26.688 -34.219 1 96.94 217 TYR B O 1
ATOM 6372 N N . GLU B 1 218 ? -10.773 -24.938 -34 1 96.44 218 GLU B N 1
ATOM 6373 C CA . GLU B 1 218 ? -11.391 -24.203 -35.094 1 96.44 218 GLU B CA 1
ATOM 6374 C C . GLU B 1 218 ? -11.242 -24.953 -36.406 1 96.44 218 GLU B C 1
ATOM 6376 O O . GLU B 1 218 ? -12.109 -24.875 -37.281 1 96.44 218 GLU B O 1
ATOM 6381 N N . LYS B 1 219 ? -10.227 -25.75 -36.531 1 94.94 219 LYS B N 1
ATOM 6382 C CA . LYS B 1 219 ? -9.93 -26.453 -37.781 1 94.94 219 LYS B CA 1
ATOM 6383 C C . LYS B 1 219 ? -10.469 -27.891 -37.719 1 94.94 219 LYS B C 1
ATOM 6385 O O . LYS B 1 219 ? -10.508 -28.562 -38.75 1 94.94 219 LYS B O 1
ATOM 6390 N N . LYS B 1 220 ? -10.867 -28.297 -36.594 1 93.12 220 LYS B N 1
ATOM 6391 C CA . LYS B 1 220 ? -11.273 -29.688 -36.375 1 93.12 220 LYS B CA 1
ATOM 6392 C C . LYS B 1 220 ? -12.633 -29.953 -37.031 1 93.12 220 LYS B C 1
ATOM 6394 O O . LYS B 1 220 ? -13.539 -29.109 -36.938 1 93.12 220 LYS B O 1
ATOM 6399 N N . GLN B 1 221 ? -12.773 -31.109 -37.5 1 89.69 221 GLN B N 1
ATOM 6400 C CA . GLN B 1 221 ? -14.062 -31.531 -38.031 1 89.69 221 GLN B CA 1
ATOM 6401 C C . GLN B 1 221 ? -15.047 -31.812 -36.906 1 89.69 221 GLN B C 1
ATOM 6403 O O . GLN B 1 221 ? -14.703 -32.469 -35.938 1 89.69 221 GLN B O 1
ATOM 6408 N N . GLY B 1 222 ? -16.25 -31.328 -36.969 1 88.12 222 GLY B N 1
ATOM 6409 C CA . GLY B 1 222 ? -17.25 -31.547 -35.938 1 88.12 222 GLY B CA 1
ATOM 6410 C C . GLY B 1 222 ? -17.188 -30.547 -34.812 1 88.12 222 GLY B C 1
ATOM 6411 O O . GLY B 1 222 ? -17.797 -30.734 -33.75 1 88.12 222 GLY B O 1
ATOM 6412 N N . MET B 1 223 ? -16.391 -29.531 -35.031 1 93.88 223 MET B N 1
ATOM 6413 C CA . MET B 1 223 ? -16.266 -28.469 -34.031 1 93.88 223 MET B CA 1
ATOM 6414 C C . MET B 1 223 ? -17.609 -27.797 -33.781 1 93.88 223 MET B C 1
ATOM 6416 O O . MET B 1 223 ? -18.375 -27.562 -34.719 1 93.88 223 MET B O 1
ATOM 6420 N N . ASN B 1 224 ? -17.984 -27.516 -32.594 1 95.81 224 ASN B N 1
ATOM 6421 C CA . ASN B 1 224 ? -19.203 -26.797 -32.188 1 95.81 224 ASN B CA 1
ATOM 6422 C C . ASN B 1 224 ? -18.984 -25.297 -32.219 1 95.81 224 ASN B C 1
ATOM 6424 O O . ASN B 1 224 ? -18.25 -24.75 -31.375 1 95.81 224 ASN B O 1
ATOM 6428 N N . PRO B 1 225 ? -19.641 -24.641 -33.062 1 96.25 225 PRO B N 1
ATOM 6429 C CA . PRO B 1 225 ? -19.406 -23.203 -33.219 1 96.25 225 PRO B CA 1
ATOM 6430 C C . PRO B 1 225 ? -19.719 -22.422 -31.938 1 96.25 225 PRO B C 1
ATOM 6432 O O . PRO B 1 225 ? -19.078 -21.391 -31.656 1 96.25 225 PRO B O 1
ATOM 643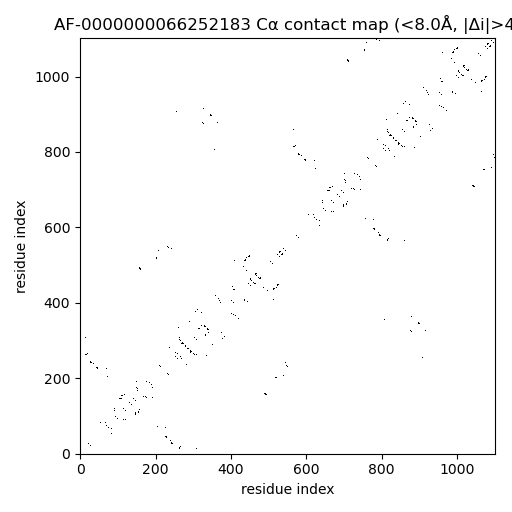5 N N . LEU B 1 226 ? -20.688 -22.828 -31.172 1 96.69 226 LEU B N 1
ATOM 6436 C CA . LEU B 1 226 ? -21.031 -22.141 -29.938 1 96.69 226 LEU B CA 1
ATOM 6437 C C . LEU B 1 226 ? -19.906 -22.25 -28.922 1 96.69 226 LEU B C 1
ATOM 6439 O O . LEU B 1 226 ? -19.578 -21.266 -28.25 1 96.69 226 LEU B O 1
ATOM 6443 N N . LEU B 1 227 ? -19.312 -23.406 -28.859 1 97.75 227 LEU B N 1
ATOM 6444 C CA . LEU B 1 227 ? -18.188 -23.609 -27.938 1 97.75 227 LEU B CA 1
ATOM 6445 C C . LEU B 1 227 ? -17 -22.766 -28.375 1 97.75 227 LEU B C 1
ATOM 6447 O O . LEU B 1 227 ? -16.312 -22.172 -27.531 1 97.75 227 LEU B O 1
ATOM 6451 N N . LEU B 1 228 ? -16.781 -22.75 -29.672 1 98.25 228 LEU B N 1
ATOM 6452 C CA . LEU B 1 228 ? -15.648 -22 -30.203 1 98.25 228 LEU B CA 1
ATOM 6453 C C . LEU B 1 228 ? -15.812 -20.516 -29.938 1 98.25 228 LEU B C 1
ATOM 6455 O O . LEU B 1 228 ? -14.867 -19.844 -29.5 1 98.25 228 LEU B O 1
ATOM 6459 N N . GLU B 1 229 ? -17 -20 -30.172 1 98 229 GLU B N 1
ATOM 6460 C CA . GLU B 1 229 ? -17.266 -18.594 -29.938 1 98 229 GLU B CA 1
ATOM 6461 C C . GLU B 1 229 ? -17.094 -18.234 -28.453 1 98 229 GLU B C 1
ATOM 6463 O O . GLU B 1 229 ? -16.484 -17.219 -28.109 1 98 229 GLU B O 1
ATOM 6468 N N . LEU B 1 230 ? -17.656 -19.078 -27.578 1 98.25 230 LEU B N 1
ATOM 6469 C CA . LEU B 1 230 ? -17.516 -18.844 -26.141 1 98.25 230 LEU B CA 1
ATOM 6470 C C . LEU B 1 230 ? -16.047 -18.875 -25.719 1 98.25 230 LEU B C 1
ATOM 6472 O O . LEU B 1 230 ? -15.617 -18.062 -24.906 1 98.25 230 LEU B O 1
ATOM 6476 N N . ALA B 1 231 ? -15.328 -19.797 -26.266 1 98.38 231 ALA B N 1
ATOM 6477 C CA . ALA B 1 231 ? -13.914 -19.938 -25.922 1 98.38 231 ALA B CA 1
ATOM 6478 C C . ALA B 1 231 ? -13.133 -18.672 -26.297 1 98.38 231 ALA B C 1
ATOM 6480 O O . ALA B 1 231 ? -12.312 -18.188 -25.516 1 98.38 231 ALA B O 1
ATOM 6481 N N . LYS B 1 232 ? -13.375 -18.188 -27.516 1 97.75 232 LYS B N 1
ATOM 6482 C CA . LYS B 1 232 ? -12.672 -17 -27.984 1 97.75 232 LYS B CA 1
ATOM 6483 C C . LYS B 1 232 ? -13.039 -15.773 -27.141 1 97.75 232 LYS B C 1
ATOM 6485 O O . LYS B 1 232 ? -12.164 -15.023 -26.719 1 97.75 232 LYS B O 1
ATOM 6490 N N . LEU B 1 233 ? -14.297 -15.586 -26.859 1 97.44 233 LEU B N 1
ATOM 6491 C CA . LEU B 1 233 ? -14.773 -14.453 -26.062 1 97.44 233 LEU B CA 1
ATOM 6492 C C . LEU B 1 233 ? -14.258 -14.531 -24.641 1 97.44 233 LEU B C 1
ATOM 6494 O O . LEU B 1 233 ? -13.82 -13.523 -24.078 1 97.44 233 LEU B O 1
ATOM 6498 N N . ASP B 1 234 ? -14.406 -15.695 -24.125 1 97.38 234 ASP B N 1
ATOM 6499 C CA . ASP B 1 234 ? -13.945 -15.898 -22.75 1 97.38 234 ASP B CA 1
ATOM 6500 C C . ASP B 1 234 ? -12.438 -15.648 -22.641 1 97.38 234 ASP B C 1
ATOM 6502 O O . ASP B 1 234 ? -11.984 -15.016 -21.688 1 97.38 234 ASP B O 1
ATOM 6506 N N . PHE B 1 235 ? -11.695 -16.172 -23.594 1 97.88 235 PHE B N 1
ATOM 6507 C CA . PHE B 1 235 ? -10.25 -15.984 -23.594 1 97.88 235 PHE B CA 1
ATOM 6508 C C . PHE B 1 235 ? -9.898 -14.5 -23.578 1 97.88 235 PHE B C 1
ATOM 6510 O O . PHE B 1 235 ? -9.055 -14.055 -22.797 1 97.88 235 PHE B O 1
ATOM 6517 N N . ASN B 1 236 ? -10.539 -13.742 -24.406 1 97.31 236 ASN B N 1
ATOM 6518 C CA . ASN B 1 236 ? -10.281 -12.305 -24.531 1 97.31 236 ASN B CA 1
ATOM 6519 C C . ASN B 1 236 ? -10.727 -11.547 -23.281 1 97.31 236 ASN B C 1
ATOM 6521 O O . ASN B 1 236 ? -10.078 -10.586 -22.859 1 97.31 236 ASN B O 1
ATOM 6525 N N . ASN B 1 237 ? -11.844 -11.953 -22.766 1 96.62 237 ASN B N 1
ATOM 6526 C CA . ASN B 1 237 ? -12.336 -11.328 -21.547 1 96.62 237 ASN B CA 1
ATOM 6527 C C . ASN B 1 237 ? -11.383 -11.57 -20.375 1 96.62 237 ASN B C 1
ATOM 6529 O O . ASN B 1 237 ? -11.164 -10.68 -19.562 1 96.62 237 ASN B O 1
ATOM 6533 N N . VAL B 1 238 ? -10.914 -12.758 -20.25 1 97.25 238 VAL B N 1
ATOM 6534 C CA . VAL B 1 238 ? -9.977 -13.117 -19.188 1 97.25 238 VAL B CA 1
ATOM 6535 C C . VAL B 1 238 ? -8.672 -12.344 -19.359 1 97.25 238 VAL B C 1
ATOM 6537 O O . VAL B 1 238 ? -8.062 -11.898 -18.391 1 97.25 238 VAL B O 1
ATOM 6540 N N . GLN B 1 239 ? -8.227 -12.18 -20.594 1 97.69 239 GLN B N 1
ATOM 6541 C CA . GLN B 1 239 ? -7.035 -11.391 -20.891 1 97.69 239 GLN B CA 1
ATOM 6542 C C . GLN B 1 239 ? -7.18 -9.961 -20.359 1 97.69 239 GLN B C 1
ATOM 6544 O O . GLN B 1 239 ? -6.207 -9.367 -19.891 1 97.69 239 GLN B O 1
ATOM 6549 N N . ALA B 1 240 ? -8.344 -9.438 -20.453 1 96.75 240 ALA B N 1
ATOM 6550 C CA . ALA B 1 240 ? -8.609 -8.094 -19.953 1 96.75 240 ALA B CA 1
ATOM 6551 C C . ALA B 1 240 ? -8.398 -8.016 -18.438 1 96.75 240 ALA B C 1
ATOM 6553 O O . ALA B 1 240 ? -7.918 -7.008 -17.922 1 96.75 240 ALA B O 1
ATOM 6554 N N . THR B 1 241 ? -8.781 -9.055 -17.766 1 96.75 241 THR B N 1
ATOM 6555 C CA . THR B 1 241 ? -8.547 -9.109 -16.312 1 96.75 241 THR B CA 1
ATOM 6556 C C . THR B 1 241 ? -7.055 -9.133 -16 1 96.75 241 THR B C 1
ATOM 6558 O O . THR B 1 241 ? -6.613 -8.547 -15.016 1 96.75 241 THR B O 1
ATOM 6561 N N . TYR B 1 242 ? -6.293 -9.82 -16.828 1 98.06 242 TYR B N 1
ATOM 6562 C CA . TYR B 1 242 ? -4.844 -9.852 -16.656 1 98.06 242 TYR B CA 1
ATOM 6563 C C . TYR B 1 242 ? -4.246 -8.461 -16.812 1 98.06 242 TYR B C 1
ATOM 6565 O O . TYR B 1 242 ? -3.277 -8.117 -16.125 1 98.06 242 TYR B O 1
ATOM 6573 N N . HIS B 1 243 ? -4.84 -7.699 -17.75 1 97.81 243 HIS B N 1
ATOM 6574 C CA . HIS B 1 243 ? -4.352 -6.336 -17.938 1 97.81 243 HIS B CA 1
ATOM 6575 C C . HIS B 1 243 ? -4.465 -5.523 -16.641 1 97.81 243 HIS B C 1
ATOM 6577 O O . HIS B 1 243 ? -3.535 -4.805 -16.281 1 97.81 243 HIS B O 1
ATOM 6583 N N . GLU B 1 244 ? -5.543 -5.676 -16 1 97.12 244 GLU B N 1
ATOM 6584 C CA . GLU B 1 244 ? -5.75 -4.953 -14.75 1 97.12 244 GLU B CA 1
ATOM 6585 C C . GLU B 1 244 ? -4.758 -5.402 -13.68 1 97.12 244 GLU B C 1
ATOM 6587 O O . GLU B 1 244 ? -4.207 -4.578 -12.953 1 97.12 244 GLU B O 1
ATOM 6592 N N . ASP B 1 245 ? -4.602 -6.691 -13.578 1 98.06 245 ASP B N 1
ATOM 6593 C CA . ASP B 1 245 ? -3.633 -7.227 -12.625 1 98.06 245 ASP B CA 1
ATOM 6594 C C . ASP B 1 245 ? -2.225 -6.719 -12.93 1 98.06 245 ASP B C 1
ATOM 6596 O O . ASP B 1 245 ? -1.49 -6.332 -12.023 1 98.06 245 ASP B O 1
ATOM 6600 N N . LEU B 1 246 ? -1.89 -6.723 -14.18 1 97.88 246 LEU B N 1
ATOM 6601 C CA . LEU B 1 246 ? -0.566 -6.309 -14.633 1 97.88 246 LEU B CA 1
ATOM 6602 C C . LEU B 1 246 ? -0.329 -4.832 -14.336 1 97.88 246 LEU B C 1
ATOM 6604 O O . LEU B 1 246 ? 0.763 -4.445 -13.922 1 97.88 246 LEU B O 1
ATOM 6608 N N . LYS B 1 247 ? -1.303 -4.051 -14.664 1 97.81 247 LYS B N 1
ATOM 6609 C CA . LYS B 1 247 ? -1.19 -2.623 -14.383 1 97.81 247 LYS B CA 1
ATOM 6610 C C . LYS B 1 247 ? -0.968 -2.367 -12.898 1 97.81 247 LYS B C 1
ATOM 6612 O O . LYS B 1 247 ? -0.146 -1.527 -12.523 1 97.81 247 LYS B O 1
ATOM 6617 N N . TYR B 1 248 ? -1.658 -3.076 -12.102 1 97.69 248 TYR B N 1
ATOM 6618 C CA . TYR B 1 248 ? -1.514 -2.961 -10.656 1 97.69 248 TYR B CA 1
ATOM 6619 C C . TYR B 1 248 ? -0.099 -3.324 -10.219 1 97.69 248 TYR B C 1
ATOM 6621 O O . TYR B 1 248 ? 0.547 -2.564 -9.492 1 97.69 248 TYR B O 1
ATOM 6629 N N . VAL B 1 249 ? 0.442 -4.438 -10.625 1 98.25 249 VAL B N 1
ATOM 6630 C CA . VAL B 1 249 ? 1.712 -4.934 -10.109 1 98.25 249 VAL B CA 1
ATOM 6631 C C . VAL B 1 249 ? 2.865 -4.137 -10.711 1 98.25 249 VAL B C 1
ATOM 6633 O O . VAL B 1 249 ? 3.928 -4.008 -10.102 1 98.25 249 VAL B O 1
ATOM 6636 N N . THR B 1 250 ? 2.701 -3.684 -11.938 1 97.94 250 THR B N 1
ATOM 6637 C CA . THR B 1 250 ? 3.746 -2.861 -12.539 1 97.94 250 THR B CA 1
ATOM 6638 C C . THR B 1 250 ? 3.865 -1.525 -11.812 1 97.94 250 THR B C 1
ATOM 6640 O O . THR B 1 250 ? 4.965 -0.993 -11.656 1 97.94 250 THR B O 1
ATOM 6643 N N . SER B 1 251 ? 2.746 -0.95 -11.438 1 97.56 251 SER B N 1
ATOM 6644 C CA . SER B 1 251 ? 2.771 0.258 -10.617 1 97.56 251 SER B CA 1
ATOM 6645 C C . SER B 1 251 ? 3.445 0.003 -9.273 1 97.56 251 SER B C 1
ATOM 6647 O O . SER B 1 251 ? 4.23 0.828 -8.805 1 97.56 251 SER B O 1
ATOM 6649 N N . TRP B 1 252 ? 3.094 -1.035 -8.672 1 97.62 252 TRP B N 1
ATOM 6650 C CA . TRP B 1 252 ? 3.746 -1.42 -7.422 1 97.62 252 TRP B CA 1
ATOM 6651 C C . TRP B 1 252 ? 5.254 -1.537 -7.609 1 97.62 252 TRP B C 1
ATOM 6653 O O . TRP B 1 252 ? 6.027 -0.994 -6.816 1 97.62 252 TRP B O 1
ATOM 6663 N N . TRP B 1 253 ? 5.688 -2.295 -8.641 1 97.75 253 TRP B N 1
ATOM 6664 C CA . TRP B 1 253 ? 7.102 -2.535 -8.906 1 97.75 253 TRP B CA 1
ATOM 6665 C C . TRP B 1 253 ? 7.844 -1.221 -9.117 1 97.75 253 TRP B C 1
ATOM 6667 O O . TRP B 1 253 ? 8.93 -1.018 -8.562 1 97.75 253 TRP B O 1
ATOM 6677 N N . ARG B 1 254 ? 7.262 -0.387 -9.891 1 96.12 254 ARG B N 1
ATOM 6678 C CA . ARG B 1 254 ? 7.859 0.923 -10.125 1 96.12 254 ARG B CA 1
ATOM 6679 C C . ARG B 1 254 ? 8.008 1.697 -8.82 1 96.12 254 ARG B C 1
ATOM 6681 O O . ARG B 1 254 ? 9.031 2.348 -8.586 1 96.12 254 ARG B O 1
ATOM 6688 N N . ASN B 1 255 ? 7.008 1.605 -7.965 1 94.94 255 ASN B N 1
ATOM 6689 C CA . ASN B 1 255 ? 6.992 2.346 -6.707 1 94.94 255 ASN B CA 1
ATOM 6690 C C . ASN B 1 255 ? 8.039 1.815 -5.734 1 94.94 255 ASN B C 1
ATOM 6692 O O . ASN B 1 255 ? 8.516 2.551 -4.863 1 94.94 255 ASN B O 1
ATOM 6696 N N . THR B 1 256 ? 8.359 0.574 -5.812 1 96.44 256 THR B N 1
ATOM 6697 C CA . THR B 1 256 ? 9.406 0.037 -4.945 1 96.44 256 THR B CA 1
ATOM 6698 C C . THR B 1 256 ? 10.766 0.637 -5.297 1 96.44 256 THR B C 1
ATOM 6700 O O . THR B 1 256 ? 11.641 0.741 -4.441 1 96.44 256 THR B O 1
ATOM 6703 N N . GLY B 1 257 ? 10.992 0.923 -6.617 1 95.62 257 GLY B N 1
ATOM 6704 C CA . GLY B 1 257 ? 12.266 1.462 -7.078 1 95.62 257 GLY B CA 1
ATOM 6705 C C . GLY B 1 257 ? 13.359 0.417 -7.16 1 95.62 257 GLY B C 1
ATOM 6706 O O . GLY B 1 257 ? 14.5 0.73 -7.516 1 95.62 257 GLY B O 1
ATOM 6707 N N . LEU B 1 258 ? 13.055 -0.837 -6.863 1 96 258 LEU B N 1
ATOM 6708 C CA . LEU B 1 258 ? 14.062 -1.896 -6.844 1 96 258 LEU B CA 1
ATOM 6709 C C . LEU B 1 258 ? 14.664 -2.102 -8.227 1 96 258 LEU B C 1
ATOM 6711 O O . LEU B 1 258 ? 15.867 -2.297 -8.367 1 96 258 LEU B O 1
ATOM 6715 N N . GLY B 1 259 ? 13.789 -2.064 -9.273 1 92.88 259 GLY B N 1
ATOM 6716 C CA . GLY B 1 259 ? 14.273 -2.242 -10.633 1 92.88 259 GLY B CA 1
ATOM 6717 C C . GLY B 1 259 ? 15.312 -1.208 -11.039 1 92.88 259 GLY B C 1
ATOM 6718 O O . GLY B 1 259 ? 16.266 -1.524 -11.742 1 92.88 259 GLY B O 1
ATOM 6719 N N . GLU B 1 260 ? 15.164 -0.067 -10.531 1 91.5 260 GLU B N 1
ATOM 6720 C CA . GLU B 1 260 ? 16.062 1.031 -10.875 1 91.5 260 GLU B CA 1
ATOM 6721 C C . GLU B 1 260 ? 17.281 1.058 -9.953 1 91.5 260 GLU B C 1
ATOM 6723 O O . GLU B 1 260 ? 18.406 1.268 -10.414 1 91.5 260 GLU B O 1
ATOM 6728 N N . LYS B 1 261 ? 17.109 0.8 -8.719 1 93.19 261 LYS B N 1
ATOM 6729 C CA . LYS B 1 261 ? 18.156 0.991 -7.715 1 93.19 261 LYS B CA 1
ATOM 6730 C C . LYS B 1 261 ? 19.078 -0.221 -7.648 1 93.19 261 LYS B C 1
ATOM 6732 O O . LYS B 1 261 ? 20.25 -0.091 -7.312 1 93.19 261 LYS B O 1
ATOM 6737 N N . LEU B 1 262 ? 18.484 -1.371 -7.879 1 94.25 262 LEU B N 1
ATOM 6738 C CA . LEU B 1 262 ? 19.281 -2.59 -7.895 1 94.25 262 LEU B CA 1
ATOM 6739 C C . LEU B 1 262 ? 19.578 -3.033 -9.32 1 94.25 262 LEU B C 1
ATOM 6741 O O . LEU B 1 262 ? 19.125 -4.094 -9.75 1 94.25 262 LEU B O 1
ATOM 6745 N N . SER B 1 263 ? 20.469 -2.348 -10.008 1 90.94 263 SER B N 1
ATOM 6746 C CA . SER B 1 263 ? 20.719 -2.518 -11.43 1 90.94 263 SER B CA 1
ATOM 6747 C C . SER B 1 263 ? 21.375 -3.859 -11.727 1 90.94 263 SER B C 1
ATOM 6749 O O . SER B 1 263 ? 21.344 -4.344 -12.859 1 90.94 263 SER B O 1
ATOM 6751 N N . PHE B 1 264 ? 21.938 -4.484 -10.742 1 92.56 264 PHE B N 1
ATOM 6752 C CA . PHE B 1 264 ? 22.609 -5.766 -10.93 1 92.56 264 PHE B CA 1
ATOM 6753 C C . PHE B 1 264 ? 21.594 -6.902 -10.977 1 92.56 264 PHE B C 1
ATOM 6755 O O . PHE B 1 264 ? 21.922 -8.016 -11.406 1 92.56 264 PHE B O 1
ATOM 6762 N N . ALA B 1 265 ? 20.422 -6.66 -10.445 1 93.94 265 ALA B N 1
ATOM 6763 C CA . ALA B 1 265 ? 19.422 -7.719 -10.328 1 93.94 265 ALA B CA 1
ATOM 6764 C C . ALA B 1 265 ? 18.531 -7.766 -11.57 1 93.94 265 ALA B C 1
ATOM 6766 O O . ALA B 1 265 ? 18.297 -6.742 -12.211 1 93.94 265 ALA B O 1
ATOM 6767 N N . ARG B 1 266 ? 18.062 -8.891 -11.922 1 94.31 266 ARG B N 1
ATOM 6768 C CA . ARG B 1 266 ? 17.141 -9.062 -13.031 1 94.31 266 ARG B CA 1
ATOM 6769 C C . ARG B 1 266 ? 15.844 -8.289 -12.781 1 94.31 266 ARG B C 1
ATOM 6771 O O . ARG B 1 266 ? 15.234 -8.398 -11.719 1 94.31 266 ARG B O 1
ATOM 6778 N N . ASP B 1 267 ? 15.406 -7.551 -13.734 1 94.19 267 ASP B N 1
ATOM 6779 C CA . ASP B 1 267 ? 14.109 -6.879 -13.773 1 94.19 267 ASP B CA 1
ATOM 6780 C C . ASP B 1 267 ? 13.141 -7.605 -14.703 1 94.19 267 ASP B C 1
ATOM 6782 O O . ASP B 1 267 ? 13.031 -7.262 -15.883 1 94.19 267 ASP B O 1
ATOM 6786 N N . ARG B 1 268 ? 12.352 -8.602 -14.141 1 95.38 268 ARG B N 1
ATOM 6787 C CA . ARG B 1 268 ? 11.562 -9.547 -14.922 1 95.38 268 ARG B CA 1
ATOM 6788 C C . ARG B 1 268 ? 10.117 -9.578 -14.445 1 95.38 268 ARG B C 1
ATOM 6790 O O . ARG B 1 268 ? 9.562 -10.656 -14.203 1 95.38 268 ARG B O 1
ATOM 6797 N N . LEU B 1 269 ? 9.531 -8.414 -14.289 1 96.62 269 LEU B N 1
ATOM 6798 C CA . LEU B 1 269 ? 8.188 -8.352 -13.719 1 96.62 269 LEU B CA 1
ATOM 6799 C C . LEU B 1 269 ? 7.184 -9.062 -14.625 1 96.62 269 LEU B C 1
ATOM 6801 O O . LEU B 1 269 ? 6.309 -9.789 -14.141 1 96.62 269 LEU B O 1
ATOM 6805 N N . MET B 1 270 ? 7.336 -8.93 -15.969 1 96.56 270 MET B N 1
ATOM 6806 C CA . MET B 1 270 ? 6.398 -9.539 -16.906 1 96.56 270 MET B CA 1
ATOM 6807 C C . MET B 1 270 ? 6.469 -11.055 -16.844 1 96.56 270 MET B C 1
ATOM 6809 O O . MET B 1 270 ? 5.438 -11.734 -16.828 1 96.56 270 MET B O 1
ATOM 6813 N N . GLU B 1 271 ? 7.633 -11.57 -16.812 1 96.94 271 GLU B N 1
ATOM 6814 C CA . GLU B 1 271 ? 7.82 -13.016 -16.719 1 96.94 271 GLU B CA 1
ATOM 6815 C C . GLU B 1 271 ? 7.309 -13.547 -15.383 1 96.94 271 GLU B C 1
ATOM 6817 O O . GLU B 1 271 ? 6.723 -14.633 -15.328 1 96.94 271 GLU B O 1
ATOM 6822 N N . ASN B 1 272 ? 7.586 -12.758 -14.352 1 98 272 ASN B N 1
ATOM 6823 C CA . ASN B 1 272 ? 7.074 -13.156 -13.047 1 98 272 ASN B CA 1
ATOM 6824 C C . ASN B 1 272 ? 5.547 -13.203 -13.031 1 98 272 ASN B C 1
ATOM 6826 O O . ASN B 1 272 ? 4.957 -14.055 -12.367 1 98 272 ASN B O 1
ATOM 6830 N N . PHE B 1 273 ? 4.938 -12.32 -13.727 1 98.25 273 PHE B N 1
ATOM 6831 C CA . PHE B 1 273 ? 3.484 -12.352 -13.844 1 98.25 273 PHE B CA 1
ATOM 6832 C C . PHE B 1 273 ? 3.033 -13.555 -14.664 1 98.25 273 PHE B C 1
ATOM 6834 O O . PHE B 1 273 ? 2.035 -14.195 -14.336 1 98.25 273 PHE B O 1
ATOM 6841 N N . LEU B 1 274 ? 3.75 -13.797 -15.734 1 98.12 274 LEU B N 1
ATOM 6842 C CA . LEU B 1 274 ? 3.43 -14.945 -16.578 1 98.12 274 LEU B CA 1
ATOM 6843 C C . LEU B 1 274 ? 3.383 -16.219 -15.75 1 98.12 274 LEU B C 1
ATOM 6845 O O . LEU B 1 274 ? 2.51 -17.078 -15.961 1 98.12 274 LEU B O 1
ATOM 6849 N N . TRP B 1 275 ? 4.301 -16.344 -14.82 1 98.38 275 TRP B N 1
ATOM 6850 C CA . TRP B 1 275 ? 4.309 -17.5 -13.922 1 98.38 275 TRP B CA 1
ATOM 6851 C C . TRP B 1 275 ? 2.973 -17.641 -13.203 1 98.38 275 TRP B C 1
ATOM 6853 O O . TRP B 1 275 ? 2.465 -18.766 -13.047 1 98.38 275 TRP B O 1
ATOM 6863 N N . THR B 1 276 ? 2.404 -16.547 -12.789 1 98.5 276 THR B N 1
ATOM 6864 C CA . THR B 1 276 ? 1.186 -16.594 -11.984 1 98.5 276 THR B CA 1
ATOM 6865 C C . THR B 1 276 ? -0.012 -16.984 -12.852 1 98.5 276 THR B C 1
ATOM 6867 O O . THR B 1 276 ? -0.933 -17.656 -12.383 1 98.5 276 THR B O 1
ATOM 6870 N N . VAL B 1 277 ? 0.03 -16.609 -14.109 1 98.06 277 VAL B N 1
ATOM 6871 C CA . VAL B 1 277 ? -1.006 -17.016 -15.055 1 98.06 277 VAL B CA 1
ATOM 6872 C C . VAL B 1 277 ? -0.951 -18.531 -15.25 1 98.06 277 VAL B C 1
ATOM 6874 O O . VAL B 1 277 ? -1.989 -19.203 -15.32 1 98.06 277 VAL B O 1
ATOM 6877 N N . GLY B 1 278 ? 0.244 -19.062 -15.32 1 97.94 278 GLY B N 1
ATOM 6878 C CA . GLY B 1 278 ? 0.414 -20.5 -15.477 1 97.94 278 GLY B CA 1
ATOM 6879 C C . GLY B 1 278 ? -0.027 -21.281 -14.258 1 97.94 278 GLY B C 1
ATOM 6880 O O . GLY B 1 278 ? -0.469 -22.438 -14.383 1 97.94 278 GLY B O 1
ATOM 6881 N N . VAL B 1 279 ? 0.033 -20.625 -13.133 1 97.94 279 VAL B N 1
ATOM 6882 C CA . VAL B 1 279 ? -0.229 -21.297 -11.867 1 97.94 279 VAL B CA 1
ATOM 6883 C C . VAL B 1 279 ? -1.719 -21.234 -11.539 1 97.94 279 VAL B C 1
ATOM 6885 O O . VAL B 1 279 ? -2.301 -22.203 -11.055 1 97.94 279 VAL B O 1
ATOM 6888 N N . ASN B 1 280 ? -2.328 -20.078 -11.82 1 97.44 280 ASN B N 1
ATOM 6889 C CA . ASN B 1 280 ? -3.736 -19.875 -11.5 1 97.44 280 ASN B CA 1
ATOM 6890 C C . ASN B 1 280 ? -4.387 -18.875 -12.461 1 97.44 280 ASN B C 1
ATOM 6892 O O . ASN B 1 280 ? -4.562 -17.703 -12.117 1 97.44 280 ASN B O 1
ATOM 6896 N N . PHE B 1 281 ? -5.004 -19.312 -13.531 1 96.25 281 PHE B N 1
ATOM 6897 C CA . PHE B 1 281 ? -5.344 -18.422 -14.641 1 96.25 281 PHE B CA 1
ATOM 6898 C C . PHE B 1 281 ? -6.762 -17.891 -14.492 1 96.25 281 PHE B C 1
ATOM 6900 O O . PHE B 1 281 ? -7.074 -16.812 -14.992 1 96.25 281 PHE B O 1
ATOM 6907 N N . PRO B 1 282 ? -7.746 -18.562 -13.789 1 96.56 282 PRO B N 1
ATOM 6908 C CA . PRO B 1 282 ? -9.125 -18.062 -13.797 1 96.56 282 PRO B CA 1
ATOM 6909 C C . PRO B 1 282 ? -9.227 -16.609 -13.32 1 96.56 282 PRO B C 1
ATOM 6911 O O . PRO B 1 282 ? -8.492 -16.203 -12.406 1 96.56 282 PRO B O 1
ATOM 6914 N N . PRO B 1 283 ? -10.156 -15.891 -13.898 1 96.19 283 PRO B N 1
ATOM 6915 C CA . PRO B 1 283 ? -10.219 -14.445 -13.688 1 96.19 283 PRO B CA 1
ATOM 6916 C C . PRO B 1 283 ? -10.578 -14.062 -12.25 1 96.19 283 PRO B C 1
ATOM 6918 O O . PRO B 1 283 ? -10.242 -12.969 -11.797 1 96.19 283 PRO B O 1
ATOM 6921 N N . GLN B 1 284 ? -11.227 -14.883 -11.469 1 95.56 284 GLN B N 1
ATOM 6922 C CA . GLN B 1 284 ? -11.648 -14.555 -10.109 1 95.56 284 GLN B CA 1
ATOM 6923 C C . GLN B 1 284 ? -10.453 -14.508 -9.164 1 95.56 284 GLN B C 1
ATOM 6925 O O . GLN B 1 284 ? -10.562 -14 -8.047 1 95.56 284 GLN B O 1
ATOM 6930 N N . PHE B 1 285 ? -9.273 -14.945 -9.57 1 97.44 285 PHE B N 1
ATOM 6931 C CA . PHE B 1 285 ? -8.102 -15.031 -8.711 1 97.44 285 PHE B CA 1
ATOM 6932 C C . PHE B 1 285 ? -7.141 -13.883 -8.992 1 97.44 285 PHE B C 1
ATOM 6934 O O . PHE B 1 285 ? -5.922 -14.078 -9.016 1 97.44 285 PHE B O 1
ATOM 6941 N N . GLY B 1 286 ? -7.75 -12.719 -9.234 1 97.62 286 GLY B N 1
ATOM 6942 C CA . GLY B 1 286 ? -6.934 -11.539 -9.5 1 97.62 286 GLY B CA 1
ATOM 6943 C C . GLY B 1 286 ? -6.016 -11.188 -8.344 1 97.62 286 GLY B C 1
ATOM 6944 O O . GLY B 1 286 ? -4.832 -10.906 -8.547 1 97.62 286 GLY B O 1
ATOM 6945 N N . TYR B 1 287 ? -6.555 -11.188 -7.125 1 97.38 287 TYR B N 1
ATOM 6946 C CA . TYR B 1 287 ? -5.75 -10.883 -5.945 1 97.38 287 TYR B CA 1
ATOM 6947 C C . TYR B 1 287 ? -4.59 -11.859 -5.809 1 97.38 287 TYR B C 1
ATOM 6949 O O . TYR B 1 287 ? -3.469 -11.461 -5.488 1 97.38 287 TYR B O 1
ATOM 6957 N N . PHE B 1 288 ? -4.848 -13.133 -6.125 1 98.06 288 PHE B N 1
ATOM 6958 C CA . PHE B 1 288 ? -3.826 -14.172 -6.105 1 98.06 288 PHE B CA 1
ATOM 6959 C C . PHE B 1 288 ? -2.684 -13.82 -7.055 1 98.06 288 PHE B C 1
ATOM 6961 O O . PHE B 1 288 ? -1.516 -13.852 -6.66 1 98.06 288 PHE B O 1
ATOM 6968 N N . ARG B 1 289 ? -2.951 -13.477 -8.258 1 98.44 289 ARG B N 1
ATOM 6969 C CA . ARG B 1 289 ? -1.945 -13.195 -9.273 1 98.44 289 ARG B CA 1
ATOM 6970 C C . ARG B 1 289 ? -1.139 -11.945 -8.914 1 98.44 289 ARG B C 1
ATOM 6972 O O . ARG B 1 289 ? 0.081 -11.922 -9.086 1 98.44 289 ARG B O 1
ATOM 6979 N N . ARG B 1 290 ? -1.81 -10.977 -8.414 1 98.44 290 ARG B N 1
ATOM 6980 C CA . ARG B 1 290 ? -1.144 -9.727 -8.055 1 98.44 290 ARG B CA 1
ATOM 6981 C C . ARG B 1 290 ? -0.109 -9.961 -6.957 1 98.44 290 ARG B C 1
ATOM 6983 O O . ARG B 1 290 ? 1.064 -9.617 -7.121 1 98.44 290 ARG B O 1
ATOM 6990 N N . ILE B 1 291 ? -0.537 -10.602 -5.863 1 98.69 291 ILE B N 1
ATOM 6991 C CA . ILE B 1 291 ? 0.344 -10.773 -4.711 1 98.69 291 ILE B CA 1
ATOM 6992 C C . ILE B 1 291 ? 1.434 -11.789 -5.047 1 98.69 291 ILE B C 1
ATOM 6994 O O . ILE B 1 291 ? 2.592 -11.617 -4.66 1 98.69 291 ILE B O 1
ATOM 6998 N N . SER B 1 292 ? 1.103 -12.836 -5.77 1 98.75 292 SER B N 1
ATOM 6999 C CA . SER B 1 292 ? 2.098 -13.828 -6.156 1 98.75 292 SER B CA 1
ATOM 7000 C C . SER B 1 292 ? 3.174 -13.219 -7.047 1 98.75 292 SER B C 1
ATOM 7002 O O . SER B 1 292 ? 4.34 -13.625 -6.984 1 98.75 292 SER B O 1
ATOM 7004 N N . THR B 1 293 ? 2.771 -12.328 -7.883 1 98.75 293 THR B N 1
ATOM 7005 C CA . THR B 1 293 ? 3.752 -11.648 -8.727 1 98.75 293 THR B CA 1
ATOM 7006 C C . THR B 1 293 ? 4.746 -10.867 -7.871 1 98.75 293 THR B C 1
ATOM 7008 O O . THR B 1 293 ? 5.945 -10.852 -8.156 1 98.75 293 THR B O 1
ATOM 7011 N N . LYS B 1 294 ? 4.242 -10.172 -6.855 1 98.69 294 LYS B N 1
ATOM 7012 C CA . LYS B 1 294 ? 5.137 -9.484 -5.926 1 98.69 294 LYS B CA 1
ATOM 7013 C C . LYS B 1 294 ? 6.145 -10.453 -5.312 1 98.69 294 LYS B C 1
ATOM 7015 O O . LYS B 1 294 ? 7.34 -10.172 -5.266 1 98.69 294 LYS B O 1
ATOM 7020 N N . VAL B 1 295 ? 5.621 -11.57 -4.895 1 98.81 295 VAL B N 1
ATOM 7021 C CA . VAL B 1 295 ? 6.445 -12.594 -4.254 1 98.81 295 VAL B CA 1
ATOM 7022 C C . VAL B 1 295 ? 7.52 -13.07 -5.223 1 98.81 295 VAL B C 1
ATOM 7024 O O . VAL B 1 295 ? 8.703 -13.094 -4.883 1 98.81 295 VAL B O 1
ATOM 7027 N N . ASN B 1 296 ? 7.105 -13.406 -6.449 1 98.69 296 ASN B N 1
ATOM 7028 C CA . ASN B 1 296 ? 8.047 -13.891 -7.457 1 98.69 296 ASN B CA 1
ATOM 7029 C C . ASN B 1 296 ? 9.117 -12.852 -7.773 1 98.69 296 ASN B C 1
ATOM 7031 O O . ASN B 1 296 ? 10.289 -13.195 -7.957 1 98.69 296 ASN B O 1
ATOM 7035 N N . SER B 1 297 ? 8.711 -11.648 -7.859 1 98.44 297 SER B N 1
ATOM 7036 C CA . SER B 1 297 ? 9.648 -10.57 -8.18 1 98.44 297 SER B CA 1
ATOM 7037 C C . SER B 1 297 ? 10.68 -10.391 -7.07 1 98.44 297 SER B C 1
ATOM 7039 O O . SER B 1 297 ? 11.867 -10.203 -7.348 1 98.44 297 SER B O 1
ATOM 7041 N N . LEU B 1 298 ? 10.211 -10.453 -5.867 1 98.75 298 LEU B N 1
ATOM 7042 C CA . LEU B 1 298 ? 11.117 -10.305 -4.73 1 98.75 298 LEU B CA 1
ATOM 7043 C C . LEU B 1 298 ? 12.062 -11.5 -4.633 1 98.75 298 LEU B C 1
ATOM 7045 O O . LEU B 1 298 ? 13.242 -11.336 -4.301 1 98.75 298 LEU B O 1
ATOM 7049 N N . ILE B 1 299 ? 11.555 -12.672 -4.938 1 98.69 299 ILE B N 1
ATOM 7050 C CA . ILE B 1 299 ? 12.406 -13.852 -4.996 1 98.69 299 ILE B CA 1
ATOM 7051 C C . ILE B 1 299 ? 13.531 -13.633 -6.004 1 98.69 299 ILE B C 1
ATOM 7053 O O . ILE B 1 299 ? 14.695 -13.906 -5.711 1 98.69 299 ILE B O 1
ATOM 7057 N N . THR B 1 300 ? 13.18 -13.148 -7.168 1 97.81 300 THR B N 1
ATOM 7058 C CA . THR B 1 300 ? 14.141 -12.961 -8.25 1 97.81 300 THR B CA 1
ATOM 7059 C C . THR B 1 300 ? 15.242 -11.992 -7.832 1 97.81 300 THR B C 1
ATOM 7061 O O . THR B 1 300 ? 16.422 -12.266 -8.031 1 97.81 300 THR B O 1
ATOM 7064 N N . VAL B 1 301 ? 14.875 -10.914 -7.203 1 97.62 301 VAL B N 1
ATOM 7065 C CA . VAL B 1 301 ? 15.836 -9.906 -6.77 1 97.62 301 VAL B CA 1
ATOM 7066 C C . VAL B 1 301 ? 16.734 -10.477 -5.684 1 97.62 301 VAL B C 1
ATOM 7068 O O . VAL B 1 301 ? 17.969 -10.32 -5.738 1 97.62 301 VAL B O 1
ATOM 7071 N N . ILE B 1 302 ? 16.156 -11.109 -4.75 1 98.44 302 ILE B N 1
ATOM 7072 C CA . ILE B 1 302 ? 16.906 -11.625 -3.613 1 98.44 302 ILE B CA 1
ATOM 7073 C C . ILE B 1 302 ? 17.828 -12.758 -4.074 1 98.44 302 ILE B C 1
ATOM 7075 O O . ILE B 1 302 ? 18.969 -12.875 -3.596 1 98.44 302 ILE B O 1
ATOM 7079 N N . ASP B 1 303 ? 17.312 -13.562 -4.973 1 96.75 303 ASP B N 1
ATOM 7080 C CA . ASP B 1 303 ? 18.156 -14.586 -5.574 1 96.75 303 ASP B CA 1
ATOM 7081 C C . ASP B 1 303 ? 19.422 -13.977 -6.191 1 96.75 303 ASP B C 1
ATOM 7083 O O . ASP B 1 303 ? 20.516 -14.5 -6.004 1 96.75 303 ASP B O 1
ATOM 7087 N N . ASP B 1 304 ? 19.297 -12.914 -6.969 1 95.5 304 ASP B N 1
ATOM 7088 C CA . ASP B 1 304 ? 20.422 -12.266 -7.641 1 95.5 304 ASP B CA 1
ATOM 7089 C C . ASP B 1 304 ? 21.375 -11.625 -6.629 1 95.5 304 ASP B C 1
ATOM 7091 O O . ASP B 1 304 ? 22.578 -11.555 -6.867 1 95.5 304 ASP B O 1
ATOM 7095 N N . ILE B 1 305 ? 20.797 -11.172 -5.492 1 96.56 305 ILE B N 1
ATOM 7096 C CA . ILE B 1 305 ? 21.656 -10.656 -4.426 1 96.56 305 ILE B CA 1
ATOM 7097 C C . ILE B 1 305 ? 22.578 -11.766 -3.922 1 96.56 305 ILE B C 1
ATOM 7099 O O . ILE B 1 305 ? 23.781 -11.555 -3.738 1 96.56 305 ILE B O 1
ATOM 7103 N N . TYR B 1 306 ? 22.062 -12.93 -3.74 1 96.25 306 TYR B N 1
ATOM 7104 C CA . TYR B 1 306 ? 22.844 -14.047 -3.205 1 96.25 306 TYR B CA 1
ATOM 7105 C C . TYR B 1 306 ? 23.781 -14.609 -4.258 1 96.25 306 TYR B C 1
ATOM 7107 O O . TYR B 1 306 ? 24.922 -14.984 -3.949 1 96.25 306 TYR B O 1
ATOM 7115 N N . ASP B 1 307 ? 23.422 -14.594 -5.488 1 91.12 307 ASP B N 1
ATOM 7116 C CA . ASP B 1 307 ? 24.156 -15.266 -6.555 1 91.12 307 ASP B CA 1
ATOM 7117 C C . ASP B 1 307 ? 25.281 -14.383 -7.086 1 91.12 307 ASP B C 1
ATOM 7119 O O . ASP B 1 307 ? 26.328 -14.875 -7.508 1 91.12 307 ASP B O 1
ATOM 7123 N N . VAL B 1 308 ? 25.062 -13.117 -7.074 1 89.56 308 VAL B N 1
ATOM 7124 C CA . VAL B 1 308 ? 25.922 -12.32 -7.934 1 89.56 308 VAL B CA 1
ATOM 7125 C C . VAL B 1 308 ? 26.516 -11.164 -7.133 1 89.56 308 VAL B C 1
ATOM 7127 O O . VAL B 1 308 ? 27.703 -10.859 -7.262 1 89.56 308 VAL B O 1
ATOM 7130 N N . TYR B 1 309 ? 25.812 -10.555 -6.27 1 92.25 309 TYR B N 1
ATOM 7131 C CA . TYR B 1 309 ? 26.188 -9.195 -5.879 1 92.25 309 TYR B CA 1
ATOM 7132 C C . TYR B 1 309 ? 26.672 -9.156 -4.438 1 92.25 309 TYR B C 1
ATOM 7134 O O . TYR B 1 309 ? 27.688 -8.523 -4.141 1 92.25 309 TYR B O 1
ATOM 7142 N N . GLY B 1 310 ? 26.016 -9.867 -3.568 1 94.19 310 GLY B N 1
ATOM 7143 C CA . GLY B 1 310 ? 26.312 -9.766 -2.148 1 94.19 310 GLY B CA 1
ATOM 7144 C C . GLY B 1 310 ? 27.594 -10.484 -1.759 1 94.19 310 GLY B C 1
ATOM 7145 O O . GLY B 1 310 ? 27.922 -11.523 -2.336 1 94.19 310 GLY B O 1
ATOM 7146 N N . THR B 1 311 ? 28.312 -9.898 -0.811 1 94.81 311 THR B N 1
ATOM 7147 C CA . THR B 1 311 ? 29.422 -10.617 -0.188 1 94.81 311 THR B CA 1
ATOM 7148 C C . THR B 1 311 ? 28.906 -11.625 0.835 1 94.81 311 THR B C 1
ATOM 7150 O O . THR B 1 311 ? 27.766 -11.508 1.312 1 94.81 311 THR B O 1
ATOM 7153 N N . LEU B 1 312 ? 29.672 -12.594 1.162 1 95.38 312 LEU B N 1
ATOM 7154 C CA . LEU B 1 312 ? 29.25 -13.633 2.096 1 95.38 312 LEU B CA 1
ATOM 7155 C C . LEU B 1 312 ? 28.828 -13.023 3.43 1 95.38 312 LEU B C 1
ATOM 7157 O O . LEU B 1 312 ? 27.844 -13.461 4.031 1 95.38 312 LEU B O 1
ATOM 7161 N N . ASP B 1 313 ? 29.578 -12.023 3.918 1 95.81 313 ASP B N 1
ATOM 7162 C CA . ASP B 1 313 ? 29.25 -11.352 5.168 1 95.81 313 ASP B CA 1
ATOM 7163 C C . ASP B 1 313 ? 27.891 -10.648 5.066 1 95.81 313 ASP B C 1
ATOM 7165 O O . ASP B 1 313 ? 27.078 -10.727 5.984 1 95.81 313 ASP B O 1
ATOM 7169 N N . GLU B 1 314 ? 27.719 -9.938 3.973 1 96.62 314 GLU B N 1
ATOM 7170 C CA . GLU B 1 314 ? 26.453 -9.242 3.742 1 96.62 314 GLU B CA 1
ATOM 7171 C C . GLU B 1 314 ? 25.281 -10.227 3.68 1 96.62 314 GLU B C 1
ATOM 7173 O O . GLU B 1 314 ? 24.203 -9.953 4.215 1 96.62 314 GLU B O 1
ATOM 7178 N N . LEU B 1 315 ? 25.547 -11.359 3.014 1 98 315 LEU B N 1
ATOM 7179 C CA . LEU B 1 315 ? 24.5 -12.367 2.846 1 98 315 LEU B CA 1
ATOM 7180 C C . LEU B 1 315 ? 24.109 -12.969 4.191 1 98 315 LEU B C 1
ATOM 7182 O O . LEU B 1 315 ? 22.938 -13.273 4.422 1 98 315 LEU B O 1
ATOM 7186 N N . GLN B 1 316 ? 25.047 -13.156 5.039 1 98 316 GLN B N 1
ATOM 7187 C CA . GLN B 1 316 ? 24.766 -13.641 6.387 1 98 316 GLN B CA 1
ATOM 7188 C C . GLN B 1 316 ? 23.891 -12.648 7.156 1 98 316 GLN B C 1
ATOM 7190 O O . GLN B 1 316 ? 22.953 -13.039 7.848 1 98 316 GLN B O 1
ATOM 7195 N N . LEU B 1 317 ? 24.266 -11.359 7.059 1 97.88 317 LEU B N 1
ATOM 7196 C CA . LEU B 1 317 ? 23.5 -10.312 7.719 1 97.88 317 LEU B CA 1
ATOM 7197 C C . LEU B 1 317 ? 22.062 -10.273 7.191 1 97.88 317 LEU B C 1
ATOM 7199 O O . LEU B 1 317 ? 21.125 -10.148 7.969 1 97.88 317 LEU B O 1
ATOM 7203 N N . PHE B 1 318 ? 21.938 -10.359 5.883 1 98.38 318 PHE B N 1
ATOM 7204 C CA . PHE B 1 318 ? 20.625 -10.328 5.27 1 98.38 318 PHE B CA 1
ATOM 7205 C C . PHE B 1 318 ? 19.797 -11.531 5.715 1 98.38 318 PHE B C 1
ATOM 7207 O O . PHE B 1 318 ? 18.609 -11.391 6.023 1 98.38 318 PHE B O 1
ATOM 7214 N N . THR B 1 319 ? 20.375 -12.727 5.719 1 98.62 319 THR B N 1
ATOM 7215 C CA . THR B 1 319 ? 19.703 -13.938 6.168 1 98.62 319 THR B CA 1
ATOM 7216 C C . THR B 1 319 ? 19.203 -13.781 7.602 1 98.62 319 THR B C 1
ATOM 7218 O O . THR B 1 319 ? 18.078 -14.156 7.914 1 98.62 319 THR B O 1
ATOM 7221 N N . ASN B 1 320 ? 20.031 -13.219 8.43 1 97.81 320 ASN B N 1
ATOM 7222 C CA . ASN B 1 320 ? 19.656 -12.984 9.82 1 97.81 320 ASN B CA 1
ATOM 7223 C C . ASN B 1 320 ? 18.469 -12.023 9.922 1 97.81 320 ASN B C 1
ATOM 7225 O O . ASN B 1 320 ? 17.578 -12.219 10.75 1 97.81 320 ASN B O 1
ATOM 7229 N N . ALA B 1 321 ? 18.531 -10.953 9.148 1 97.75 321 ALA B N 1
ATOM 7230 C CA . ALA B 1 321 ? 17.453 -9.969 9.156 1 97.75 321 ALA B CA 1
ATOM 7231 C C . ALA B 1 321 ? 16.125 -10.609 8.758 1 97.75 321 ALA B C 1
ATOM 7233 O O . ALA B 1 321 ? 15.086 -10.336 9.367 1 97.75 321 ALA B O 1
ATOM 7234 N N . VAL B 1 322 ? 16.125 -11.469 7.723 1 98.31 322 VAL B N 1
ATOM 7235 C CA . VAL B 1 322 ? 14.906 -12.125 7.254 1 98.31 322 VAL B CA 1
ATOM 7236 C C . VAL B 1 322 ? 14.43 -13.133 8.297 1 98.31 322 VAL B C 1
ATOM 7238 O O . VAL B 1 322 ? 13.227 -13.234 8.562 1 98.31 322 VAL B O 1
ATOM 7241 N N . GLU B 1 323 ? 15.359 -13.859 8.859 1 97.75 323 GLU B N 1
ATOM 7242 C CA . GLU B 1 323 ? 15.008 -14.852 9.875 1 97.75 323 GLU B CA 1
ATOM 7243 C C . GLU B 1 323 ? 14.352 -14.195 11.086 1 97.75 323 GLU B C 1
ATOM 7245 O O . GLU B 1 323 ? 13.383 -14.719 11.633 1 97.75 323 GLU B O 1
ATOM 7250 N N . ARG B 1 324 ? 14.867 -13.117 11.508 1 96.44 324 ARG B N 1
ATOM 7251 C CA . ARG B 1 324 ? 14.312 -12.391 12.641 1 96.44 324 ARG B CA 1
ATOM 7252 C C . ARG B 1 324 ? 13 -11.711 12.266 1 96.44 324 ARG B C 1
ATOM 7254 O O . ARG B 1 324 ? 12.117 -11.547 13.109 1 96.44 324 ARG B O 1
ATOM 7261 N N . TRP B 1 325 ? 12.875 -11.352 11 1 97.38 325 TRP B N 1
ATOM 7262 C CA . TRP B 1 325 ? 11.734 -10.609 10.477 1 97.38 325 TRP B CA 1
ATOM 7263 C C . TRP B 1 325 ? 11.461 -9.367 11.312 1 97.38 325 TRP B C 1
ATOM 7265 O O . TRP B 1 325 ? 10.328 -9.117 11.727 1 97.38 325 TRP B O 1
ATOM 7275 N N . ASP B 1 326 ? 12.5 -8.625 11.672 1 93.62 326 ASP B N 1
ATOM 7276 C CA . ASP B 1 326 ? 12.508 -7.449 12.539 1 93.62 326 ASP B CA 1
ATOM 7277 C C . ASP B 1 326 ? 13.188 -6.27 11.844 1 93.62 326 ASP B C 1
ATOM 7279 O O . ASP B 1 326 ? 14.375 -6.336 11.523 1 93.62 326 ASP B O 1
ATOM 7283 N N . VAL B 1 327 ? 12.445 -5.23 11.625 1 95.12 327 VAL B N 1
ATOM 7284 C CA . VAL B 1 327 ? 12.945 -4.082 10.883 1 95.12 327 VAL B CA 1
ATOM 7285 C C . VAL B 1 327 ? 14.102 -3.436 11.641 1 95.12 327 VAL B C 1
ATOM 7287 O O . VAL B 1 327 ? 14.898 -2.701 11.062 1 95.12 327 VAL B O 1
ATOM 7290 N N . ASN B 1 328 ? 14.234 -3.711 12.922 1 93.5 328 ASN B N 1
ATOM 7291 C CA . ASN B 1 328 ? 15.344 -3.188 13.711 1 93.5 328 ASN B CA 1
ATOM 7292 C C . ASN B 1 328 ? 16.672 -3.758 13.242 1 93.5 328 ASN B C 1
ATOM 7294 O O . ASN B 1 328 ? 17.734 -3.168 13.484 1 93.5 328 ASN B O 1
ATOM 7298 N N . ALA B 1 329 ? 16.656 -4.867 12.602 1 93.12 329 ALA B N 1
ATOM 7299 C CA . ALA B 1 329 ? 17.875 -5.516 12.117 1 93.12 329 ALA B CA 1
ATOM 7300 C C . ALA B 1 329 ? 18.422 -4.797 10.891 1 93.12 329 ALA B C 1
ATOM 7302 O O . ALA B 1 329 ? 19.562 -5.023 10.492 1 93.12 329 ALA B O 1
ATOM 7303 N N . MET B 1 330 ? 17.719 -3.898 10.312 1 93.5 330 MET B N 1
ATOM 7304 C CA . MET B 1 330 ? 18.125 -3.189 9.094 1 93.5 330 MET B CA 1
ATOM 7305 C C . MET B 1 330 ? 19.344 -2.314 9.352 1 93.5 330 MET B C 1
ATOM 7307 O O . MET B 1 330 ? 20.078 -1.984 8.43 1 93.5 330 MET B O 1
ATOM 7311 N N . ASP B 1 331 ? 19.562 -1.941 10.586 1 91.12 331 ASP B N 1
ATOM 7312 C CA . ASP B 1 331 ? 20.656 -1.029 10.914 1 91.12 331 ASP B CA 1
ATOM 7313 C C . ASP B 1 331 ? 22 -1.596 10.469 1 91.12 331 ASP B C 1
ATOM 7315 O O . ASP B 1 331 ? 22.922 -0.843 10.133 1 91.12 331 ASP B O 1
ATOM 7319 N N . GLN B 1 332 ? 22.078 -2.922 10.367 1 93.38 332 GLN B N 1
ATOM 7320 C CA . GLN B 1 332 ? 23.344 -3.57 10.062 1 93.38 332 GLN B CA 1
ATOM 7321 C C . GLN B 1 332 ? 23.5 -3.818 8.57 1 93.38 332 GLN B C 1
ATOM 7323 O O . GLN B 1 332 ? 24.562 -4.219 8.102 1 93.38 332 GLN B O 1
ATOM 7328 N N . LEU B 1 333 ? 22.484 -3.564 7.762 1 96.62 333 LEU B N 1
ATOM 7329 C CA . LEU B 1 333 ? 22.469 -3.895 6.34 1 96.62 333 LEU B CA 1
ATOM 7330 C C . LEU B 1 333 ? 23 -2.729 5.508 1 96.62 333 LEU B C 1
ATOM 7332 O O . LEU B 1 333 ? 22.781 -1.565 5.855 1 96.62 333 LEU B O 1
ATOM 7336 N N . PRO B 1 334 ? 23.828 -3.031 4.484 1 94.69 334 PRO B N 1
ATOM 7337 C CA . PRO B 1 334 ? 24.141 -1.95 3.543 1 94.69 334 PRO B CA 1
ATOM 7338 C C . PRO B 1 334 ? 22.891 -1.366 2.885 1 94.69 334 PRO B C 1
ATOM 7340 O O . PRO B 1 334 ? 21.812 -1.97 2.945 1 94.69 334 PRO B O 1
ATOM 7343 N N . GLU B 1 335 ? 22.953 -0.269 2.242 1 91.31 335 GLU B N 1
ATOM 7344 C CA . GLU B 1 335 ? 21.812 0.517 1.748 1 91.31 335 GLU B CA 1
ATOM 7345 C C . GLU B 1 335 ? 20.969 -0.295 0.783 1 91.31 335 GLU B C 1
ATOM 7347 O O . GLU B 1 335 ? 19.734 -0.297 0.887 1 91.31 335 GLU B O 1
ATOM 7352 N N . TYR B 1 336 ? 21.625 -0.987 -0.171 1 92.38 336 TYR B N 1
ATOM 7353 C CA . TYR B 1 336 ? 20.844 -1.7 -1.178 1 92.38 336 TYR B CA 1
ATOM 7354 C C . TYR B 1 336 ? 20.078 -2.855 -0.551 1 92.38 336 TYR B C 1
ATOM 7356 O O . TYR B 1 336 ? 18.969 -3.186 -0.996 1 92.38 336 TYR B O 1
ATOM 7364 N N . MET B 1 337 ? 20.594 -3.43 0.551 1 96.62 337 MET B N 1
ATOM 7365 C CA . MET B 1 337 ? 19.906 -4.523 1.228 1 96.62 337 MET B CA 1
ATOM 7366 C C . MET B 1 337 ? 18.766 -3.996 2.102 1 96.62 337 MET B C 1
ATOM 7368 O O . MET B 1 337 ? 17.766 -4.68 2.303 1 96.62 337 MET B O 1
ATOM 7372 N N . LYS B 1 338 ? 18.969 -2.748 2.648 1 96.75 338 LYS B N 1
ATOM 7373 C CA . LYS B 1 338 ? 17.891 -2.143 3.418 1 96.75 338 LYS B CA 1
ATOM 7374 C C . LYS B 1 338 ? 16.625 -1.976 2.564 1 96.75 338 LYS B C 1
ATOM 7376 O O . LYS B 1 338 ? 15.523 -2.293 3.008 1 96.75 338 LYS B O 1
ATOM 7381 N N . LEU B 1 339 ? 16.875 -1.484 1.38 1 96.81 339 LEU B N 1
ATOM 7382 C CA . LEU B 1 339 ? 15.766 -1.263 0.455 1 96.81 339 LEU B CA 1
ATOM 7383 C C . LEU B 1 339 ? 15.062 -2.574 0.121 1 96.81 339 LEU B C 1
ATOM 7385 O O . LEU B 1 339 ? 13.836 -2.652 0.159 1 96.81 339 LEU B O 1
ATOM 7389 N N . CYS B 1 340 ? 15.844 -3.559 -0.187 1 97.81 340 CYS B N 1
ATOM 7390 C CA . CYS B 1 340 ? 15.297 -4.859 -0.555 1 97.81 340 CYS B CA 1
ATOM 7391 C C . CYS B 1 340 ? 14.547 -5.484 0.612 1 97.81 340 CYS B C 1
ATOM 7393 O O . CYS B 1 340 ? 13.414 -5.957 0.446 1 97.81 340 CYS B O 1
ATOM 7395 N N . PHE B 1 341 ? 15.156 -5.414 1.796 1 98.25 341 PHE B N 1
ATOM 7396 C CA . PHE B 1 341 ? 14.562 -6.039 2.971 1 98.25 341 PHE B CA 1
ATOM 7397 C C . PHE B 1 341 ? 13.242 -5.363 3.332 1 98.25 341 PHE B C 1
ATOM 7399 O O . PHE B 1 341 ? 12.25 -6.035 3.621 1 98.25 341 PHE B O 1
ATOM 7406 N N . LEU B 1 342 ? 13.273 -4.109 3.359 1 98.31 342 LEU B N 1
ATOM 7407 C CA . LEU B 1 342 ? 12.07 -3.395 3.77 1 98.31 342 LEU B CA 1
ATOM 7408 C C . LEU B 1 342 ? 10.953 -3.572 2.74 1 98.31 342 LEU B C 1
ATOM 7410 O O . LEU B 1 342 ? 9.773 -3.629 3.1 1 98.31 342 LEU B O 1
ATOM 7414 N N . ALA B 1 343 ? 11.273 -3.596 1.444 1 98.31 343 ALA B N 1
ATOM 7415 C CA . ALA B 1 343 ? 10.289 -3.912 0.416 1 98.31 343 ALA B CA 1
ATOM 7416 C C . ALA B 1 343 ? 9.664 -5.285 0.658 1 98.31 343 ALA B C 1
ATOM 7418 O O . ALA B 1 343 ? 8.445 -5.445 0.553 1 98.31 343 ALA B O 1
ATOM 7419 N N . LEU B 1 344 ? 10.5 -6.258 0.96 1 98.62 344 LEU B N 1
ATOM 7420 C CA . LEU B 1 344 ? 10.047 -7.609 1.266 1 98.62 344 LEU B CA 1
ATOM 7421 C C . LEU B 1 344 ? 9.141 -7.613 2.492 1 98.62 344 LEU B C 1
ATOM 7423 O O . LEU B 1 344 ? 8.008 -8.094 2.43 1 98.62 344 LEU B O 1
ATOM 7427 N N . HIS B 1 345 ? 9.641 -7.047 3.539 1 98.44 345 HIS B N 1
ATOM 7428 C CA . HIS B 1 345 ? 8.938 -7.016 4.816 1 98.44 345 HIS B CA 1
ATOM 7429 C C . HIS B 1 345 ? 7.562 -6.363 4.672 1 98.44 345 HIS B C 1
ATOM 7431 O O . HIS B 1 345 ? 6.555 -6.922 5.117 1 98.44 345 HIS B O 1
ATOM 7437 N N . ASN B 1 346 ? 7.516 -5.188 4.062 1 98 346 ASN B N 1
ATOM 7438 C CA . ASN B 1 346 ? 6.266 -4.449 3.908 1 98 346 ASN B CA 1
ATOM 7439 C C . ASN B 1 346 ? 5.27 -5.211 3.039 1 98 346 ASN B C 1
ATOM 7441 O O . ASN B 1 346 ? 4.086 -5.297 3.375 1 98 346 ASN B O 1
ATOM 7445 N N . SER B 1 347 ? 5.762 -5.77 1.937 1 98.38 347 SER B N 1
ATOM 7446 C CA . SER B 1 347 ? 4.875 -6.461 1.006 1 98.38 347 SER B CA 1
ATOM 7447 C C . SER B 1 347 ? 4.25 -7.695 1.65 1 98.38 347 SER B C 1
ATOM 7449 O O . SER B 1 347 ? 3.047 -7.93 1.517 1 98.38 347 SER B O 1
ATOM 7451 N N . ILE B 1 348 ? 5 -8.406 2.379 1 98.44 348 ILE B N 1
ATOM 7452 C CA . ILE B 1 348 ? 4.527 -9.656 2.975 1 98.44 348 ILE B CA 1
ATOM 7453 C C . ILE B 1 348 ? 3.613 -9.344 4.156 1 98.44 348 ILE B C 1
ATOM 7455 O O . ILE B 1 348 ? 2.598 -10.016 4.355 1 98.44 348 ILE B O 1
ATOM 7459 N N . ASN B 1 349 ? 3.959 -8.352 4.91 1 97.94 349 ASN B N 1
ATOM 7460 C CA . ASN B 1 349 ? 3.109 -7.977 6.031 1 97.94 349 ASN B CA 1
ATOM 7461 C C . ASN B 1 349 ? 1.758 -7.445 5.559 1 97.94 349 ASN B C 1
ATOM 7463 O O . ASN B 1 349 ? 0.745 -7.621 6.238 1 97.94 349 ASN B O 1
ATOM 7467 N N . GLU B 1 350 ? 1.795 -6.762 4.465 1 97.31 350 GLU B N 1
ATOM 7468 C CA . GLU B 1 350 ? 0.53 -6.301 3.904 1 97.31 350 GLU B CA 1
ATOM 7469 C C . GLU B 1 350 ? -0.38 -7.477 3.557 1 97.31 350 GLU B C 1
ATOM 7471 O O . GLU B 1 350 ? -1.582 -7.438 3.826 1 97.31 350 GLU B O 1
ATOM 7476 N N . MET B 1 351 ? 0.234 -8.461 2.949 1 97.62 351 MET B N 1
ATOM 7477 C CA . MET B 1 351 ? -0.535 -9.664 2.652 1 97.62 351 MET B CA 1
ATOM 7478 C C . MET B 1 351 ? -1.066 -10.305 3.932 1 97.62 351 MET B C 1
ATOM 7480 O O . MET B 1 351 ? -2.215 -10.742 3.98 1 97.62 351 MET B O 1
ATOM 7484 N N . ALA B 1 352 ? -0.247 -10.398 4.926 1 97.69 352 ALA B N 1
ATOM 7485 C CA . ALA B 1 352 ? -0.646 -10.977 6.207 1 97.69 352 ALA B CA 1
ATOM 7486 C C . ALA B 1 352 ? -1.788 -10.188 6.832 1 97.69 352 ALA B C 1
ATOM 7488 O O . ALA B 1 352 ? -2.66 -10.758 7.492 1 97.69 352 ALA B O 1
ATOM 7489 N N . TYR B 1 353 ? -1.776 -8.859 6.648 1 97.75 353 TYR B N 1
ATOM 7490 C CA . TYR B 1 353 ? -2.844 -8.016 7.176 1 97.75 353 TYR B CA 1
ATOM 7491 C C . TYR B 1 353 ? -4.188 -8.398 6.562 1 97.75 353 TYR B C 1
ATOM 7493 O O . TYR B 1 353 ? -5.203 -8.445 7.266 1 97.75 353 TYR B O 1
ATOM 7501 N N . ASP B 1 354 ? -4.199 -8.633 5.293 1 96.5 354 ASP B N 1
ATOM 7502 C CA . ASP B 1 354 ? -5.434 -9.008 4.609 1 96.5 354 ASP B CA 1
ATOM 7503 C C . ASP B 1 354 ? -6 -10.305 5.172 1 96.5 354 ASP B C 1
ATOM 7505 O O . ASP B 1 354 ? -7.211 -10.43 5.371 1 96.5 354 ASP B O 1
ATOM 7509 N N . ALA B 1 355 ? -5.094 -11.273 5.379 1 96.25 355 ALA B N 1
ATOM 7510 C CA . ALA B 1 355 ? -5.527 -12.539 5.953 1 96.25 355 ALA B CA 1
ATOM 7511 C C . ALA B 1 355 ? -6.09 -12.344 7.355 1 96.25 355 ALA B C 1
ATOM 7513 O O . ALA B 1 355 ? -7.094 -12.969 7.723 1 96.25 355 ALA B O 1
ATOM 7514 N N . LEU B 1 356 ? -5.43 -11.531 8.133 1 96.06 356 LEU B N 1
ATOM 7515 C CA . LEU B 1 356 ? -5.879 -11.242 9.492 1 96.06 356 LEU B CA 1
ATOM 7516 C C . LEU B 1 356 ? -7.246 -10.562 9.469 1 96.06 356 LEU B C 1
ATOM 7518 O O . LEU B 1 356 ? -8.141 -10.93 10.242 1 96.06 356 LEU B O 1
ATOM 7522 N N . ARG B 1 357 ? -7.402 -9.594 8.672 1 95.31 357 ARG B N 1
ATOM 7523 C CA . ARG B 1 357 ? -8.625 -8.812 8.57 1 95.31 357 ARG B CA 1
ATOM 7524 C C . ARG B 1 357 ? -9.789 -9.664 8.07 1 95.31 357 ARG B C 1
ATOM 7526 O O . ARG B 1 357 ? -10.891 -9.594 8.609 1 95.31 357 ARG B O 1
ATOM 7533 N N . GLU B 1 358 ? -9.531 -10.547 7.059 1 94.62 358 GLU B N 1
ATOM 7534 C CA . GLU B 1 358 ? -10.602 -11.266 6.375 1 94.62 358 GLU B CA 1
ATOM 7535 C C . GLU B 1 358 ? -10.922 -12.578 7.082 1 94.62 358 GLU B C 1
ATOM 7537 O O . GLU B 1 358 ? -12.086 -12.992 7.137 1 94.62 358 GLU B O 1
ATOM 7542 N N . GLN B 1 359 ? -9.836 -13.227 7.617 1 94.5 359 GLN B N 1
ATOM 7543 C CA . GLN B 1 359 ? -10.086 -14.578 8.117 1 94.5 359 GLN B CA 1
ATOM 7544 C C . GLN B 1 359 ? -9.727 -14.688 9.594 1 94.5 359 GLN B C 1
ATOM 7546 O O . GLN B 1 359 ? -9.969 -15.727 10.219 1 94.5 359 GLN B O 1
ATOM 7551 N N . GLY B 1 360 ? -9.062 -13.703 10.164 1 92 360 GLY B N 1
ATOM 7552 C CA . GLY B 1 360 ? -8.758 -13.688 11.586 1 92 360 GLY B CA 1
ATOM 7553 C C . GLY B 1 360 ? -7.52 -14.492 11.938 1 92 360 GLY B C 1
ATOM 7554 O O . GLY B 1 360 ? -7.297 -14.812 13.109 1 92 360 GLY B O 1
ATOM 7555 N N . PHE B 1 361 ? -6.688 -14.852 10.875 1 93.62 361 PHE B N 1
ATOM 7556 C CA . PHE B 1 361 ? -5.5 -15.656 11.141 1 93.62 361 PHE B CA 1
ATOM 7557 C C . PHE B 1 361 ? -4.238 -14.812 11.047 1 93.62 361 PHE B C 1
ATOM 7559 O O . PHE B 1 361 ? -4.066 -14.047 10.094 1 93.62 361 PHE B O 1
ATOM 7566 N N . HIS B 1 362 ? -3.457 -14.875 12.078 1 94.38 362 HIS B N 1
ATOM 7567 C CA . HIS B 1 362 ? -2.119 -14.297 12.055 1 94.38 362 HIS B CA 1
ATOM 7568 C C . HIS B 1 362 ? -1.133 -15.211 11.344 1 94.38 362 HIS B C 1
ATOM 7570 O O . HIS B 1 362 ? -0.552 -16.109 11.961 1 94.38 362 HIS B O 1
ATOM 7576 N N . ILE B 1 363 ? -0.767 -14.906 10.078 1 96.38 363 ILE B N 1
ATOM 7577 C CA . ILE B 1 363 ? -0.092 -15.906 9.266 1 96.38 363 ILE B CA 1
ATOM 7578 C C . ILE B 1 363 ? 1.372 -15.516 9.07 1 96.38 363 ILE B C 1
ATOM 7580 O O . ILE B 1 363 ? 2.121 -16.203 8.383 1 96.38 363 ILE B O 1
ATOM 7584 N N . ILE B 1 364 ? 1.89 -14.422 9.672 1 96.88 364 ILE B N 1
ATOM 7585 C CA . ILE B 1 364 ? 3.248 -13.922 9.484 1 96.88 364 ILE B CA 1
ATOM 7586 C C . ILE B 1 364 ? 4.254 -15 9.883 1 96.88 364 ILE B C 1
ATOM 7588 O O . ILE B 1 364 ? 5.258 -15.211 9.195 1 96.88 364 ILE B O 1
ATOM 7592 N N . PRO B 1 365 ? 4.027 -15.742 10.938 1 95.88 365 PRO B N 1
ATOM 7593 C CA . PRO B 1 365 ? 5 -16.766 11.312 1 95.88 365 PRO B CA 1
ATOM 7594 C C . PRO B 1 365 ? 5.242 -17.797 10.203 1 95.88 365 PRO B C 1
ATOM 7596 O O . PRO B 1 365 ? 6.367 -18.266 10.023 1 95.88 365 PRO B O 1
ATOM 7599 N N . TYR B 1 366 ? 4.258 -18.125 9.438 1 97 366 TYR B N 1
ATOM 7600 C CA . TYR B 1 366 ? 4.391 -19.094 8.352 1 97 366 TYR B CA 1
ATOM 7601 C C . TYR B 1 366 ? 5.137 -18.5 7.168 1 97 366 TYR B C 1
ATOM 7603 O O . TYR B 1 366 ? 5.996 -19.141 6.574 1 97 366 TYR B O 1
ATOM 7611 N N . LEU B 1 367 ? 4.812 -17.266 6.844 1 98.06 367 LEU B N 1
ATOM 7612 C CA . LEU B 1 367 ? 5.426 -16.594 5.703 1 98.06 367 LEU B CA 1
ATOM 7613 C C . LEU B 1 367 ? 6.898 -16.312 5.973 1 98.06 367 LEU B C 1
ATOM 7615 O O . LEU B 1 367 ? 7.75 -16.547 5.113 1 98.06 367 LEU B O 1
ATOM 7619 N N . LYS B 1 368 ? 7.16 -15.766 7.176 1 97.25 368 LYS B N 1
ATOM 7620 C CA . LYS B 1 368 ? 8.555 -15.438 7.48 1 97.25 368 LYS B CA 1
ATOM 7621 C C . LYS B 1 368 ? 9.414 -16.688 7.523 1 97.25 368 LYS B C 1
ATOM 7623 O O . LYS B 1 368 ? 10.578 -16.672 7.109 1 97.25 368 LYS B O 1
ATOM 7628 N N . LYS B 1 369 ? 8.906 -17.781 8.023 1 97.81 369 LYS B N 1
ATOM 7629 C CA . LYS B 1 369 ? 9.656 -19.047 8.023 1 97.81 369 LYS B CA 1
ATOM 7630 C C . LYS B 1 369 ? 10.031 -19.469 6.605 1 97.81 369 LYS B C 1
ATOM 7632 O O . LYS B 1 369 ? 11.164 -19.891 6.355 1 97.81 369 LYS B O 1
ATOM 7637 N N . ALA B 1 370 ? 9.062 -19.406 5.727 1 98.38 370 ALA B N 1
ATOM 7638 C CA . ALA B 1 370 ? 9.312 -19.797 4.34 1 98.38 370 ALA B CA 1
ATOM 7639 C C . ALA B 1 370 ? 10.414 -18.953 3.719 1 98.38 370 ALA B C 1
ATOM 7641 O O . ALA B 1 370 ? 11.305 -19.469 3.043 1 98.38 370 ALA B O 1
ATOM 7642 N N . TRP B 1 371 ? 10.406 -17.672 3.938 1 98.75 371 TRP B N 1
ATOM 7643 C CA . TRP B 1 371 ? 11.414 -16.766 3.404 1 98.75 371 TRP B CA 1
ATOM 7644 C C . TRP B 1 371 ? 12.773 -17.016 4.059 1 98.75 371 TRP B C 1
ATOM 7646 O O . TRP B 1 371 ? 13.805 -16.969 3.389 1 98.75 371 TRP B O 1
ATOM 7656 N N . ALA B 1 372 ? 12.758 -17.234 5.367 1 98.62 372 ALA B N 1
ATOM 7657 C CA . ALA B 1 372 ? 14 -17.531 6.078 1 98.62 372 ALA B CA 1
ATOM 7658 C C . ALA B 1 372 ? 14.641 -18.812 5.547 1 98.62 372 ALA B C 1
ATOM 7660 O O . ALA B 1 372 ? 15.859 -18.859 5.348 1 98.62 372 ALA B O 1
ATOM 7661 N N . ASP B 1 373 ? 13.812 -19.812 5.379 1 98.62 373 ASP B N 1
ATOM 7662 C CA . ASP B 1 373 ? 14.312 -21.062 4.832 1 98.62 373 ASP B CA 1
ATOM 7663 C C . ASP B 1 373 ? 14.938 -20.859 3.453 1 98.62 373 ASP B C 1
ATOM 7665 O O . ASP B 1 373 ? 15.977 -21.438 3.141 1 98.62 373 ASP B O 1
ATOM 7669 N N . LEU B 1 374 ? 14.336 -20.094 2.629 1 98.81 374 LEU B N 1
ATOM 7670 C CA . LEU B 1 374 ? 14.852 -19.797 1.299 1 98.81 374 LEU B CA 1
ATOM 7671 C C . LEU B 1 374 ? 16.203 -19.109 1.386 1 98.81 374 LEU B C 1
ATOM 7673 O O . LEU B 1 374 ? 17.172 -19.516 0.723 1 98.81 374 LEU B O 1
ATOM 7677 N N . CYS B 1 375 ? 16.266 -18.078 2.211 1 98.81 375 CYS B N 1
ATOM 7678 C CA . CYS B 1 375 ? 17.516 -17.328 2.342 1 98.81 375 CYS B CA 1
ATOM 7679 C C . CYS B 1 375 ? 18.625 -18.203 2.912 1 98.81 375 CYS B C 1
ATOM 7681 O O . CYS B 1 375 ? 19.781 -18.094 2.49 1 98.81 375 CYS B O 1
ATOM 7683 N N . LYS B 1 376 ? 18.25 -19 3.875 1 98.69 376 LYS B N 1
ATOM 7684 C CA . LYS B 1 376 ? 19.234 -19.938 4.422 1 98.69 376 LYS B CA 1
ATOM 7685 C C . LYS B 1 376 ? 19.75 -20.891 3.346 1 98.69 376 LYS B C 1
ATOM 7687 O O . LYS B 1 376 ? 20.953 -21.188 3.297 1 98.69 376 LYS B O 1
ATOM 7692 N N . SER B 1 377 ? 18.859 -21.359 2.529 1 98.56 377 SER B N 1
ATOM 7693 C CA . SER B 1 377 ? 19.25 -22.234 1.44 1 98.56 377 SER B CA 1
ATOM 7694 C C . SER B 1 377 ? 20.125 -21.516 0.424 1 98.56 377 SER B C 1
ATOM 7696 O O . SER B 1 377 ? 21.078 -22.094 -0.108 1 98.56 377 SER B O 1
ATOM 7698 N N . TYR B 1 378 ? 19.844 -20.297 0.063 1 98.38 378 TYR B N 1
ATOM 7699 C CA . TYR B 1 378 ? 20.688 -19.484 -0.798 1 98.38 378 TYR B CA 1
ATOM 7700 C C . TYR B 1 378 ? 22.078 -19.328 -0.203 1 98.38 378 TYR B C 1
ATOM 7702 O O . TYR B 1 378 ? 23.078 -19.359 -0.926 1 98.38 378 TYR B O 1
ATOM 7710 N N . LEU B 1 379 ? 22.078 -19.094 1.103 1 98.38 379 LEU B N 1
ATOM 7711 C CA . LEU B 1 379 ? 23.344 -18.891 1.789 1 98.38 379 LEU B CA 1
ATOM 7712 C C . LEU B 1 379 ? 24.219 -20.125 1.705 1 98.38 379 LEU B C 1
ATOM 7714 O O . LEU B 1 379 ? 25.438 -20.031 1.56 1 98.38 379 LEU B O 1
ATOM 7718 N N . VAL B 1 380 ? 23.625 -21.297 1.83 1 97.88 380 VAL B N 1
ATOM 7719 C CA . VAL B 1 380 ? 24.344 -22.562 1.675 1 97.88 380 VAL B CA 1
ATOM 7720 C C . VAL B 1 380 ? 25.016 -22.609 0.302 1 97.88 380 VAL B C 1
ATOM 7722 O O . VAL B 1 380 ? 26.203 -22.938 0.191 1 97.88 380 VAL B O 1
ATOM 7725 N N . GLU B 1 381 ? 24.281 -22.281 -0.732 1 96.38 381 GLU B N 1
ATOM 7726 C CA . GLU B 1 381 ? 24.812 -22.297 -2.092 1 96.38 381 GLU B CA 1
ATOM 7727 C C . GLU B 1 381 ? 25.891 -21.25 -2.27 1 96.38 381 GLU B C 1
ATOM 7729 O O . GLU B 1 381 ? 26.875 -21.484 -2.977 1 96.38 381 GLU B O 1
ATOM 7734 N N . ALA B 1 382 ? 25.688 -20.094 -1.684 1 95.62 382 ALA B N 1
ATOM 7735 C CA . ALA B 1 382 ? 26.719 -19.062 -1.729 1 95.62 382 ALA B CA 1
ATOM 7736 C C . ALA B 1 382 ? 28.016 -19.547 -1.082 1 95.62 382 ALA B C 1
ATOM 7738 O O . ALA B 1 382 ? 29.109 -19.312 -1.604 1 95.62 382 ALA B O 1
ATOM 7739 N N . LYS B 1 383 ? 27.906 -20.203 0.029 1 96.19 383 LYS B N 1
ATOM 7740 C CA . LYS B 1 383 ? 29.078 -20.766 0.7 1 96.19 383 LYS B CA 1
ATOM 7741 C C . LYS B 1 383 ? 29.766 -21.797 -0.177 1 96.19 383 LYS B C 1
ATOM 7743 O O . LYS B 1 383 ? 31 -21.828 -0.252 1 96.19 383 LYS B O 1
ATOM 7748 N N . TRP B 1 384 ? 28.984 -22.719 -0.803 1 94.75 384 TRP B N 1
ATOM 7749 C CA . TRP B 1 384 ? 29.547 -23.688 -1.734 1 94.75 384 TRP B CA 1
ATOM 7750 C C . TRP B 1 384 ? 30.359 -22.984 -2.818 1 94.75 384 TRP B C 1
ATOM 7752 O O . TRP B 1 384 ? 31.453 -23.438 -3.17 1 94.75 384 TRP B O 1
ATOM 7762 N N . TYR B 1 385 ? 29.844 -21.906 -3.344 1 90.44 385 TYR B N 1
ATOM 7763 C CA . TYR B 1 385 ? 30.484 -21.141 -4.41 1 90.44 385 TYR B CA 1
ATOM 7764 C C . TYR B 1 385 ? 31.812 -20.562 -3.936 1 90.44 385 TYR B C 1
ATOM 7766 O O . TYR B 1 385 ? 32.844 -20.703 -4.613 1 90.44 385 TYR B O 1
ATOM 7774 N N . TYR B 1 386 ? 31.797 -19.984 -2.814 1 88.62 386 TYR B N 1
ATOM 7775 C CA . TYR B 1 386 ? 32.969 -19.25 -2.328 1 88.62 386 TYR B CA 1
ATOM 7776 C C . TYR B 1 386 ? 34.094 -20.203 -1.955 1 88.62 386 TYR B C 1
ATOM 7778 O O . TYR B 1 386 ? 35.281 -19.875 -2.092 1 88.62 386 TYR B O 1
ATOM 7786 N N . ILE B 1 387 ? 33.75 -21.406 -1.606 1 91.69 387 ILE B N 1
ATOM 7787 C CA . ILE B 1 387 ? 34.781 -22.328 -1.208 1 91.69 387 ILE B CA 1
ATOM 7788 C C . ILE B 1 387 ? 35.094 -23.297 -2.357 1 91.69 387 ILE B C 1
ATOM 7790 O O . ILE B 1 387 ? 35.969 -24.141 -2.246 1 91.69 387 ILE B O 1
ATOM 7794 N N . GLY B 1 388 ? 34.406 -23.219 -3.455 1 89.62 388 GLY B N 1
ATOM 7795 C CA . GLY B 1 388 ? 34.594 -24.078 -4.609 1 89.62 388 GLY B CA 1
ATOM 7796 C C . GLY B 1 388 ? 34.219 -25.531 -4.359 1 89.62 388 GLY B C 1
ATOM 7797 O O . GLY B 1 388 ? 34.906 -26.453 -4.805 1 89.62 388 GLY B O 1
ATOM 7798 N N . TYR B 1 389 ? 33.094 -25.703 -3.611 1 92.31 389 TYR B N 1
ATOM 7799 C CA . TYR B 1 389 ? 32.625 -27.031 -3.227 1 92.31 389 TYR B CA 1
ATOM 7800 C C . TYR B 1 389 ? 31.578 -27.547 -4.219 1 92.31 389 TYR B C 1
ATOM 7802 O O . TYR B 1 389 ? 30.703 -26.797 -4.648 1 92.31 389 TYR B O 1
ATOM 7810 N N . THR B 1 390 ? 31.734 -28.797 -4.656 1 92.12 390 THR B N 1
ATOM 7811 C CA . THR B 1 390 ? 30.75 -29.484 -5.473 1 92.12 390 THR B CA 1
ATOM 7812 C C . THR B 1 390 ? 30.047 -30.578 -4.68 1 92.12 390 THR B C 1
ATOM 7814 O O . THR B 1 390 ? 30.656 -31.609 -4.391 1 92.12 390 THR B O 1
ATOM 7817 N N . PRO B 1 391 ? 28.844 -30.391 -4.406 1 94.75 391 PRO B N 1
ATOM 7818 C CA . PRO B 1 391 ? 28.109 -31.391 -3.621 1 94.75 391 PRO B CA 1
ATOM 7819 C C . PRO B 1 391 ? 27.734 -32.625 -4.441 1 94.75 391 PRO B C 1
ATOM 7821 O O . PRO B 1 391 ? 27.812 -32.594 -5.672 1 94.75 391 PRO B O 1
ATOM 7824 N N . THR B 1 392 ? 27.375 -33.719 -3.715 1 95.38 392 THR B N 1
ATOM 7825 C CA . THR B 1 392 ? 26.719 -34.844 -4.371 1 95.38 392 THR B CA 1
ATOM 7826 C C . THR B 1 392 ? 25.312 -34.469 -4.816 1 95.38 392 THR B C 1
ATOM 7828 O O . THR B 1 392 ? 24.766 -33.438 -4.387 1 95.38 392 THR B O 1
ATOM 7831 N N . LEU B 1 393 ? 24.797 -35.25 -5.707 1 96.06 393 LEU B N 1
ATOM 7832 C CA . LEU B 1 393 ? 23.438 -34.969 -6.18 1 96.06 393 LEU B CA 1
ATOM 7833 C C . LEU B 1 393 ? 22.453 -34.938 -5.016 1 96.06 393 LEU B C 1
ATOM 7835 O O . LEU B 1 393 ? 21.609 -34.031 -4.949 1 96.06 393 LEU B O 1
ATOM 7839 N N . GLN B 1 394 ? 22.547 -35.875 -4.105 1 95.94 394 GLN B N 1
ATOM 7840 C CA . GLN B 1 394 ? 21.641 -35.938 -2.967 1 95.94 394 GLN B CA 1
ATOM 7841 C C . GLN B 1 394 ? 21.828 -34.719 -2.064 1 95.94 394 GLN B C 1
ATOM 7843 O O . GLN B 1 394 ? 20.844 -34.094 -1.634 1 95.94 394 GLN B O 1
ATOM 7848 N N . GLU B 1 395 ? 23.078 -34.406 -1.772 1 96.19 395 GLU B N 1
ATOM 7849 C CA . GLU B 1 395 ? 23.375 -33.219 -0.967 1 96.19 395 GLU B CA 1
ATOM 7850 C C . GLU B 1 395 ? 22.828 -31.969 -1.622 1 96.19 395 GLU B C 1
ATOM 7852 O O . GLU B 1 395 ? 22.266 -31.094 -0.945 1 96.19 395 GLU B O 1
ATOM 7857 N N . TYR B 1 396 ? 23.031 -31.891 -2.887 1 96.75 396 TYR B N 1
ATOM 7858 C CA . TYR B 1 396 ? 22.531 -30.766 -3.656 1 96.75 396 TYR B CA 1
ATOM 7859 C C . TYR B 1 396 ? 21.016 -30.688 -3.574 1 96.75 396 TYR B C 1
ATOM 7861 O O . TYR B 1 396 ? 20.453 -29.625 -3.287 1 96.75 396 TYR B O 1
ATOM 7869 N N . MET B 1 397 ? 20.359 -31.766 -3.74 1 97.19 397 MET B N 1
ATOM 7870 C CA . MET B 1 397 ? 18.891 -31.781 -3.814 1 97.19 397 MET B CA 1
ATOM 7871 C C . MET B 1 397 ? 18.281 -31.547 -2.439 1 97.19 397 MET B C 1
ATOM 7873 O O . MET B 1 397 ? 17.172 -31.016 -2.332 1 97.19 397 MET B O 1
ATOM 7877 N N . ASP B 1 398 ? 18.984 -31.875 -1.361 1 97.12 398 ASP B N 1
ATOM 7878 C CA . ASP B 1 398 ? 18.531 -31.609 -0.002 1 97.12 398 ASP B CA 1
ATOM 7879 C C . ASP B 1 398 ? 18.375 -30.109 0.251 1 97.12 398 ASP B C 1
ATOM 7881 O O . ASP B 1 398 ? 17.594 -29.688 1.103 1 97.12 398 ASP B O 1
ATOM 7885 N N . ASN B 1 399 ? 19.078 -29.359 -0.516 1 98 399 ASN B N 1
ATOM 7886 C CA . ASN B 1 399 ? 19.031 -27.906 -0.404 1 98 399 ASN B CA 1
ATOM 7887 C C . ASN B 1 399 ? 18.234 -27.281 -1.539 1 98 399 ASN B C 1
ATOM 7889 O O . ASN B 1 399 ? 17.5 -26.312 -1.329 1 98 399 ASN B O 1
ATOM 7893 N N . ALA B 1 400 ? 18.312 -27.875 -2.662 1 97.62 400 ALA B N 1
ATOM 7894 C CA . ALA B 1 400 ? 17.938 -27.234 -3.916 1 97.62 400 ALA B CA 1
ATOM 7895 C C . ALA B 1 400 ? 16.422 -27.188 -4.07 1 97.62 400 ALA B C 1
ATOM 7897 O O . ALA B 1 400 ? 15.891 -26.312 -4.762 1 97.62 400 ALA B O 1
ATOM 7898 N N . TRP B 1 401 ? 15.711 -28.141 -3.467 1 97.62 401 TRP B N 1
ATOM 7899 C CA . TRP B 1 401 ? 14.258 -28.094 -3.594 1 97.62 401 TRP B CA 1
ATOM 7900 C C . TRP B 1 401 ? 13.68 -26.922 -2.799 1 97.62 401 TRP B C 1
ATOM 7902 O O . TRP B 1 401 ? 12.562 -26.484 -3.059 1 97.62 401 TRP B O 1
ATOM 7912 N N . ILE B 1 402 ? 14.453 -26.344 -1.824 1 98.31 402 ILE B N 1
ATOM 7913 C CA . ILE B 1 402 ? 14.062 -25.125 -1.106 1 98.31 402 ILE B CA 1
ATOM 7914 C C . ILE B 1 402 ? 14.578 -23.906 -1.848 1 98.31 402 ILE B C 1
ATOM 7916 O O . ILE B 1 402 ? 13.852 -22.922 -2.027 1 98.31 402 ILE B O 1
ATOM 7920 N N . SER B 1 403 ? 15.852 -24 -2.346 1 98.19 403 SER B N 1
ATOM 7921 C CA . SER B 1 403 ? 16.5 -22.828 -2.924 1 98.19 403 SER B CA 1
ATOM 7922 C C . SER B 1 403 ? 15.875 -22.453 -4.27 1 98.19 403 SER B C 1
ATOM 7924 O O . SER B 1 403 ? 16.078 -21.344 -4.77 1 98.19 403 SER B O 1
ATOM 7926 N N . ILE B 1 404 ? 15.102 -23.438 -4.816 1 98.19 404 ILE B N 1
ATOM 7927 C CA . ILE B 1 404 ? 14.438 -23.125 -6.082 1 98.19 404 ILE B CA 1
ATOM 7928 C C . ILE B 1 404 ? 13.266 -22.188 -5.828 1 98.19 404 ILE B C 1
ATOM 7930 O O . ILE B 1 404 ? 12.703 -21.609 -6.77 1 98.19 404 ILE B O 1
ATOM 7934 N N . SER B 1 405 ? 12.875 -21.938 -4.551 1 98.62 405 SER B N 1
ATOM 7935 C CA . SER B 1 405 ? 11.922 -20.938 -4.078 1 98.62 405 SER B CA 1
ATOM 7936 C C . SER B 1 405 ? 10.484 -21.438 -4.18 1 98.62 405 SER B C 1
ATOM 7938 O O . SER B 1 405 ? 9.539 -20.734 -3.826 1 98.62 405 SER B O 1
ATOM 7940 N N . ALA B 1 406 ? 10.258 -22.672 -4.605 1 98.62 406 ALA B N 1
ATOM 7941 C CA . ALA B 1 406 ? 8.906 -23.203 -4.777 1 98.62 406 ALA B CA 1
ATOM 7942 C C . ALA B 1 406 ? 8.172 -23.281 -3.441 1 98.62 406 ALA B C 1
ATOM 7944 O O . ALA B 1 406 ? 6.977 -22.969 -3.365 1 98.62 406 ALA B O 1
ATOM 7945 N N . PRO B 1 407 ? 8.836 -23.688 -2.344 1 98.62 407 PRO B N 1
ATOM 7946 C CA . PRO B 1 407 ? 8.125 -23.719 -1.062 1 98.62 407 PRO B CA 1
ATOM 7947 C C . PRO B 1 407 ? 7.574 -22.359 -0.658 1 98.62 407 PRO B C 1
ATOM 7949 O O . PRO B 1 407 ? 6.422 -22.25 -0.233 1 98.62 407 PRO B O 1
ATOM 7952 N N . VAL B 1 408 ? 8.398 -21.312 -0.805 1 98.62 408 VAL B N 1
ATOM 7953 C CA . VAL B 1 408 ? 7.941 -19.984 -0.443 1 98.62 408 VAL B CA 1
ATOM 7954 C C . VAL B 1 408 ? 6.781 -19.562 -1.346 1 98.62 408 VAL B C 1
ATOM 7956 O O . VAL B 1 408 ? 5.789 -19 -0.875 1 98.62 408 VAL B O 1
ATOM 7959 N N . ILE B 1 409 ? 6.844 -19.891 -2.627 1 98.75 409 ILE B N 1
ATOM 7960 C CA . ILE B 1 409 ? 5.793 -19.562 -3.584 1 98.75 409 ILE B CA 1
ATOM 7961 C C . ILE B 1 409 ? 4.492 -20.25 -3.172 1 98.75 409 ILE B C 1
ATOM 7963 O O . ILE B 1 409 ? 3.439 -19.609 -3.105 1 98.75 409 ILE B O 1
ATOM 7967 N N . LEU B 1 410 ? 4.562 -21.484 -2.811 1 98.69 410 LEU B N 1
ATOM 7968 C CA . LEU B 1 410 ? 3.371 -22.281 -2.566 1 98.69 410 LEU B CA 1
ATOM 7969 C C . LEU B 1 410 ? 2.789 -21.984 -1.188 1 98.69 410 LEU B C 1
ATOM 7971 O O . LEU B 1 410 ? 1.57 -22.031 -1.003 1 98.69 410 LEU B O 1
ATOM 7975 N N . VAL B 1 411 ? 3.646 -21.688 -0.209 1 98.44 411 VAL B N 1
ATOM 7976 C CA . VAL B 1 411 ? 3.125 -21.266 1.087 1 98.44 411 VAL B CA 1
ATOM 7977 C C . VAL B 1 411 ? 2.291 -20 0.92 1 98.44 411 VAL B C 1
ATOM 7979 O O . VAL B 1 411 ? 1.193 -19.891 1.473 1 98.44 411 VAL B O 1
ATOM 7982 N N . HIS B 1 412 ? 2.807 -19.047 0.203 1 98.62 412 HIS B N 1
ATOM 7983 C CA . HIS B 1 412 ? 2.021 -17.844 -0.07 1 98.62 412 HIS B CA 1
ATOM 7984 C C . HIS B 1 412 ? 0.745 -18.188 -0.832 1 98.62 412 HIS B C 1
ATOM 7986 O O . HIS B 1 412 ? -0.328 -17.672 -0.519 1 98.62 412 HIS B O 1
ATOM 7992 N N . ALA B 1 413 ? 0.902 -19.078 -1.791 1 98.38 413 ALA B N 1
ATOM 7993 C CA . ALA B 1 413 ? -0.237 -19.469 -2.619 1 98.38 413 ALA B CA 1
ATOM 7994 C C . ALA B 1 413 ? -1.369 -20.031 -1.768 1 98.38 413 ALA B C 1
ATOM 7996 O O . ALA B 1 413 ? -2.545 -19.797 -2.043 1 98.38 413 ALA B O 1
ATOM 7997 N N . TYR B 1 414 ? -1.054 -20.781 -0.774 1 97.62 414 TYR B N 1
ATOM 7998 C CA . TYR B 1 414 ? -2.07 -21.359 0.096 1 97.62 414 TYR B CA 1
ATOM 7999 C C . TYR B 1 414 ? -2.939 -20.281 0.718 1 97.62 414 TYR B C 1
ATOM 8001 O O . TYR B 1 414 ? -4.164 -20.406 0.779 1 97.62 414 TYR B O 1
ATOM 8009 N N . PHE B 1 415 ? -2.336 -19.219 1.166 1 97.75 415 PHE B N 1
ATOM 8010 C CA . PHE B 1 415 ? -3.064 -18.172 1.871 1 97.75 415 PHE B CA 1
ATOM 8011 C C . PHE B 1 415 ? -3.789 -17.266 0.887 1 97.75 415 PHE B C 1
ATOM 8013 O O . PHE B 1 415 ? -4.664 -16.484 1.278 1 97.75 415 PHE B O 1
ATOM 8020 N N . LEU B 1 416 ? -3.475 -17.375 -0.429 1 97.5 416 LEU B N 1
ATOM 8021 C CA . LEU B 1 416 ? -4.02 -16.453 -1.419 1 97.5 416 LEU B CA 1
ATOM 8022 C C . LEU B 1 416 ? -5.156 -17.094 -2.201 1 97.5 416 LEU B C 1
ATOM 8024 O O . LEU B 1 416 ? -5.926 -16.406 -2.873 1 97.5 416 LEU B O 1
ATOM 8028 N N . GLU B 1 417 ? -5.266 -18.375 -2.158 1 92.94 417 GLU B N 1
ATOM 8029 C CA . GLU B 1 417 ? -6.18 -19.094 -3.045 1 92.94 417 GLU B CA 1
ATOM 8030 C C . GLU B 1 417 ? -7.633 -18.906 -2.604 1 92.94 417 GLU B C 1
ATOM 8032 O O . GLU B 1 417 ? -8.555 -19.188 -3.371 1 92.94 417 GLU B O 1
ATOM 8037 N N . GLY B 1 4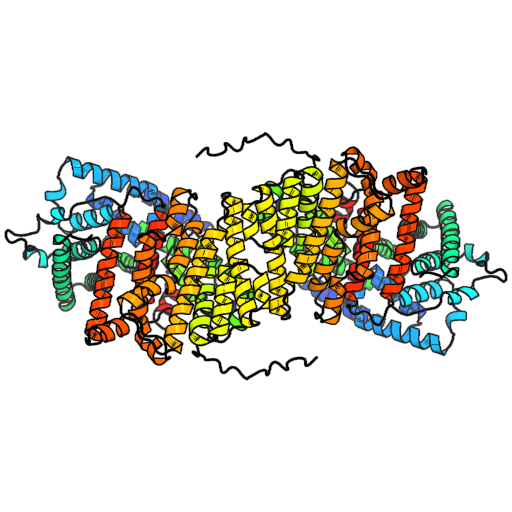18 ? -7.922 -18.391 -1.41 1 89 418 GLY B N 1
ATOM 8038 C CA . GLY B 1 418 ? -9.258 -17.938 -1.066 1 89 418 GLY B CA 1
ATOM 8039 C C . GLY B 1 418 ? -10.031 -18.938 -0.225 1 89 418 GLY B C 1
ATOM 8040 O O . GLY B 1 418 ? -11.078 -18.609 0.339 1 89 418 GLY B O 1
ATOM 8041 N N . SER B 1 419 ? -9.547 -20.141 -0.095 1 92.62 419 SER B N 1
ATOM 8042 C CA . SER B 1 419 ? -10.203 -21.125 0.758 1 92.62 419 SER B CA 1
ATOM 8043 C C . SER B 1 419 ? -9.984 -20.812 2.234 1 92.62 419 SER B C 1
ATOM 8045 O O . SER B 1 419 ? -9.016 -20.141 2.594 1 92.62 419 SER B O 1
ATOM 8047 N N . PRO B 1 420 ? -10.93 -21.266 3.068 1 94.56 420 PRO B N 1
ATOM 8048 C CA . PRO B 1 420 ? -10.742 -21.047 4.504 1 94.56 420 PRO B CA 1
ATOM 8049 C C . PRO B 1 420 ? -9.453 -21.656 5.039 1 94.56 420 PRO B C 1
ATOM 8051 O O . PRO B 1 420 ? -9.109 -22.781 4.672 1 94.56 420 PRO B O 1
ATOM 8054 N N . ILE B 1 421 ? -8.82 -20.922 5.82 1 95.81 421 ILE B N 1
ATOM 8055 C CA . ILE B 1 421 ? -7.617 -21.406 6.484 1 95.81 421 ILE B CA 1
ATOM 8056 C C . ILE B 1 421 ? -7.992 -22.344 7.629 1 95.81 421 ILE B C 1
ATOM 8058 O O . ILE B 1 421 ? -8.883 -22.031 8.43 1 95.81 421 ILE B O 1
ATOM 8062 N N . THR B 1 422 ? -7.398 -23.516 7.723 1 94.69 422 THR B N 1
ATOM 8063 C CA . THR B 1 422 ? -7.684 -24.469 8.789 1 94.69 422 THR B CA 1
ATOM 8064 C C . THR B 1 422 ? -6.43 -24.75 9.609 1 94.69 422 THR B C 1
ATOM 8066 O O . THR B 1 422 ? -5.312 -24.672 9.094 1 94.69 422 THR B O 1
ATOM 8069 N N . ASN B 1 423 ? -6.578 -25.125 10.844 1 93.5 423 ASN B N 1
ATOM 8070 C CA . ASN B 1 423 ? -5.457 -25.438 11.727 1 93.5 423 ASN B CA 1
ATOM 8071 C C . ASN B 1 423 ? -4.695 -26.672 11.234 1 93.5 423 ASN B C 1
ATOM 8073 O O . ASN B 1 423 ? -3.477 -26.75 11.391 1 93.5 423 ASN B O 1
ATOM 8077 N N . GLU B 1 424 ? -5.391 -27.578 10.688 1 93.5 424 GLU B N 1
ATOM 8078 C CA . GLU B 1 424 ? -4.762 -28.781 10.164 1 93.5 424 GLU B CA 1
ATOM 8079 C C . GLU B 1 424 ? -3.822 -28.469 9.008 1 93.5 424 GLU B C 1
ATOM 8081 O O . GLU B 1 424 ? -2.705 -28.984 8.945 1 93.5 424 GLU B O 1
ATOM 8086 N N . ALA B 1 425 ? -4.301 -27.656 8.141 1 94.75 425 ALA B N 1
ATOM 8087 C CA . ALA B 1 425 ? -3.471 -27.25 7.012 1 94.75 425 ALA B CA 1
ATOM 8088 C C . ALA B 1 425 ? -2.25 -26.469 7.48 1 94.75 425 ALA B C 1
ATOM 8090 O O . ALA B 1 425 ? -1.149 -26.641 6.953 1 94.75 425 ALA B O 1
ATOM 8091 N N . LEU B 1 426 ? -2.443 -25.641 8.492 1 95.38 426 LEU B N 1
ATOM 8092 C CA . LEU B 1 426 ? -1.357 -24.812 9.016 1 95.38 426 LEU B CA 1
ATOM 8093 C C . LEU B 1 426 ? -0.263 -25.688 9.625 1 95.38 426 LEU B C 1
ATOM 8095 O O . LEU B 1 426 ? 0.925 -25.422 9.43 1 95.38 426 LEU B O 1
ATOM 8099 N N . LYS B 1 427 ? -0.631 -26.672 10.336 1 93.94 427 LYS B N 1
ATOM 8100 C CA . LYS B 1 427 ? 0.329 -27.609 10.93 1 93.94 427 LYS B CA 1
ATOM 8101 C C . LYS B 1 427 ? 1.13 -28.328 9.844 1 93.94 427 LYS B C 1
ATOM 8103 O O . LYS B 1 427 ? 2.348 -28.469 9.961 1 93.94 427 LYS B O 1
ATOM 8108 N N . SER B 1 428 ? 0.466 -28.688 8.812 1 93.38 428 SER B N 1
ATOM 8109 C CA . SER B 1 428 ? 1.105 -29.391 7.707 1 93.38 428 SER B CA 1
ATOM 8110 C C . SER B 1 428 ? 2.045 -28.469 6.938 1 93.38 428 SER B C 1
ATOM 8112 O O . SER B 1 428 ? 3.107 -28.891 6.48 1 93.38 428 SER B O 1
ATOM 8114 N N . LEU B 1 429 ? 1.685 -27.219 6.828 1 93.69 429 LEU B N 1
ATOM 8115 C CA . LEU B 1 429 ? 2.424 -26.25 6.035 1 93.69 429 LEU B CA 1
ATOM 8116 C C . LEU B 1 429 ? 3.803 -26 6.633 1 93.69 429 LEU B C 1
ATOM 8118 O O . LEU B 1 429 ? 4.754 -25.703 5.906 1 93.69 429 LEU B O 1
ATOM 8122 N N . LYS B 1 430 ? 3.918 -26.188 7.902 1 90.19 430 LYS B N 1
ATOM 8123 C CA . LYS B 1 430 ? 5.172 -25.922 8.602 1 90.19 430 LYS B CA 1
ATOM 8124 C C . LYS B 1 430 ? 6.258 -26.906 8.164 1 90.19 430 LYS B C 1
ATOM 8126 O O . LYS B 1 430 ? 7.445 -26.562 8.156 1 90.19 430 LYS B O 1
ATOM 8131 N N . GLU B 1 431 ? 5.871 -28.047 7.75 1 92.25 431 GLU B N 1
ATOM 8132 C CA . GLU B 1 431 ? 6.84 -29.078 7.391 1 92.25 431 GLU B CA 1
ATOM 8133 C C . GLU B 1 431 ? 6.918 -29.266 5.875 1 92.25 431 GLU B C 1
ATOM 8135 O O . GLU B 1 431 ? 7.566 -30.188 5.387 1 92.25 431 GLU B O 1
ATOM 8140 N N . TYR B 1 432 ? 6.332 -28.422 5.148 1 95.81 432 TYR B N 1
ATOM 8141 C CA . TYR B 1 432 ? 6.273 -28.516 3.693 1 95.81 432 TYR B CA 1
ATOM 8142 C C . TYR B 1 432 ? 5.773 -29.875 3.246 1 95.81 432 TYR B C 1
ATOM 8144 O O . TYR B 1 432 ? 6.57 -30.75 2.873 1 95.81 432 TYR B O 1
ATOM 8152 N N . PRO B 1 433 ? 4.496 -30.047 3.166 1 94.62 433 PRO B N 1
ATOM 8153 C CA . PRO B 1 433 ? 3.924 -31.344 2.803 1 94.62 433 PRO B CA 1
ATOM 8154 C C . PRO B 1 433 ? 4.418 -31.859 1.447 1 94.62 433 PRO B C 1
ATOM 8156 O O . PRO B 1 433 ? 5.055 -31.109 0.702 1 94.62 433 PRO B O 1
ATOM 8159 N N . ASP B 1 434 ? 4.117 -33.062 1.095 1 94.62 434 ASP B N 1
ATOM 8160 C CA . ASP B 1 434 ? 4.621 -33.781 -0.078 1 94.62 434 ASP B CA 1
ATOM 8161 C C . ASP B 1 434 ? 4.305 -33 -1.36 1 94.62 434 ASP B C 1
ATOM 8163 O O . ASP B 1 434 ? 5.148 -32.906 -2.252 1 94.62 434 ASP B O 1
ATOM 8167 N N . ILE B 1 435 ? 3.197 -32.5 -1.421 1 96 435 ILE B N 1
ATOM 8168 C CA . ILE B 1 435 ? 2.775 -31.844 -2.652 1 96 435 ILE B CA 1
ATOM 8169 C C . ILE B 1 435 ? 3.676 -30.641 -2.934 1 96 435 ILE B C 1
ATOM 8171 O O . ILE B 1 435 ? 3.99 -30.344 -4.09 1 96 435 ILE B O 1
ATOM 8175 N N . ILE B 1 436 ? 4.094 -29.922 -1.881 1 97.81 436 ILE B N 1
ATOM 8176 C CA . ILE B 1 436 ? 4.996 -28.781 -2.031 1 97.81 436 ILE B CA 1
ATOM 8177 C C . ILE B 1 436 ? 6.391 -29.281 -2.406 1 97.81 436 ILE B C 1
ATOM 8179 O O . ILE B 1 436 ? 7.027 -28.734 -3.311 1 97.81 436 ILE B O 1
ATOM 8183 N N . GLN B 1 437 ? 6.812 -30.328 -1.771 1 97.88 437 GLN B N 1
ATOM 8184 C CA . GLN B 1 437 ? 8.148 -30.859 -2.014 1 97.88 437 GLN B CA 1
ATOM 8185 C C . GLN B 1 437 ? 8.281 -31.375 -3.439 1 97.88 437 GLN B C 1
ATOM 8187 O O . GLN B 1 437 ? 9.273 -31.094 -4.121 1 97.88 437 GLN B O 1
ATOM 8192 N N . TRP B 1 438 ? 7.336 -32.156 -3.885 1 98 438 TRP B N 1
ATOM 8193 C CA . TRP B 1 438 ? 7.41 -32.75 -5.211 1 98 438 TRP B CA 1
ATOM 8194 C C . TRP B 1 438 ? 7.301 -31.688 -6.301 1 98 438 TRP B C 1
ATOM 8196 O O . TRP B 1 438 ? 8.008 -31.75 -7.309 1 98 438 TRP B O 1
ATOM 8206 N N . SER B 1 439 ? 6.398 -30.75 -6.102 1 98.38 439 SER B N 1
ATOM 8207 C CA . SER B 1 439 ? 6.324 -29.641 -7.039 1 98.38 439 SER B CA 1
ATOM 8208 C C . SER B 1 439 ? 7.648 -28.875 -7.109 1 98.38 439 SER B C 1
ATOM 8210 O O . SER B 1 439 ? 8.078 -28.484 -8.195 1 98.38 439 SER B O 1
ATOM 8212 N N . SER B 1 440 ? 8.242 -28.688 -5.957 1 98.62 440 SER B N 1
ATOM 8213 C CA . SER B 1 440 ? 9.523 -28 -5.871 1 98.62 440 SER B CA 1
ATOM 8214 C C . SER B 1 440 ? 10.617 -28.781 -6.602 1 98.62 440 SER B C 1
ATOM 8216 O O . SER B 1 440 ? 11.445 -28.188 -7.293 1 98.62 440 SER B O 1
ATOM 8218 N N . MET B 1 441 ? 10.586 -30.062 -6.48 1 98.31 441 MET B N 1
ATOM 8219 C CA . MET B 1 441 ? 11.578 -30.906 -7.137 1 98.31 441 MET B CA 1
ATOM 8220 C C . MET B 1 441 ? 11.469 -30.797 -8.656 1 98.31 441 MET B C 1
ATOM 8222 O O . MET B 1 441 ? 12.484 -30.672 -9.344 1 98.31 441 MET B O 1
ATOM 8226 N N . ILE B 1 442 ? 10.289 -30.828 -9.117 1 98.38 442 ILE B N 1
ATOM 8227 C CA . ILE B 1 442 ? 10.109 -30.734 -10.562 1 98.38 442 ILE B CA 1
ATOM 8228 C C . ILE B 1 442 ? 10.578 -29.359 -11.055 1 98.38 442 ILE B C 1
ATOM 8230 O O . ILE B 1 442 ? 11.242 -29.266 -12.094 1 98.38 442 ILE B O 1
ATOM 8234 N N . LEU B 1 443 ? 10.227 -28.344 -10.312 1 98.56 443 LEU B N 1
ATOM 8235 C CA . LEU B 1 443 ? 10.68 -27.016 -10.688 1 98.56 443 LEU B CA 1
ATOM 8236 C C . LEU B 1 443 ? 12.203 -26.953 -10.734 1 98.56 443 LEU B C 1
ATOM 8238 O O . LEU B 1 443 ? 12.773 -26.391 -11.68 1 98.56 443 LEU B O 1
ATOM 8242 N N . ARG B 1 444 ? 12.836 -27.516 -9.742 1 98.12 444 ARG B N 1
ATOM 8243 C CA . ARG B 1 444 ? 14.289 -27.516 -9.68 1 98.12 444 ARG B CA 1
ATOM 8244 C C . ARG B 1 444 ? 14.898 -28.266 -10.852 1 98.12 444 ARG B C 1
ATOM 8246 O O . ARG B 1 444 ? 15.789 -27.766 -11.539 1 98.12 444 ARG B O 1
ATOM 8253 N N . PHE B 1 445 ? 14.398 -29.469 -11.125 1 97.88 445 PHE B N 1
ATOM 8254 C CA . PHE B 1 445 ? 14.93 -30.281 -12.211 1 97.88 445 PHE B CA 1
ATOM 8255 C C . PHE B 1 445 ? 14.734 -29.594 -13.555 1 97.88 445 PHE B C 1
ATOM 8257 O O . PHE B 1 445 ? 15.641 -29.578 -14.391 1 97.88 445 PHE B O 1
ATOM 8264 N N . ALA B 1 446 ? 13.539 -29.062 -13.719 1 97.19 446 ALA B N 1
ATOM 8265 C CA . ALA B 1 446 ? 13.258 -28.375 -14.977 1 97.19 446 ALA B CA 1
ATOM 8266 C C . ALA B 1 446 ? 14.188 -27.172 -15.156 1 97.19 446 ALA B C 1
ATOM 8268 O O . ALA B 1 446 ? 14.719 -26.953 -16.25 1 97.19 446 ALA B O 1
ATOM 8269 N N . ASP B 1 447 ? 14.336 -26.438 -14.102 1 96.06 447 ASP B N 1
ATOM 8270 C CA . ASP B 1 447 ? 15.219 -25.281 -14.117 1 96.06 447 ASP B CA 1
ATOM 8271 C C . ASP B 1 447 ? 16.656 -25.688 -14.438 1 96.06 447 ASP B C 1
ATOM 8273 O O . ASP B 1 447 ? 17.328 -25.047 -15.25 1 96.06 447 ASP B O 1
ATOM 8277 N N . ASP B 1 448 ? 17.125 -26.734 -13.781 1 95.5 448 ASP B N 1
ATOM 8278 C CA . ASP B 1 448 ? 18.5 -27.203 -14 1 95.5 448 ASP B CA 1
ATOM 8279 C C . ASP B 1 448 ? 18.703 -27.641 -15.445 1 95.5 448 ASP B C 1
ATOM 8281 O O . ASP B 1 448 ? 19.766 -27.391 -16.031 1 95.5 448 ASP B O 1
ATOM 8285 N N . LEU B 1 449 ? 17.75 -28.281 -16 1 94.5 449 LEU B N 1
ATOM 8286 C CA . LEU B 1 449 ? 17.828 -28.734 -17.375 1 94.5 449 LEU B CA 1
ATOM 8287 C C . LEU B 1 449 ? 17.859 -27.562 -18.344 1 94.5 449 LEU B C 1
ATOM 8289 O O . LEU B 1 449 ? 18.562 -27.609 -19.359 1 94.5 449 LEU B O 1
ATOM 8293 N N . GLY B 1 450 ? 17.172 -26.547 -17.969 1 90.62 450 GLY B N 1
ATOM 8294 C CA . GLY B 1 450 ? 17 -25.422 -18.891 1 90.62 450 GLY B CA 1
ATOM 8295 C C . GLY B 1 450 ? 18.109 -24.391 -18.781 1 90.62 450 GLY B C 1
ATOM 8296 O O . GLY B 1 450 ? 18.422 -23.719 -19.766 1 90.62 450 GLY B O 1
ATOM 8297 N N . THR B 1 451 ? 18.703 -24.234 -17.594 1 87.25 451 THR B N 1
ATOM 8298 C CA . THR B 1 451 ? 19.531 -23.062 -17.375 1 87.25 451 THR B CA 1
ATOM 8299 C C . THR B 1 451 ? 20.984 -23.469 -17.156 1 87.25 451 THR B C 1
ATOM 8301 O O . THR B 1 451 ? 21.891 -22.625 -17.172 1 87.25 451 THR B O 1
ATOM 8304 N N . SER B 1 452 ? 21.312 -24.688 -16.953 1 80.56 452 SER B N 1
ATOM 8305 C CA . SER B 1 452 ? 22.609 -25.156 -16.5 1 80.56 452 SER B CA 1
ATOM 8306 C C . SER B 1 452 ? 23.734 -24.656 -17.422 1 80.56 452 SER B C 1
ATOM 8308 O O . SER B 1 452 ? 24.766 -24.172 -16.953 1 80.56 452 SER B O 1
ATOM 8310 N N . SER B 1 453 ? 23.531 -24.688 -18.656 1 76 453 SER B N 1
ATOM 8311 C CA . SER B 1 453 ? 24.578 -24.297 -19.594 1 76 453 SER B CA 1
ATOM 8312 C C . SER B 1 453 ? 24.875 -22.797 -19.484 1 76 453 SER B C 1
ATOM 8314 O O . SER B 1 453 ? 26.031 -22.406 -19.422 1 76 453 SER B O 1
ATOM 8316 N N . ASP B 1 454 ? 23.938 -22.047 -19.375 1 73.75 454 ASP B N 1
ATOM 8317 C CA . ASP B 1 454 ? 24.094 -20.594 -19.281 1 73.75 454 ASP B CA 1
ATOM 8318 C C . ASP B 1 454 ? 24.672 -20.188 -17.938 1 73.75 454 ASP B C 1
ATOM 8320 O O . ASP B 1 454 ? 25.469 -19.266 -17.844 1 73.75 454 ASP B O 1
ATOM 8324 N N . GLU B 1 455 ? 24.281 -20.875 -16.938 1 76.62 455 GLU B N 1
ATOM 8325 C CA . GLU B 1 455 ? 24.719 -20.547 -15.586 1 76.62 455 GLU B CA 1
ATOM 8326 C C . GLU B 1 455 ? 26.172 -20.906 -15.367 1 76.62 455 GLU B C 1
ATOM 8328 O O . GLU B 1 455 ? 26.906 -20.188 -14.68 1 76.62 455 GLU B O 1
ATOM 8333 N N . LEU B 1 456 ? 26.578 -21.922 -15.93 1 72.75 456 LEU B N 1
ATOM 8334 C CA . LEU B 1 456 ? 27.969 -22.328 -15.828 1 72.75 456 LEU B CA 1
ATOM 8335 C C . LEU B 1 456 ? 28.875 -21.312 -16.531 1 72.75 456 LEU B C 1
ATOM 8337 O O . LEU B 1 456 ? 29.984 -21.047 -16.062 1 72.75 456 LEU B O 1
ATOM 8341 N N . LYS B 1 457 ? 28.391 -20.828 -17.547 1 73.44 457 LYS B N 1
ATOM 8342 C CA . LYS B 1 457 ? 29.156 -19.797 -18.266 1 73.44 457 LYS B CA 1
ATOM 8343 C C . LYS B 1 457 ? 29.344 -18.562 -17.406 1 73.44 457 LYS B C 1
ATOM 8345 O O . LYS B 1 457 ? 30.359 -17.875 -17.531 1 73.44 457 LYS B O 1
ATOM 8350 N N . ARG B 1 458 ? 28.406 -18.391 -16.516 1 70.5 458 ARG B N 1
ATOM 8351 C CA . ARG B 1 458 ? 28.469 -17.203 -15.672 1 70.5 458 ARG B CA 1
ATOM 8352 C C . ARG B 1 458 ? 29.234 -17.5 -14.383 1 70.5 458 ARG B C 1
ATOM 8354 O O . ARG B 1 458 ? 29.5 -16.594 -13.594 1 70.5 458 ARG B O 1
ATOM 8361 N N . GLY B 1 459 ? 29.641 -18.703 -14.258 1 68.88 459 GLY B N 1
ATOM 8362 C CA . GLY B 1 459 ? 30.422 -19.078 -13.094 1 68.88 459 GLY B CA 1
ATOM 8363 C C . GLY B 1 459 ? 29.578 -19.422 -11.883 1 68.88 459 GLY B C 1
ATOM 8364 O O . GLY B 1 459 ? 29.984 -19.172 -10.742 1 68.88 459 GLY B O 1
ATOM 8365 N N . ASP B 1 460 ? 28.453 -19.984 -12.164 1 78.94 460 ASP B N 1
ATOM 8366 C CA . ASP B 1 460 ? 27.562 -20.328 -11.062 1 78.94 460 ASP B CA 1
ATOM 8367 C C . ASP B 1 460 ? 27.891 -21.703 -10.484 1 78.94 460 ASP B C 1
ATOM 8369 O O . ASP B 1 460 ? 28.719 -22.422 -11.031 1 78.94 460 ASP B O 1
ATOM 8373 N N . ASN B 1 461 ? 27.25 -22.016 -9.391 1 82.69 461 ASN B N 1
ATOM 8374 C CA . ASN B 1 461 ? 27.422 -23.297 -8.719 1 82.69 461 ASN B CA 1
ATOM 8375 C C . ASN B 1 461 ? 26.953 -24.453 -9.594 1 82.69 461 ASN B C 1
ATOM 8377 O O . ASN B 1 461 ? 26.062 -24.281 -10.43 1 82.69 461 ASN B O 1
ATOM 8381 N N . PRO B 1 462 ? 27.594 -25.562 -9.414 1 88.25 462 PRO B N 1
ATOM 8382 C CA . PRO B 1 462 ? 27.094 -26.766 -10.078 1 88.25 462 PRO B CA 1
ATOM 8383 C C . PRO B 1 462 ? 25.625 -27.062 -9.719 1 88.25 462 PRO B C 1
ATOM 8385 O O . PRO B 1 462 ? 25.219 -26.844 -8.578 1 88.25 462 PRO B O 1
ATOM 8388 N N . LYS B 1 463 ? 24.922 -27.516 -10.719 1 93.5 463 LYS B N 1
ATOM 8389 C CA . LYS B 1 463 ? 23.516 -27.891 -10.531 1 93.5 463 LYS B CA 1
ATOM 8390 C C . LYS B 1 463 ? 23.359 -29.406 -10.508 1 93.5 463 LYS B C 1
ATOM 8392 O O . LYS B 1 463 ? 24.344 -30.141 -10.367 1 93.5 463 LYS B O 1
ATOM 8397 N N . SER B 1 464 ? 22.141 -29.859 -10.578 1 95.12 464 SER B N 1
ATOM 8398 C CA . SER B 1 464 ? 21.875 -31.281 -10.445 1 95.12 464 SER B CA 1
ATOM 8399 C C . SER B 1 464 ? 22.625 -32.094 -11.5 1 95.12 464 SER B C 1
ATOM 8401 O O . SER B 1 464 ? 23.156 -33.156 -11.211 1 95.12 464 SER B O 1
ATOM 8403 N N . ILE B 1 465 ? 22.766 -31.578 -12.727 1 94.56 465 ILE B N 1
ATOM 8404 C CA . ILE B 1 465 ? 23.438 -32.25 -13.828 1 94.56 465 ILE B CA 1
ATOM 8405 C C . ILE B 1 465 ? 24.906 -32.438 -13.5 1 94.56 465 ILE B C 1
ATOM 8407 O O . ILE B 1 465 ? 25.438 -33.562 -13.578 1 94.56 465 ILE B O 1
ATOM 8411 N N . GLN B 1 466 ? 25.562 -31.359 -13.109 1 92.88 466 GLN B N 1
ATOM 8412 C CA . GLN B 1 466 ? 26.984 -31.391 -12.797 1 92.88 466 GLN B CA 1
ATOM 8413 C C . GLN B 1 466 ? 27.25 -32.25 -11.562 1 92.88 466 GLN B C 1
ATOM 8415 O O . GLN B 1 466 ? 28.266 -32.938 -11.492 1 92.88 466 GLN B O 1
ATOM 8420 N N . CYS B 1 467 ? 26.375 -32.094 -10.609 1 94.88 467 CYS B N 1
ATOM 8421 C CA . CYS B 1 467 ? 26.547 -32.906 -9.398 1 94.88 467 CYS B CA 1
ATOM 8422 C C . CYS B 1 467 ? 26.469 -34.375 -9.711 1 94.88 467 CYS B C 1
ATOM 8424 O O . CYS B 1 467 ? 27.266 -35.188 -9.195 1 94.88 467 CYS B O 1
ATOM 8426 N N . TYR B 1 468 ? 25.516 -34.75 -10.555 1 95.75 468 TYR B N 1
ATOM 8427 C CA . TYR B 1 468 ? 25.359 -36.125 -10.938 1 95.75 468 TYR B CA 1
ATOM 8428 C C . TYR B 1 468 ? 26.562 -36.625 -11.727 1 95.75 468 TYR B C 1
ATOM 8430 O O . TYR B 1 468 ? 27.031 -37.75 -11.531 1 95.75 468 TYR B O 1
ATOM 8438 N N . ILE B 1 469 ? 27.078 -35.844 -12.648 1 94.88 469 ILE B N 1
ATOM 8439 C CA . ILE B 1 469 ? 28.266 -36.156 -13.422 1 94.88 469 ILE B CA 1
ATOM 8440 C C . ILE B 1 469 ? 29.453 -36.375 -12.477 1 94.88 469 ILE B C 1
ATOM 8442 O O . ILE B 1 469 ? 30.219 -37.312 -12.625 1 94.88 469 ILE B O 1
ATOM 8446 N N . TYR B 1 470 ? 29.5 -35.469 -11.578 1 93 470 TYR B N 1
ATOM 8447 C CA . TYR B 1 470 ? 30.594 -35.5 -10.609 1 93 470 TYR B CA 1
ATOM 8448 C C . TYR B 1 470 ? 30.547 -36.812 -9.797 1 93 470 TYR B C 1
ATOM 8450 O O . TYR B 1 470 ? 31.578 -37.438 -9.555 1 93 470 TYR B O 1
ATOM 8458 N N . GLU B 1 471 ? 29.406 -37.125 -9.391 1 94.12 471 GLU B N 1
ATOM 8459 C CA . GLU B 1 471 ? 29.203 -38.281 -8.508 1 94.12 471 GLU B CA 1
ATOM 8460 C C . GLU B 1 471 ? 29.359 -39.594 -9.273 1 94.12 471 GLU B C 1
ATOM 8462 O O . GLU B 1 471 ? 29.844 -40.594 -8.719 1 94.12 471 GLU B O 1
ATOM 8467 N N . THR B 1 472 ? 29 -39.719 -10.523 1 95.75 472 THR B N 1
ATOM 8468 C CA . THR B 1 472 ? 28.859 -41 -11.203 1 95.75 472 THR B CA 1
ATOM 8469 C C . THR B 1 472 ? 29.875 -41.094 -12.344 1 95.75 472 THR B C 1
ATOM 8471 O O . THR B 1 472 ? 30.141 -42.188 -12.836 1 95.75 472 THR B O 1
ATOM 8474 N N . GLY B 1 473 ? 30.344 -40.031 -12.891 1 95.12 473 GLY B N 1
ATOM 8475 C CA . GLY B 1 473 ? 31.297 -40.031 -13.992 1 95.12 473 GLY B CA 1
ATOM 8476 C C . GLY B 1 473 ? 30.625 -40.188 -15.344 1 95.12 473 GLY B C 1
ATOM 8477 O O . GLY B 1 473 ? 31.312 -40.281 -16.375 1 95.12 473 GLY B O 1
ATOM 8478 N N . VAL B 1 474 ? 29.391 -40.062 -15.391 1 95.94 474 VAL B N 1
ATOM 8479 C CA . VAL B 1 474 ? 28.656 -40.281 -16.641 1 95.94 474 VAL B CA 1
ATOM 8480 C C . VAL B 1 474 ? 28.766 -39.062 -17.531 1 95.94 474 VAL B C 1
ATOM 8482 O O . VAL B 1 474 ? 29.25 -38 -17.094 1 95.94 474 VAL B O 1
ATOM 8485 N N . SER B 1 475 ? 28.359 -39.219 -18.812 1 95.62 475 SER B N 1
ATOM 8486 C CA . SER B 1 475 ? 28.375 -38.125 -19.75 1 95.62 475 SER B CA 1
ATOM 8487 C C . SER B 1 475 ? 27.25 -37.125 -19.469 1 95.62 475 SER B C 1
ATOM 8489 O O . SER B 1 475 ? 26.297 -37.469 -18.734 1 95.62 475 SER B O 1
ATOM 8491 N N . GLU B 1 476 ? 27.328 -35.969 -19.969 1 93.56 476 GLU B N 1
ATOM 8492 C CA . GLU B 1 476 ? 26.312 -34.938 -19.812 1 93.56 476 GLU B CA 1
ATOM 8493 C C . GLU B 1 476 ? 24.953 -35.406 -20.328 1 93.56 476 GLU B C 1
ATOM 8495 O O . GLU B 1 476 ? 23.922 -35.156 -19.703 1 93.56 476 GLU B O 1
ATOM 8500 N N . LEU B 1 477 ? 25 -36.031 -21.438 1 95.12 477 LEU B N 1
ATOM 8501 C CA . LEU B 1 477 ? 23.766 -36.562 -22.031 1 95.12 477 LEU B CA 1
ATOM 8502 C C . LEU B 1 477 ? 23.078 -37.531 -21.094 1 95.12 477 LEU B C 1
ATOM 8504 O O . LEU B 1 477 ? 21.859 -37.438 -20.875 1 95.12 477 LEU B O 1
ATOM 8508 N N . LYS B 1 478 ? 23.797 -38.438 -20.547 1 96.38 478 LYS B N 1
ATOM 8509 C CA . LYS B 1 478 ? 23.234 -39.438 -19.625 1 96.38 478 LYS B CA 1
ATOM 8510 C C . LYS B 1 478 ? 22.734 -38.781 -18.344 1 96.38 478 LYS B C 1
ATOM 8512 O O . LYS B 1 478 ? 21.75 -39.219 -17.75 1 96.38 478 LYS B O 1
ATOM 8517 N N . ALA B 1 479 ? 23.484 -37.812 -17.938 1 96 479 ALA B N 1
ATOM 8518 C CA . ALA B 1 479 ? 23.078 -37.062 -16.734 1 96 479 ALA B CA 1
ATOM 8519 C C . ALA B 1 479 ? 21.75 -36.344 -16.969 1 96 479 ALA B C 1
ATOM 8521 O O . ALA B 1 479 ? 20.875 -36.375 -16.094 1 96 479 ALA B O 1
ATOM 8522 N N . ARG B 1 480 ? 21.578 -35.75 -18.094 1 96 480 ARG B N 1
ATOM 8523 C CA . ARG B 1 480 ? 20.344 -35.094 -18.438 1 96 480 ARG B CA 1
ATOM 8524 C C . ARG B 1 480 ? 19.188 -36.062 -18.516 1 96 480 ARG B C 1
ATOM 8526 O O . ARG B 1 480 ? 18.078 -35.781 -18.062 1 96 480 ARG B O 1
ATOM 8533 N N . GLU B 1 481 ? 19.453 -37.188 -19.094 1 96.38 481 GLU B N 1
ATOM 8534 C CA . GLU B 1 481 ? 18.453 -38.25 -19.156 1 96.38 481 GLU B CA 1
ATOM 8535 C C . GLU B 1 481 ? 18.016 -38.688 -17.766 1 96.38 481 GLU B C 1
ATOM 8537 O O . GLU B 1 481 ? 16.828 -38.969 -17.531 1 96.38 481 GLU B O 1
ATOM 8542 N N . HIS B 1 482 ? 19 -38.781 -16.953 1 96.81 482 HIS B N 1
ATOM 8543 C CA . HIS B 1 482 ? 18.703 -39.188 -15.578 1 96.81 482 HIS B CA 1
ATOM 8544 C C . HIS B 1 482 ? 17.812 -38.156 -14.891 1 96.81 482 HIS B C 1
ATOM 8546 O O . HIS B 1 482 ? 16.859 -38.531 -14.188 1 96.81 482 HIS B O 1
ATOM 8552 N N . ILE B 1 483 ? 18.156 -36.875 -15.055 1 96.69 483 ILE B N 1
ATOM 8553 C CA . ILE B 1 483 ? 17.344 -35.844 -14.445 1 96.69 483 ILE B CA 1
ATOM 8554 C C . ILE B 1 483 ? 15.938 -35.844 -15.031 1 96.69 483 ILE B C 1
ATOM 8556 O O . ILE B 1 483 ? 14.953 -35.656 -14.312 1 96.69 483 ILE B O 1
ATOM 8560 N N . GLN B 1 484 ? 15.789 -36.094 -16.312 1 96.19 484 GLN B N 1
ATOM 8561 C CA . GLN B 1 484 ? 14.484 -36.219 -16.953 1 96.19 484 GLN B CA 1
ATOM 8562 C C . GLN B 1 484 ? 13.711 -37.406 -16.344 1 96.19 484 GLN B C 1
ATOM 8564 O O . GLN B 1 484 ? 12.5 -37.312 -16.156 1 96.19 484 GLN B O 1
ATOM 8569 N N . TYR B 1 485 ? 14.461 -38.406 -16.141 1 96.56 485 TYR B N 1
ATOM 8570 C CA . TYR B 1 485 ? 13.875 -39.594 -15.508 1 96.56 485 TYR B CA 1
ATOM 8571 C C . TYR B 1 485 ? 13.328 -39.25 -14.125 1 96.56 485 TYR B C 1
ATOM 8573 O O . TYR B 1 485 ? 12.219 -39.656 -13.773 1 96.56 485 TYR B O 1
ATOM 8581 N N . LEU B 1 486 ? 14.047 -38.469 -13.375 1 97.19 486 LEU B N 1
ATOM 8582 C CA . LEU B 1 486 ? 13.625 -38.094 -12.031 1 97.19 486 LEU B CA 1
ATOM 8583 C C . LEU B 1 486 ? 12.367 -37.219 -12.086 1 97.19 486 LEU B C 1
ATOM 8585 O O . LEU B 1 486 ? 11.523 -37.312 -11.188 1 97.19 486 LEU B O 1
ATOM 8589 N N . ILE B 1 487 ? 12.234 -36.406 -13.094 1 97.69 487 ILE B N 1
ATOM 8590 C CA . ILE B 1 487 ? 11.023 -35.594 -13.289 1 97.69 487 ILE B CA 1
ATOM 8591 C C . ILE B 1 487 ? 9.82 -36.531 -13.453 1 97.69 487 ILE B C 1
ATOM 8593 O O . ILE B 1 487 ? 8.797 -36.344 -12.789 1 97.69 487 ILE B O 1
ATOM 8597 N N . GLY B 1 488 ? 9.961 -37.531 -14.297 1 96.88 488 GLY B N 1
ATOM 8598 C CA . GLY B 1 488 ? 8.891 -38.5 -14.5 1 96.88 488 GLY B CA 1
ATOM 8599 C C . GLY B 1 488 ? 8.5 -39.219 -13.227 1 96.88 488 GLY B C 1
ATOM 8600 O O . GLY B 1 488 ? 7.309 -39.406 -12.945 1 96.88 488 GLY B O 1
ATOM 8601 N N . GLU B 1 489 ? 9.5 -39.625 -12.484 1 97.38 489 GLU B N 1
ATOM 8602 C CA . GLU B 1 489 ? 9.242 -40.312 -11.234 1 97.38 489 GLU B CA 1
ATOM 8603 C C . GLU B 1 489 ? 8.508 -39.406 -10.242 1 97.38 489 GLU B C 1
ATOM 8605 O O . GLU B 1 489 ? 7.645 -39.875 -9.5 1 97.38 489 GLU B O 1
ATOM 8610 N N . THR B 1 490 ? 8.922 -38.188 -10.227 1 98.12 490 THR B N 1
ATOM 8611 C CA . THR B 1 490 ? 8.305 -37.25 -9.305 1 98.12 490 THR B CA 1
ATOM 8612 C C . THR B 1 490 ? 6.855 -36.969 -9.695 1 98.12 490 THR B C 1
ATOM 8614 O O . THR B 1 490 ? 5.996 -36.812 -8.828 1 98.12 490 THR B O 1
ATOM 8617 N N . TRP B 1 491 ? 6.527 -36.906 -10.977 1 97.88 491 TRP B N 1
ATOM 8618 C CA . TRP B 1 491 ? 5.156 -36.75 -11.445 1 97.88 491 TRP B CA 1
ATOM 8619 C C . TRP B 1 491 ? 4.262 -37.875 -10.969 1 97.88 491 TRP B C 1
ATOM 8621 O O . TRP B 1 491 ? 3.092 -37.656 -10.648 1 97.88 491 TRP B O 1
ATOM 8631 N N . LYS B 1 492 ? 4.793 -39.125 -10.953 1 97.06 492 LYS B N 1
ATOM 8632 C CA . LYS B 1 492 ? 4.023 -40.25 -10.445 1 97.06 492 LYS B CA 1
ATOM 8633 C C . LYS B 1 492 ? 3.549 -40 -9.016 1 97.06 492 LYS B C 1
ATOM 8635 O O . LYS B 1 492 ? 2.424 -40.344 -8.664 1 97.06 492 LYS B O 1
ATOM 8640 N N . LYS B 1 493 ? 4.414 -39.406 -8.25 1 96.69 493 LYS B N 1
ATOM 8641 C CA . LYS B 1 493 ? 4.094 -39.094 -6.859 1 96.69 493 LYS B CA 1
ATOM 8642 C C . LYS B 1 493 ? 3.037 -38 -6.766 1 96.69 493 LYS B C 1
ATOM 8644 O O . LYS B 1 493 ? 2.119 -38.094 -5.945 1 96.69 493 LYS B O 1
ATOM 8649 N N . ILE B 1 494 ? 3.164 -36.969 -7.582 1 96.56 494 ILE B N 1
ATOM 8650 C CA . ILE B 1 494 ? 2.18 -35.906 -7.602 1 96.56 494 ILE B CA 1
ATOM 8651 C C . ILE B 1 494 ? 0.809 -36.469 -7.969 1 96.56 494 ILE B C 1
ATOM 8653 O O . ILE B 1 494 ? -0.204 -36.094 -7.375 1 96.56 494 ILE B O 1
ATOM 8657 N N . ASN B 1 495 ? 0.8 -37.375 -8.961 1 95.62 495 ASN B N 1
ATOM 8658 C CA . ASN B 1 495 ? -0.455 -37.969 -9.398 1 95.62 495 ASN B CA 1
ATOM 8659 C C . ASN B 1 495 ? -1.156 -38.688 -8.25 1 95.62 495 ASN B C 1
ATOM 8661 O O . ASN B 1 495 ? -2.377 -38.594 -8.117 1 95.62 495 ASN B O 1
ATOM 8665 N N . LYS B 1 496 ? -0.37 -39.344 -7.508 1 93 496 LYS B N 1
ATOM 8666 C CA . LYS B 1 496 ? -0.938 -40.062 -6.363 1 93 496 LYS B CA 1
ATOM 8667 C C . LYS B 1 496 ? -1.492 -39.062 -5.332 1 93 496 LYS B C 1
ATOM 8669 O O . LYS B 1 496 ? -2.572 -39.281 -4.781 1 93 496 LYS B O 1
ATOM 8674 N N . GLU B 1 497 ? -0.734 -38 -5.117 1 89.88 497 GLU B N 1
ATOM 8675 C CA . GLU B 1 497 ? -1.136 -37 -4.141 1 89.88 497 GLU B CA 1
ATOM 8676 C C . GLU B 1 497 ? -2.43 -36.312 -4.562 1 89.88 497 GLU B C 1
ATOM 8678 O O . GLU B 1 497 ? -3.232 -35.906 -3.715 1 89.88 497 GLU B O 1
ATOM 8683 N N . ARG B 1 498 ? -2.701 -36.156 -5.77 1 90.75 498 ARG B N 1
ATOM 8684 C CA . ARG B 1 498 ? -3.869 -35.438 -6.293 1 90.75 498 ARG B CA 1
ATOM 8685 C C . ARG B 1 498 ? -5.141 -36.25 -6.062 1 90.75 498 ARG B C 1
ATOM 8687 O O . ARG B 1 498 ? -6.238 -35.688 -6.023 1 90.75 498 ARG B O 1
ATOM 8694 N N . GLU B 1 499 ? -4.988 -37.562 -5.891 1 84.06 499 GLU B N 1
ATOM 8695 C CA . GLU B 1 499 ? -6.125 -38.469 -5.672 1 84.06 499 GLU B CA 1
ATOM 8696 C C . GLU B 1 499 ? -6.422 -38.625 -4.18 1 84.06 499 GLU B C 1
ATOM 8698 O O . GLU B 1 499 ? -7.48 -39.125 -3.805 1 84.06 499 GLU B O 1
ATOM 8703 N N . TYR B 1 500 ? -5.539 -38.031 -3.434 1 75.56 500 TYR B N 1
ATOM 8704 C CA . TYR B 1 500 ? -5.641 -38.25 -1.996 1 75.56 500 TYR B CA 1
ATOM 8705 C C . TYR B 1 500 ? -6.852 -37.531 -1.414 1 75.56 500 TYR B C 1
ATOM 8707 O O . TYR B 1 500 ? -6.891 -36.312 -1.376 1 75.56 500 TYR B O 1
ATOM 8715 N N . ILE B 1 501 ? -7.742 -38.219 -0.88 1 75 501 ILE B N 1
ATOM 8716 C CA . ILE B 1 501 ? -9.039 -37.719 -0.435 1 75 501 ILE B CA 1
ATOM 8717 C C . ILE B 1 501 ? -8.891 -37.031 0.916 1 75 501 ILE B C 1
ATOM 8719 O O . ILE B 1 501 ? -9.555 -36.031 1.187 1 75 501 ILE B O 1
ATOM 8723 N N . ASP B 1 502 ? -7.938 -37.406 1.777 1 81.81 502 ASP B N 1
ATOM 8724 C CA . ASP B 1 502 ? -7.844 -36.875 3.137 1 81.81 502 ASP B CA 1
ATOM 8725 C C . ASP B 1 502 ? -6.785 -35.781 3.23 1 81.81 502 ASP B C 1
ATOM 8727 O O . ASP B 1 502 ? -6.156 -35.625 4.277 1 81.81 502 ASP B O 1
ATOM 8731 N N . SER B 1 503 ? -6.629 -35.156 2.18 1 88.31 503 SER B N 1
ATOM 8732 C CA . SER B 1 503 ? -5.672 -34.031 2.207 1 88.31 503 SER B CA 1
ATOM 8733 C C . SER B 1 503 ? -6.203 -32.875 3.021 1 88.31 503 SER B C 1
ATOM 8735 O O . SER B 1 503 ? -7.387 -32.531 2.941 1 88.31 503 SER B O 1
ATOM 8737 N N . PRO B 1 504 ? -5.363 -32.281 3.855 1 92.19 504 PRO B N 1
ATOM 8738 C CA . PRO B 1 504 ? -5.801 -31.094 4.602 1 92.19 504 PRO B CA 1
ATOM 8739 C C . PRO B 1 504 ? -5.938 -29.859 3.719 1 92.19 504 PRO B C 1
ATOM 8741 O O . PRO B 1 504 ? -6.461 -28.828 4.164 1 92.19 504 PRO B O 1
ATOM 8744 N N . PHE B 1 505 ? -5.551 -29.969 2.486 1 94 505 PHE B N 1
ATOM 8745 C CA . PHE B 1 505 ? -5.539 -28.812 1.594 1 94 505 PHE B CA 1
ATOM 8746 C C . PHE B 1 505 ? -6.719 -28.859 0.633 1 94 505 PHE B C 1
ATOM 8748 O O . PHE B 1 505 ? -7.238 -29.922 0.325 1 94 505 PHE B O 1
ATOM 8755 N N . SER B 1 506 ? -7.16 -27.688 0.247 1 93.06 506 SER B N 1
ATOM 8756 C CA . SER B 1 506 ? -8.234 -27.562 -0.733 1 93.06 506 SER B CA 1
ATOM 8757 C C . SER B 1 506 ? -7.805 -28.094 -2.096 1 93.06 506 SER B C 1
ATOM 8759 O O . SER B 1 506 ? -6.609 -28.156 -2.395 1 93.06 506 SER B O 1
ATOM 8761 N N . LYS B 1 507 ? -8.742 -28.438 -2.953 1 91.62 507 LYS B N 1
ATOM 8762 C CA . LYS B 1 507 ? -8.461 -28.875 -4.316 1 91.62 507 LYS B CA 1
ATOM 8763 C C . LYS B 1 507 ? -7.809 -27.766 -5.133 1 91.62 507 LYS B C 1
ATOM 8765 O O . LYS B 1 507 ? -6.98 -28.031 -6.004 1 91.62 507 LYS B O 1
ATOM 8770 N N . ILE B 1 508 ? -8.156 -26.562 -4.824 1 93.75 508 ILE B N 1
ATOM 8771 C CA . ILE B 1 508 ? -7.574 -25.422 -5.523 1 93.75 508 ILE B CA 1
ATOM 8772 C C . ILE B 1 508 ? -6.074 -25.359 -5.254 1 93.75 508 ILE B C 1
ATOM 8774 O O . ILE B 1 508 ? -5.277 -25.172 -6.176 1 93.75 508 ILE B O 1
ATOM 8778 N N . PHE B 1 509 ? -5.734 -25.594 -4.016 1 96.31 509 PHE B N 1
ATOM 8779 C CA . PHE B 1 509 ? -4.32 -25.516 -3.666 1 96.31 509 PHE B CA 1
ATOM 8780 C C . PHE B 1 509 ? -3.537 -26.641 -4.328 1 96.31 509 PHE B C 1
ATOM 8782 O O . PHE B 1 509 ? -2.434 -26.438 -4.832 1 96.31 509 PHE B O 1
ATOM 8789 N N . ILE B 1 510 ? -4.066 -27.766 -4.305 1 95.56 510 ILE B N 1
ATOM 8790 C CA . ILE B 1 510 ? -3.414 -28.922 -4.926 1 95.56 510 ILE B CA 1
ATOM 8791 C C . ILE B 1 510 ? -3.215 -28.656 -6.414 1 95.56 510 ILE B C 1
ATOM 8793 O O . ILE B 1 510 ? -2.156 -28.969 -6.969 1 95.56 510 ILE B O 1
ATOM 8797 N N . GLU B 1 511 ? -4.172 -28.078 -7.023 1 95.44 511 GLU B N 1
ATOM 8798 C CA . GLU B 1 511 ? -4.066 -27.734 -8.438 1 95.44 511 GLU B CA 1
ATOM 8799 C C . GLU B 1 511 ? -2.99 -26.672 -8.672 1 95.44 511 GLU B C 1
ATOM 8801 O O . GLU B 1 511 ? -2.236 -26.75 -9.648 1 95.44 511 GLU B O 1
ATOM 8806 N N . VAL B 1 512 ? -2.939 -25.734 -7.801 1 97.69 512 VAL B N 1
ATOM 8807 C CA . VAL B 1 512 ? -1.945 -24.672 -7.895 1 97.69 512 VAL B CA 1
ATOM 8808 C C . VAL B 1 512 ? -0.542 -25.266 -7.809 1 97.69 512 VAL B C 1
ATOM 8810 O O . VAL B 1 512 ? 0.333 -24.938 -8.609 1 97.69 512 VAL B O 1
ATOM 8813 N N . ALA B 1 513 ? -0.368 -26.109 -6.836 1 97.88 513 ALA B N 1
ATOM 8814 C CA . ALA B 1 513 ? 0.929 -26.766 -6.672 1 97.88 513 ALA B CA 1
ATOM 8815 C C . ALA B 1 513 ? 1.291 -27.578 -7.906 1 97.88 513 ALA B C 1
ATOM 8817 O O . ALA B 1 513 ? 2.441 -27.578 -8.352 1 97.88 513 ALA B O 1
ATOM 8818 N N . THR B 1 514 ? 0.327 -28.25 -8.453 1 97.5 514 THR B N 1
ATOM 8819 C CA . THR B 1 514 ? 0.536 -29.047 -9.664 1 97.5 514 THR B CA 1
ATOM 8820 C C . THR B 1 514 ? 0.859 -28.141 -10.852 1 97.5 514 THR B C 1
ATOM 8822 O O . THR B 1 514 ? 1.752 -28.453 -11.648 1 97.5 514 THR B O 1
ATOM 8825 N N . ASN B 1 515 ? 0.168 -27.062 -10.898 1 98.25 515 ASN B N 1
ATOM 8826 C CA . ASN B 1 515 ? 0.371 -26.125 -11.992 1 98.25 515 ASN B CA 1
ATOM 8827 C C . ASN B 1 515 ? 1.749 -25.469 -11.922 1 98.25 515 ASN B C 1
ATOM 8829 O O . ASN B 1 515 ? 2.312 -25.094 -12.953 1 98.25 515 ASN B O 1
ATOM 8833 N N . LEU B 1 516 ? 2.238 -25.344 -10.703 1 98.75 516 LEU B N 1
ATOM 8834 C CA . LEU B 1 516 ? 3.592 -24.812 -10.609 1 98.75 516 LEU B CA 1
ATOM 8835 C C . LEU B 1 516 ? 4.59 -25.734 -11.312 1 98.75 516 LEU B C 1
ATOM 8837 O O . LEU B 1 516 ? 5.484 -25.25 -12.016 1 98.75 516 LEU B O 1
ATOM 8841 N N . ALA B 1 517 ? 4.395 -26.984 -11.156 1 98.31 517 ALA B N 1
ATOM 8842 C CA . ALA B 1 517 ? 5.23 -27.969 -11.852 1 98.31 517 ALA B CA 1
ATOM 8843 C C . ALA B 1 517 ? 5.043 -27.875 -13.359 1 98.31 517 ALA B C 1
ATOM 8845 O O . ALA B 1 517 ? 6.016 -27.906 -14.117 1 98.31 517 ALA B O 1
ATOM 8846 N N . ARG B 1 518 ? 3.838 -27.734 -13.773 1 98.25 518 ARG B N 1
ATOM 8847 C CA . ARG B 1 518 ? 3.537 -27.609 -15.195 1 98.25 518 ARG B CA 1
ATOM 8848 C C . ARG B 1 518 ? 4.176 -26.344 -15.773 1 98.25 518 ARG B C 1
ATOM 8850 O O . ARG B 1 518 ? 4.75 -26.391 -16.875 1 98.25 518 ARG B O 1
ATOM 8857 N N . MET B 1 519 ? 4.059 -25.297 -15.016 1 98.25 519 MET B N 1
ATOM 8858 C CA . MET B 1 519 ? 4.602 -24.016 -15.477 1 98.25 519 MET B CA 1
ATOM 8859 C C . MET B 1 519 ? 6.125 -24.078 -15.555 1 98.25 519 MET B C 1
ATOM 8861 O O . MET B 1 519 ? 6.727 -23.453 -16.438 1 98.25 519 MET B O 1
ATOM 8865 N N . ALA B 1 520 ? 6.699 -24.781 -14.617 1 97.75 520 ALA B N 1
ATOM 8866 C CA . ALA B 1 520 ? 8.148 -24.938 -14.641 1 97.75 520 ALA B CA 1
ATOM 8867 C C . ALA B 1 520 ? 8.609 -25.609 -15.93 1 97.75 520 ALA B C 1
ATOM 8869 O O . ALA B 1 520 ? 9.578 -25.188 -16.562 1 97.75 520 ALA B O 1
ATOM 8870 N N . GLN B 1 521 ? 7.883 -26.656 -16.297 1 95.38 521 GLN B N 1
ATOM 8871 C CA . GLN B 1 521 ? 8.211 -27.359 -17.531 1 95.38 521 GLN B CA 1
ATOM 8872 C C . GLN B 1 521 ? 8.016 -26.469 -18.75 1 95.38 521 GLN B C 1
ATOM 8874 O O . GLN B 1 521 ? 8.82 -26.5 -19.688 1 95.38 521 GLN B O 1
ATOM 8879 N N . CYS B 1 522 ? 7.047 -25.688 -18.672 1 95.81 522 CYS B N 1
ATOM 8880 C CA . CYS B 1 522 ? 6.766 -24.75 -19.766 1 95.81 522 CYS B CA 1
ATOM 8881 C C . CYS B 1 522 ? 7.855 -23.688 -19.859 1 95.81 522 CYS B C 1
ATOM 8883 O O . CYS B 1 522 ? 8.383 -23.438 -20.953 1 95.81 522 CYS B O 1
ATOM 8885 N N . MET B 1 523 ? 8.258 -23.141 -18.766 1 95.69 523 MET B N 1
ATOM 8886 C CA . MET B 1 523 ? 9.18 -22 -18.703 1 95.69 523 MET B CA 1
ATOM 8887 C C . MET B 1 523 ? 10.578 -22.422 -19.141 1 95.69 523 MET B C 1
ATOM 8889 O O . MET B 1 523 ? 11.297 -21.641 -19.766 1 95.69 523 MET B O 1
ATOM 8893 N N . TYR B 1 524 ? 10.93 -23.703 -18.891 1 94.12 524 TYR B N 1
ATOM 8894 C CA . TYR B 1 524 ? 12.328 -24.078 -19.062 1 94.12 524 TYR B CA 1
ATOM 8895 C C . TYR B 1 524 ? 12.469 -25.125 -20.172 1 94.12 524 TYR B C 1
ATOM 8897 O O . TYR B 1 524 ? 13.547 -25.703 -20.344 1 94.12 524 TYR B O 1
ATOM 8905 N N . GLN B 1 525 ? 11.398 -25.328 -20.906 1 90.38 525 GLN B N 1
ATOM 8906 C CA . GLN B 1 525 ? 11.375 -26.328 -21.969 1 90.38 525 GLN B CA 1
ATOM 8907 C C . GLN B 1 525 ? 12.445 -26.047 -23.016 1 90.38 525 GLN B C 1
ATOM 8909 O O . GLN B 1 525 ? 13.078 -26.969 -23.531 1 90.38 525 GLN B O 1
ATOM 8914 N N . HIS B 1 526 ? 12.68 -24.828 -23.344 1 87.12 526 HIS B N 1
ATOM 8915 C CA . HIS B 1 526 ? 13.609 -24.453 -24.406 1 87.12 526 HIS B CA 1
ATOM 8916 C C . HIS B 1 526 ? 14.695 -23.516 -23.891 1 87.12 526 HIS B C 1
ATOM 8918 O O . HIS B 1 526 ? 15.078 -22.578 -24.578 1 87.12 526 HIS B O 1
ATOM 8924 N N . GLY B 1 527 ? 15.039 -23.75 -22.625 1 85.88 527 GLY B N 1
ATOM 8925 C CA . GLY B 1 527 ? 16.094 -22.922 -22.047 1 85.88 527 GLY B CA 1
ATOM 8926 C C . GLY B 1 527 ? 15.594 -22.047 -20.906 1 85.88 527 GLY B C 1
ATOM 8927 O O . GLY B 1 527 ? 14.586 -22.359 -20.266 1 85.88 527 GLY B O 1
ATOM 8928 N N . ASP B 1 528 ? 16.375 -21.078 -20.688 1 85.5 528 ASP B N 1
ATOM 8929 C CA . ASP B 1 528 ? 16.094 -20.219 -19.547 1 85.5 528 ASP B CA 1
ATOM 8930 C C . ASP B 1 528 ? 15.016 -19.188 -19.891 1 85.5 528 ASP B C 1
ATOM 8932 O O . ASP B 1 528 ? 15.32 -18 -20.031 1 85.5 528 ASP B O 1
ATOM 8936 N N . GLY B 1 529 ? 13.859 -19.547 -19.797 1 83.19 529 GLY B N 1
ATOM 8937 C CA . GLY B 1 529 ? 12.75 -18.688 -20.141 1 83.19 529 GLY B CA 1
ATOM 8938 C C . GLY B 1 529 ? 12.5 -17.594 -19.125 1 83.19 529 GLY B C 1
ATOM 8939 O O . GLY B 1 529 ? 11.812 -16.609 -19.422 1 83.19 529 GLY B O 1
ATOM 8940 N N . HIS B 1 530 ? 13.07 -17.719 -18.016 1 83.06 530 HIS B N 1
ATOM 8941 C CA . HIS B 1 530 ? 12.867 -16.734 -16.969 1 83.06 530 HIS B CA 1
ATOM 8942 C C . HIS B 1 530 ? 13.906 -15.617 -17.062 1 83.06 530 HIS B C 1
ATOM 8944 O O . HIS B 1 530 ? 13.57 -14.438 -16.938 1 83.06 530 HIS B O 1
ATOM 8950 N N . GLY B 1 531 ? 15.125 -16 -17.266 1 80.94 531 GLY B N 1
ATOM 8951 C CA . GLY B 1 531 ? 16.219 -15.039 -17.312 1 80.94 531 GLY B CA 1
ATOM 8952 C C . GLY B 1 531 ? 16.344 -14.352 -18.656 1 80.94 531 GLY B C 1
ATOM 8953 O O . GLY B 1 531 ? 16.812 -13.211 -18.734 1 80.94 531 GLY B O 1
ATOM 8954 N N . ILE B 1 532 ? 15.992 -15.109 -19.641 1 80.56 532 ILE B N 1
ATOM 8955 C CA . ILE B 1 532 ? 16.094 -14.602 -21.016 1 80.56 532 ILE B CA 1
ATOM 8956 C C . ILE B 1 532 ? 14.688 -14.32 -21.562 1 80.56 532 ILE B C 1
ATOM 8958 O O . ILE B 1 532 ? 13.906 -15.242 -21.781 1 80.56 532 ILE B O 1
ATOM 8962 N N . GLU B 1 533 ? 14.445 -13.188 -21.844 1 81.88 533 GLU B N 1
ATOM 8963 C CA . GLU B 1 533 ? 13.086 -12.758 -22.141 1 81.88 533 GLU B CA 1
ATOM 8964 C C . GLU B 1 533 ? 12.758 -12.93 -23.609 1 81.88 533 GLU B C 1
ATOM 8966 O O . GLU B 1 533 ? 11.586 -12.914 -24 1 81.88 533 GLU B O 1
ATOM 8971 N N . ASP B 1 534 ? 13.797 -13.109 -24.359 1 79.88 534 ASP B N 1
ATOM 8972 C CA . ASP B 1 534 ? 13.578 -13.172 -25.797 1 79.88 534 ASP B CA 1
ATOM 8973 C C . ASP B 1 534 ? 13.281 -14.609 -26.25 1 79.88 534 ASP B C 1
ATOM 8975 O O . ASP B 1 534 ? 13.438 -15.547 -25.469 1 79.88 534 ASP B O 1
ATOM 8979 N N . GLY B 1 535 ? 12.617 -14.758 -27.312 1 82.5 535 GLY B N 1
ATOM 8980 C CA . GLY B 1 535 ? 12.297 -16.062 -27.859 1 82.5 535 GLY B CA 1
ATOM 8981 C C . GLY B 1 535 ? 10.906 -16.547 -27.484 1 82.5 535 GLY B C 1
ATOM 8982 O O . GLY B 1 535 ? 9.93 -15.828 -27.656 1 82.5 535 GLY B O 1
ATOM 8983 N N . GLU B 1 536 ? 10.875 -17.734 -26.969 1 86.75 536 GLU B N 1
ATOM 8984 C CA . GLU B 1 536 ? 9.594 -18.391 -26.75 1 86.75 536 GLU B CA 1
ATOM 8985 C C . GLU B 1 536 ? 8.812 -17.719 -25.625 1 86.75 536 GLU B C 1
ATOM 8987 O O . GLU B 1 536 ? 7.582 -17.641 -25.688 1 86.75 536 GLU B O 1
ATOM 8992 N N . THR B 1 537 ? 9.523 -17.312 -24.656 1 89.88 537 THR B N 1
ATOM 8993 C CA . THR B 1 537 ? 8.852 -16.641 -23.547 1 89.88 537 THR B CA 1
ATOM 8994 C C . THR B 1 537 ? 8.148 -15.367 -24.016 1 89.88 537 THR B C 1
ATOM 8996 O O . THR B 1 537 ? 7.039 -15.07 -23.578 1 89.88 537 THR B O 1
ATOM 8999 N N . LYS B 1 538 ? 8.828 -14.586 -24.859 1 93.31 538 LYS B N 1
ATOM 9000 C CA . LYS B 1 538 ? 8.219 -13.398 -25.438 1 93.31 538 LYS B CA 1
ATOM 9001 C C . LYS B 1 538 ? 6.938 -13.75 -26.188 1 93.31 538 LYS B C 1
ATOM 9003 O O . LYS B 1 538 ? 5.934 -13.039 -26.094 1 93.31 538 LYS B O 1
ATOM 9008 N N . ASP B 1 539 ? 7.016 -14.828 -26.859 1 93.81 539 ASP B N 1
ATOM 9009 C CA . ASP B 1 539 ? 5.852 -15.289 -27.609 1 93.81 539 ASP B CA 1
ATOM 9010 C C . ASP B 1 539 ? 4.703 -15.656 -26.672 1 93.81 539 ASP B C 1
ATOM 9012 O O . ASP B 1 539 ? 3.539 -15.391 -26.984 1 93.81 539 ASP B O 1
ATOM 9016 N N . HIS B 1 540 ? 5.039 -16.328 -25.641 1 94.88 540 HIS B N 1
ATOM 9017 C CA . HIS B 1 540 ? 4.02 -16.688 -24.656 1 94.88 540 HIS B CA 1
ATOM 9018 C C . HIS B 1 540 ? 3.348 -15.445 -24.078 1 94.88 540 HIS B C 1
ATOM 9020 O O . HIS B 1 540 ? 2.123 -15.398 -23.938 1 94.88 540 HIS B O 1
ATOM 9026 N N . VAL B 1 541 ? 4.148 -14.469 -23.75 1 95.5 541 VAL B N 1
ATOM 9027 C CA . VAL B 1 541 ? 3.631 -13.219 -23.203 1 95.5 541 VAL B CA 1
ATOM 9028 C C . VAL B 1 541 ? 2.709 -12.555 -24.234 1 95.5 541 VAL B C 1
ATOM 9030 O O . VAL B 1 541 ? 1.6 -12.133 -23.891 1 95.5 541 VAL B O 1
ATOM 9033 N N . LEU B 1 542 ? 3.15 -12.477 -25.469 1 95.44 542 LEU B N 1
ATOM 9034 C CA . LEU B 1 542 ? 2.363 -11.836 -26.516 1 95.44 542 LEU B CA 1
ATOM 9035 C C . LEU B 1 542 ? 1.034 -12.562 -26.703 1 95.44 542 LEU B C 1
ATOM 9037 O O . LEU B 1 542 ? -0.015 -11.922 -26.828 1 95.44 542 LEU B O 1
ATOM 9041 N N . SER B 1 543 ? 1.12 -13.844 -26.656 1 95.94 543 SER B N 1
ATOM 9042 C CA . SER B 1 543 ? -0.058 -14.648 -26.953 1 95.94 543 SER B CA 1
ATOM 9043 C C . SER B 1 543 ? -1.058 -14.617 -25.812 1 95.94 543 SER B C 1
ATOM 9045 O O . SER B 1 543 ? -2.27 -14.594 -26.031 1 95.94 543 SER B O 1
ATOM 9047 N N . LEU B 1 544 ? -0.608 -14.602 -24.578 1 97.38 544 LEU B N 1
ATOM 9048 C CA . LEU B 1 544 ? -1.493 -14.75 -23.422 1 97.38 544 LEU B CA 1
ATOM 9049 C C . LEU B 1 544 ? -1.89 -13.391 -22.859 1 97.38 544 LEU B C 1
ATOM 9051 O O . LEU B 1 544 ? -2.98 -13.242 -22.297 1 97.38 544 LEU B O 1
ATOM 9055 N N . LEU B 1 545 ? -0.987 -12.367 -23 1 97.12 545 LEU B N 1
ATOM 9056 C CA . LEU B 1 545 ? -1.174 -11.156 -22.203 1 97.12 545 LEU B CA 1
ATOM 9057 C C . LEU B 1 545 ? -1.37 -9.938 -23.094 1 97.12 545 LEU B C 1
ATOM 9059 O O . LEU B 1 545 ? -1.851 -8.898 -22.641 1 97.12 545 LEU B O 1
ATOM 9063 N N . VAL B 1 546 ? -1.063 -10.039 -24.375 1 96.25 546 VAL B N 1
ATOM 9064 C CA . VAL B 1 546 ? -1.011 -8.812 -25.172 1 96.25 546 VAL B CA 1
ATOM 9065 C C . VAL B 1 546 ? -1.995 -8.906 -26.328 1 96.25 546 VAL B C 1
ATOM 9067 O O . VAL B 1 546 ? -2.904 -8.078 -26.453 1 96.25 546 VAL B O 1
ATOM 9070 N N . LYS B 1 547 ? -1.89 -10.008 -27.156 1 96.12 547 LYS B N 1
ATOM 9071 C CA . LYS B 1 547 ? -2.688 -10.125 -28.375 1 96.12 547 LYS B CA 1
ATOM 9072 C C . LYS B 1 547 ? -3.98 -10.891 -28.109 1 96.12 547 LYS B C 1
ATOM 9074 O O . LYS B 1 547 ? -3.947 -12.055 -27.703 1 96.12 547 LYS B O 1
ATOM 9079 N N . PRO B 1 548 ? -5.078 -10.305 -28.406 1 96.31 548 PRO B N 1
ATOM 9080 C CA . PRO B 1 548 ? -6.332 -11.055 -28.281 1 96.31 548 PRO B CA 1
ATOM 9081 C C . PRO B 1 548 ? -6.52 -12.086 -29.391 1 96.31 548 PRO B C 1
ATOM 9083 O O . PRO B 1 548 ? -5.805 -12.047 -30.406 1 96.31 548 PRO B O 1
ATOM 9086 N N . ILE B 1 549 ? -7.387 -12.977 -29.156 1 96.69 549 ILE B N 1
ATOM 9087 C CA . ILE B 1 549 ? -7.762 -13.906 -30.219 1 96.69 549 ILE B CA 1
ATOM 9088 C C . ILE B 1 549 ? -8.742 -13.234 -31.172 1 96.69 549 ILE B C 1
ATOM 9090 O O . ILE B 1 549 ? -9.758 -12.68 -30.734 1 96.69 549 ILE B O 1
ATOM 9094 N N . PRO B 1 550 ? -8.438 -13.258 -32.438 1 93.31 550 PRO B N 1
ATOM 9095 C CA . PRO B 1 550 ? -9.383 -12.68 -33.406 1 93.31 550 PRO B CA 1
ATOM 9096 C C . PRO B 1 550 ? -10.734 -13.398 -33.406 1 93.31 550 PRO B C 1
ATOM 9098 O O . PRO B 1 550 ? -10.789 -14.625 -33.281 1 93.31 550 PRO B O 1
ATOM 9101 N N . MET B 1 551 ? -11.828 -12.617 -33.625 1 90.12 551 MET B N 1
ATOM 9102 C CA . MET B 1 551 ? -13.18 -13.18 -33.625 1 90.12 551 MET B CA 1
ATOM 9103 C C . MET B 1 551 ? -13.594 -13.602 -35.031 1 90.12 551 MET B C 1
ATOM 9105 O O . MET B 1 551 ? -13.25 -12.938 -36 1 90.12 551 MET B O 1
#

GO terms:
  GO:0010334 sesquiterpene synthase activity (F, IDA)
  GO:0051762 sesquiterpene biosynthetic process (P, IDA)

InterPro domains:
  IPR001906 Terpene synthase, N-terminal domain [PF01397] (22-197)
  IPR005630 Terpene synthase, metal-binding domain [PF03936] (255-493)
  IPR008930 Terpenoid cyclases/protein prenyltransferase alpha-alpha toroid [SSF48239] (20-222)
  IPR008949 Isoprenoid synthase domain superfamily [G3DSA:1.10.600.10] (20-539)
  IPR008949 Isoprenoid synthase domain superfamily [SSF48576] (223-549)
  IPR034741 Terpene cyclase-like 1, C-terminal domain [SFLDG01019] (223-550)
  IPR036965 Terpene synthase, N-terminal domain superfamily [G3DSA:1.50.10.130] (59-223)
  IPR044814 Terpene cyclases, class 1, plant [cd00684] (13-548)
  IPR050148 Terpene synthase-like [PTHR31225] (10-549)

pLDDT: mean 92.63, std 9.89, range [22.98, 98.81]

Organism: Ricinus communis (NCBI:txid3988)

Foldseek 3Di:
DDPPPPPPPPDDFFFPPFDADPQDLVNLLPFAFPLQDPVNVVLLVVLLVVVVVVLPDDDDLLVNLVSCVLCQLLVNCVSPVPSNVVSLVVVVVVCVVPVVLLPDDLLSQLSNLQVNLLQQHDDALCSCVSQADPVLHGDPVCLVVLNSLLSLLLSLLLAFPPRVSSVRSNVVSLVSLVVVLVVCDDPLSNVVSVVCNLPNPLLAQRLLSSLVVLVSLVVDPPRDPSSSVSSQSVLSNLLNLLSVLSSVLSVVVVVLCLVPPVVSFDDFLLLLLVLQCSLPPDSVLSQLSNLLSLVSRLLRRVLSCLWTGDDLVLLVLLLVCLLVLDLVSLVPHPPSSNSSSVSVSVSVVVLQVVLCVPQVDRCVVLLSLLVSLLSVLSSVQSVCLVVVHQAALVVQLVSQLSVLSQLNSLSSSQSSLPDHDDPVVSVCSNVQDLLSSLLSLLLQLLQCLFEVVVQVVSSGHHGSLVNHCVVPVDDSVVSNVVSVVVNSNSSSVLSVVLSDPPDPGDNSSSSSSSSSSSVSCVCRVNHNNRSDVDDPNVVSSCSNNRDRDDD/DDPPPPPPPPDDFFFPPFDADPQDLVNLLPFAFPLQDPVLVVLLVVLLVVVLVVLPDDDDLLVNLVSCVLCQLLVNNVSPVPSNVVSLVVVVVVCVPPVVLLPDDLLSQLSNLQVNLLQQHDDAPCSCVSQADPVLHGDPVCLVVLNSLLSLLLSLLLAFPPRVSSVRSNVVSLVSLVVVLVVCPDPLSNVVSVVCNLPNPLLAQRLLSSLVVLVSLVVDPPRDPSSSVSSQSVLSNLLNLLSVLSSVLSVVVVVLCLVPPVVSFDDFLLLLLVLQCSLPRDSVLSQLSNLLSLVSRLLRRVLSCLWTGDDLVLLVLLLVCLLVLDLVSLVPHPPSSNSSSVSVSVSVVVLQVVLCVPQVDRCVVLLSLLVSLLSVLSSVQSVCLVVVHQAALVVQLVSQLSVLSQLNSLSSSQSSLPDHDDPVVSVCSNVQDLLSSLLSLLLQLLQCLFEVVVQVVSSGHHGSLVNHCVVPVDDSVVSNVVSVVVNSNSSSVLSNVLSDPPDPGDNSSSSSSSSSSSVSCVCRVNHNNRSDVDDPNVVSSCSNNRDRDDD

Solvent-accessible surface area (backbone atoms only — not comparable to full-atom values): 59669 Å² total; per-residue (Å²): 132,82,71,77,72,75,71,80,68,83,77,86,62,54,73,76,75,61,70,77,58,90,74,50,71,67,57,56,64,63,62,80,63,89,54,74,45,70,65,52,52,53,51,48,53,51,47,50,53,52,49,52,52,58,71,67,45,91,65,56,69,64,57,50,51,51,48,50,52,48,32,48,44,41,64,48,39,82,82,41,50,67,60,52,52,51,50,54,52,50,53,54,56,52,45,77,69,61,66,68,67,79,76,54,55,57,34,57,51,22,46,51,52,35,53,41,42,74,72,33,42,90,73,69,71,68,75,56,51,85,52,31,45,97,85,67,44,69,45,73,78,50,68,75,38,56,65,26,31,51,29,34,33,49,29,26,74,63,34,38,84,87,44,57,65,31,54,51,43,28,55,52,24,47,54,49,51,56,54,49,54,73,66,56,82,46,68,68,61,38,50,53,51,51,49,40,71,73,50,40,68,86,51,44,29,58,62,62,49,16,59,55,38,48,60,51,45,73,72,41,87,87,55,53,66,65,60,52,52,43,32,46,52,50,52,36,39,42,30,41,50,48,41,56,36,47,38,52,45,51,52,50,48,59,71,65,38,49,65,71,73,40,67,70,31,64,48,49,63,68,55,29,38,50,51,28,42,32,31,50,62,61,64,90,39,45,69,36,35,34,55,48,22,52,50,44,43,51,49,47,35,52,49,34,35,52,74,37,45,48,50,73,69,55,46,52,51,50,35,49,30,44,56,65,58,33,74,78,50,41,80,80,45,59,70,74,52,35,54,52,48,50,53,50,52,50,55,51,48,52,54,31,47,51,41,30,72,76,69,67,42,85,48,54,71,60,54,42,48,36,51,23,52,28,41,51,32,40,49,52,54,41,51,30,51,75,69,69,56,81,54,44,40,66,63,42,51,75,39,38,33,42,48,60,40,38,46,42,53,49,56,53,44,54,74,43,70,72,64,86,87,48,71,66,35,54,62,44,56,76,70,51,45,67,62,47,48,46,26,10,40,37,30,34,49,28,42,38,74,20,32,47,71,64,38,50,74,72,67,49,67,77,45,60,50,53,15,38,25,68,69,68,66,52,54,70,68,58,29,48,50,49,49,52,49,51,42,56,56,42,48,16,52,49,46,50,57,66,39,48,80,84,52,70,62,54,71,67,48,54,48,31,40,52,22,43,26,13,29,29,43,58,44,19,67,87,23,45,32,71,84,37,58,71,62,68,43,40,49,50,46,39,58,63,65,66,49,69,65,84,130,133,80,73,77,72,74,71,80,69,84,76,85,64,55,72,75,74,60,71,77,56,90,74,51,70,68,59,56,64,64,60,80,60,92,53,75,46,71,66,50,52,52,50,47,54,52,46,51,51,52,49,52,52,59,70,67,46,92,64,55,69,65,57,48,50,50,49,51,52,49,31,48,44,41,64,49,39,84,81,41,51,68,59,50,52,53,51,54,52,51,51,56,55,50,46,76,71,61,66,66,68,81,76,55,55,58,34,54,51,22,46,52,52,35,54,41,43,73,73,31,41,92,72,69,71,67,75,56,50,84,51,31,46,97,85,68,43,69,45,74,78,50,68,76,38,56,67,25,32,52,28,35,33,50,30,25,74,63,36,40,83,86,44,58,65,31,54,51,44,29,54,52,25,48,54,48,51,56,53,49,54,72,66,55,81,47,69,67,61,37,50,53,50,51,50,40,72,72,49,41,69,88,53,45,28,56,62,63,46,14,59,56,38,49,60,50,44,72,71,40,85,88,57,55,67,68,60,52,51,42,33,46,52,49,53,37,40,42,30,42,50,48,40,54,35,46,38,52,44,50,53,50,48,60,70,66,38,50,65,71,72,40,67,68,32,64,48,49,62,67,55,30,38,50,51,28,41,32,31,51,60,61,65,89,40,45,70,34,36,35,54,48,21,53,52,44,41,50,48,48,35,54,48,35,36,53,74,38,46,50,50,72,68,55,46,51,53,50,34,50,29,43,56,66,58,33,74,77,49,42,79,79,44,57,70,74,52,35,54,53,48,49,53,50,52,50,56,53,48,52,53,31,47,52,41,30,71,75,72,69,43,85,48,52,71,61,54,41,48,35,50,24,52,28,41,50,32,42,48,53,52,41,50,30,51,76,69,68,56,80,54,44,40,66,63,43,50,75,39,36,32,42,47,60,40,39,46,41,54,49,56,53,44,54,77,44,72,71,64,84,86,49,72,66,34,53,63,43,54,76,70,52,45,65,63,46,48,45,25,11,41,37,30,33,48,28,43,42,74,20,33,46,72,65,39,51,74,72,66,49,68,79,45,60,50,52,15,39,24,68,69,70,67,53,53,68,68,58,29,49,50,47,50,53,48,49,42,55,56,41,49,16,54,50,44,48,57,64,38,47,80,85,52,70,63,56,72,66,50,55,47,33,39,51,22,44,28,13,29,27,44,58,44,19,67,89,23,42,32,72,84,39,58,67,64,67,42,42,49,50,46,40,56,62,64,68,50,67,66,86,130

Sequence (1102 aa):
MTDPIMSNETIIRRSANYRPPIWDFDFVQSLKSEFVGELNIKRIDKLKEDVKMMLNKTMAPSDQFELIDTLQRLGLAYHFGDEIKRIVKSIYNSHRNDNTWMKEDLHTIALQFRLLRQHGYNISQEIFDIFRDELGNFKECLHEDIEGMLSLYEASYLLEEGENILEVAREFAASCLKKYIQVNKDQLLSMIVSHSLEVPLHWRMPRLETRWFIDIYEKKQGMNPLLLELAKLDFNNVQATYHEDLKYVTSWWRNTGLGEKLSFARDRLMENFLWTVGVNFPPQFGYFRRISTKVNSLITVIDDIYDVYGTLDELQLFTNAVERWDVNAMDQLPEYMKLCFLALHNSINEMAYDALREQGFHIIPYLKKAWADLCKSYLVEAKWYYIGYTPTLQEYMDNAWISISAPVILVHAYFLEGSPITNEALKSLKEYPDIIQWSSMILRFADDLGTSSDELKRGDNPKSIQCYIYETGVSELKAREHIQYLIGETWKKINKEREYIDSPFSKIFIEVATNLARMAQCMYQHGDGHGIEDGETKDHVLSLLVKPIPMMTDPIMSNETIIRRSANYRPPIWDFDFVQSLKSEFVGELNIKRIDKLKEDVKMMLNKTMAPSDQFELIDTLQRLGLAYHFGDEIKRIVKSIYNSHRNDNTWMKEDLHTIALQFRLLRQHGYNISQEIFDIFRDELGNFKECLHEDIEGMLSLYEASYLLEEGENILEVAREFAASCLKKYIQVNKDQLLSMIVSHSLEVPLHWRMPRLETRWFIDIYEKKQGMNPLLLELAKLDFNNVQATYHEDLKYVTSWWRNTGLGEKLSFARDRLMENFLWTVGVNFPPQFGYFRRISTKVNSLITVIDDIYDVYGTLDELQLFTNAVERWDVNAMDQLPEYMKLCFLALHNSINEMAYDALREQGFHIIPYLKKAWADLCKSYLVEAKWYYIGYTPTLQEYMDNAWISISAPVILVHAYFLEGSPITNEALKSLKEYPDIIQWSSMILRFADDLGTSSDELKRGDNPKSIQCYIYETGVSELKAREHIQYLIGETWKKINKEREYIDSPFSKIFIEVATNLARMAQCMYQHGDGHGIEDGETKDHVLSLLVKPIPM

Nearest PDB structures (foldseek):
  2onh-assembly1_B  TM=9.799E-01  e=3.383E-40  Mentha spicata
  1n1b-assembly1_A  TM=9.612E-01  e=2.368E-39  Salvia officinalis
  1n1z-assembly1_B  TM=9.657E-01  e=8.077E-39  Salvia officinalis
  3n0g-assembly2_B  TM=9.400E-01  e=1.318E-37  Populus tremula x Populus alba
  3n0f-assembly2_B  TM=9.221E-01  e=1.211E-37  Populus tremula x Populus alba

Secondary structure (DSSP, 8-state):
-----------------PPPPSS-HHHHHH---SS-SHHHHHHHHHHHHHHHHHHHS---HHHHHHHHHHHHHTT-GGGGHHHHHHHHHHHHHHHHHH-GGGGS-HHHHHHHHHHHHHTT----GGGGGGGB-TTSPBPGGGGG-HHHHHHHHHHHTT--TT-HHHHHHHHHHHHHHHHHHHH---HHHHHHHHHHHHS-GGGS-HHHHHHHHHHHHHHSTT--HHHHHHHHHHHHHHHHHHHHHHHHHHHHHHHH-HHHH-TTS---HHHHHHHHHHH--SGGGHHHHHHHHHHHHHHHHHHHIIIII--HHHHHHHHHHHHHT-GGGGGGS-HHHHHHHHHHHHHHHHHHHHHHHHH----HHHHHHHHHHHHHHHHHHHHHHHHT----HHHHHHHHHHHTSHHHHHHHHHHHS-SPP-HHHHHHHTT--HHHHHHHHHHHHHHHHHHHHHHHHTTPPP-HHHHHHHHH---HHHHHHHHHHHHHHHHHHHHHHHH-TT-SS-HHHHHHHHHHHHHHHHHHTTS-TTT--STHHHHHHIIIIIPPPP-/-----------------PPPPSS-HHHHHH---SS-SHHHHHHHHHHHHHHHHHHHS---HHHHHHHHHHHHHTT-GGGGHHHHHHHHHHHHHHHHHH-GGGGS-HHHHHHHHHHHHHTT----GGGGGGGB-TTSPBPGGGGG-HHHHHHHHHHHTT--TT-HHHHHHHHHHHHHHHHHHHH---HHHHHHHHHHHHS-GGGS-HHHHHHHHHHHHHHSTT--HHHHHHHHHHHHHHHHHHHHHHHHHHHHHHHH-HHHH-TTS---HHHHHHHHHHH--SGGGHHHHHHHHHHHHHHHHHHHIIIII--HHHHHHHHHHHHHT-GGGGGGS-HHHHHHHHHHHHHHHHHHHHHHHHH----HHHHHHHHHHHHHHHHHHHHHHHHT----HHHHHHHHHHHTSHHHHHHHHHHHS-SPP-HHHHHHHTT--HHHHHHHHHHHHHHHHHHHHHHHHTTPPP-HHHHHHHHH---HHHHHHHHHHHHHHHHHHHHHHHH-TT-SS-HHHHHHHHHHHHHHHHHHTTS-TTT--STHHHHHHIIIIIPPPP-

Radius of gyration: 37.04 Å; Cα contacts (8 Å, |Δi|>4): 1305; chains: 2; bounding box: 69×124×88 Å